Protein AF-0000000076753695 (afdb_homodimer)

Nearest PDB structures (foldseek):
  5jio-assembly1_A  TM=9.611E-01  e=3.220E-64  Mycolicibacterium thermoresistibile
  5l3k-assembly1_B  TM=9.591E-01  e=1.302E-61  Mycolicibacterium thermoresistibile
  5l3k-assembly2_H  TM=9.530E-01  e=1.288E-60  Mycolicibacterium thermoresistibile
  5l3k-assembly1_A  TM=9.514E-01  e=4.469E-59  Mycolicibacterium thermoresistibile
  5huv-assembly1_B  TM=9.289E-01  e=3.405E-44  Candida albicans SC5314

Secondary structure (DSSP, 8-state):
---PPPEEEEEEE-SEEEEE-TTS-EEEEE---HHHHHHHHHHHHTT-EEEEE-SSSBPPPPPEEETTEEEEEE-B-HHHIIIIIIIIIIIIIHHHHTTTSS-----HHHHHHHHHHHHHHHHHHHHHPPTT-EEEEESGGGTTHHHHHHHH-TTSEEEEE--S----HHHHTT-TTHHHHHHHHHTSSEEEESSHHHHHHHHHHHHHHH----BTTEEEETTEEEEEEE------HHHHHHHHHSHHHHHHHHHHHHHTT--SEEEEEEEES-TTS-HHHHHHHHHHHHHTTSS-TTTEEEEEEEE---TTSHHHHHHHHHHHHHHHHHHHHH-BTTB-SEEEE-S---HHHHHHHHHH-SEEEE--SS-SS-HHHHHHHHH-TT---EEEEETTSGGGGT-TTSEEE-TT-HHHHHHHHHHHHT--HHHHHHHHHHHHHHHHHT-HHHHHHHHHHHTT---/---PPPEEEEEEE-SEEEEE-TTS-EEEEE---HHHHHHHHHHHHTT-EEEEE-SSSBPPPPPEEETTEEEEEE-B-HHHIIIIIIIIIIIIIHHHHTTTSS-----HHHHHHHHHHHHHHHHHHHHHPPTT-EEEEESGGGTTHHHHHHHH-TTSEEEEE--S----HHHHTT-TTHHHHHHHHTTSSEEEESSHHHHHHHHHHHHHHH----BTTEEEETTEEEEEEE------HHHHHHHHHSHHHHHHHHHHHHHTT--SEEEEEEEES-TTS-HHHHHHHHHHHHHTTSS-TTTEEEEEEEE---TTSHHHHHHHHHHHHHHHHHHHHH-BTTB-SEEEE-S---HHHHHHHHHH-SEEEE--SS-SS-HHHHHHHHH-TT---EEEEETTSGGGGT-TTSEEE-TT-HHHHHHHHHHHHT--HHHHHHHHHHHHHHHHHT-HHHHHHHHHHHTT---

Organism: NCBI:txid927661

Foldseek 3Di:
DDPAFAEEEEEAEDQWAWDQDPVRDTDTHGDPDQVCQLCVVVCQVRLYEYEYARPDADDWDPWDDDPSHTYQHFHHHPVLCVLLVLACPVQACVCLQQVNLDPHDDDPVSVVSLVVSLLSSLVSRLVRHDFLHEYEYEADSNLQSLQSNCVVHVSYAYEYEHQKGGDAPVSLVVHPCSLSSLNSNQSHQEYEAQDAVRLVRSVVSCCVNVNWDDDVQWTDDPNGIHGYYYQRAAGPLVVLLVLLPDPVLQVLLVVVCVLQVNALAEEEAAEALDPQFLLVLVLVLLLVCCVVPVDAPPNYAYEYEYEYDSCVHPVSVVSVVVNVVSQVVSQVVGNDDSHGRYHYHHHDDDSSSLLSNLCNHQEYEGAGQATRADHVQVSSLSSPNVLGHAYEHECRHSVCVQLVLHLYDHSVCSVRSSVSVSCRSPPDGVSSSVSSVSSSVSSVVSDSNNSVQVSVVVSVRHD/DDPAFEEEEEEAEDQWAWDQDPVRDTDTHGDPDQVCQLCVVVCQVRLYEYEHANPDADDWDPWDDDPSHTYHHFHHHPVLCVLLVLACPPQACVCLQQVNLDPHDDDPVSVVSLVVSLLSSLVSRLVRHDFLHEYEYEADSNLQSLQSNCVVHVSYAYEYEHQKGGDAPVSLVVHPCSLSSLNSNQSHQEYEAQDAVRLVRSVVSCCVNVNWDDDVQWTDDPNGIHGYYYQRAAGPLVVLLVLLPDPVLQVLLVVVCVLQVNALAEEEEEEALDPQFLLVLVLVLLLVCCVVPVDAPPNYAYEYEYEYDSCVHPVSVVSVVVNVVSQVVSQVVGNDDSHGRYHYHHHDDDSSNLLSVLCNHQEYEGAGQATRAPHVQVSSLSSPNVLGHAYEHECRHSVCVQLVLHLYDHSVCSVRSSVSVSCRSVPDGVSSSVSSVSSSVSSVVSDSNNSVQVSVVVSVRHD

Structure (mmCIF, N/CA/C/O backbone):
data_AF-0000000076753695-model_v1
#
loop_
_entity.id
_entity.type
_entity.pdbx_description
1 polymer 'Trehalose-6-phosphate synthase'
#
loop_
_atom_site.group_PDB
_atom_site.id
_atom_site.type_symbol
_atom_site.label_atom_id
_atom_site.label_alt_id
_atom_site.label_comp_id
_atom_site.label_asym_id
_atom_site.label_entity_id
_atom_site.label_seq_id
_atom_site.pdbx_PDB_ins_code
_atom_site.Cartn_x
_atom_site.Cartn_y
_atom_site.Cartn_z
_atom_site.occupancy
_atom_site.B_iso_or_equiv
_atom_site.auth_seq_id
_atom_site.auth_comp_id
_atom_site.auth_asym_id
_atom_site.auth_atom_id
_atom_site.pdbx_PDB_model_num
ATOM 1 N N . MET A 1 1 ? -24.922 45.938 -0.071 1 32.28 1 MET A N 1
ATOM 2 C CA . MET A 1 1 ? -24.719 44.531 0.296 1 32.28 1 MET A CA 1
ATOM 3 C C . MET A 1 1 ? -23.5 43.969 -0.418 1 32.28 1 MET A C 1
ATOM 5 O O . MET A 1 1 ? -23.422 44 -1.648 1 32.28 1 MET A O 1
ATOM 9 N N . SER A 1 2 ? -22.344 44.031 0.074 1 42.38 2 SER A N 1
ATOM 10 C CA . SER A 1 2 ? -21.062 43.938 -0.611 1 42.38 2 SER A CA 1
ATOM 11 C C . SER A 1 2 ? -20.984 42.688 -1.487 1 42.38 2 SER A C 1
ATOM 13 O O . SER A 1 2 ? -21.531 41.625 -1.133 1 42.38 2 SER A O 1
ATOM 15 N N . ASP A 1 3 ? -20.812 42.781 -2.734 1 53.97 3 ASP A N 1
ATOM 16 C CA . ASP A 1 3 ? -20.734 42.062 -3.992 1 53.97 3 ASP A CA 1
ATOM 17 C C . ASP A 1 3 ? -19.781 40.844 -3.873 1 53.97 3 ASP A C 1
ATOM 19 O O . ASP A 1 3 ? -19.328 40.312 -4.883 1 53.97 3 ASP A O 1
ATOM 23 N N . ARG A 1 4 ? -19.328 40.594 -2.664 1 66.94 4 ARG A N 1
ATOM 24 C CA . ARG A 1 4 ? -18.344 39.531 -2.598 1 66.94 4 ARG A CA 1
ATOM 25 C C . ARG A 1 4 ? -19.016 38.188 -2.445 1 66.94 4 ARG A C 1
ATOM 27 O O . ARG A 1 4 ? -20.031 38.062 -1.742 1 66.94 4 ARG A O 1
ATOM 34 N N . THR A 1 5 ? -18.625 37.281 -3.166 1 74.19 5 THR A N 1
ATOM 35 C CA . THR A 1 5 ? -19.141 35.906 -3.152 1 74.19 5 THR A CA 1
ATOM 36 C C . THR A 1 5 ? -19.016 35.312 -1.758 1 74.19 5 THR A C 1
ATOM 38 O O . THR A 1 5 ? -17.953 35.375 -1.137 1 74.19 5 THR A O 1
ATOM 41 N N . SER A 1 6 ? -20.141 34.875 -1.208 1 88.69 6 SER A N 1
ATOM 42 C CA . SER A 1 6 ? -20.172 34.219 0.102 1 88.69 6 SER A CA 1
ATOM 43 C C . SER A 1 6 ? -19.438 32.875 0.087 1 88.69 6 SER A C 1
ATOM 45 O O . SER A 1 6 ? -19.484 32.156 -0.902 1 88.69 6 SER A O 1
ATOM 47 N N . ILE A 1 7 ? -18.703 32.688 1.194 1 93.38 7 ILE A N 1
ATOM 48 C CA . ILE A 1 7 ? -17.938 31.453 1.29 1 93.38 7 ILE A CA 1
ATOM 49 C C . ILE A 1 7 ? -18.391 30.656 2.512 1 93.38 7 ILE A C 1
ATOM 51 O O . ILE A 1 7 ? -18.609 31.219 3.584 1 93.38 7 ILE A O 1
ATOM 55 N N . VAL A 1 8 ? -18.656 29.422 2.305 1 96.56 8 VAL A N 1
ATOM 56 C CA . VAL A 1 8 ? -18.922 28.469 3.375 1 96.56 8 VAL A CA 1
ATOM 57 C C . VAL A 1 8 ? -17.812 27.406 3.42 1 96.56 8 VAL A C 1
ATOM 59 O O . VAL A 1 8 ? -17.547 26.75 2.416 1 96.56 8 VAL A O 1
ATOM 62 N N . VAL A 1 9 ? -17.188 27.281 4.574 1 96.62 9 VAL A N 1
ATOM 63 C CA . VAL A 1 9 ? -16.188 26.234 4.777 1 96.62 9 VAL A CA 1
ATOM 64 C C . VAL A 1 9 ? -16.812 25.078 5.562 1 96.62 9 VAL A C 1
ATOM 66 O O . VAL A 1 9 ? -17.484 25.297 6.574 1 96.62 9 VAL A O 1
ATOM 69 N N . VAL A 1 10 ? -16.672 23.891 5.055 1 98.12 10 VAL A N 1
ATOM 70 C CA . VAL A 1 10 ? -17.141 22.688 5.738 1 98.12 10 VAL A CA 1
ATOM 71 C C . VAL A 1 10 ? -15.953 21.812 6.133 1 98.12 10 VAL A C 1
ATOM 73 O O . VAL A 1 10 ? -15.227 21.312 5.27 1 98.12 10 VAL A O 1
ATOM 76 N N . ALA A 1 11 ? -15.727 21.688 7.383 1 96.56 11 ALA A N 1
ATOM 77 C CA . ALA A 1 11 ? -14.656 20.844 7.922 1 96.56 11 ALA A CA 1
ATOM 78 C C . ALA A 1 11 ? -15.172 19.953 9.055 1 96.56 11 ALA A C 1
ATOM 80 O O . ALA A 1 11 ? -16.219 20.234 9.633 1 96.56 11 ALA A O 1
ATOM 81 N N . ASN A 1 12 ? -14.43 18.906 9.312 1 94.5 12 ASN A N 1
ATOM 82 C CA . ASN A 1 12 ? -14.875 17.984 10.352 1 94.5 12 ASN A CA 1
ATOM 83 C C . ASN A 1 12 ? -15.031 18.688 11.695 1 94.5 12 ASN A C 1
ATOM 85 O O . ASN A 1 12 ? -15.938 18.375 12.469 1 94.5 12 ASN A O 1
ATOM 89 N N . ARG A 1 13 ? -14.109 19.656 11.953 1 92.75 13 ARG A N 1
ATOM 90 C CA . ARG A 1 13 ? -14.117 20.359 13.227 1 92.75 13 ARG A CA 1
ATOM 91 C C . ARG A 1 13 ? -14.391 21.844 13.023 1 92.75 13 ARG A C 1
ATOM 93 O O . ARG A 1 13 ? -14.055 22.406 11.977 1 92.75 13 ARG A O 1
ATOM 100 N N . LEU A 1 14 ? -14.93 22.391 14.07 1 92.38 14 LEU A N 1
ATOM 101 C CA . LEU A 1 14 ? -15.062 23.844 14.109 1 92.38 14 LEU A CA 1
ATOM 102 C C . LEU A 1 14 ? -13.711 24.516 14.305 1 92.38 14 LEU A C 1
ATOM 104 O O . LEU A 1 14 ? -12.773 23.891 14.805 1 92.38 14 LEU A O 1
ATOM 108 N N . PRO A 1 15 ? -13.547 25.703 13.867 1 89.62 15 PRO A N 1
ATOM 109 C CA . PRO A 1 15 ? -12.281 26.406 14.023 1 89.62 15 PRO A CA 1
ATOM 110 C C . PRO A 1 15 ? -12.07 26.938 15.445 1 89.62 15 PRO A C 1
ATOM 112 O O . PRO A 1 15 ? -11.141 27.703 15.695 1 89.62 15 PRO A O 1
ATOM 115 N N . VAL A 1 16 ? -13.039 26.578 16.328 1 87 16 VAL A N 1
ATOM 116 C CA . VAL A 1 16 ? -12.984 27.031 17.703 1 87 16 VAL A CA 1
ATOM 117 C C . VAL A 1 16 ? -13.203 25.844 18.641 1 87 16 VAL A C 1
ATOM 119 O O . VAL A 1 16 ? -13.797 24.828 18.266 1 87 16 VAL A O 1
ATOM 122 N N . ASP A 1 17 ? -12.648 25.984 19.781 1 84.5 17 ASP A N 1
ATOM 123 C CA . ASP A 1 17 ? -12.852 25 20.844 1 84.5 17 ASP A CA 1
ATOM 124 C C . ASP A 1 17 ? -13.68 25.594 21.984 1 84.5 17 ASP A C 1
ATOM 126 O O . ASP A 1 17 ? -13.539 26.766 22.328 1 84.5 17 ASP A O 1
ATOM 130 N N . ARG A 1 18 ? -14.453 24.719 22.531 1 83 18 ARG A N 1
ATOM 131 C CA . ARG A 1 18 ? -15.281 25.125 23.672 1 83 18 ARG A CA 1
ATOM 132 C C . ARG A 1 18 ? -14.484 25.109 24.969 1 83 18 ARG A C 1
ATOM 134 O O . ARG A 1 18 ? -13.789 24.141 25.266 1 83 18 ARG A O 1
ATOM 141 N N . GLU A 1 19 ? -14.445 26.172 25.562 1 81.88 19 GLU A N 1
ATOM 142 C CA . GLU A 1 19 ? -13.859 26.25 26.906 1 81.88 19 GLU A CA 1
ATOM 143 C C . GLU A 1 19 ? -14.914 26.641 27.938 1 81.88 19 GLU A C 1
ATOM 145 O O . GLU A 1 19 ? -15.57 27.672 27.812 1 81.88 19 GLU A O 1
ATOM 150 N N . VAL A 1 20 ? -15.133 25.781 28.844 1 79.31 20 VAL A N 1
ATOM 151 C CA . VAL A 1 20 ? -16.062 26.094 29.938 1 79.31 20 VAL A CA 1
ATOM 152 C C . VAL A 1 20 ? -15.297 26.703 31.094 1 79.31 20 VAL A C 1
ATOM 154 O O . VAL A 1 20 ? -14.383 26.078 31.656 1 79.31 20 VAL A O 1
ATOM 157 N N . ARG A 1 21 ? -15.633 27.938 31.375 1 79 21 ARG A N 1
ATOM 158 C CA . ARG A 1 21 ? -15 28.625 32.5 1 79 21 ARG A CA 1
ATOM 159 C C . ARG A 1 21 ? -15.555 28.125 33.844 1 79 21 ARG A C 1
ATOM 161 O O . ARG A 1 21 ? -16.547 27.391 33.875 1 79 21 ARG A O 1
ATOM 168 N N . ALA A 1 22 ? -14.789 28.453 34.969 1 81.81 22 ALA A N 1
ATOM 169 C CA . ALA A 1 22 ? -15.133 28.016 36.312 1 81.81 22 ALA A CA 1
ATOM 170 C C . ALA A 1 22 ? -16.547 28.438 36.688 1 81.81 22 ALA A C 1
ATOM 172 O O . ALA A 1 22 ? -17.234 27.75 37.438 1 81.81 22 ALA A O 1
ATOM 173 N N . ASP A 1 23 ? -16.969 29.5 36.156 1 84.25 23 ASP A N 1
ATOM 174 C CA . ASP A 1 23 ? -18.281 30.031 36.5 1 84.25 23 ASP A CA 1
ATOM 175 C C . ASP A 1 23 ? -19.375 29.391 35.656 1 84.25 23 ASP A C 1
ATOM 177 O O . ASP A 1 23 ? -20.547 29.797 35.719 1 84.25 23 ASP A O 1
ATOM 181 N N . GLY A 1 24 ? -18.953 28.375 34.75 1 79.38 24 GLY A N 1
ATOM 182 C CA . GLY A 1 24 ? -19.922 27.672 33.906 1 79.38 24 GLY A CA 1
ATOM 183 C C . GLY A 1 24 ? -20.156 28.328 32.562 1 79.38 24 GLY A C 1
ATOM 184 O O . GLY A 1 24 ? -20.859 27.766 31.719 1 79.38 24 GLY A O 1
ATOM 185 N N . SER A 1 25 ? -19.562 29.547 32.438 1 81.81 25 SER A N 1
ATOM 186 C CA . SER A 1 25 ? -19.75 30.219 31.172 1 81.81 25 SER A CA 1
ATOM 187 C C . SER A 1 25 ? -18.906 29.594 30.062 1 81.81 25 SER A C 1
ATOM 189 O O . SER A 1 25 ? -17.812 29.078 30.328 1 81.81 25 SER A O 1
ATOM 191 N N . VAL A 1 26 ? -19.531 29.594 28.828 1 78.81 26 VAL A N 1
ATOM 192 C CA . VAL A 1 26 ? -18.875 28.969 27.688 1 78.81 26 VAL A CA 1
ATOM 193 C C . VAL A 1 26 ? -18.125 30.016 26.875 1 78.81 26 VAL A C 1
ATOM 195 O O . VAL A 1 26 ? -18.688 31.078 26.547 1 78.81 26 VAL A O 1
ATOM 198 N N . HIS A 1 27 ? -16.828 29.797 26.75 1 82.69 27 HIS A N 1
ATOM 199 C CA . HIS A 1 27 ? -15.992 30.641 25.906 1 82.69 27 HIS A CA 1
ATOM 200 C C . HIS A 1 27 ? -15.391 29.828 24.766 1 82.69 27 HIS A C 1
ATOM 202 O O . HIS A 1 27 ? -15.055 28.656 24.922 1 82.69 27 HIS A O 1
ATOM 208 N N . TRP A 1 28 ? -15.43 30.484 23.578 1 83.06 28 TRP A N 1
ATOM 209 C CA . TRP A 1 28 ? -14.891 29.828 22.391 1 83.06 28 TRP A CA 1
ATOM 210 C C . TRP A 1 28 ? -13.539 30.422 22 1 83.06 28 TRP A C 1
ATOM 212 O O . TRP A 1 28 ? -13.43 31.641 21.797 1 83.06 28 TRP A O 1
ATOM 222 N N . ARG A 1 29 ? -12.57 29.5 22 1 81.38 29 ARG A N 1
ATOM 223 C CA . ARG A 1 29 ? -11.234 29.922 21.594 1 81.38 29 ARG A CA 1
ATOM 224 C C . ARG A 1 29 ? -10.836 29.312 20.266 1 81.38 29 ARG A C 1
ATOM 226 O O . ARG A 1 29 ? -11.234 28.188 19.938 1 81.38 29 ARG A O 1
ATOM 233 N N . PRO A 1 30 ? -10.016 30.062 19.594 1 78.19 30 PRO A N 1
ATOM 234 C CA . PRO A 1 30 ? -9.555 29.5 18.312 1 78.19 30 PRO A CA 1
ATOM 235 C C . PRO A 1 30 ? -8.812 28.188 18.484 1 78.19 30 PRO A C 1
ATOM 237 O O . PRO A 1 30 ? -8.047 28.016 19.438 1 78.19 30 PRO A O 1
ATOM 240 N N . SER A 1 31 ? -9.133 27.234 17.656 1 76.94 31 SER A N 1
ATOM 241 C CA . SER A 1 31 ? -8.453 25.938 17.656 1 76.94 31 SER A CA 1
ATOM 242 C C . SER A 1 31 ? -7.09 26.031 16.984 1 76.94 31 SER A C 1
ATOM 244 O O . SER A 1 31 ? -6.938 26.719 15.969 1 76.94 31 SER A O 1
ATOM 246 N N . PRO A 1 32 ? -6.074 25.344 17.641 1 62.25 32 PRO A N 1
ATOM 247 C CA . PRO A 1 32 ? -4.715 25.391 17.094 1 62.25 32 PRO A CA 1
ATOM 248 C C . PRO A 1 32 ? -4.551 24.562 15.828 1 62.25 32 PRO A C 1
ATOM 250 O O . PRO A 1 32 ? -4.707 23.344 15.867 1 62.25 32 PRO A O 1
ATOM 253 N N . GLY A 1 33 ? -5.207 24.828 14.656 1 66.88 33 GLY A N 1
ATOM 254 C CA . GLY A 1 33 ? -5.012 23.984 13.492 1 66.88 33 GLY A CA 1
ATOM 255 C C . GLY A 1 33 ? -4.59 24.75 12.258 1 66.88 33 GLY A C 1
ATOM 256 O O . GLY A 1 33 ? -4.93 25.922 12.102 1 66.88 33 GLY A O 1
ATOM 257 N N . GLY A 1 34 ? -3.779 24.062 11.508 1 65.62 34 GLY A N 1
ATOM 258 C CA . GLY A 1 34 ? -3.256 24.656 10.289 1 65.62 34 GLY A CA 1
ATOM 259 C C . GLY A 1 34 ? -4.344 25.141 9.352 1 65.62 34 GLY A C 1
ATOM 260 O O . GLY A 1 34 ? -4.234 26.234 8.773 1 65.62 34 GLY A O 1
ATOM 261 N N . LEU A 1 35 ? -5.434 24.422 9.367 1 78.12 35 LEU A N 1
ATOM 262 C CA . LEU A 1 35 ? -6.527 24.781 8.469 1 78.12 35 LEU A CA 1
ATOM 263 C C . LEU A 1 35 ? -7.18 26.078 8.906 1 78.12 35 LEU A C 1
ATOM 265 O O . LEU A 1 35 ? -7.477 26.938 8.07 1 78.12 35 LEU A O 1
ATOM 269 N N . VAL A 1 36 ? -7.367 26.188 10.172 1 79.5 36 VAL A N 1
ATOM 270 C CA . VAL A 1 36 ? -8.023 27.375 10.719 1 79.5 36 VAL A CA 1
ATOM 271 C C . VAL A 1 36 ? -7.18 28.609 10.438 1 79.5 36 VAL A C 1
ATOM 273 O O . VAL A 1 36 ? -7.691 29.625 9.961 1 79.5 36 VAL A O 1
ATOM 276 N N . THR A 1 37 ? -5.938 28.469 10.648 1 72.19 37 THR A N 1
ATOM 277 C CA . THR A 1 37 ? -5.023 29.578 10.406 1 72.19 37 THR A CA 1
ATOM 278 C C . THR A 1 37 ? -5.047 30 8.945 1 72.19 37 THR A C 1
ATOM 280 O O . THR A 1 37 ? -4.949 31.188 8.625 1 72.19 37 THR A O 1
ATOM 283 N N . ALA A 1 38 ? -5.215 29.047 8.133 1 73.25 38 ALA A N 1
ATOM 284 C CA . ALA A 1 38 ? -5.176 29.281 6.695 1 73.25 38 ALA A CA 1
ATOM 285 C C . ALA A 1 38 ? -6.449 29.984 6.219 1 73.25 38 ALA A C 1
ATOM 287 O O . ALA A 1 38 ? -6.398 30.844 5.328 1 73.25 38 ALA A O 1
ATOM 288 N N . LEU A 1 39 ? -7.523 29.688 6.805 1 84.56 39 LEU A N 1
ATOM 289 C CA . LEU A 1 39 ? -8.781 30.078 6.188 1 84.56 39 LEU A CA 1
ATOM 290 C C . LEU A 1 39 ? -9.445 31.203 6.969 1 84.56 39 LEU A C 1
ATOM 292 O O . LEU A 1 39 ? -10.328 31.891 6.453 1 84.56 39 LEU A O 1
ATOM 296 N N . GLU A 1 40 ? -8.984 31.422 8.164 1 82.81 40 GLU A N 1
ATOM 297 C CA . GLU A 1 40 ? -9.633 32.406 9.039 1 82.81 40 GLU A CA 1
ATOM 298 C C . GLU A 1 40 ? -9.617 33.812 8.406 1 82.81 40 GLU A C 1
ATOM 300 O O . GLU A 1 40 ? -10.641 34.469 8.383 1 82.81 40 GLU A O 1
ATOM 305 N N . PRO A 1 41 ? -8.461 34.25 7.867 1 78.06 41 PRO A N 1
ATOM 306 C CA . PRO A 1 41 ? -8.461 35.562 7.266 1 78.06 41 PRO A CA 1
ATOM 307 C C . PRO A 1 41 ? -9.422 35.688 6.086 1 78.06 41 PRO A C 1
ATOM 309 O O . PRO A 1 41 ? -10.078 36.719 5.922 1 78.06 41 PRO A O 1
ATOM 312 N N . VAL A 1 42 ? -9.469 34.688 5.34 1 81.62 42 VAL A N 1
ATOM 313 C CA . VAL A 1 42 ? -10.352 34.656 4.176 1 81.62 42 VAL A CA 1
ATOM 314 C C . VAL A 1 42 ? -11.805 34.688 4.629 1 81.62 42 VAL A C 1
ATOM 316 O O . VAL A 1 42 ? -12.633 35.406 4.051 1 81.62 42 VAL A O 1
ATOM 319 N N . MET A 1 43 ? -12.102 33.969 5.617 1 87.62 43 MET A N 1
ATOM 320 C CA . MET A 1 43 ? -13.461 33.844 6.121 1 87.62 43 MET A CA 1
ATOM 321 C C . MET A 1 43 ? -13.922 35.156 6.773 1 87.62 43 MET A C 1
ATOM 323 O O . MET A 1 43 ? -15.07 35.562 6.598 1 87.62 43 MET A O 1
ATOM 327 N N . ARG A 1 44 ? -13.055 35.75 7.461 1 83.94 44 ARG A N 1
ATOM 328 C CA . ARG A 1 44 ? -13.398 37 8.109 1 83.94 44 ARG A CA 1
ATOM 329 C C . ARG A 1 44 ? -13.703 38.094 7.082 1 83.94 44 ARG A C 1
ATOM 331 O O . ARG A 1 44 ? -14.664 38.844 7.23 1 83.94 44 ARG A O 1
ATOM 338 N N . LYS A 1 45 ? -12.875 38.125 6.102 1 82 45 LYS A N 1
ATOM 339 C CA . LYS A 1 45 ? -13.008 39.125 5.059 1 82 45 LYS A CA 1
ATOM 340 C C . LYS A 1 45 ? -14.344 39 4.332 1 82 45 LYS A C 1
ATOM 342 O O . LYS A 1 45 ? -14.93 40 3.9 1 82 45 LYS A O 1
ATOM 347 N N . ARG A 1 46 ? -14.852 37.844 4.32 1 83.25 46 ARG A N 1
ATOM 348 C CA . ARG A 1 46 ? -16.047 37.594 3.514 1 83.25 46 ARG A CA 1
ATOM 349 C C . ARG A 1 46 ? -17.234 37.25 4.395 1 83.25 46 ARG A C 1
ATOM 351 O O . ARG A 1 46 ? -18.281 36.812 3.898 1 83.25 46 ARG A O 1
ATOM 358 N N . GLN A 1 47 ? -17.047 37.438 5.656 1 82.75 47 GLN A N 1
ATOM 359 C CA . GLN A 1 47 ? -18.094 37.062 6.613 1 82.75 47 GLN A CA 1
ATOM 360 C C . GLN A 1 47 ? -18.625 35.688 6.332 1 82.75 47 GLN A C 1
ATOM 362 O O . GLN A 1 47 ? -19.844 35.469 6.242 1 82.75 47 GLN A O 1
ATOM 367 N N . GLY A 1 48 ? -17.75 34.812 6.188 1 91.81 48 GLY A N 1
ATOM 368 C CA . GLY A 1 48 ? -18.062 33.438 5.789 1 91.81 48 GLY A CA 1
ATOM 369 C C . GLY A 1 48 ? -18.656 32.625 6.918 1 91.81 48 GLY A C 1
ATOM 370 O O . GLY A 1 48 ? -18.75 33.094 8.055 1 91.81 48 GLY A O 1
ATOM 371 N N . VAL A 1 49 ? -19.156 31.469 6.551 1 95.56 49 VAL A N 1
ATOM 372 C CA . VAL A 1 49 ? -19.734 30.516 7.5 1 95.56 49 VAL A CA 1
ATOM 373 C C . VAL A 1 49 ? -18.844 29.281 7.602 1 95.56 49 VAL A C 1
ATOM 375 O O . VAL A 1 49 ? -18.312 28.812 6.594 1 95.56 49 VAL A O 1
ATOM 378 N N . TRP A 1 50 ? -18.609 28.828 8.844 1 96 50 TRP A N 1
ATOM 379 C CA . TRP A 1 50 ? -17.875 27.594 9.094 1 96 50 TRP A CA 1
ATOM 380 C C . TRP A 1 50 ? -18.797 26.5 9.648 1 96 50 TRP A C 1
ATOM 382 O O . TRP A 1 50 ? -19.359 26.672 10.734 1 96 50 TRP A O 1
ATOM 392 N N . VAL A 1 51 ? -18.953 25.438 8.914 1 97.12 51 VAL A N 1
ATOM 393 C CA . VAL A 1 51 ? -19.734 24.281 9.336 1 97.12 51 VAL A CA 1
ATOM 394 C C . VAL A 1 51 ? -18.812 23.188 9.875 1 97.12 51 VAL A C 1
ATOM 396 O O . VAL A 1 51 ? -17.844 22.797 9.211 1 97.12 51 VAL A O 1
ATOM 399 N N . GLY A 1 52 ? -19.078 22.703 11.086 1 96.69 52 GLY A N 1
ATOM 400 C CA . GLY A 1 52 ? -18.219 21.672 11.641 1 96.69 52 GLY A CA 1
ATOM 401 C C . GLY A 1 52 ? -18.719 21.125 12.953 1 96.69 52 GLY A C 1
ATOM 402 O O . GLY A 1 52 ? -19.734 21.578 13.484 1 96.69 52 GLY A O 1
ATOM 403 N N . TRP A 1 53 ? -18.094 20.109 13.406 1 95.88 53 TRP A N 1
ATOM 404 C CA . TRP A 1 53 ? -18.359 19.453 14.68 1 95.88 53 TRP A CA 1
ATOM 405 C C . TRP A 1 53 ? -17.578 20.109 15.812 1 95.88 53 TRP A C 1
ATOM 407 O O . TRP A 1 53 ? -16.422 20.484 15.633 1 95.88 53 TRP A O 1
ATOM 417 N N . SER A 1 54 ? -18.125 20.25 16.953 1 90.44 54 SER A N 1
ATOM 418 C CA . SER A 1 54 ? -17.531 20.969 18.062 1 90.44 54 SER A CA 1
ATOM 419 C C . SER A 1 54 ? -16.438 20.141 18.734 1 90.44 54 SER A C 1
ATOM 421 O O . SER A 1 54 ? -15.625 20.672 19.5 1 90.44 54 SER A O 1
ATOM 423 N N . GLY A 1 55 ? -16.453 18.781 18.484 1 88.5 55 GLY A N 1
ATOM 424 C CA . GLY A 1 55 ? -15.492 17.906 19.141 1 88.5 55 GLY A CA 1
ATOM 425 C C . GLY A 1 55 ? -16.094 17.109 20.281 1 88.5 55 GLY A C 1
ATOM 426 O O . GLY A 1 55 ? -15.5 16.141 20.734 1 88.5 55 GLY A O 1
ATOM 427 N N . ASP A 1 56 ? -17.312 17.547 20.656 1 88.69 56 ASP A N 1
ATOM 428 C CA . ASP A 1 56 ? -18 16.844 21.75 1 88.69 56 ASP A CA 1
ATOM 429 C C . ASP A 1 56 ? -19.234 16.094 21.234 1 88.69 56 ASP A C 1
ATOM 431 O O . ASP A 1 56 ? -19.984 16.641 20.422 1 88.69 56 ASP A O 1
ATOM 435 N N . ALA A 1 57 ? -19.344 14.93 21.797 1 92.75 57 ALA A N 1
ATOM 436 C CA . ALA A 1 57 ? -20.516 14.148 21.422 1 92.75 57 ALA A CA 1
ATOM 437 C C . ALA A 1 57 ? -21.781 14.742 22.016 1 92.75 57 ALA A C 1
ATOM 439 O O . ALA A 1 57 ? -21.766 15.266 23.125 1 92.75 57 ALA A O 1
ATOM 440 N N . GLY A 1 58 ? -22.875 14.555 21.312 1 91.62 58 GLY A N 1
ATOM 441 C CA . GLY A 1 58 ? -24.156 15.047 21.781 1 91.62 58 GLY A CA 1
ATOM 442 C C . GLY A 1 58 ? -24.719 16.172 20.938 1 91.62 58 GLY A C 1
ATOM 443 O O . GLY A 1 58 ? -24.391 16.281 19.75 1 91.62 58 GLY A O 1
ATOM 444 N N . ASP A 1 59 ? -25.5 16.953 21.531 1 90.75 59 ASP A N 1
ATOM 445 C CA . ASP A 1 59 ? -26.188 18.031 20.812 1 90.75 59 ASP A CA 1
ATOM 446 C C . ASP A 1 59 ? -25.203 19.141 20.453 1 90.75 59 ASP A C 1
ATOM 448 O O . ASP A 1 59 ? -24.297 19.453 21.234 1 90.75 59 ASP A O 1
ATOM 452 N N . ALA A 1 60 ? -25.438 19.703 19.312 1 91.19 60 ALA A N 1
ATOM 453 C CA . ALA A 1 60 ? -24.625 20.828 18.891 1 91.19 60 ALA A CA 1
ATOM 454 C C . ALA A 1 60 ? -25.109 22.125 19.516 1 91.19 60 ALA A C 1
ATOM 456 O O . ALA A 1 60 ? -26.312 22.328 19.703 1 91.19 60 ALA A O 1
ATOM 457 N N . PRO A 1 61 ? -24.172 22.984 19.828 1 89 61 PRO A N 1
ATOM 458 C CA . PRO A 1 61 ? -24.625 24.312 20.219 1 89 61 PRO A CA 1
ATOM 459 C C . PRO A 1 61 ? -25.344 25.047 19.094 1 89 61 PRO A C 1
ATOM 461 O O . PRO A 1 61 ? -25.219 24.688 17.922 1 89 61 PRO A O 1
ATOM 464 N N . GLU A 1 62 ? -26.094 26.016 19.469 1 91.31 62 GLU A N 1
ATOM 465 C CA . GLU A 1 62 ? -26.719 26.875 18.469 1 91.31 62 GLU A CA 1
ATOM 466 C C . GLU A 1 62 ? -25.672 27.641 17.672 1 91.31 62 GLU A C 1
ATOM 468 O O . GLU A 1 62 ? -24.594 27.969 18.188 1 91.31 62 GLU A O 1
ATOM 473 N N . PRO A 1 63 ? -26.031 27.875 16.438 1 93.44 63 PRO A N 1
ATOM 474 C CA . PRO A 1 63 ? -25.109 28.703 15.656 1 93.44 63 PRO A CA 1
ATOM 475 C C . PRO A 1 63 ? -24.766 30.016 16.344 1 93.44 63 PRO A C 1
ATOM 477 O O . PRO A 1 63 ? -25.609 30.594 17.031 1 93.44 63 PRO A O 1
ATOM 480 N N . PHE A 1 64 ? -23.547 30.484 16.172 1 91.5 64 PHE A N 1
ATOM 481 C CA . PHE A 1 64 ? -23.078 31.703 16.812 1 91.5 64 PHE A CA 1
ATOM 482 C C . PHE A 1 64 ? -21.984 32.344 15.977 1 91.5 64 PHE A C 1
ATOM 484 O O . PHE A 1 64 ? -21.594 31.844 14.922 1 91.5 64 PHE A O 1
ATOM 491 N N . GLU A 1 65 ? -21.672 33.469 16.375 1 91.5 65 GLU A N 1
ATOM 492 C CA . GLU A 1 65 ? -20.578 34.219 15.734 1 91.5 65 GLU A CA 1
ATOM 493 C C . GLU A 1 65 ? -19.328 34.188 16.594 1 91.5 65 GLU A C 1
ATOM 495 O O . GLU A 1 65 ? -19.391 34.375 17.812 1 91.5 65 GLU A O 1
ATOM 500 N N . ALA A 1 66 ? -18.234 33.875 15.992 1 87.62 66 ALA A N 1
ATOM 501 C CA . ALA A 1 66 ? -16.953 33.938 16.672 1 87.62 66 ALA A CA 1
ATOM 502 C C . ALA A 1 66 ? -15.898 34.625 15.812 1 87.62 66 ALA A C 1
ATOM 504 O O . ALA A 1 66 ? -15.562 34.156 14.727 1 87.62 66 ALA A O 1
ATOM 505 N N . ASP A 1 67 ? -15.398 35.812 16.281 1 82.31 67 ASP A N 1
ATOM 506 C CA . ASP A 1 67 ? -14.312 36.531 15.648 1 82.31 67 ASP A CA 1
ATOM 507 C C . ASP A 1 67 ? -14.641 36.844 14.195 1 82.31 67 ASP A C 1
ATOM 509 O O . ASP A 1 67 ? -13.82 36.625 13.305 1 82.31 67 ASP A O 1
ATOM 513 N N . GLY A 1 68 ? -15.852 37.188 13.922 1 85.25 68 GLY A N 1
ATOM 514 C CA . GLY A 1 68 ? -16.25 37.625 12.602 1 85.25 68 GLY A CA 1
ATOM 515 C C . GLY A 1 68 ? -16.641 36.5 11.664 1 85.25 68 GLY A C 1
ATOM 516 O O . GLY A 1 68 ? -16.906 36.719 10.484 1 85.25 68 GLY A O 1
ATOM 517 N N . ILE A 1 69 ? -16.641 35.312 12.109 1 90.38 69 ILE A N 1
ATOM 518 C CA . ILE A 1 69 ? -17.031 34.125 11.32 1 90.38 69 ILE A CA 1
ATOM 519 C C . ILE A 1 69 ? -18.312 33.531 11.875 1 90.38 69 ILE A C 1
ATOM 521 O O . ILE A 1 69 ? -18.469 33.375 13.086 1 90.38 69 ILE A O 1
ATOM 525 N N . GLN A 1 70 ? -19.25 33.281 11.016 1 93.75 70 GLN A N 1
ATOM 526 C CA . GLN A 1 70 ? 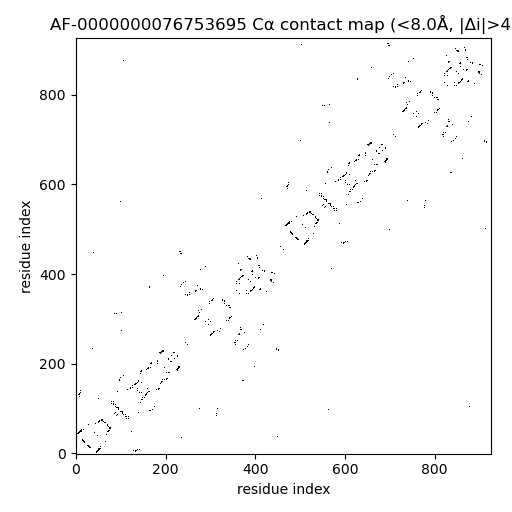-20.453 32.594 11.438 1 93.75 70 GLN A CA 1
ATOM 527 C C . GLN A 1 70 ? -20.188 31.094 11.633 1 93.75 70 GLN A C 1
ATOM 529 O O . GLN A 1 70 ? -19.625 30.438 10.742 1 93.75 70 GLN A O 1
ATOM 534 N N . ILE A 1 71 ? -20.547 30.625 12.812 1 94.38 71 ILE A N 1
ATOM 535 C CA . ILE A 1 71 ? -20.266 29.25 13.172 1 94.38 71 ILE A CA 1
ATOM 536 C C . ILE A 1 71 ? -21.562 28.438 13.125 1 94.38 71 ILE A C 1
ATOM 538 O O . ILE A 1 71 ? -22.547 28.797 13.758 1 94.38 71 ILE A O 1
ATOM 542 N N . HIS A 1 72 ? -21.562 27.375 12.359 1 96.25 72 HIS A N 1
ATOM 543 C CA . HIS A 1 72 ? -22.688 26.469 12.227 1 96.25 72 HIS A CA 1
ATOM 544 C C . HIS A 1 72 ? -22.328 25.047 12.672 1 96.25 72 HIS A C 1
ATOM 546 O O . HIS A 1 72 ? -21.938 24.219 11.852 1 96.25 72 HIS A O 1
ATOM 552 N N . PRO A 1 73 ? -22.609 24.703 13.977 1 96.19 73 PRO A N 1
ATOM 553 C CA . PRO A 1 73 ? -22.188 23.406 14.539 1 96.19 73 PRO A CA 1
ATOM 554 C C . PRO A 1 73 ? -23.047 22.25 14.062 1 96.19 73 PRO A C 1
ATOM 556 O O . PRO A 1 73 ? -24.266 22.391 13.906 1 96.19 73 PRO A O 1
ATOM 559 N N . VAL A 1 74 ? -22.438 21.141 13.836 1 97.31 74 VAL A N 1
ATOM 560 C CA . VAL A 1 74 ? -23.094 19.875 13.484 1 97.31 74 VAL A CA 1
ATOM 561 C C . VAL A 1 74 ? -22.922 18.875 14.617 1 97.31 74 VAL A C 1
ATOM 563 O O . VAL A 1 74 ? -21.812 18.656 15.102 1 97.31 74 VAL A O 1
ATOM 566 N N . PRO A 1 75 ? -23.984 18.281 15.086 1 97.19 75 PRO A N 1
ATOM 567 C CA . PRO A 1 75 ? -23.891 17.312 16.188 1 97.19 75 PRO A CA 1
ATOM 568 C C . PRO A 1 75 ? -23.422 15.938 15.734 1 97.19 75 PRO A C 1
ATOM 570 O O . PRO A 1 75 ? -23.766 15.5 14.633 1 97.19 75 PRO A O 1
ATOM 573 N N . LEU A 1 76 ? -22.688 15.266 16.516 1 97.44 76 LEU A N 1
ATOM 574 C CA . LEU A 1 76 ? -22.375 13.844 16.422 1 97.44 76 LEU A CA 1
ATOM 575 C C . LEU A 1 76 ? -22.766 13.109 17.703 1 97.44 76 LEU A C 1
ATOM 577 O O . LEU A 1 76 ? -22.469 13.578 18.797 1 97.44 76 LEU A O 1
ATOM 581 N N . SER A 1 77 ? -23.453 12.008 17.594 1 97.62 77 SER A N 1
ATOM 582 C CA . SER A 1 77 ? -23.719 11.164 18.75 1 97.62 77 SER A CA 1
ATOM 583 C C . SER A 1 77 ? -22.469 10.406 19.188 1 97.62 77 SER A C 1
ATOM 585 O O . SER A 1 77 ? -21.484 10.367 18.453 1 97.62 77 SER A O 1
ATOM 587 N N . HIS A 1 78 ? -22.547 9.859 20.406 1 96.5 78 HIS A N 1
ATOM 588 C CA . HIS A 1 78 ? -21.453 9.039 20.891 1 96.5 78 HIS A CA 1
ATOM 589 C C . HIS A 1 78 ? -21.172 7.887 19.922 1 96.5 78 HIS A C 1
ATOM 591 O O . HIS A 1 78 ? -20 7.566 19.656 1 96.5 78 HIS A O 1
ATOM 597 N N . ARG A 1 79 ? -22.125 7.352 19.469 1 97.31 79 ARG A N 1
ATOM 598 C CA . ARG A 1 79 ? -22 6.262 18.5 1 97.31 79 ARG A CA 1
ATOM 599 C C . ARG A 1 79 ? -21.297 6.734 17.234 1 97.31 79 ARG A C 1
ATOM 601 O O . ARG A 1 79 ? -20.438 6.039 16.703 1 97.31 79 ARG A O 1
ATOM 608 N N . GLU A 1 80 ? -21.688 7.832 16.781 1 97.62 80 GLU A N 1
ATOM 609 C CA . GLU A 1 80 ? -21.125 8.367 15.547 1 97.62 80 GLU A CA 1
ATOM 610 C C . GLU A 1 80 ? -19.672 8.766 15.727 1 97.62 80 GLU A C 1
ATOM 612 O O . GLU A 1 80 ? -18.875 8.664 14.789 1 97.62 80 GLU A O 1
ATOM 617 N N . VAL A 1 81 ? -19.312 9.258 16.891 1 97.06 81 VAL A N 1
ATOM 618 C CA . VAL A 1 81 ? -17.906 9.516 17.172 1 97.06 81 VAL A CA 1
ATOM 619 C C . VAL A 1 81 ? -17.109 8.219 17.031 1 97.06 81 VAL A C 1
ATOM 621 O O . VAL A 1 81 ? -16.031 8.203 16.438 1 97.06 81 VAL A O 1
ATOM 624 N N . ASP A 1 82 ? -17.641 7.172 17.5 1 96.69 82 ASP A N 1
ATOM 625 C CA . ASP A 1 82 ? -16.984 5.871 17.453 1 96.69 82 ASP A CA 1
ATOM 626 C C . ASP A 1 82 ? -16.938 5.328 16.031 1 96.69 82 ASP A C 1
ATOM 628 O O . ASP A 1 82 ? -15.883 4.926 15.539 1 96.69 82 ASP A O 1
ATOM 632 N N . SER A 1 83 ? -18.031 5.32 15.328 1 97.81 83 SER A N 1
ATOM 633 C CA . SER A 1 83 ? -18.156 4.625 14.047 1 97.81 83 SER A CA 1
ATOM 634 C C . SER A 1 83 ? -17.719 5.512 12.891 1 97.81 83 SER A C 1
ATOM 636 O O . SER A 1 83 ? -16.984 5.062 12.008 1 97.81 83 SER A O 1
ATOM 638 N N . TYR A 1 84 ? -18.156 6.738 12.922 1 98.06 84 TYR A N 1
ATOM 639 C CA . TYR A 1 84 ? -17.812 7.664 11.852 1 98.06 84 TYR A CA 1
ATOM 640 C C . TYR A 1 84 ? -16.391 8.18 12.016 1 98.06 84 TYR A C 1
ATOM 642 O O . TYR A 1 84 ? -15.562 8.047 11.109 1 98.06 84 TYR A O 1
ATOM 650 N N . TYR A 1 85 ? -16.078 8.742 13.086 1 97.38 85 TYR A N 1
ATOM 651 C CA . TYR A 1 85 ? -14.82 9.453 13.258 1 97.38 85 TYR A CA 1
ATOM 652 C C . TYR A 1 85 ? -13.688 8.477 13.562 1 97.38 85 TYR A C 1
ATOM 654 O O . TYR A 1 85 ? -12.711 8.398 12.82 1 97.38 85 TYR A O 1
ATOM 662 N N . GLU A 1 86 ? -13.781 7.738 14.703 1 96.75 86 GLU A N 1
ATOM 663 C CA . GLU A 1 86 ? -12.727 6.805 15.07 1 96.75 86 GLU A CA 1
ATOM 664 C C . GLU A 1 86 ? -12.703 5.594 14.141 1 96.75 86 GLU A C 1
ATOM 666 O O . GLU A 1 86 ? -11.641 5.074 13.812 1 96.75 86 GLU A O 1
ATOM 671 N N . GLY A 1 87 ? -13.852 5.172 13.719 1 97.62 87 GLY A N 1
ATOM 672 C CA . GLY A 1 87 ? -14 4.004 12.859 1 97.62 87 GLY A CA 1
ATOM 673 C C . GLY A 1 87 ? -13.672 4.285 11.406 1 97.62 87 GLY A C 1
ATOM 674 O O . GLY A 1 87 ? -12.508 4.195 11 1 97.62 87 GLY A O 1
ATOM 675 N N . PHE A 1 88 ? -14.68 4.676 10.602 1 98.56 88 PHE A N 1
ATOM 676 C CA . PHE A 1 88 ? -14.523 4.754 9.148 1 98.56 88 PHE A CA 1
ATOM 677 C C . PHE A 1 88 ? -13.445 5.762 8.773 1 98.56 88 PHE A C 1
ATOM 679 O O . PHE A 1 88 ? -12.664 5.523 7.852 1 98.56 88 PHE A O 1
ATOM 686 N N . SER A 1 89 ? -13.406 6.871 9.406 1 98.25 89 SER A N 1
ATOM 687 C CA . SER A 1 89 ? -12.438 7.906 9.062 1 98.25 89 SER A CA 1
ATOM 688 C C . SER A 1 89 ? -11.023 7.5 9.469 1 98.25 89 SER A C 1
ATOM 690 O O . SER A 1 89 ? -10.117 7.484 8.633 1 98.25 89 SER A O 1
ATOM 692 N N . ASN A 1 90 ? -10.891 7.027 10.711 1 97 90 ASN A N 1
ATOM 693 C CA . ASN A 1 90 ? -9.523 6.93 11.219 1 97 90 ASN A CA 1
ATOM 694 C C . ASN A 1 90 ? -9.039 5.48 11.258 1 97 90 ASN A C 1
ATOM 696 O O . ASN A 1 90 ? -7.836 5.227 11.297 1 97 90 ASN A O 1
ATOM 700 N N . ALA A 1 91 ? -9.945 4.512 11.211 1 97.19 91 ALA A N 1
ATOM 701 C CA . ALA A 1 91 ? -9.523 3.115 11.203 1 97.19 91 ALA A CA 1
ATOM 702 C C . ALA A 1 91 ? -9.648 2.512 9.805 1 97.19 91 ALA A C 1
ATOM 704 O O . ALA A 1 91 ? -9.039 1.482 9.508 1 97.19 91 ALA A O 1
ATOM 705 N N . THR A 1 92 ? -10.445 3.137 8.914 1 98.19 92 THR A N 1
ATOM 706 C CA . THR A 1 92 ? -10.609 2.66 7.547 1 98.19 92 THR A CA 1
ATOM 707 C C . THR A 1 92 ? -9.797 3.516 6.578 1 98.19 92 THR A C 1
ATOM 709 O O . THR A 1 92 ? -8.789 3.057 6.031 1 98.19 92 THR A O 1
ATOM 712 N N . LEU A 1 93 ? -10.141 4.816 6.523 1 98.69 93 LEU A N 1
ATOM 713 C CA . LEU A 1 93 ? -9.602 5.684 5.48 1 98.69 93 LEU A CA 1
ATOM 714 C C . LEU A 1 93 ? -8.164 6.09 5.797 1 98.69 93 LEU A C 1
ATOM 716 O O . LEU A 1 93 ? -7.309 6.105 4.91 1 98.69 93 LEU A O 1
ATOM 720 N N . TRP A 1 94 ? -7.902 6.406 7.055 1 97.81 94 TRP A N 1
ATOM 721 C CA . TRP A 1 94 ? -6.582 6.914 7.418 1 97.81 94 TRP A CA 1
ATOM 722 C C . TRP A 1 94 ? -5.496 5.906 7.062 1 97.81 94 TRP A C 1
ATOM 724 O O . TRP A 1 94 ? -4.562 6.227 6.324 1 97.81 94 TRP A O 1
ATOM 734 N N . PRO A 1 95 ? -5.594 4.656 7.531 1 97.25 95 PRO A N 1
ATOM 735 C CA . PRO A 1 95 ? -4.539 3.711 7.148 1 97.25 95 PRO A CA 1
ATOM 736 C C . PRO A 1 95 ? -4.508 3.439 5.648 1 97.25 95 PRO A C 1
ATOM 738 O O . PRO A 1 95 ? -3.43 3.326 5.059 1 97.25 95 PRO A O 1
ATOM 741 N N . LEU A 1 96 ? -5.688 3.354 4.992 1 98.31 96 LEU A N 1
ATOM 742 C CA . LEU A 1 96 ? -5.75 3.096 3.559 1 98.31 96 LEU A CA 1
ATOM 743 C C . LEU A 1 96 ? -5.066 4.215 2.775 1 98.31 96 LEU A C 1
ATOM 745 O O . LEU A 1 96 ? -4.352 3.951 1.808 1 98.31 96 LEU A O 1
ATOM 749 N N . TYR A 1 97 ? -5.281 5.477 3.203 1 98.62 97 TYR A N 1
ATOM 750 C CA . TYR A 1 97 ? -4.773 6.637 2.482 1 98.62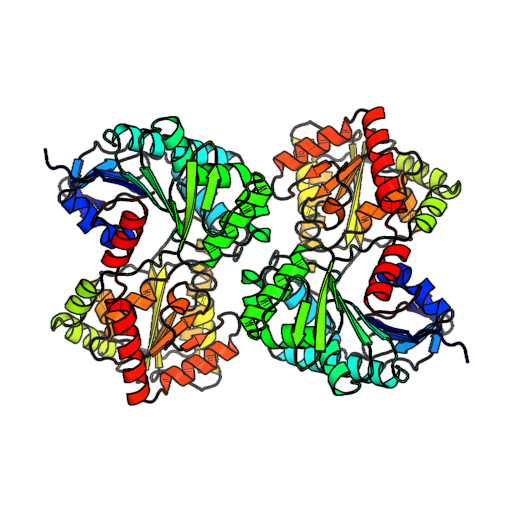 97 TYR A CA 1
ATOM 751 C C . TYR A 1 97 ? -3.297 6.867 2.787 1 98.62 97 TYR A C 1
ATOM 753 O O . TYR A 1 97 ? -2.621 7.621 2.082 1 98.62 97 TYR A O 1
ATOM 761 N N . HIS A 1 98 ? -2.803 6.246 3.848 1 97.94 98 HIS A N 1
ATOM 762 C CA . HIS A 1 98 ? -1.39 6.355 4.191 1 97.94 98 HIS A CA 1
ATOM 763 C C . HIS A 1 98 ? -0.645 5.062 3.881 1 97.94 98 HIS A C 1
ATOM 765 O O . HIS A 1 98 ? 0.124 4.566 4.707 1 97.94 98 HIS A O 1
ATOM 771 N N . ASP A 1 99 ? -0.995 4.48 2.756 1 96.12 99 ASP A N 1
ATOM 772 C CA . ASP A 1 99 ? -0.293 3.373 2.113 1 96.12 99 ASP A CA 1
ATOM 773 C C . ASP A 1 99 ? -0.35 2.113 2.973 1 96.12 99 ASP A C 1
ATOM 775 O O . ASP A 1 99 ? 0.612 1.344 3.021 1 96.12 99 ASP A O 1
ATOM 779 N N . VAL A 1 100 ? -1.301 2 3.787 1 95.69 100 VAL A N 1
ATOM 780 C CA . VAL A 1 100 ? -1.607 0.804 4.562 1 95.69 100 VAL A CA 1
ATOM 781 C C . VAL A 1 100 ? -0.454 0.496 5.516 1 95.69 100 VAL A C 1
ATOM 783 O O . VAL A 1 100 ? -0.062 -0.663 5.672 1 95.69 100 VAL A O 1
ATOM 786 N N . ILE A 1 101 ? 0.041 1.499 6.062 1 93.06 101 ILE A N 1
ATOM 787 C CA . ILE A 1 101 ? 1.06 1.339 7.098 1 93.06 101 ILE A CA 1
ATOM 788 C C . ILE A 1 101 ? 0.494 0.522 8.258 1 93.06 101 ILE A C 1
ATOM 790 O O . ILE A 1 101 ? 1.221 -0.235 8.906 1 93.06 101 ILE A O 1
ATOM 794 N N . ALA A 1 102 ? -0.775 0.736 8.477 1 93.69 102 ALA A N 1
ATOM 795 C CA . ALA A 1 102 ? -1.579 -0.115 9.344 1 93.69 102 ALA A CA 1
ATOM 796 C C . ALA A 1 102 ? -2.727 -0.761 8.578 1 93.69 102 ALA A C 1
ATOM 798 O O . ALA A 1 102 ? -3.178 -0.228 7.559 1 93.69 102 ALA A O 1
ATOM 799 N N . GLU A 1 103 ? -3.129 -1.896 9.062 1 93.69 103 GLU A N 1
ATOM 800 C CA . GLU A 1 103 ? -4.195 -2.613 8.375 1 93.69 103 GLU A CA 1
ATOM 801 C C . GLU A 1 103 ? -5.531 -1.889 8.516 1 93.69 103 GLU A C 1
ATOM 803 O O . GLU A 1 103 ? -6.008 -1.672 9.633 1 93.69 103 GLU A O 1
ATOM 808 N N . PRO A 1 104 ? -6.184 -1.515 7.422 1 96.75 104 PRO A N 1
ATOM 809 C CA . PRO A 1 104 ? -7.512 -0.902 7.504 1 96.75 104 PRO A CA 1
ATOM 810 C C . PRO A 1 104 ? -8.594 -1.896 7.914 1 96.75 104 PRO A C 1
ATOM 812 O O . PRO A 1 104 ? -8.508 -3.084 7.59 1 96.75 104 PRO A O 1
ATOM 815 N N . GLU A 1 105 ? -9.586 -1.386 8.562 1 95.75 105 GLU A N 1
ATOM 816 C CA . GLU A 1 105 ? -10.766 -2.168 8.891 1 95.75 105 GLU A CA 1
ATOM 817 C C . GLU A 1 105 ? -11.977 -1.716 8.07 1 95.75 105 GLU A C 1
ATOM 819 O O . GLU A 1 105 ? -12.156 -0.52 7.84 1 95.75 105 GLU A O 1
ATOM 824 N N . TYR A 1 106 ? -12.773 -2.668 7.676 1 96.69 106 TYR A N 1
ATOM 825 C CA . TYR A 1 106 ? -13.953 -2.371 6.867 1 96.69 106 TYR A CA 1
ATOM 826 C C . TYR A 1 106 ? -15.219 -2.934 7.516 1 96.69 106 TYR A C 1
ATOM 828 O O . TYR A 1 106 ? -15.398 -4.152 7.566 1 96.69 106 TYR A O 1
ATOM 836 N N . HIS A 1 107 ? -16.047 -2.039 7.977 1 96.31 107 HIS A N 1
ATOM 837 C CA . HIS A 1 107 ? -17.312 -2.418 8.586 1 96.31 107 HIS A CA 1
ATOM 838 C C . HIS A 1 107 ? -18.484 -1.68 7.934 1 96.31 107 HIS A C 1
ATOM 840 O O . HIS A 1 107 ? -18.453 -0.452 7.824 1 96.31 107 HIS A O 1
ATOM 846 N N . ARG A 1 108 ? -19.469 -2.389 7.574 1 96.12 108 ARG A N 1
ATOM 847 C CA . ARG A 1 108 ? -20.625 -1.805 6.918 1 96.12 108 ARG A CA 1
ATOM 848 C C . ARG A 1 108 ? -21.312 -0.786 7.824 1 96.12 108 ARG A C 1
ATOM 850 O O . ARG A 1 108 ? -21.797 0.251 7.352 1 96.12 108 ARG A O 1
ATOM 857 N N . SER A 1 109 ? -21.375 -1.12 9.078 1 97 109 SER A N 1
ATOM 858 C CA . SER A 1 109 ? -22.016 -0.206 10.008 1 97 109 SER A CA 1
ATOM 859 C C . SER A 1 109 ? -21.281 1.127 10.078 1 97 109 SER A C 1
ATOM 861 O O . SER A 1 109 ? -21.906 2.182 10.211 1 97 109 SER A O 1
ATOM 863 N N . TRP A 1 110 ? -19.953 1.088 10.039 1 98.38 110 TRP A N 1
ATOM 864 C CA . TRP A 1 110 ? -19.172 2.322 10.023 1 98.38 110 TRP A CA 1
ATOM 865 C C . TRP A 1 110 ? -19.469 3.139 8.766 1 98.38 110 TRP A C 1
ATOM 867 O O . TRP A 1 110 ? -19.609 4.363 8.836 1 98.38 110 TRP A O 1
ATOM 877 N N . TRP A 1 111 ? -19.625 2.455 7.605 1 98.56 111 TRP A N 1
ATOM 878 C CA . TRP A 1 111 ? -19.953 3.127 6.352 1 98.56 111 TRP A CA 1
ATOM 879 C C . TRP A 1 111 ? -21.312 3.805 6.43 1 98.56 111 TRP A C 1
ATOM 881 O O . TRP A 1 111 ? -21.469 4.961 6.023 1 98.56 111 TRP A O 1
ATOM 891 N N . ASP A 1 112 ? -22.25 3.104 6.957 1 98.56 112 ASP A N 1
ATOM 892 C CA . ASP A 1 112 ? -23.609 3.654 7.07 1 98.56 112 ASP A CA 1
ATOM 893 C C . ASP A 1 112 ? -23.594 4.953 7.875 1 98.56 112 ASP A C 1
ATOM 895 O O . ASP A 1 112 ? -24.266 5.922 7.504 1 98.56 112 ASP A O 1
ATOM 899 N N . ASP A 1 113 ? -22.875 4.918 8.945 1 98.75 113 ASP A N 1
ATOM 900 C CA . ASP A 1 113 ? -22.797 6.117 9.773 1 98.75 113 ASP A CA 1
ATOM 901 C C . ASP A 1 113 ? -22 7.215 9.07 1 98.75 113 ASP A C 1
ATOM 903 O O . ASP A 1 113 ? -22.281 8.398 9.242 1 98.75 113 ASP A O 1
ATOM 907 N N . TYR A 1 114 ? -20.969 6.848 8.312 1 98.88 114 TYR A N 1
ATOM 908 C CA . TYR A 1 114 ? -20.234 7.801 7.5 1 98.88 114 TYR A CA 1
ATOM 909 C C . TYR A 1 114 ? -21.156 8.516 6.52 1 98.88 114 TYR A C 1
ATOM 911 O O . TYR A 1 114 ? -21.094 9.742 6.375 1 98.88 114 TYR A O 1
ATOM 919 N N . VAL A 1 115 ? -22.016 7.785 5.883 1 98.94 115 VAL A N 1
ATOM 920 C CA . VAL A 1 115 ? -22.984 8.336 4.941 1 98.94 115 VAL A CA 1
ATOM 921 C C . VAL A 1 115 ? -23.938 9.281 5.668 1 98.94 115 VAL A C 1
ATOM 923 O O . VAL A 1 115 ? -24.188 10.398 5.211 1 98.94 115 VAL A O 1
ATOM 926 N N . THR A 1 116 ? -24.406 8.836 6.789 1 98.81 116 THR A N 1
ATOM 927 C CA . THR A 1 116 ? -25.375 9.609 7.559 1 98.81 116 THR A CA 1
ATOM 928 C C . THR A 1 116 ? -24.781 10.938 8.008 1 98.81 116 THR A C 1
ATOM 930 O O . THR A 1 116 ? -25.406 11.984 7.855 1 98.81 116 THR A O 1
ATOM 933 N N . VAL A 1 117 ? -23.609 10.875 8.531 1 98.81 117 VAL A N 1
ATOM 934 C CA . VAL A 1 117 ? -22.953 12.078 9.039 1 98.81 117 VAL A CA 1
ATOM 935 C C . VAL A 1 117 ? -22.609 13.016 7.887 1 98.81 117 VAL A C 1
ATOM 937 O O . VAL A 1 117 ? -22.781 14.234 7.992 1 98.81 117 VAL A O 1
ATOM 940 N N . ASN A 1 118 ? -22.109 12.492 6.754 1 98.94 118 ASN A N 1
ATOM 941 C CA . ASN A 1 118 ? -21.828 13.336 5.594 1 98.94 118 ASN A CA 1
ATOM 942 C C . ASN A 1 118 ? -23.094 14.016 5.086 1 98.94 118 ASN A C 1
ATOM 944 O O . ASN A 1 118 ? -23.062 15.18 4.676 1 98.94 118 ASN A O 1
ATOM 948 N N . ARG A 1 119 ? -24.188 13.305 5.121 1 98.81 119 ARG A N 1
ATOM 949 C CA . ARG A 1 119 ? -25.453 13.914 4.734 1 98.81 119 ARG A CA 1
ATOM 950 C C . ARG A 1 119 ? -25.812 15.07 5.664 1 98.81 119 ARG A C 1
ATOM 952 O O . ARG A 1 119 ? -26.281 16.109 5.211 1 98.81 119 ARG A O 1
ATOM 959 N N . ARG A 1 120 ? -25.609 14.883 6.938 1 98.62 120 ARG A N 1
ATOM 960 C CA . ARG A 1 120 ? -25.875 15.93 7.914 1 98.62 120 ARG A CA 1
ATOM 961 C C . ARG A 1 120 ? -25.016 17.156 7.648 1 98.62 120 ARG A C 1
ATOM 963 O O . ARG A 1 120 ? -25.5 18.297 7.727 1 98.62 120 ARG A O 1
ATOM 970 N N . PHE A 1 121 ? -23.75 16.969 7.348 1 98.81 121 PHE A N 1
ATOM 971 C CA . PHE A 1 121 ? -22.859 18.078 7 1 98.81 121 PHE A CA 1
ATOM 972 C C . PHE A 1 121 ? -23.328 18.766 5.727 1 98.81 121 PHE A C 1
ATOM 974 O O . PHE A 1 121 ? -23.297 20 5.637 1 98.81 121 PHE A O 1
ATOM 981 N N . ALA A 1 122 ? -23.719 17.984 4.746 1 98.88 122 ALA A N 1
ATOM 982 C CA . ALA A 1 122 ? -24.203 18.547 3.492 1 98.88 122 ALA A CA 1
ATOM 983 C C . ALA A 1 122 ? -25.469 19.391 3.727 1 98.88 122 ALA A C 1
ATOM 985 O O . ALA A 1 122 ? -25.609 20.469 3.16 1 98.88 122 ALA A O 1
ATOM 986 N N . ASP A 1 123 ? -26.375 18.875 4.523 1 98.56 123 ASP A N 1
ATOM 987 C CA . ASP A 1 123 ? -27.594 19.594 4.84 1 98.56 123 ASP A CA 1
ATOM 988 C C . ASP A 1 123 ? -27.281 20.906 5.547 1 98.56 123 ASP A C 1
ATOM 990 O O . ASP A 1 123 ? -27.875 21.953 5.219 1 98.56 123 ASP A O 1
ATOM 994 N N . ALA A 1 124 ? -26.391 20.828 6.492 1 98.19 124 ALA A N 1
ATOM 995 C CA . ALA A 1 124 ? -26 22.031 7.219 1 98.19 124 ALA A CA 1
ATOM 996 C C . ALA A 1 124 ? -25.375 23.062 6.277 1 98.19 124 ALA A C 1
ATOM 998 O O . ALA A 1 124 ? -25.672 24.25 6.375 1 98.19 124 ALA A O 1
ATOM 999 N N . ALA A 1 125 ? -24.547 22.625 5.414 1 98.38 125 ALA A N 1
ATOM 1000 C CA . ALA A 1 125 ? -23.906 23.516 4.441 1 98.38 125 ALA A CA 1
ATOM 1001 C C . ALA A 1 125 ? -24.953 24.141 3.508 1 98.38 125 ALA A C 1
ATOM 1003 O O . ALA A 1 125 ? -24.875 25.328 3.186 1 98.38 125 ALA A O 1
ATOM 1004 N N . ALA A 1 126 ? -25.844 23.328 3.066 1 98.44 126 ALA A N 1
ATOM 1005 C CA . ALA A 1 126 ? -26.906 23.797 2.17 1 98.44 126 ALA A CA 1
ATOM 1006 C C . ALA A 1 126 ? -27.734 24.891 2.832 1 98.44 126 ALA A C 1
ATOM 1008 O O . ALA A 1 126 ? -28.125 25.859 2.184 1 98.44 126 ALA A O 1
ATOM 1009 N N . GLU A 1 127 ? -28.031 24.656 4.051 1 96.94 127 GLU A N 1
ATOM 1010 C CA . GLU A 1 127 ? -28.828 25.625 4.801 1 96.94 127 GLU A CA 1
ATOM 1011 C C . GLU A 1 127 ? -28.062 26.922 5.031 1 96.94 127 GLU A C 1
ATOM 1013 O O . GLU A 1 127 ? -28.641 28.016 4.988 1 96.94 127 GLU A O 1
ATOM 1018 N N . ALA A 1 128 ? -26.812 26.781 5.25 1 95.75 128 ALA A N 1
ATOM 1019 C CA . ALA A 1 128 ? -25.984 27.922 5.621 1 95.75 128 ALA A CA 1
ATOM 1020 C C . ALA A 1 128 ? -25.594 28.734 4.391 1 95.75 128 ALA A C 1
ATOM 1022 O O . ALA A 1 128 ? -25.266 29.906 4.5 1 95.75 128 ALA A O 1
ATOM 1023 N N . ALA A 1 129 ? -25.625 28.188 3.225 1 96.38 129 ALA A N 1
ATOM 1024 C CA . ALA A 1 129 ? -25.062 28.812 2.029 1 96.38 129 ALA A CA 1
ATOM 1025 C C . ALA A 1 129 ? -26.094 29.703 1.343 1 96.38 129 ALA A C 1
ATOM 1027 O O . ALA A 1 129 ? -27.188 29.234 1.002 1 96.38 129 ALA A O 1
ATOM 1028 N N . PRO A 1 130 ? -25.797 30.922 1.096 1 94.88 130 PRO A N 1
ATOM 1029 C CA . PRO A 1 130 ? -26.641 31.75 0.222 1 94.88 130 PRO A CA 1
ATOM 1030 C C . PRO A 1 130 ? -26.656 31.25 -1.224 1 94.88 130 PRO A C 1
ATOM 1032 O O . PRO A 1 130 ? -25.859 30.375 -1.581 1 94.88 130 PRO A O 1
ATOM 1035 N N . ASP A 1 131 ? -27.5 31.875 -1.981 1 95.5 131 ASP A N 1
ATOM 1036 C CA . ASP A 1 131 ? -27.594 31.5 -3.389 1 95.5 131 ASP A CA 1
ATOM 1037 C C . ASP A 1 131 ? -26.281 31.766 -4.121 1 95.5 131 ASP A C 1
ATOM 1039 O O . ASP A 1 131 ? -25.656 32.812 -3.91 1 95.5 131 ASP A O 1
ATOM 1043 N N . ASN A 1 132 ? -25.844 30.781 -4.871 1 94.88 132 ASN A N 1
ATOM 1044 C CA . ASN A 1 132 ? -24.672 30.891 -5.734 1 94.88 132 ASN A CA 1
ATOM 1045 C C . ASN A 1 132 ? -23.406 31.062 -4.926 1 94.88 132 ASN A C 1
ATOM 1047 O O . ASN A 1 132 ? -22.438 31.656 -5.406 1 94.88 132 ASN A O 1
ATOM 1051 N N . ALA A 1 133 ? -23.406 30.609 -3.66 1 95.56 133 ALA A N 1
ATOM 1052 C CA . ALA A 1 133 ? -22.25 30.719 -2.789 1 95.56 133 ALA A CA 1
ATOM 1053 C C . ALA A 1 133 ? -21.156 29.719 -3.207 1 95.56 133 ALA A C 1
ATOM 1055 O O . ALA A 1 133 ? -21.406 28.844 -4.047 1 95.56 133 ALA A O 1
ATOM 1056 N N . VAL A 1 134 ? -20 29.953 -2.682 1 96.12 134 VAL A N 1
ATOM 1057 C CA . VAL A 1 134 ? -18.891 29 -2.781 1 96.12 134 VAL A CA 1
ATOM 1058 C C . VAL A 1 134 ? -18.812 28.156 -1.507 1 96.12 134 VAL A C 1
ATOM 1060 O O . VAL A 1 134 ? -18.828 28.703 -0.399 1 96.12 134 VAL A O 1
ATOM 1063 N N . VAL A 1 135 ? -18.797 26.875 -1.678 1 97.81 135 VAL A N 1
ATOM 1064 C CA . VAL A 1 135 ? -18.625 25.969 -0.547 1 97.81 135 VAL A CA 1
ATOM 1065 C C . VAL A 1 135 ? -17.312 25.219 -0.685 1 97.81 135 VAL A C 1
ATOM 1067 O O . VAL A 1 135 ? -17.047 24.594 -1.715 1 97.81 135 VAL A O 1
ATOM 1070 N N . TRP A 1 136 ? -16.453 25.312 0.325 1 97.62 136 TRP A N 1
ATOM 1071 C CA . TRP A 1 136 ? -15.148 24.656 0.344 1 97.62 136 TRP A CA 1
ATOM 1072 C C . TRP A 1 136 ? -15.102 23.562 1.391 1 97.62 136 TRP A C 1
ATOM 1074 O O . TRP A 1 136 ? -14.891 23.828 2.578 1 97.62 136 TRP A O 1
ATOM 1084 N N . VAL A 1 137 ? -15.234 22.297 0.923 1 98.69 137 VAL A N 1
ATOM 1085 C CA . VAL A 1 137 ? -15.258 21.125 1.793 1 98.69 137 VAL A CA 1
ATOM 1086 C C . VAL A 1 137 ? -13.836 20.641 2.061 1 98.69 137 VAL A C 1
ATOM 1088 O O . VAL A 1 137 ? -13.031 20.531 1.134 1 98.69 137 VAL A O 1
ATOM 1091 N N . GLN A 1 138 ? -13.602 20.297 3.33 1 97.06 138 GLN A N 1
ATOM 1092 C CA . GLN A 1 138 ? -12.227 19.984 3.721 1 97.06 138 GLN A CA 1
ATOM 1093 C C . GLN A 1 138 ? -12.094 18.562 4.227 1 97.06 138 GLN A C 1
ATOM 1095 O O . GLN A 1 138 ? -12.734 18.188 5.215 1 97.06 138 GLN A O 1
ATOM 1100 N N . ASP A 1 139 ? -11.273 17.766 3.486 1 96.56 139 ASP A N 1
ATOM 1101 C CA . ASP A 1 139 ? -10.547 16.609 4.004 1 96.56 139 ASP A CA 1
ATOM 1102 C C . ASP A 1 139 ? -11.398 15.336 3.904 1 96.56 139 ASP A C 1
ATOM 1104 O O . ASP A 1 139 ? -12.523 15.383 3.406 1 96.56 139 ASP A O 1
ATOM 1108 N N . TYR A 1 140 ? -10.906 14.227 4.344 1 98.44 140 TYR A N 1
ATOM 1109 C CA . TYR A 1 140 ? -11.336 12.875 3.996 1 98.44 140 TYR A CA 1
ATOM 1110 C C . TYR A 1 140 ? -12.531 12.445 4.84 1 98.44 140 TYR A C 1
ATOM 1112 O O . TYR A 1 140 ? -13.219 11.477 4.508 1 98.44 140 TYR A O 1
ATOM 1120 N N . GLN A 1 141 ? -12.828 13.156 5.926 1 98.56 141 GLN A N 1
ATOM 1121 C CA . GLN A 1 141 ? -14.008 12.836 6.719 1 98.56 141 GLN A CA 1
ATOM 1122 C C . GLN A 1 141 ? -15.289 13.164 5.957 1 98.56 141 GLN A C 1
ATOM 1124 O O . GLN A 1 141 ? -16.359 12.688 6.312 1 98.56 141 GLN A O 1
ATOM 1129 N N . LEU A 1 142 ? -15.188 13.961 4.879 1 98.88 142 LEU A N 1
ATOM 1130 C CA . LEU A 1 142 ? -16.391 14.531 4.273 1 98.88 142 LEU A CA 1
ATOM 1131 C C . LEU A 1 142 ? -16.391 14.312 2.764 1 98.88 142 LEU A C 1
ATOM 1133 O O . LEU A 1 142 ? -16.797 15.188 2.006 1 98.88 142 LEU A O 1
ATOM 1137 N N . GLN A 1 143 ? -15.977 13.25 2.295 1 98.94 143 GLN A N 1
ATOM 1138 C CA . GLN A 1 143 ? -15.742 13 0.875 1 98.94 143 GLN A CA 1
ATOM 1139 C C . GLN A 1 143 ? -17.062 12.844 0.123 1 98.94 143 GLN A C 1
ATOM 1141 O O . GLN A 1 143 ? -17.094 12.93 -1.106 1 98.94 143 GLN A O 1
ATOM 1146 N N . LEU A 1 144 ? -18.188 12.562 0.804 1 98.94 144 LEU A N 1
ATOM 1147 C CA . LEU A 1 144 ? -19.469 12.391 0.13 1 98.94 144 LEU A CA 1
ATOM 1148 C C . LEU A 1 144 ? -20.234 13.719 0.066 1 98.94 144 LEU A C 1
ATOM 1150 O O . LEU A 1 144 ? -21.203 13.844 -0.68 1 98.94 144 LEU A O 1
ATOM 1154 N N . VAL A 1 145 ? -19.812 14.703 0.806 1 98.94 145 VAL A N 1
ATOM 1155 C CA . VAL A 1 145 ? -20.531 15.953 0.987 1 98.94 145 VAL A CA 1
ATOM 1156 C C . VAL A 1 145 ? -20.656 16.672 -0.354 1 98.94 145 VAL A C 1
ATOM 1158 O O . VAL A 1 145 ? -21.734 17.188 -0.683 1 98.94 145 VAL A O 1
ATOM 1161 N N . PRO A 1 146 ? -19.625 16.688 -1.229 1 98.94 146 PRO A N 1
ATOM 1162 C CA . PRO A 1 146 ? -19.766 17.438 -2.484 1 98.94 146 PRO A CA 1
ATOM 1163 C C . PRO A 1 146 ? -20.938 16.938 -3.334 1 98.94 146 PRO A C 1
ATOM 1165 O O . PRO A 1 146 ? -21.734 17.734 -3.816 1 98.94 146 PRO A O 1
ATOM 1168 N N . GLN A 1 147 ? -21.047 15.672 -3.496 1 98.88 147 GLN A N 1
ATOM 1169 C CA . GLN A 1 147 ? -22.141 15.133 -4.289 1 98.88 147 GLN A CA 1
ATOM 1170 C C . GLN A 1 147 ? -23.5 15.398 -3.625 1 98.88 147 GLN A C 1
ATOM 1172 O O . GLN A 1 147 ? -24.469 15.758 -4.293 1 98.88 147 GLN A O 1
ATOM 1177 N N . MET A 1 148 ? -23.578 15.133 -2.328 1 98.88 148 MET A N 1
ATOM 1178 C CA . MET A 1 148 ? -24.812 15.32 -1.589 1 98.88 148 MET A CA 1
ATOM 1179 C C . MET A 1 148 ? -25.266 16.781 -1.655 1 98.88 148 MET A C 1
ATOM 1181 O O . MET A 1 148 ? -26.469 17.062 -1.788 1 98.88 148 MET A O 1
ATOM 1185 N N . LEU A 1 149 ? -24.328 17.656 -1.527 1 98.69 149 LEU A N 1
ATOM 1186 C CA . LEU A 1 149 ? -24.609 19.094 -1.606 1 98.69 149 LEU A CA 1
ATOM 1187 C C . LEU A 1 149 ? -25.031 19.484 -3.016 1 98.69 149 LEU A C 1
ATOM 1189 O O . LEU A 1 149 ? -25.953 20.297 -3.189 1 98.69 149 LEU A O 1
ATOM 1193 N N . ARG A 1 150 ? -24.375 18.953 -4.047 1 98.5 150 ARG A N 1
ATOM 1194 C CA . ARG A 1 150 ? -24.688 19.219 -5.445 1 98.5 150 ARG A CA 1
ATOM 1195 C C . ARG A 1 150 ? -26.141 18.844 -5.758 1 98.5 150 ARG A C 1
ATOM 1197 O O . ARG A 1 150 ? -26.828 19.578 -6.469 1 98.5 150 ARG A O 1
ATOM 1204 N N . GLU A 1 151 ? -26.578 17.781 -5.25 1 97.75 151 GLU A N 1
ATOM 1205 C CA . GLU A 1 151 ? -27.938 17.297 -5.48 1 97.75 151 GLU A CA 1
ATOM 1206 C C . GLU A 1 151 ? -28.969 18.266 -4.902 1 97.75 151 GLU A C 1
ATOM 1208 O O . GLU A 1 151 ? -30.031 18.469 -5.492 1 97.75 151 GLU A O 1
ATOM 1213 N N . ARG A 1 152 ? -28.641 18.891 -3.898 1 97.38 152 ARG A N 1
ATOM 1214 C CA . ARG A 1 152 ? -29.578 19.766 -3.195 1 97.38 152 ARG A CA 1
ATOM 1215 C C . ARG A 1 152 ? -29.453 21.203 -3.689 1 97.38 152 ARG A C 1
ATOM 1217 O O . ARG A 1 152 ? -30.453 21.938 -3.711 1 97.38 152 ARG A O 1
ATOM 1224 N N . ARG A 1 153 ? -28.281 21.625 -4.012 1 98.12 153 ARG A N 1
ATOM 1225 C CA . ARG A 1 153 ? -27.969 23 -4.367 1 98.12 153 ARG A CA 1
ATOM 1226 C C . ARG A 1 153 ? -27.109 23.062 -5.629 1 98.12 153 ARG A C 1
ATOM 1228 O O . ARG A 1 153 ? -25.906 23.328 -5.562 1 98.12 153 ARG A O 1
ATOM 1235 N N . PRO A 1 154 ? -27.672 22.875 -6.781 1 97.19 154 PRO A N 1
ATOM 1236 C CA . PRO A 1 154 ? -26.906 22.875 -8.031 1 97.19 154 PRO A CA 1
ATOM 1237 C C . PRO A 1 154 ? -26.328 24.25 -8.367 1 97.19 154 PRO A C 1
ATOM 1239 O O . PRO A 1 154 ? -25.484 24.359 -9.266 1 97.19 154 PRO A O 1
ATOM 1242 N N . ASP A 1 155 ? -26.734 25.234 -7.664 1 97 155 ASP A N 1
ATOM 1243 C CA . ASP A 1 155 ? -26.297 26.594 -7.941 1 97 155 ASP A CA 1
ATOM 1244 C C . ASP A 1 155 ? -24.906 26.859 -7.344 1 97 155 ASP A C 1
ATOM 1246 O O . ASP A 1 155 ? -24.234 27.812 -7.734 1 97 155 ASP A O 1
ATOM 1250 N N . LEU A 1 156 ? -24.484 26.062 -6.41 1 97.56 156 LEU A N 1
ATOM 1251 C CA . LEU A 1 156 ? -23.281 26.328 -5.641 1 97.56 156 LEU A CA 1
ATOM 1252 C C . LEU A 1 156 ? -22.031 25.984 -6.457 1 97.56 156 LEU A C 1
ATOM 1254 O O . LEU A 1 156 ? -22.078 25.125 -7.336 1 97.56 156 LEU A O 1
ATOM 1258 N N . ARG A 1 157 ? -20.953 26.703 -6.258 1 97.44 157 ARG A N 1
ATOM 1259 C CA . ARG A 1 157 ? -19.609 26.281 -6.652 1 97.44 157 ARG A CA 1
ATOM 1260 C C . ARG A 1 157 ? -18.922 25.516 -5.523 1 97.44 157 ARG A C 1
ATOM 1262 O O . ARG A 1 157 ? -18.656 26.078 -4.461 1 97.44 157 ARG A O 1
ATOM 1269 N N . ILE A 1 158 ? -18.609 24.281 -5.734 1 98.62 158 ILE A N 1
ATOM 1270 C CA . ILE A 1 158 ? -18.172 23.406 -4.652 1 98.62 158 ILE A CA 1
ATOM 1271 C C . ILE A 1 158 ? -16.719 23 -4.867 1 98.62 158 ILE A C 1
ATOM 1273 O O . ILE A 1 158 ? -16.359 22.469 -5.926 1 98.62 158 ILE A O 1
ATOM 1277 N N . GLY A 1 159 ? -15.852 23.328 -3.936 1 98.69 159 GLY A N 1
ATOM 1278 C CA . GLY A 1 159 ? -14.477 22.844 -3.887 1 98.69 159 GLY A CA 1
ATOM 1279 C C . GLY A 1 159 ? -14.242 21.812 -2.801 1 98.69 159 GLY A C 1
ATOM 1280 O O . GLY A 1 159 ? -14.898 21.844 -1.755 1 98.69 159 GLY A O 1
ATOM 1281 N N . PHE A 1 160 ? -13.367 20.922 -3.039 1 98.81 160 PHE A N 1
ATOM 1282 C CA . PHE A 1 160 ? -12.914 19.938 -2.061 1 98.81 160 PHE A CA 1
ATOM 1283 C C . PHE A 1 160 ? -11.391 19.922 -1.972 1 98.81 160 PHE A C 1
ATOM 1285 O O . PHE A 1 160 ? -10.703 20.047 -2.988 1 98.81 160 PHE A O 1
ATOM 1292 N N . PHE A 1 161 ? -10.883 19.812 -0.775 1 98.31 161 PHE A N 1
ATOM 1293 C CA . PHE A 1 161 ? -9.438 19.688 -0.614 1 98.31 161 PHE A CA 1
ATOM 1294 C C . PHE A 1 161 ? -9.086 18.547 0.333 1 98.31 161 PHE A C 1
ATOM 1296 O O . PHE A 1 161 ? -9.617 18.469 1.445 1 98.31 161 PHE A O 1
ATOM 1303 N N . LEU A 1 162 ? -8.227 17.656 -0.104 1 98.44 162 LEU A N 1
ATOM 1304 C CA . LEU A 1 162 ? -7.75 16.547 0.705 1 98.44 162 LEU A CA 1
ATOM 1305 C C . LEU A 1 162 ? -6.402 16.875 1.344 1 98.44 162 LEU A C 1
ATOM 1307 O O . LEU A 1 162 ? -5.41 17.078 0.641 1 98.44 162 LEU A O 1
ATOM 1311 N N . HIS A 1 163 ? -6.336 16.812 2.617 1 96.44 163 HIS A N 1
ATOM 1312 C CA . HIS A 1 163 ? -5.148 17.266 3.338 1 96.44 163 HIS A CA 1
ATOM 1313 C C . HIS A 1 163 ? -4.172 16.109 3.562 1 96.44 163 HIS A C 1
ATOM 1315 O O . HIS A 1 163 ? -3.018 16.344 3.928 1 96.44 163 HIS A O 1
ATOM 1321 N N . ILE A 1 164 ? -4.602 14.906 3.445 1 97.44 164 ILE A N 1
ATOM 1322 C CA . ILE A 1 164 ? -3.76 13.727 3.604 1 97.44 164 ILE A CA 1
ATOM 1323 C C . ILE A 1 164 ? -3.439 13.133 2.234 1 97.44 164 ILE A C 1
ATOM 1325 O O . ILE A 1 164 ? -3.943 13.602 1.212 1 97.44 164 ILE A O 1
ATOM 1329 N N . PRO A 1 165 ? -2.602 12.164 2.133 1 98.12 165 PRO A N 1
ATOM 1330 C CA . PRO A 1 165 ? -2.312 11.57 0.825 1 98.12 165 PRO A CA 1
ATOM 1331 C C . PRO A 1 165 ? -3.529 10.883 0.209 1 98.12 165 PRO A C 1
ATOM 1333 O O . PRO A 1 165 ? -4.457 10.5 0.927 1 98.12 165 PRO A O 1
ATOM 1336 N N . PHE A 1 166 ? -3.535 10.852 -1.049 1 98.56 166 PHE A N 1
ATOM 1337 C CA . PHE A 1 166 ? -4.504 10.031 -1.765 1 98.56 166 PHE A CA 1
ATOM 1338 C C . PHE A 1 166 ? -3.844 8.781 -2.332 1 98.56 166 PHE A C 1
ATOM 1340 O O . PHE A 1 166 ? -2.848 8.867 -3.051 1 98.56 166 PHE A O 1
ATOM 1347 N N . PRO A 1 167 ? -4.305 7.648 -2.029 1 97.69 167 PRO A N 1
ATOM 1348 C CA . PRO A 1 167 ? -3.586 6.406 -2.322 1 97.69 167 PRO A CA 1
ATOM 1349 C C . PRO A 1 167 ? -3.594 6.055 -3.809 1 97.69 167 PRO A C 1
ATOM 1351 O O . PRO A 1 167 ? -4.43 6.562 -4.562 1 97.69 167 PRO A O 1
ATOM 1354 N N . PRO A 1 168 ? -2.637 5.223 -4.266 1 97.81 168 PRO A N 1
ATOM 1355 C CA . PRO A 1 168 ? -2.691 4.703 -5.633 1 97.81 168 PRO A CA 1
ATOM 1356 C C . PRO A 1 168 ? -3.895 3.793 -5.871 1 97.81 168 PRO A C 1
ATOM 1358 O O . PRO A 1 168 ? -4.512 3.316 -4.914 1 97.81 168 PRO A O 1
ATOM 1361 N N . GLN A 1 169 ? -4.184 3.619 -7.129 1 96.94 169 GLN A N 1
ATOM 1362 C CA . GLN A 1 169 ? -5.383 2.885 -7.523 1 96.94 169 GLN A CA 1
ATOM 1363 C C . GLN A 1 169 ? -5.391 1.483 -6.922 1 96.94 169 GLN A C 1
ATOM 1365 O O . GLN A 1 169 ? -6.438 0.992 -6.492 1 96.94 169 GLN A O 1
ATOM 1370 N N . GLU A 1 170 ? -4.199 0.792 -6.824 1 97.12 170 GLU A N 1
ATOM 1371 C CA . GLU A 1 170 ? -4.117 -0.586 -6.348 1 97.12 170 GLU A CA 1
ATOM 1372 C C . GLU A 1 170 ? -4.57 -0.696 -4.895 1 97.12 170 GLU A C 1
ATOM 1374 O O . GLU A 1 170 ? -5.238 -1.661 -4.52 1 97.12 170 GLU A O 1
ATOM 1379 N N . LEU A 1 171 ? -4.254 0.319 -4.098 1 98.19 171 LEU A N 1
ATOM 1380 C CA . LEU A 1 171 ? -4.645 0.315 -2.693 1 98.19 171 LEU A CA 1
ATOM 1381 C C . LEU A 1 171 ? -6.09 0.782 -2.531 1 98.19 171 LEU A C 1
ATOM 1383 O O . LEU A 1 171 ? -6.855 0.186 -1.773 1 98.19 171 LEU A O 1
ATOM 1387 N N . PHE A 1 172 ? -6.473 1.822 -3.299 1 98.69 172 PHE A N 1
ATOM 1388 C CA . PHE A 1 172 ? -7.805 2.398 -3.156 1 98.69 172 PHE A CA 1
ATOM 1389 C C . PHE A 1 172 ? -8.875 1.371 -3.492 1 98.69 172 PHE A C 1
ATOM 1391 O O . PHE A 1 172 ? -9.945 1.359 -2.881 1 98.69 172 PHE A O 1
ATOM 1398 N N . MET A 1 173 ? -8.578 0.505 -4.367 1 98.19 173 MET A N 1
ATOM 1399 C CA . MET A 1 173 ? -9.531 -0.484 -4.855 1 98.19 173 MET A CA 1
ATOM 1400 C C . MET A 1 173 ? -9.93 -1.453 -3.744 1 98.19 173 MET A C 1
ATOM 1402 O O . MET A 1 173 ? -10.93 -2.162 -3.859 1 98.19 173 MET A O 1
ATOM 1406 N N . GLN A 1 174 ? -9.195 -1.509 -2.662 1 97.88 174 GLN A N 1
ATOM 1407 C CA . GLN A 1 174 ? -9.531 -2.377 -1.539 1 97.88 174 GLN A CA 1
ATOM 1408 C C . GLN A 1 174 ? -10.828 -1.928 -0.862 1 97.88 174 GLN A C 1
ATOM 1410 O O . GLN A 1 174 ? -11.5 -2.725 -0.205 1 97.88 174 GLN A O 1
ATOM 1415 N N . LEU A 1 175 ? -11.078 -0.634 -0.979 1 98.62 175 LEU A N 1
ATOM 1416 C CA . LEU A 1 175 ? -12.234 -0.052 -0.304 1 98.62 175 LEU A CA 1
ATOM 1417 C C . LEU A 1 175 ? -13.531 -0.585 -0.896 1 98.62 175 LEU A C 1
ATOM 1419 O O . LEU A 1 175 ? -13.812 -0.372 -2.076 1 98.62 175 LEU A O 1
ATOM 1423 N N . PRO A 1 176 ? -14.352 -1.236 -0.058 1 98 176 PRO A N 1
ATOM 1424 C CA . PRO A 1 176 ? -15.609 -1.772 -0.592 1 98 176 PRO A CA 1
ATOM 1425 C C . PRO A 1 176 ? -16.5 -0.691 -1.199 1 98 176 PRO A C 1
ATOM 1427 O O . PRO A 1 176 ? -17.219 -0.949 -2.174 1 98 176 PRO A O 1
ATOM 1430 N N . TRP A 1 177 ? -16.406 0.521 -0.714 1 98.56 177 TRP A N 1
ATOM 1431 C CA . TRP A 1 177 ? -17.281 1.614 -1.128 1 98.56 177 TRP A CA 1
ATOM 1432 C C . TRP A 1 177 ? -16.547 2.594 -2.029 1 98.56 177 TRP A C 1
ATOM 1434 O O . TRP A 1 177 ? -16.797 3.797 -2 1 98.56 177 TRP A O 1
ATOM 1444 N N . ARG A 1 178 ? -15.602 2.045 -2.744 1 98.62 178 ARG A N 1
ATOM 1445 C CA . ARG A 1 178 ? -14.672 2.801 -3.578 1 98.62 178 ARG A CA 1
ATOM 1446 C C . ARG A 1 178 ? -15.422 3.65 -4.598 1 98.62 178 ARG A C 1
ATOM 1448 O O . ARG A 1 178 ? -15.094 4.82 -4.801 1 98.62 178 ARG A O 1
ATOM 1455 N N . THR A 1 179 ? -16.453 3.143 -5.266 1 98.56 179 THR A N 1
ATOM 1456 C CA . THR A 1 179 ? -17.188 3.873 -6.297 1 98.56 179 THR A CA 1
ATOM 1457 C C . THR A 1 179 ? -17.984 5.023 -5.684 1 98.56 179 THR A C 1
ATOM 1459 O O . THR A 1 179 ? -18.016 6.125 -6.238 1 98.56 179 THR A O 1
ATOM 1462 N N . GLN A 1 180 ? -18.578 4.77 -4.539 1 98.75 180 GLN A N 1
ATOM 1463 C CA . GLN A 1 180 ? -19.375 5.793 -3.857 1 98.75 180 GLN A CA 1
ATOM 1464 C C . GLN A 1 180 ? -18.5 6.973 -3.445 1 98.75 180 GLN A C 1
ATOM 1466 O O . GLN A 1 180 ? -18.906 8.125 -3.564 1 98.75 180 GLN A O 1
ATOM 1471 N N . VAL A 1 181 ? -17.297 6.691 -2.986 1 98.88 181 VAL A N 1
ATOM 1472 C CA . VAL A 1 181 ? -16.391 7.75 -2.545 1 98.88 181 VAL A CA 1
ATOM 1473 C C . VAL A 1 181 ? -15.969 8.602 -3.74 1 98.88 181 VAL A C 1
ATOM 1475 O O . VAL A 1 181 ? -15.984 9.828 -3.672 1 98.88 181 VAL A O 1
ATOM 1478 N N . ILE A 1 182 ? -15.625 7.945 -4.895 1 98.88 182 ILE A N 1
ATOM 1479 C CA . ILE A 1 182 ? -15.195 8.68 -6.082 1 98.88 182 ILE A CA 1
ATOM 1480 C C . ILE A 1 182 ? -16.359 9.523 -6.609 1 98.88 182 ILE A C 1
ATOM 1482 O O . ILE A 1 182 ? -16.172 10.68 -6.98 1 98.88 182 ILE A O 1
ATOM 1486 N N . ARG A 1 183 ? -17.562 8.984 -6.609 1 98.75 183 ARG A N 1
ATOM 1487 C CA . ARG A 1 183 ? -18.734 9.75 -7.016 1 98.75 183 ARG A CA 1
ATOM 1488 C C . ARG A 1 183 ? -18.984 10.922 -6.07 1 98.75 183 ARG A C 1
ATOM 1490 O O . ARG A 1 183 ? -19.391 11.992 -6.5 1 98.75 183 ARG A O 1
ATOM 1497 N N . GLY A 1 184 ? -18.766 10.633 -4.781 1 98.88 184 GLY A N 1
ATOM 1498 C CA . GLY A 1 184 ? -18.875 11.711 -3.812 1 98.88 184 GLY A CA 1
ATOM 1499 C C . GLY A 1 184 ? -18 12.898 -4.145 1 98.88 184 GLY A C 1
ATOM 1500 O O . GLY A 1 184 ? -18.469 14.039 -4.145 1 98.88 184 GLY A O 1
ATOM 1501 N N . LEU A 1 185 ? -16.781 12.672 -4.473 1 98.94 185 LEU A N 1
ATOM 1502 C CA . LEU A 1 185 ? -15.82 13.719 -4.789 1 98.94 185 LEU A CA 1
ATOM 1503 C C . LEU A 1 185 ? -16.188 14.422 -6.09 1 98.94 185 LEU A C 1
ATOM 1505 O O . LEU A 1 185 ? -15.984 15.625 -6.23 1 98.94 185 LEU A O 1
ATOM 1509 N N . LEU A 1 186 ? -16.75 13.688 -7.008 1 98.75 186 LEU A N 1
ATOM 1510 C CA . LEU A 1 186 ? -17.094 14.219 -8.32 1 98.75 186 LEU A CA 1
ATOM 1511 C C . LEU A 1 186 ? -18.219 15.234 -8.219 1 98.75 186 LEU A C 1
ATOM 1513 O O . LEU A 1 186 ? -18.516 15.953 -9.18 1 98.75 186 LEU A O 1
ATOM 1517 N N . GLY A 1 187 ? -18.844 15.305 -7.055 1 98.81 187 GLY A N 1
ATOM 1518 C CA . GLY A 1 187 ? -19.812 16.359 -6.832 1 98.81 187 GLY A CA 1
ATOM 1519 C C . GLY A 1 187 ? -19.203 17.734 -6.785 1 98.81 187 GLY A C 1
ATOM 1520 O O . GLY A 1 187 ? -19.922 18.734 -6.895 1 98.81 187 GLY A O 1
ATOM 1521 N N . ALA A 1 188 ? -17.906 17.828 -6.633 1 98.81 188 ALA A N 1
ATOM 1522 C CA . ALA A 1 188 ? -17.203 19.109 -6.566 1 98.81 188 ALA A CA 1
ATOM 1523 C C . ALA A 1 188 ? -16.891 19.625 -7.965 1 98.81 188 ALA A C 1
ATOM 1525 O O . ALA A 1 188 ? -16.922 18.875 -8.938 1 98.81 188 ALA A O 1
ATOM 1526 N N . ASP A 1 189 ? -16.641 20.922 -8.047 1 98.5 189 ASP A N 1
ATOM 1527 C CA . ASP A 1 189 ? -16.156 21.547 -9.273 1 98.5 189 ASP A CA 1
ATOM 1528 C C . ASP A 1 189 ? -14.641 21.516 -9.336 1 98.5 189 ASP A C 1
ATOM 1530 O O . ASP A 1 189 ? -14.055 21.484 -10.43 1 98.5 189 ASP A O 1
ATOM 1534 N N . LEU A 1 190 ? -14.062 21.609 -8.211 1 98.81 190 LEU A N 1
ATOM 1535 C CA . LEU A 1 190 ? -12.609 21.578 -8.062 1 98.81 190 LEU A CA 1
ATOM 1536 C C . LEU A 1 190 ? -12.203 20.672 -6.898 1 98.81 190 LEU A C 1
ATOM 1538 O O . LEU A 1 190 ? -12.703 20.828 -5.785 1 98.81 190 LEU A O 1
ATOM 1542 N N . ILE A 1 191 ? -11.352 19.719 -7.203 1 98.94 191 ILE A N 1
ATOM 1543 C CA . ILE A 1 191 ? -10.812 18.828 -6.188 1 98.94 191 ILE A CA 1
ATOM 1544 C C . ILE A 1 191 ? -9.312 19.062 -6.035 1 98.94 191 ILE A C 1
ATOM 1546 O O . ILE A 1 191 ? -8.547 18.906 -6.992 1 98.94 191 ILE A O 1
ATOM 1550 N N . GLY A 1 192 ? -8.922 19.469 -4.871 1 98.75 192 GLY A N 1
ATOM 1551 C CA . GLY A 1 192 ? -7.531 19.797 -4.602 1 98.75 192 GLY A CA 1
ATOM 1552 C C . GLY A 1 192 ? -6.805 18.734 -3.807 1 98.75 192 GLY A C 1
ATOM 1553 O O . GLY A 1 192 ? -7.383 18.125 -2.906 1 98.75 192 GLY A O 1
ATOM 1554 N N . PHE A 1 193 ? -5.594 18.547 -4.148 1 98.62 193 PHE A N 1
ATOM 1555 C CA . PHE A 1 193 ? -4.68 17.641 -3.471 1 98.62 193 PHE A CA 1
ATOM 1556 C C . PHE A 1 193 ? -3.377 18.344 -3.115 1 98.62 193 PHE A C 1
ATOM 1558 O O . PHE A 1 193 ? -3.105 19.438 -3.611 1 98.62 193 PHE A O 1
ATOM 1565 N N . GLN A 1 194 ? -2.58 17.719 -2.225 1 97.25 194 GLN A N 1
ATOM 1566 C CA . GLN A 1 194 ? -1.295 18.297 -1.836 1 97.25 194 GLN A CA 1
ATOM 1567 C C . GLN A 1 194 ? -0.295 18.234 -2.986 1 97.25 194 GLN A C 1
ATOM 1569 O O . GLN A 1 194 ? 0.443 19.203 -3.227 1 97.25 194 GLN A O 1
ATOM 1574 N N . LEU A 1 195 ? -0.256 17.109 -3.686 1 97.38 195 LEU A N 1
ATOM 1575 C CA . LEU A 1 195 ? 0.732 16.844 -4.723 1 97.38 195 LEU A CA 1
ATOM 1576 C C . LEU A 1 195 ? 0.057 16.375 -6.012 1 97.38 195 LEU A C 1
ATOM 1578 O O . LEU A 1 195 ? -1.067 15.867 -5.98 1 97.38 195 LEU A O 1
ATOM 1582 N N . PRO A 1 196 ? 0.723 16.531 -7.16 1 97.31 196 PRO A N 1
ATOM 1583 C CA . PRO A 1 196 ? 0.131 16.141 -8.438 1 97.31 196 PRO A CA 1
ATOM 1584 C C . PRO A 1 196 ? -0.232 14.656 -8.492 1 97.31 196 PRO A C 1
ATOM 1586 O O . PRO A 1 196 ? -1.189 14.273 -9.164 1 97.31 196 PRO A O 1
ATOM 1589 N N . GLY A 1 197 ? 0.532 13.859 -7.797 1 96.69 197 GLY A N 1
ATOM 1590 C CA . GLY A 1 197 ? 0.265 12.43 -7.789 1 96.69 197 GLY A CA 1
ATOM 1591 C C . GLY A 1 197 ? -1.126 12.078 -7.297 1 96.69 197 GLY A C 1
ATOM 1592 O O . GLY A 1 197 ? -1.76 11.156 -7.805 1 96.69 197 GLY A O 1
ATOM 1593 N N . GLY A 1 198 ? -1.624 12.828 -6.266 1 98 198 GLY A N 1
ATOM 1594 C CA . GLY A 1 198 ? -2.969 12.594 -5.766 1 98 198 GLY A CA 1
ATOM 1595 C C . GLY A 1 198 ? -4.047 12.875 -6.797 1 98 198 GLY A C 1
ATOM 1596 O O . GLY A 1 198 ? -4.988 12.094 -6.945 1 98 198 GLY A O 1
ATOM 1597 N N . ALA A 1 199 ? -3.875 13.961 -7.52 1 98.5 199 ALA A N 1
ATOM 1598 C CA . ALA A 1 199 ? -4.824 14.32 -8.57 1 98.5 199 ALA A CA 1
ATOM 1599 C C . ALA A 1 199 ? -4.832 13.273 -9.68 1 98.5 199 ALA A C 1
ATOM 1601 O O . ALA A 1 199 ? -5.898 12.883 -10.164 1 98.5 199 ALA A O 1
ATOM 1602 N N . ALA A 1 200 ? -3.654 12.844 -10.047 1 97.69 200 ALA A N 1
ATOM 1603 C CA . ALA A 1 200 ? -3.527 11.836 -11.094 1 97.69 200 ALA A CA 1
ATOM 1604 C C . ALA A 1 200 ? -4.207 10.531 -10.688 1 97.69 200 ALA A C 1
ATOM 1606 O O . ALA A 1 200 ? -4.887 9.898 -11.492 1 97.69 200 ALA A O 1
ATOM 1607 N N . ASN A 1 201 ? -3.939 10.078 -9.461 1 98.38 201 ASN A N 1
ATOM 1608 C CA . ASN A 1 201 ? -4.57 8.867 -8.961 1 98.38 201 ASN A CA 1
ATOM 1609 C C . ASN A 1 201 ? -6.094 8.969 -8.992 1 98.38 201 ASN A C 1
ATOM 1611 O O . ASN A 1 201 ? -6.777 8.016 -9.359 1 98.38 201 ASN A O 1
ATOM 1615 N N . PHE A 1 202 ? -6.59 10.125 -8.578 1 98.81 202 PHE A N 1
ATOM 1616 C CA . PHE A 1 202 ? -8.031 10.328 -8.594 1 98.81 202 PHE A CA 1
ATOM 1617 C C . PHE A 1 202 ? -8.586 10.18 -10 1 98.81 202 PHE A C 1
ATOM 1619 O O . PHE A 1 202 ? -9.594 9.492 -10.211 1 98.81 202 PHE A O 1
ATOM 1626 N N . LEU A 1 203 ? -7.977 10.828 -10.953 1 98.62 203 LEU A N 1
ATOM 1627 C CA . LEU A 1 203 ? -8.453 10.797 -12.328 1 98.62 203 LEU A CA 1
ATOM 1628 C C . LEU A 1 203 ? -8.391 9.375 -12.891 1 98.62 203 LEU A C 1
ATOM 1630 O O . LEU A 1 203 ? -9.289 8.961 -13.633 1 98.62 203 LEU A O 1
ATOM 1634 N N . ARG A 1 204 ? -7.367 8.625 -12.539 1 97.44 204 ARG A N 1
ATOM 1635 C CA . ARG A 1 204 ? -7.277 7.227 -12.953 1 97.44 204 ARG A CA 1
ATOM 1636 C C . ARG A 1 204 ? -8.43 6.41 -12.375 1 97.44 204 ARG A C 1
ATOM 1638 O O . ARG A 1 204 ? -8.977 5.543 -13.055 1 97.44 204 ARG A O 1
ATOM 1645 N N . LEU A 1 205 ? -8.773 6.668 -11.141 1 98.5 205 LEU A N 1
ATOM 1646 C CA . LEU A 1 205 ? -9.859 5.949 -10.484 1 98.5 205 LEU A CA 1
ATOM 1647 C C . LEU A 1 205 ? -11.211 6.324 -11.094 1 98.5 205 LEU A C 1
ATOM 1649 O O . LEU A 1 205 ? -12.094 5.477 -11.227 1 98.5 205 LEU A O 1
ATOM 1653 N N . ALA A 1 206 ? -11.344 7.645 -11.438 1 98.62 206 ALA A N 1
ATOM 1654 C CA . ALA A 1 206 ? -12.57 8.078 -12.102 1 98.62 206 ALA A CA 1
ATOM 1655 C C . ALA A 1 206 ? -12.781 7.34 -13.414 1 98.62 206 ALA A C 1
ATOM 1657 O O . ALA A 1 206 ? -13.898 6.961 -13.758 1 98.62 206 ALA A O 1
ATOM 1658 N N . ARG A 1 207 ? -11.719 7.172 -14.109 1 97.88 207 ARG A N 1
ATOM 1659 C CA . ARG A 1 207 ? -11.781 6.402 -15.344 1 97.88 207 ARG A CA 1
ATOM 1660 C C . ARG A 1 207 ? -12.125 4.945 -15.07 1 97.88 207 ARG A C 1
ATOM 1662 O O . ARG A 1 207 ? -13.047 4.395 -15.672 1 97.88 207 ARG A O 1
ATOM 1669 N N . ARG A 1 208 ? -11.492 4.336 -14.133 1 96.81 208 ARG A N 1
ATOM 1670 C CA . ARG A 1 208 ? -11.594 2.902 -13.883 1 96.81 208 ARG A CA 1
ATOM 1671 C C . ARG A 1 208 ? -12.953 2.547 -13.297 1 96.81 208 ARG A C 1
ATOM 1673 O O . ARG A 1 208 ? -13.562 1.544 -13.68 1 96.81 208 ARG A O 1
ATOM 1680 N N . LEU A 1 209 ? -13.43 3.34 -12.398 1 97.88 209 LEU A N 1
ATOM 1681 C CA . LEU A 1 209 ? -14.594 2.967 -11.602 1 97.88 209 LEU A CA 1
ATOM 1682 C C . LEU A 1 209 ? -15.883 3.479 -12.234 1 97.88 209 LEU A C 1
ATOM 1684 O O . LEU A 1 209 ? -16.938 2.873 -12.078 1 97.88 209 LEU A O 1
ATOM 1688 N N . ILE A 1 210 ? -15.703 4.625 -12.961 1 96.62 210 ILE A N 1
ATOM 1689 C CA . ILE A 1 210 ? -16.953 5.23 -13.438 1 96.62 210 ILE A CA 1
ATOM 1690 C C . ILE A 1 210 ? -16.844 5.508 -14.938 1 96.62 210 ILE A C 1
ATOM 1692 O O . ILE A 1 210 ? -17.703 6.176 -15.508 1 96.62 210 ILE A O 1
ATOM 1696 N N . ASP A 1 211 ? -15.781 5.074 -15.594 1 97.06 211 ASP A N 1
ATOM 1697 C CA . ASP A 1 211 ? -15.578 5.086 -17.047 1 97.06 211 ASP A CA 1
ATOM 1698 C C . ASP A 1 211 ? -15.539 6.516 -17.578 1 97.06 211 ASP A C 1
ATOM 1700 O O . ASP A 1 211 ? -16.125 6.809 -18.625 1 97.06 211 ASP A O 1
ATOM 1704 N N . LEU A 1 212 ? -14.984 7.355 -16.812 1 97.94 212 LEU A N 1
ATOM 1705 C CA . LEU A 1 212 ? -14.781 8.719 -17.297 1 97.94 212 LEU A CA 1
ATOM 1706 C C . LEU A 1 212 ? -13.5 8.82 -18.125 1 97.94 212 LEU A C 1
ATOM 1708 O O . LEU A 1 212 ? -12.664 7.914 -18.078 1 97.94 212 LEU A O 1
ATOM 1712 N N . LYS A 1 213 ? -13.398 9.844 -18.922 1 97.56 213 LYS A N 1
ATOM 1713 C CA . LYS A 1 213 ? -12.242 10.047 -19.797 1 97.56 213 LYS A CA 1
ATOM 1714 C C . LYS A 1 213 ? -11.539 11.367 -19.469 1 97.56 213 LYS A C 1
ATOM 1716 O O . LYS A 1 213 ? -11.734 12.367 -20.156 1 97.56 213 LYS A O 1
ATOM 1721 N N . PRO A 1 214 ? -10.734 11.289 -18.516 1 97.12 214 PRO A N 1
ATOM 1722 C CA . PRO A 1 214 ? -10.023 12.516 -18.141 1 97.12 214 PRO A CA 1
ATOM 1723 C C . PRO A 1 214 ? -9.164 13.062 -19.281 1 97.12 214 PRO A C 1
ATOM 1725 O O . PRO A 1 214 ? -8.578 12.289 -20.047 1 97.12 214 PRO A O 1
ATOM 1728 N N . ARG A 1 215 ? -9.125 14.352 -19.469 1 95.25 215 ARG A N 1
ATOM 1729 C CA . ARG A 1 215 ? -8.242 15.125 -20.328 1 95.25 215 ARG A CA 1
ATOM 1730 C C . ARG A 1 215 ? -7.43 16.125 -19.531 1 95.25 215 ARG A C 1
ATOM 1732 O O . ARG A 1 215 ? -7.949 17.172 -19.109 1 95.25 215 ARG A O 1
ATOM 1739 N N . GLY A 1 216 ? -6.125 15.758 -19.344 1 94.88 216 GLY A N 1
ATOM 1740 C CA . GLY A 1 216 ? -5.348 16.578 -18.422 1 94.88 216 GLY A CA 1
ATOM 1741 C C . GLY A 1 216 ? -5.84 16.5 -16.984 1 94.88 216 GLY A C 1
ATOM 1742 O O . GLY A 1 216 ? -5.941 15.406 -16.422 1 94.88 216 GLY A O 1
ATOM 1743 N N . SER A 1 217 ? -6.172 17.703 -16.469 1 97.44 217 SER A N 1
ATOM 1744 C CA . SER A 1 217 ? -6.613 17.75 -15.07 1 97.44 217 SER A CA 1
ATOM 1745 C C . SER A 1 217 ? -8.133 17.828 -14.977 1 97.44 217 SER A C 1
ATOM 1747 O O . SER A 1 217 ? -8.68 18.094 -13.906 1 97.44 217 SER A O 1
ATOM 1749 N N . GLU A 1 218 ? -8.82 17.594 -16.094 1 97.94 218 GLU A N 1
ATOM 1750 C CA . GLU A 1 218 ? -10.266 17.797 -16.125 1 97.94 218 GLU A CA 1
ATOM 1751 C C . GLU A 1 218 ? -10.992 16.531 -16.562 1 97.94 218 GLU A C 1
ATOM 1753 O O . GLU A 1 218 ? -10.414 15.688 -17.25 1 97.94 218 GLU A O 1
ATOM 1758 N N . VAL A 1 219 ? -12.234 16.453 -16.094 1 98 219 VAL A N 1
ATOM 1759 C CA . VAL A 1 219 ? -13.109 15.367 -16.531 1 98 219 VAL A CA 1
ATOM 1760 C C . VAL A 1 219 ? -14.555 15.852 -16.578 1 98 219 VAL A C 1
ATOM 1762 O O . VAL A 1 219 ? -14.984 16.641 -15.727 1 98 219 VAL A O 1
ATOM 1765 N N . ASP A 1 220 ? -15.266 15.438 -17.578 1 98 220 ASP A N 1
ATOM 1766 C CA . ASP A 1 220 ? -16.672 15.773 -17.703 1 98 220 ASP A CA 1
ATOM 1767 C C . ASP A 1 220 ? -17.547 14.781 -16.938 1 98 220 ASP A C 1
ATOM 1769 O O . ASP A 1 220 ? -17.375 13.562 -17.062 1 98 220 ASP A O 1
ATOM 1773 N N . PHE A 1 221 ? -18.422 15.305 -16.125 1 97.12 221 PHE A N 1
ATOM 1774 C CA . PHE A 1 221 ? -19.297 14.445 -15.32 1 97.12 221 PHE A CA 1
ATOM 1775 C C . PHE A 1 221 ? -20.672 15.086 -15.133 1 97.12 221 PHE A C 1
ATOM 1777 O O . PHE A 1 221 ? -20.766 16.188 -14.602 1 97.12 221 PHE A O 1
ATOM 1784 N N . GLU A 1 222 ? -21.688 14.445 -15.633 1 95.88 222 GLU A N 1
ATOM 1785 C CA . GLU A 1 222 ? -23.078 14.844 -15.484 1 95.88 222 GLU A CA 1
ATOM 1786 C C . GLU A 1 222 ? -23.297 16.281 -15.922 1 95.88 222 GLU A C 1
ATOM 1788 O O . GLU A 1 222 ? -23.891 17.078 -15.195 1 95.88 222 GLU A O 1
ATOM 1793 N N . GLY A 1 223 ? -22.688 16.703 -17 1 95.44 223 GLY A N 1
ATOM 1794 C CA . GLY A 1 223 ? -22.906 17.984 -17.625 1 95.44 223 GLY A CA 1
ATOM 1795 C C . GLY A 1 223 ? -22 19.078 -17.078 1 95.44 223 GLY A C 1
ATOM 1796 O O . GLY A 1 223 ? -22.141 20.25 -17.453 1 95.44 223 GLY A O 1
ATOM 1797 N N . ARG A 1 224 ? -21.141 18.734 -16.188 1 96.62 224 ARG A N 1
ATOM 1798 C CA . ARG A 1 224 ? -20.203 19.703 -15.609 1 96.62 224 ARG A CA 1
ATOM 1799 C C . ARG A 1 224 ? -18.766 19.266 -15.828 1 96.62 224 ARG A C 1
ATOM 1801 O O . ARG A 1 224 ? -18.5 18.094 -16.141 1 96.62 224 ARG A O 1
ATOM 1808 N N . THR A 1 225 ? -17.844 20.234 -15.734 1 97.44 225 THR A N 1
ATOM 1809 C CA . THR A 1 225 ? -16.422 19.938 -15.75 1 97.44 225 THR A CA 1
ATOM 1810 C C . THR A 1 225 ? -15.852 19.938 -14.336 1 97.44 225 THR A C 1
ATOM 1812 O O . THR A 1 225 ? -16 20.906 -13.594 1 97.44 225 THR A O 1
ATOM 1815 N N . VAL A 1 226 ? -15.328 18.859 -13.984 1 98.62 226 VAL A N 1
ATOM 1816 C CA . VAL A 1 226 ? -14.656 18.719 -12.695 1 98.62 226 VAL A CA 1
ATOM 1817 C C . VAL A 1 226 ? -13.148 18.766 -12.891 1 98.62 226 VAL A C 1
ATOM 1819 O O . VAL A 1 226 ? -12.602 18.078 -13.758 1 98.62 226 VAL A O 1
ATOM 1822 N N . ARG A 1 227 ? -12.477 19.594 -12.156 1 98.56 227 ARG A N 1
ATOM 1823 C CA . ARG A 1 227 ? -11.023 19.719 -12.234 1 98.56 227 ARG A CA 1
ATOM 1824 C C . ARG A 1 227 ? -10.352 19.141 -11 1 98.56 227 ARG A C 1
ATOM 1826 O O . ARG A 1 227 ? -10.836 19.328 -9.875 1 98.56 227 ARG A O 1
ATOM 1833 N N . ALA A 1 228 ? -9.297 18.375 -11.117 1 98.75 228 ALA A N 1
ATOM 1834 C CA . ALA A 1 228 ? -8.461 17.844 -10.047 1 98.75 228 ALA A CA 1
ATOM 1835 C C . ALA A 1 228 ? -7.02 18.344 -10.18 1 98.75 228 ALA A C 1
ATOM 1837 O O . ALA A 1 228 ? -6.363 18.094 -11.188 1 98.75 228 ALA A O 1
ATOM 1838 N N . ARG A 1 229 ? -6.539 19.047 -9.133 1 98.44 229 ARG A N 1
ATOM 1839 C CA . ARG A 1 229 ? -5.223 19.672 -9.203 1 98.44 229 ARG A CA 1
ATOM 1840 C C . ARG A 1 229 ? -4.531 19.641 -7.848 1 98.44 229 ARG A C 1
ATOM 1842 O O . ARG A 1 229 ? -5.129 19.234 -6.848 1 98.44 229 ARG A O 1
ATOM 1849 N N . SER A 1 230 ? -3.266 19.953 -7.906 1 98.25 230 SER A N 1
ATOM 1850 C CA . SER A 1 230 ? -2.508 20.016 -6.664 1 98.25 230 SER A CA 1
ATOM 1851 C C . SER A 1 230 ? -2.383 21.469 -6.18 1 98.25 230 SER A C 1
ATOM 1853 O O . SER A 1 230 ? -2.186 22.375 -6.98 1 98.25 230 SER A O 1
ATOM 1855 N N . PHE A 1 231 ? -2.602 21.672 -4.945 1 97.44 231 PHE A N 1
ATOM 1856 C CA . PHE A 1 231 ? -2.41 22.922 -4.215 1 97.44 231 PHE A CA 1
ATOM 1857 C C . PHE A 1 231 ? -1.651 22.672 -2.916 1 97.44 231 PHE A C 1
ATOM 1859 O O . PHE A 1 231 ? -2.26 22.422 -1.874 1 97.44 231 PHE A O 1
ATOM 1866 N N . PRO A 1 232 ? -0.333 22.734 -2.93 1 96.69 232 PRO A N 1
ATOM 1867 C CA . PRO A 1 232 ? 0.418 22.469 -1.701 1 96.69 232 PRO A CA 1
ATOM 1868 C C . PRO A 1 232 ? 0.113 23.469 -0.59 1 96.69 232 PRO A C 1
ATOM 1870 O O . PRO A 1 232 ? 0.411 24.656 -0.729 1 96.69 232 PRO A O 1
ATOM 1873 N N . ILE A 1 233 ? -0.456 22.969 0.449 1 95.06 233 ILE A N 1
ATOM 1874 C CA . ILE A 1 233 ? -0.802 23.844 1.565 1 95.06 233 ILE A CA 1
ATOM 1875 C C . ILE A 1 233 ? 0.468 24.281 2.291 1 95.06 233 ILE A C 1
ATOM 1877 O O . ILE A 1 233 ? 1.544 23.734 2.064 1 95.06 233 ILE A O 1
ATOM 1881 N N . SER A 1 234 ? 0.31 25.391 3.086 1 94.81 234 SER A N 1
ATOM 1882 C CA . SER A 1 234 ? 1.463 25.922 3.801 1 94.81 234 SER A CA 1
ATOM 1883 C C . SER A 1 234 ? 1.05 26.531 5.137 1 94.81 234 SER A C 1
ATOM 1885 O O . SER A 1 234 ? 0.04 26.141 5.723 1 94.81 234 SER A O 1
ATOM 1887 N N . ILE A 1 235 ? 1.908 27.344 5.668 1 94 235 ILE A N 1
ATOM 1888 C CA . ILE A 1 235 ? 1.7 27.938 6.984 1 94 235 ILE A CA 1
ATOM 1889 C C . ILE A 1 235 ? 1.686 29.453 6.871 1 94 235 ILE A C 1
ATOM 1891 O O . ILE A 1 235 ? 2.039 30 5.824 1 94 235 ILE A O 1
ATOM 1895 N N . ASP A 1 236 ? 1.177 30.047 7.949 1 92.12 236 ASP A N 1
ATOM 1896 C CA . ASP A 1 236 ? 1.297 31.5 8.07 1 92.12 236 ASP A CA 1
ATOM 1897 C C . ASP A 1 236 ? 2.73 31.906 8.406 1 92.12 236 ASP A C 1
ATOM 1899 O O . ASP A 1 236 ? 3.045 32.188 9.562 1 92.12 236 ASP A O 1
ATOM 1903 N N . PHE A 1 237 ? 3.496 32.062 7.371 1 95.88 237 PHE A N 1
ATOM 1904 C CA . PHE A 1 237 ? 4.926 32.312 7.527 1 95.88 237 PHE A CA 1
ATOM 1905 C C . PHE A 1 237 ? 5.18 33.562 8.328 1 95.88 237 PHE A C 1
ATOM 1907 O O . PHE A 1 237 ? 5.992 33.594 9.25 1 95.88 237 PHE A O 1
ATOM 1914 N N . ALA A 1 238 ? 4.48 34.625 8.055 1 95 238 ALA A N 1
ATOM 1915 C CA . ALA A 1 238 ? 4.719 35.938 8.672 1 95 238 ALA A CA 1
ATOM 1916 C C . ALA A 1 238 ? 4.457 35.875 10.18 1 95 238 ALA A C 1
ATOM 1918 O O . ALA A 1 238 ? 5.215 36.438 10.969 1 95 238 ALA A O 1
ATOM 1919 N N . SER A 1 239 ? 3.449 35.156 10.523 1 92.94 239 SER A N 1
ATOM 1920 C CA . SER A 1 239 ? 3.102 35.062 11.938 1 92.94 239 SER A CA 1
ATOM 1921 C C . SER A 1 239 ? 4.164 34.281 12.711 1 92.94 239 SER A C 1
ATOM 1923 O O . SER A 1 239 ? 4.586 34.688 13.789 1 92.94 239 SER A O 1
ATOM 1925 N N . ILE A 1 240 ? 4.629 33.188 12.188 1 95.38 240 ILE A N 1
ATOM 1926 C CA . ILE A 1 240 ? 5.617 32.344 12.859 1 95.38 240 ILE A CA 1
ATOM 1927 C C . ILE A 1 240 ? 6.961 33.062 12.906 1 95.38 240 ILE A C 1
ATOM 1929 O O . ILE A 1 240 ? 7.648 33.062 13.93 1 95.38 240 ILE A O 1
ATOM 1933 N N . ASP A 1 241 ? 7.285 33.75 11.82 1 97.81 241 ASP A N 1
ATOM 1934 C CA . ASP A 1 241 ? 8.508 34.531 11.75 1 97.81 241 ASP A CA 1
ATOM 1935 C C . ASP A 1 241 ? 8.523 35.625 12.812 1 97.81 241 ASP A C 1
ATOM 1937 O O . ASP A 1 241 ? 9.539 35.844 13.484 1 97.81 241 ASP A O 1
ATOM 1941 N N . ALA A 1 242 ? 7.402 36.281 12.977 1 97.88 242 ALA A N 1
ATOM 1942 C CA . ALA A 1 242 ? 7.285 37.344 13.953 1 97.88 242 ALA A CA 1
ATOM 1943 C C . ALA A 1 242 ? 7.449 36.812 15.375 1 97.88 242 ALA A C 1
ATOM 1945 O O . ALA A 1 242 ? 8.164 37.406 16.188 1 97.88 242 ALA A O 1
ATOM 1946 N N . ILE A 1 243 ? 6.812 35.719 15.648 1 97.62 243 ILE A N 1
ATOM 1947 C CA . ILE A 1 243 ? 6.918 35.094 16.969 1 97.62 243 ILE A CA 1
ATOM 1948 C C . ILE A 1 243 ? 8.367 34.719 17.25 1 97.62 243 ILE A C 1
ATOM 1950 O O . ILE A 1 243 ? 8.898 35 18.328 1 97.62 243 ILE A O 1
ATOM 1954 N N . ALA A 1 244 ? 9.016 34.156 16.281 1 98.56 244 ALA A N 1
ATOM 1955 C CA . ALA A 1 244 ? 10.375 33.656 16.438 1 98.56 244 ALA A CA 1
ATOM 1956 C C . ALA A 1 244 ? 11.367 34.781 16.703 1 98.56 244 ALA A C 1
ATOM 1958 O O . ALA A 1 244 ? 12.406 34.562 17.312 1 98.56 244 ALA A O 1
ATOM 1959 N N . ARG A 1 245 ? 11.016 36.031 16.297 1 98.38 245 ARG A N 1
ATOM 1960 C CA . ARG A 1 245 ? 11.914 37.156 16.422 1 98.38 245 ARG A CA 1
ATOM 1961 C C . ARG A 1 245 ? 11.734 37.844 17.781 1 98.38 245 ARG A C 1
ATOM 1963 O O . ARG A 1 245 ? 12.578 38.656 18.188 1 98.38 245 ARG A O 1
ATOM 1970 N N . GLU A 1 246 ? 10.695 37.438 18.484 1 98.5 246 GLU A N 1
ATOM 1971 C CA . GLU A 1 246 ? 10.461 38.062 19.781 1 98.5 246 GLU A CA 1
ATOM 1972 C C . GLU A 1 246 ? 11.578 37.719 20.766 1 98.5 246 GLU A C 1
ATOM 1974 O O . GLU A 1 246 ? 12.086 36.594 20.781 1 98.5 246 GLU A O 1
ATOM 1979 N N . GLU A 1 247 ? 11.922 38.688 21.594 1 98.19 247 GLU A N 1
ATOM 1980 C CA . GLU A 1 247 ? 13 38.5 22.562 1 98.19 247 GLU A CA 1
ATOM 1981 C C . GLU A 1 247 ? 12.656 37.406 23.578 1 98.19 247 GLU A C 1
ATOM 1983 O O . GLU A 1 247 ? 13.531 36.656 24.016 1 98.19 247 GLU A O 1
ATOM 1988 N N . ARG A 1 248 ? 11.422 37.375 23.938 1 98.12 248 ARG A N 1
ATOM 1989 C CA . ARG A 1 248 ? 11 36.406 24.922 1 98.12 248 ARG A CA 1
ATOM 1990 C C . ARG A 1 248 ? 11.172 34.969 24.391 1 98.12 248 ARG A C 1
ATOM 1992 O O . ARG A 1 248 ? 11.469 34.062 25.141 1 98.12 248 ARG A O 1
ATOM 1999 N N . ILE A 1 249 ? 10.953 34.812 23.109 1 98.38 249 ILE A N 1
ATOM 2000 C CA . ILE A 1 249 ? 11.086 33.5 22.484 1 98.38 249 ILE A CA 1
ATOM 2001 C C . ILE A 1 249 ? 12.562 33.125 22.391 1 98.38 249 ILE A C 1
ATOM 2003 O O . ILE A 1 249 ? 12.93 31.953 22.609 1 98.38 249 ILE A O 1
ATOM 2007 N N . ALA A 1 250 ? 13.43 34.062 22.047 1 97.94 250 ALA A N 1
ATOM 2008 C CA . ALA 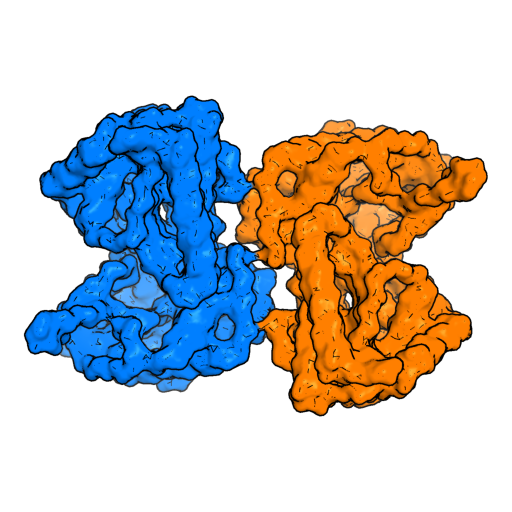A 1 250 ? 14.875 33.844 22.047 1 97.94 250 ALA A CA 1
ATOM 2009 C C . ALA A 1 250 ? 15.367 33.438 23.422 1 97.94 250 ALA A C 1
ATOM 2011 O O . ALA A 1 250 ? 16.203 32.531 23.547 1 97.94 250 ALA A O 1
ATOM 2012 N N . LYS A 1 251 ? 14.859 34.125 24.391 1 98.44 251 LYS A N 1
ATOM 2013 C CA . LYS A 1 251 ? 15.234 33.812 25.766 1 98.44 251 LYS A CA 1
ATOM 2014 C C . LYS A 1 251 ? 14.773 32.406 26.156 1 98.44 251 LYS A C 1
ATOM 2016 O O . LYS A 1 251 ? 15.516 31.641 26.766 1 98.44 251 LYS A O 1
ATOM 2021 N N . ARG A 1 252 ? 13.555 32.094 25.797 1 98.5 252 ARG A N 1
ATOM 2022 C CA . ARG A 1 252 ? 13.008 30.766 26.109 1 98.5 252 ARG A CA 1
ATOM 2023 C C . ARG A 1 252 ? 13.812 29.672 25.406 1 98.5 252 ARG A C 1
ATOM 2025 O O . ARG A 1 252 ? 14.047 28.609 25.969 1 98.5 252 ARG A O 1
ATOM 2032 N N . SER A 1 253 ? 14.219 29.906 24.219 1 98.25 253 SER A N 1
ATOM 2033 C CA . SER A 1 253 ? 15.07 28.984 23.469 1 98.25 253 SER A CA 1
ATOM 2034 C C . SER A 1 253 ? 16.391 28.719 24.188 1 98.25 253 SER A C 1
ATOM 2036 O O . SER A 1 253 ? 16.828 27.578 24.297 1 98.25 253 SER A O 1
ATOM 2038 N N . ALA A 1 254 ? 16.938 29.766 24.703 1 98.06 254 ALA A N 1
ATOM 2039 C CA . ALA A 1 254 ? 18.172 29.641 25.469 1 98.06 254 ALA A CA 1
ATOM 2040 C C . ALA A 1 254 ? 17.938 28.859 26.766 1 98.06 254 ALA A C 1
ATOM 2042 O O . ALA A 1 254 ? 18.781 28.062 27.172 1 98.06 254 ALA A O 1
ATOM 2043 N N . GLU A 1 255 ? 16.812 29.094 27.344 1 98.38 255 GLU A N 1
ATOM 2044 C CA . GLU A 1 255 ? 16.453 28.391 28.578 1 98.38 255 GLU A CA 1
ATOM 2045 C C . GLU A 1 255 ? 16.312 26.891 28.312 1 98.38 255 GLU A C 1
ATOM 2047 O O . GLU A 1 255 ? 16.703 26.062 29.141 1 98.38 255 GLU A O 1
ATOM 2052 N N . ILE A 1 256 ? 15.727 26.516 27.203 1 98.06 256 ILE A N 1
ATOM 2053 C CA . ILE A 1 256 ? 15.57 25.125 26.828 1 98.06 256 ILE A CA 1
ATOM 2054 C C . ILE A 1 256 ? 16.938 24.453 26.734 1 98.06 256 ILE A C 1
ATOM 2056 O O . ILE A 1 256 ? 17.125 23.344 27.266 1 98.06 256 ILE A O 1
ATOM 2060 N N . ARG A 1 257 ? 17.875 25.078 26.109 1 97.25 257 ARG A N 1
ATOM 2061 C CA . ARG A 1 257 ? 19.219 24.531 26 1 97.25 257 ARG A CA 1
ATOM 2062 C C . ARG A 1 257 ? 19.859 24.391 27.375 1 97.25 257 ARG A C 1
ATOM 2064 O O . ARG A 1 257 ? 20.547 23.406 27.656 1 97.25 257 ARG A O 1
ATOM 2071 N N . ASP A 1 258 ? 19.609 25.391 28.234 1 97.06 258 ASP A N 1
ATOM 2072 C CA . ASP A 1 258 ? 20.125 25.344 29.594 1 97.06 258 ASP A CA 1
ATOM 2073 C C . ASP A 1 258 ? 19.531 24.172 30.375 1 97.06 258 ASP A C 1
ATOM 2075 O O . ASP A 1 258 ? 20.25 23.469 31.078 1 97.06 258 ASP A O 1
ATOM 2079 N N . GLU A 1 259 ? 18.266 24.016 30.203 1 95.94 259 GLU A N 1
ATOM 2080 C CA . GLU A 1 259 ? 17.562 22.938 30.891 1 95.94 259 GLU A CA 1
ATOM 2081 C C . GLU A 1 259 ? 18.078 21.578 30.469 1 95.94 259 GLU A C 1
ATOM 2083 O O . GLU A 1 259 ? 18 20.609 31.234 1 95.94 259 GLU A O 1
ATOM 2088 N N . LEU A 1 260 ? 18.672 21.484 29.266 1 96 260 LEU A N 1
ATOM 2089 C CA . LEU A 1 260 ? 19.172 20.234 28.719 1 96 260 LEU A CA 1
ATOM 2090 C C . LEU A 1 260 ? 20.625 20.016 29.125 1 96 260 LEU A C 1
ATOM 2092 O O . LEU A 1 260 ? 21.203 18.969 28.844 1 96 260 LEU A O 1
ATOM 2096 N N . GLY A 1 261 ? 21.219 20.984 29.703 1 94.75 261 GLY A N 1
ATOM 2097 C CA . GLY A 1 261 ? 22.625 20.891 30.109 1 94.75 261 GLY A CA 1
ATOM 2098 C C . GLY A 1 261 ? 23.578 21.312 29.016 1 94.75 261 GLY A C 1
ATOM 2099 O O . GLY A 1 261 ? 24.703 20.812 28.953 1 94.75 261 GLY A O 1
ATOM 2100 N N . HIS A 1 262 ? 23.094 22.109 28.156 1 95.69 262 HIS A N 1
ATOM 2101 C CA . HIS A 1 262 ? 23.891 22.703 27.078 1 95.69 262 HIS A CA 1
ATOM 2102 C C . HIS A 1 262 ? 24.547 21.625 26.219 1 95.69 262 HIS A C 1
ATOM 2104 O O . HIS A 1 262 ? 25.75 21.656 26 1 95.69 262 HIS A O 1
ATOM 2110 N N . PRO A 1 263 ? 23.812 20.703 25.734 1 97.12 263 PRO A N 1
ATOM 2111 C CA . PRO A 1 263 ? 24.391 19.766 24.766 1 97.12 263 PRO A CA 1
ATOM 2112 C C . PRO A 1 263 ? 24.938 20.453 23.531 1 97.12 263 PRO A C 1
ATOM 2114 O O . PRO A 1 263 ? 24.5 21.562 23.188 1 97.12 263 PRO A O 1
ATOM 2117 N N . LYS A 1 264 ? 25.844 19.844 22.859 1 97.44 264 LYS A N 1
ATOM 2118 C CA . LYS A 1 264 ? 26.391 20.375 21.609 1 97.44 264 LYS A CA 1
ATOM 2119 C C . LYS A 1 264 ? 25.344 20.391 20.516 1 97.44 264 LYS A C 1
ATOM 2121 O O . LYS A 1 264 ? 25.328 21.312 19.672 1 97.44 264 LYS A O 1
ATOM 2126 N N . THR A 1 265 ? 24.578 19.359 20.516 1 98.44 265 THR A N 1
ATOM 2127 C CA . THR A 1 265 ? 23.547 19.25 19.469 1 98.44 265 THR A CA 1
ATOM 2128 C C . THR A 1 265 ? 22.203 18.859 20.078 1 98.44 265 THR A C 1
ATOM 2130 O O . THR A 1 265 ? 22.109 17.875 20.812 1 98.44 265 THR A O 1
ATOM 2133 N N . ILE A 1 266 ? 21.203 19.594 19.734 1 98.62 266 ILE A N 1
ATOM 2134 C CA . ILE A 1 266 ? 19.828 19.266 20.109 1 98.62 266 ILE A CA 1
ATOM 2135 C C . ILE A 1 266 ? 19.078 18.75 18.891 1 98.62 266 ILE A C 1
ATOM 2137 O O . ILE A 1 266 ? 18.906 19.469 17.891 1 98.62 266 ILE A O 1
ATOM 2141 N N . LEU A 1 267 ? 18.672 17.438 18.922 1 98.88 267 LEU A N 1
ATOM 2142 C CA . LEU A 1 267 ? 17.734 16.859 17.953 1 98.88 267 LEU A CA 1
ATOM 2143 C C . LEU A 1 267 ? 16.297 17.047 18.422 1 98.88 267 LEU A C 1
ATOM 2145 O O . LEU A 1 267 ? 16 16.906 19.609 1 98.88 267 LEU A O 1
ATOM 2149 N N . LEU A 1 268 ? 15.414 17.438 17.484 1 98.88 268 LEU A N 1
ATOM 2150 C CA . LEU A 1 268 ? 14.031 17.688 17.875 1 98.88 268 LEU A CA 1
ATOM 2151 C C . LEU A 1 268 ? 13.062 16.969 16.938 1 98.88 268 LEU A C 1
ATOM 2153 O O . LEU A 1 268 ? 13.234 17 15.719 1 98.88 268 LEU A O 1
ATOM 2157 N N . GLY A 1 269 ? 12.148 16.25 17.469 1 98.62 269 GLY A N 1
ATOM 2158 C CA . GLY A 1 269 ? 10.961 15.742 16.797 1 98.62 269 GLY A CA 1
ATOM 2159 C C . GLY A 1 269 ? 9.672 16.281 17.359 1 98.62 269 GLY A C 1
ATOM 2160 O O . GLY A 1 269 ? 9.516 16.391 18.578 1 98.62 269 GLY A O 1
ATOM 2161 N N . VAL A 1 270 ? 8.758 16.703 16.5 1 97.94 270 VAL A N 1
ATOM 2162 C CA . VAL A 1 270 ? 7.441 17.203 16.891 1 97.94 270 VAL A CA 1
ATOM 2163 C C . VAL A 1 270 ? 6.367 16.547 16.031 1 97.94 270 VAL A C 1
ATOM 2165 O O . VAL A 1 270 ? 6.348 16.734 14.812 1 97.94 270 VAL A O 1
ATOM 2168 N N . ASP A 1 271 ? 5.531 15.805 16.688 1 95.38 271 ASP A N 1
ATOM 2169 C CA . ASP A 1 271 ? 4.496 15.102 15.938 1 95.38 271 ASP A CA 1
ATOM 2170 C C . ASP A 1 271 ? 3.248 14.898 16.797 1 95.38 271 ASP A C 1
ATOM 2172 O O . ASP A 1 271 ? 3.32 14.922 18.016 1 95.38 271 ASP A O 1
ATOM 2176 N N . ARG A 1 272 ? 2.086 14.664 16.109 1 93.75 272 ARG A N 1
ATOM 2177 C CA . ARG A 1 272 ? 1.039 13.898 16.781 1 93.75 272 ARG A CA 1
ATOM 2178 C C . ARG A 1 272 ? 1.475 12.453 17 1 93.75 272 ARG A C 1
ATOM 2180 O O . ARG A 1 272 ? 2.258 11.906 16.219 1 93.75 272 ARG A O 1
ATOM 2187 N N . LEU A 1 273 ? 1.048 11.906 18.109 1 94.62 273 LEU A N 1
ATOM 2188 C CA . LEU A 1 273 ? 1.322 10.484 18.312 1 94.62 273 LEU A CA 1
ATOM 2189 C C . LEU A 1 273 ? 0.499 9.633 17.344 1 94.62 273 LEU A C 1
ATOM 2191 O O . LEU A 1 273 ? -0.621 9.234 17.672 1 94.62 273 LEU A O 1
ATOM 2195 N N . ASP A 1 274 ? 1.069 9.383 16.234 1 95.31 274 ASP A N 1
ATOM 2196 C CA . ASP A 1 274 ? 0.465 8.672 15.102 1 95.31 274 ASP A CA 1
ATOM 2197 C C . ASP A 1 274 ? 1.463 7.715 14.461 1 95.31 274 ASP A C 1
ATOM 2199 O O . ASP A 1 274 ? 2.643 8.039 14.32 1 95.31 274 ASP A O 1
ATOM 2203 N N . TYR A 1 275 ? 0.975 6.551 14.07 1 94.81 275 TYR A N 1
ATOM 2204 C CA . TYR A 1 275 ? 1.862 5.5 13.586 1 94.81 275 TYR A CA 1
ATOM 2205 C C . TYR A 1 275 ? 2.461 5.867 12.234 1 94.81 275 TYR A C 1
ATOM 2207 O O . TYR A 1 275 ? 3.436 5.254 11.789 1 94.81 275 TYR A O 1
ATOM 2215 N N . THR A 1 276 ? 1.942 6.824 11.555 1 96.69 276 THR A N 1
ATOM 2216 C CA . THR A 1 276 ? 2.461 7.223 10.25 1 96.69 276 THR A CA 1
ATOM 2217 C C . THR A 1 276 ? 3.664 8.148 10.406 1 96.69 276 THR A C 1
ATOM 2219 O O . THR A 1 276 ? 4.41 8.375 9.445 1 96.69 276 THR A O 1
ATOM 2222 N N . LYS A 1 277 ? 3.906 8.664 11.562 1 97.62 277 LYS A N 1
ATOM 2223 C CA . LYS A 1 277 ? 4.824 9.781 11.734 1 97.62 277 LYS A CA 1
ATOM 2224 C C . LYS A 1 277 ? 6.258 9.297 11.922 1 97.62 277 LYS A C 1
ATOM 2226 O O . LYS A 1 277 ? 7.199 10.094 11.891 1 97.62 277 LYS A O 1
ATOM 2231 N N . GLY A 1 278 ? 6.512 8.039 12.141 1 97.38 278 GLY A N 1
ATOM 2232 C CA . GLY A 1 278 ? 7.848 7.469 12.156 1 97.38 278 GLY A CA 1
ATOM 2233 C C . GLY A 1 278 ? 8.633 7.812 13.406 1 97.38 278 GLY A C 1
ATOM 2234 O O . GLY A 1 278 ? 9.852 7.988 13.352 1 97.38 278 GLY A O 1
ATOM 2235 N N . ILE A 1 279 ? 7.938 7.953 14.555 1 97.75 279 ILE A N 1
ATOM 2236 C CA . ILE A 1 279 ? 8.609 8.25 15.812 1 97.75 279 ILE A CA 1
ATOM 2237 C C . ILE A 1 279 ? 9.508 7.082 16.203 1 97.75 279 ILE A C 1
ATOM 2239 O O . ILE A 1 279 ? 10.633 7.285 16.656 1 97.75 279 ILE A O 1
ATOM 2243 N N . ALA A 1 280 ? 9.016 5.883 16.031 1 96.12 280 ALA A N 1
ATOM 2244 C CA . ALA A 1 280 ? 9.789 4.691 16.359 1 96.12 280 ALA A CA 1
ATOM 2245 C C . ALA A 1 280 ? 11.086 4.645 15.555 1 96.12 280 ALA A C 1
ATOM 2247 O O . ALA A 1 280 ? 12.133 4.242 16.062 1 96.12 280 ALA A O 1
ATOM 2248 N N . ILE A 1 281 ? 11.008 5.062 14.344 1 95.12 281 ILE A N 1
ATOM 2249 C CA . ILE A 1 281 ? 12.164 5.082 13.445 1 95.12 281 ILE A CA 1
ATOM 2250 C C . ILE A 1 281 ? 13.195 6.086 13.961 1 95.12 281 ILE A C 1
ATOM 2252 O O . ILE A 1 281 ? 14.398 5.801 13.969 1 95.12 281 ILE A O 1
ATOM 2256 N N . ARG A 1 282 ? 12.727 7.164 14.383 1 97.38 282 ARG A N 1
ATOM 2257 C CA . ARG A 1 282 ? 13.57 8.219 14.922 1 97.38 282 ARG A CA 1
ATOM 2258 C C . ARG A 1 282 ? 14.312 7.746 16.172 1 97.38 282 ARG A C 1
ATOM 2260 O O . ARG A 1 282 ? 15.516 7.961 16.312 1 97.38 282 ARG A O 1
ATOM 2267 N N . LEU A 1 283 ? 13.586 7.125 17.031 1 98.19 283 LEU A N 1
ATOM 2268 C CA . LEU A 1 283 ? 14.156 6.625 18.281 1 98.19 283 LEU A CA 1
ATOM 2269 C C . LEU A 1 283 ? 15.164 5.508 18 1 98.19 283 LEU A C 1
ATOM 2271 O O . LEU A 1 283 ? 16.234 5.469 18.609 1 98.19 283 LEU A O 1
ATOM 2275 N N . LYS A 1 284 ? 14.797 4.664 17.094 1 97.5 284 LYS A N 1
ATOM 2276 C CA . LYS A 1 284 ? 15.711 3.584 16.719 1 97.5 284 LYS A CA 1
ATOM 2277 C C . LYS A 1 284 ? 17 4.133 16.125 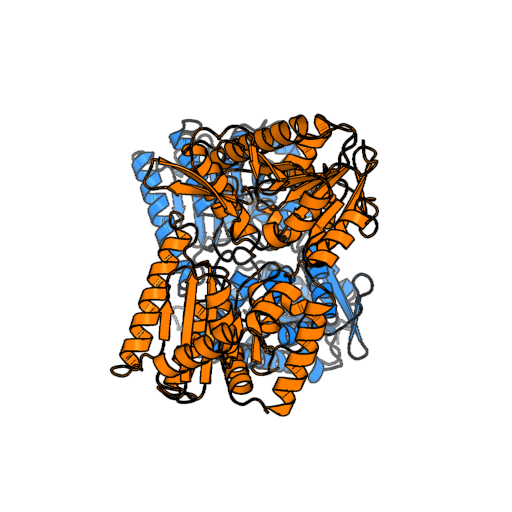1 97.5 284 LYS A C 1
ATOM 2279 O O . LYS A 1 284 ? 18.094 3.668 16.453 1 97.5 284 LYS A O 1
ATOM 2284 N N . THR A 1 285 ? 16.859 5.055 15.242 1 97.94 285 THR A N 1
ATOM 2285 C CA . THR A 1 285 ? 18 5.691 14.602 1 97.94 285 THR A CA 1
ATOM 2286 C C . THR A 1 285 ? 18.938 6.297 15.648 1 97.94 285 THR A C 1
ATOM 2288 O O . THR A 1 285 ? 20.141 6.066 15.617 1 97.94 285 THR A O 1
ATOM 2291 N N . PHE A 1 286 ? 18.375 7.043 16.609 1 98.56 286 PHE A N 1
ATOM 2292 C CA . PHE A 1 286 ? 19.172 7.688 17.656 1 98.56 286 PHE A CA 1
ATOM 2293 C C . PHE A 1 286 ? 19.844 6.648 18.531 1 98.56 286 PHE A C 1
ATOM 2295 O O . PHE A 1 286 ? 21.016 6.777 18.875 1 98.56 286 PHE A O 1
ATOM 2302 N N . SER A 1 287 ? 19.078 5.609 18.859 1 98.38 287 SER A N 1
ATOM 2303 C CA . SER A 1 287 ? 19.609 4.52 19.672 1 98.38 287 SER A CA 1
ATOM 2304 C C . SER A 1 287 ? 20.828 3.871 19 1 98.38 287 SER A C 1
ATOM 2306 O O . SER A 1 287 ? 21.828 3.611 19.672 1 98.38 287 SER A O 1
ATOM 2308 N N . GLU A 1 288 ? 20.703 3.662 17.75 1 97.81 288 GLU A N 1
ATOM 2309 C CA . GLU A 1 288 ? 21.797 3.01 17.031 1 97.81 288 GLU A CA 1
ATOM 2310 C C . GLU A 1 288 ? 23.016 3.926 16.922 1 97.81 288 GLU A C 1
ATOM 2312 O O . GLU A 1 288 ? 24.156 3.461 16.969 1 97.81 288 GLU A O 1
ATOM 2317 N N . LEU A 1 289 ? 22.797 5.191 16.75 1 98.31 289 LEU A N 1
ATOM 2318 C CA . LEU A 1 289 ? 23.891 6.148 16.734 1 98.31 289 LEU A CA 1
ATOM 2319 C C . LEU A 1 289 ? 24.625 6.18 18.062 1 98.31 289 LEU A C 1
ATOM 2321 O O . LEU A 1 289 ? 25.844 6.309 18.109 1 98.31 289 LEU A O 1
ATOM 2325 N N . LEU A 1 290 ? 23.891 6.078 19.203 1 98.25 290 LEU A N 1
ATOM 2326 C CA . LEU A 1 290 ? 24.484 6.004 20.531 1 98.25 290 LEU A CA 1
ATOM 2327 C C . LEU A 1 290 ? 25.266 4.707 20.703 1 98.25 290 LEU A C 1
ATOM 2329 O O . LEU A 1 290 ? 26.391 4.719 21.219 1 98.25 290 LEU A O 1
ATOM 2333 N N . GLN A 1 291 ? 24.641 3.66 20.234 1 97.69 291 GLN A N 1
ATOM 2334 C CA . GLN A 1 291 ? 25.203 2.326 20.391 1 97.69 291 GLN A CA 1
ATOM 2335 C C . GLN A 1 291 ? 26.547 2.211 19.672 1 97.69 291 GLN A C 1
ATOM 2337 O O . GLN A 1 291 ? 27.5 1.631 20.219 1 97.69 291 GLN A O 1
ATOM 2342 N N . ASP A 1 292 ? 26.641 2.812 18.531 1 96.12 292 ASP A N 1
ATOM 2343 C CA . ASP A 1 292 ? 27.875 2.645 17.766 1 96.12 292 ASP A CA 1
ATOM 2344 C C . ASP A 1 292 ? 28.875 3.762 18.078 1 96.12 292 ASP A C 1
ATOM 2346 O O . ASP A 1 292 ? 29.969 3.807 17.516 1 96.12 292 ASP A O 1
ATOM 2350 N N . GLY A 1 293 ? 28.516 4.688 18.891 1 97.19 293 GLY A N 1
ATOM 2351 C CA . GLY A 1 293 ? 29.422 5.703 19.406 1 97.19 293 GLY A CA 1
ATOM 2352 C C . GLY A 1 293 ? 29.562 6.902 18.484 1 97.19 293 GLY A C 1
ATOM 2353 O O . GLY A 1 293 ? 30.422 7.758 18.688 1 97.19 293 GLY A O 1
ATOM 2354 N N . SER A 1 294 ? 28.75 6.961 17.5 1 98.06 294 SER A N 1
ATOM 2355 C CA . SER A 1 294 ? 28.797 8.086 16.562 1 98.06 294 SER A CA 1
ATOM 2356 C C . SER A 1 294 ? 28.391 9.383 17.25 1 98.06 294 SER A C 1
ATOM 2358 O O . SER A 1 294 ? 28.828 10.469 16.844 1 98.06 294 SER A O 1
ATOM 2360 N N . VAL A 1 295 ? 27.469 9.234 18.297 1 97.94 295 VAL A N 1
ATOM 2361 C CA . VAL A 1 295 ? 27.109 10.336 19.172 1 97.94 295 VAL A CA 1
ATOM 2362 C C . VAL A 1 295 ? 27.141 9.875 20.625 1 97.94 295 VAL A C 1
ATOM 2364 O O . VAL A 1 295 ? 27.203 8.672 20.891 1 97.94 295 VAL A O 1
ATOM 2367 N N . SER A 1 296 ? 27.125 10.867 21.484 1 96.56 296 SER A N 1
ATOM 2368 C CA . SER A 1 296 ? 27.172 10.508 22.891 1 96.56 296 SER A CA 1
ATOM 2369 C C . SER A 1 296 ? 26.375 11.492 23.734 1 96.56 296 SER A C 1
ATOM 2371 O O . SER A 1 296 ? 26.203 12.648 23.359 1 96.56 296 SER A O 1
ATOM 2373 N N . VAL A 1 297 ? 25.859 11.016 24.812 1 94.81 297 VAL A N 1
ATOM 2374 C CA . VAL A 1 297 ? 25.266 11.852 25.844 1 94.81 297 VAL A CA 1
ATOM 2375 C C . VAL A 1 297 ? 26.344 12.352 26.797 1 94.81 297 VAL A C 1
ATOM 2377 O O . VAL A 1 297 ? 27.25 11.594 27.156 1 94.81 297 VAL A O 1
ATOM 2380 N N . PRO A 1 298 ? 26.375 13.523 27.141 1 94.38 298 PRO A N 1
ATOM 2381 C CA . PRO A 1 298 ? 25.297 14.508 26.953 1 94.38 298 PRO A CA 1
ATOM 2382 C C . PRO A 1 298 ? 25.531 15.398 25.734 1 94.38 298 PRO A C 1
ATOM 2384 O O . PRO A 1 298 ? 24.828 16.406 25.562 1 94.38 298 PRO A O 1
ATOM 2387 N N . ASP A 1 299 ? 26.469 15.102 24.875 1 96.81 299 ASP A N 1
ATOM 2388 C CA . ASP A 1 299 ? 26.812 15.953 23.734 1 96.81 299 ASP A CA 1
ATOM 2389 C C . ASP A 1 299 ? 25.625 16.109 22.781 1 96.81 299 ASP A C 1
ATOM 2391 O O . ASP A 1 299 ? 25.484 17.156 22.141 1 96.81 299 ASP A O 1
ATOM 2395 N N . VAL A 1 300 ? 24.938 15.023 22.656 1 98.06 300 VAL A N 1
ATOM 2396 C CA . VAL A 1 300 ? 23.75 15.062 21.812 1 98.06 300 VAL A CA 1
ATOM 2397 C C . VAL A 1 300 ? 22.531 14.648 22.625 1 98.06 300 VAL A C 1
ATOM 2399 O O . VAL A 1 300 ? 22.562 13.656 23.359 1 98.06 300 VAL A O 1
ATOM 2402 N N . ALA A 1 301 ? 21.469 15.383 22.562 1 98 301 ALA A N 1
ATOM 2403 C CA . ALA A 1 301 ? 20.203 15.07 23.219 1 98 301 ALA A CA 1
ATOM 2404 C C . ALA A 1 301 ? 19.047 15.133 22.219 1 98 301 ALA A C 1
ATOM 2406 O O . ALA A 1 301 ? 19.031 16 21.328 1 98 301 ALA A O 1
ATOM 2407 N N . LEU A 1 302 ? 18.078 14.211 22.344 1 98.69 302 LEU A N 1
ATOM 2408 C CA . LEU A 1 302 ? 16.875 14.195 21.5 1 98.69 302 LEU A CA 1
ATOM 2409 C C . LEU A 1 302 ? 15.648 14.609 22.297 1 98.69 302 LEU A C 1
ATOM 2411 O O . LEU A 1 302 ? 15.367 14.039 23.359 1 98.69 302 LEU A O 1
ATOM 2415 N N . ILE A 1 303 ? 14.977 15.648 21.859 1 98.69 303 ILE A N 1
ATOM 2416 C CA . ILE A 1 303 ? 13.656 16 22.375 1 98.69 303 ILE A CA 1
ATOM 2417 C C . ILE A 1 303 ? 12.578 15.492 21.422 1 98.69 303 ILE A C 1
ATOM 2419 O O . ILE A 1 303 ? 12.578 15.82 20.234 1 98.69 303 ILE A O 1
ATOM 24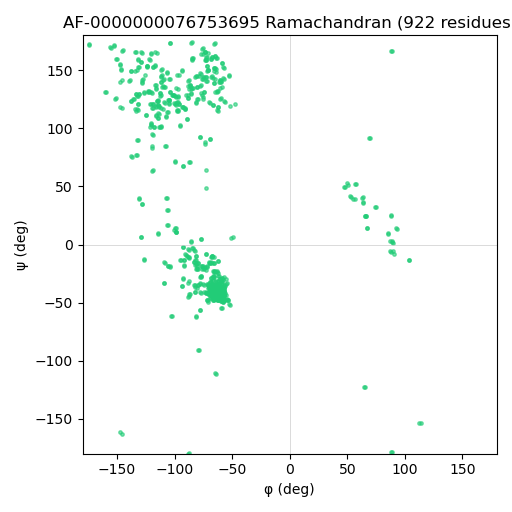23 N N . GLN A 1 304 ? 11.695 14.664 21.938 1 98.62 304 GLN A N 1
ATOM 2424 C CA . GLN A 1 304 ? 10.547 14.203 21.172 1 98.62 304 GLN A CA 1
ATOM 2425 C C . GLN A 1 304 ? 9.242 14.711 21.781 1 98.62 304 GLN A C 1
ATOM 2427 O O . GLN A 1 304 ? 8.844 14.273 22.859 1 98.62 304 GLN A O 1
ATOM 2432 N N . ILE A 1 305 ? 8.648 15.633 21.062 1 98.06 305 ILE A N 1
ATOM 2433 C CA . ILE A 1 305 ? 7.32 16.094 21.453 1 98.06 305 ILE A CA 1
ATOM 2434 C C . ILE A 1 305 ? 6.254 15.297 20.719 1 98.06 305 ILE A C 1
ATOM 2436 O O . ILE A 1 305 ? 6.215 15.281 19.484 1 98.06 305 ILE A O 1
ATOM 2440 N N . ALA A 1 306 ? 5.43 14.586 21.422 1 96.19 306 ALA A N 1
ATOM 2441 C CA . ALA A 1 306 ? 4.359 13.773 20.859 1 96.19 306 ALA A CA 1
ATOM 2442 C C . ALA A 1 306 ? 2.996 14.211 21.391 1 96.19 306 ALA A C 1
ATOM 2444 O O . ALA A 1 306 ? 2.6 13.828 22.484 1 96.19 306 ALA A O 1
ATOM 2445 N N . THR A 1 307 ? 2.295 14.922 20.578 1 92.75 307 THR A N 1
ATOM 2446 C CA . THR A 1 307 ? 0.967 15.367 20.984 1 92.75 307 THR A CA 1
ATOM 2447 C C . THR A 1 307 ? -0.031 14.211 20.938 1 92.75 307 THR A C 1
ATOM 2449 O O . THR A 1 307 ? -0.118 13.508 19.922 1 92.75 307 THR A O 1
ATOM 2452 N N . PRO A 1 308 ? -0.798 14.062 22.031 1 88.56 308 PRO A N 1
ATOM 2453 C CA . PRO A 1 308 ? -1.783 12.977 22.016 1 88.56 308 PRO A CA 1
ATOM 2454 C C . PRO A 1 308 ? -2.766 13.078 20.859 1 88.56 308 PRO A C 1
ATOM 2456 O O . PRO A 1 308 ? -3.186 14.188 20.484 1 88.56 308 PRO A O 1
ATOM 2459 N N . SER A 1 309 ? -3.135 11.93 20.312 1 84.25 309 SER A N 1
ATOM 2460 C CA . SER A 1 309 ? -4.043 11.875 19.172 1 84.25 309 SER A CA 1
ATOM 2461 C C . SER A 1 309 ? -4.832 10.57 19.156 1 84.25 309 SER A C 1
ATOM 2463 O O . SER A 1 309 ? -4.258 9.492 19.297 1 84.25 309 SER A O 1
ATOM 2465 N N . ARG A 1 310 ? -6.129 10.602 19.109 1 85.69 310 ARG A N 1
ATOM 2466 C CA . ARG A 1 310 ? -7.023 9.469 18.891 1 85.69 310 ARG A CA 1
ATOM 2467 C C . ARG A 1 310 ? -6.688 8.32 19.844 1 85.69 310 ARG A C 1
ATOM 2469 O O . ARG A 1 310 ? -6.539 7.176 19.422 1 85.69 310 ARG A O 1
ATOM 2476 N N . GLU A 1 311 ? -6.609 8.578 21 1 81.56 311 GLU A N 1
ATOM 2477 C CA . GLU A 1 311 ? -6.074 7.684 22.031 1 81.56 311 GLU A CA 1
ATOM 2478 C C . GLU A 1 311 ? -6.965 6.461 22.203 1 81.56 311 GLU A C 1
ATOM 2480 O O . GLU A 1 311 ? -6.547 5.465 22.812 1 81.56 311 GLU A O 1
ATOM 2485 N N . ARG A 1 312 ? -8.148 6.449 21.625 1 79 312 ARG A N 1
ATOM 2486 C CA . ARG A 1 312 ? -9.062 5.332 21.828 1 79 312 ARG A CA 1
ATOM 2487 C C . ARG A 1 312 ? -8.922 4.301 20.719 1 79 312 ARG A C 1
ATOM 2489 O O . ARG A 1 312 ? -9.414 3.178 20.828 1 79 312 ARG A O 1
ATOM 2496 N N . VAL A 1 313 ? -8.297 4.625 19.703 1 82.62 313 VAL A N 1
ATOM 2497 C CA . VAL A 1 313 ? -8.109 3.732 18.562 1 82.62 313 VAL A CA 1
ATOM 2498 C C . VAL A 1 313 ? -6.965 2.762 18.844 1 82.62 313 VAL A C 1
ATOM 2500 O O . VAL A 1 313 ? -5.887 3.174 19.281 1 82.62 313 VAL A O 1
ATOM 2503 N N . GLU A 1 314 ? -7.098 1.527 18.562 1 84.81 314 GLU A N 1
ATOM 2504 C CA . GLU A 1 314 ? -6.211 0.447 19 1 84.81 314 GLU A CA 1
ATOM 2505 C C . GLU A 1 314 ? -4.793 0.66 18.484 1 84.81 314 GLU A C 1
ATOM 2507 O O . GLU A 1 314 ? -3.824 0.528 19.234 1 84.81 314 GLU A O 1
ATOM 2512 N N . HIS A 1 315 ? -4.621 0.992 17.266 1 86.56 315 HIS A N 1
ATOM 2513 C CA . HIS A 1 315 ? -3.297 1.16 16.672 1 86.56 315 HIS A CA 1
ATOM 2514 C C . HIS A 1 315 ? -2.512 2.25 17.391 1 86.56 315 HIS A C 1
ATOM 2516 O O . HIS A 1 315 ? -1.285 2.172 17.5 1 86.56 315 HIS A O 1
ATOM 2522 N N . TYR A 1 316 ? -3.184 3.203 17.922 1 87.56 316 TYR A N 1
ATOM 2523 C CA . TYR A 1 316 ? -2.539 4.316 18.609 1 87.56 316 TYR A CA 1
ATOM 2524 C C . TYR A 1 316 ? -2.129 3.92 20.031 1 87.56 316 TYR A C 1
ATOM 2526 O O . TYR A 1 316 ? -1.072 4.332 20.516 1 87.56 316 TYR A O 1
ATOM 2534 N N . LYS A 1 317 ? -2.891 3.125 20.641 1 89.5 317 LYS A N 1
ATOM 2535 C CA . LYS A 1 317 ? -2.547 2.613 21.953 1 89.5 317 LYS A CA 1
ATOM 2536 C C . LYS A 1 317 ? -1.267 1.784 21.906 1 89.5 317 LYS A C 1
ATOM 2538 O O . LYS A 1 317 ? -0.368 1.973 22.734 1 89.5 317 LYS A O 1
ATOM 2543 N N . VAL A 1 318 ? -1.261 0.928 20.953 1 91.12 318 VAL A N 1
ATOM 2544 C CA . VAL A 1 318 ? -0.099 0.063 20.766 1 91.12 318 VAL A CA 1
ATOM 2545 C C . VAL A 1 318 ? 1.146 0.912 20.516 1 91.12 318 VAL A C 1
ATOM 2547 O O . VAL A 1 318 ? 2.207 0.652 21.094 1 91.12 318 VAL A O 1
ATOM 2550 N N . LEU A 1 319 ? 0.958 1.866 19.75 1 92.25 319 LEU A N 1
ATOM 2551 C CA . LEU A 1 319 ? 2.074 2.748 19.422 1 92.25 319 LEU A CA 1
ATOM 2552 C C . LEU A 1 319 ? 2.586 3.459 20.672 1 92.25 319 LEU A C 1
ATOM 2554 O O . LEU A 1 319 ? 3.797 3.566 20.875 1 92.25 319 LEU A O 1
ATOM 2558 N N . ARG A 1 320 ? 1.726 3.996 21.438 1 93.62 320 ARG A N 1
ATOM 2559 C CA . ARG A 1 320 ? 2.113 4.707 22.656 1 93.62 320 ARG A CA 1
ATOM 2560 C C . ARG A 1 320 ? 2.979 3.828 23.547 1 93.62 320 ARG A C 1
ATOM 2562 O O . ARG A 1 320 ? 4.039 4.258 24.016 1 93.62 320 ARG A O 1
ATOM 2569 N N . ASP A 1 321 ? 2.539 2.607 23.75 1 95.12 321 ASP A N 1
ATOM 2570 C CA . ASP A 1 321 ? 3.281 1.663 24.578 1 95.12 321 ASP A CA 1
ATOM 2571 C C . ASP A 1 321 ? 4.66 1.381 23.984 1 95.12 321 ASP A C 1
ATOM 2573 O O . ASP A 1 321 ? 5.656 1.341 24.719 1 95.12 321 ASP A O 1
ATOM 2577 N N . GLU A 1 322 ? 4.66 1.217 22.719 1 95.44 322 GLU A N 1
ATOM 2578 C CA . GLU A 1 322 ? 5.914 0.923 22.031 1 95.44 322 GLU A CA 1
ATOM 2579 C C . GLU A 1 322 ? 6.906 2.076 22.172 1 95.44 322 GLU A C 1
ATOM 2581 O O . GLU A 1 322 ? 8.094 1.854 22.422 1 95.44 322 GLU A O 1
ATOM 2586 N N . ILE A 1 323 ? 6.461 3.266 22.031 1 96.38 323 ILE A N 1
ATOM 2587 C CA . ILE A 1 323 ? 7.312 4.449 22.078 1 96.38 323 ILE A CA 1
ATOM 2588 C C . ILE A 1 323 ? 7.848 4.652 23.484 1 96.38 323 ILE A C 1
ATOM 2590 O O . ILE A 1 323 ? 9.039 4.887 23.688 1 96.38 323 ILE A O 1
ATOM 2594 N N . GLU A 1 324 ? 6.98 4.539 24.438 1 96.31 324 GLU A N 1
ATOM 2595 C CA . GLU A 1 324 ? 7.387 4.727 25.828 1 96.31 324 GLU A CA 1
ATOM 2596 C C . GLU A 1 324 ? 8.406 3.668 26.25 1 96.31 324 GLU A C 1
ATOM 2598 O O . GLU A 1 324 ? 9.352 3.969 26.984 1 96.31 324 GLU A O 1
ATOM 2603 N N . LEU A 1 325 ? 8.18 2.48 25.797 1 97.12 325 LEU A N 1
ATOM 2604 C CA . LEU A 1 325 ? 9.133 1.41 26.078 1 97.12 325 LEU A CA 1
ATOM 2605 C C . LEU A 1 325 ? 10.492 1.715 25.453 1 97.12 325 LEU A C 1
ATOM 2607 O O . LEU A 1 325 ? 11.531 1.521 26.078 1 97.12 325 LEU A O 1
ATOM 2611 N N . GLN A 1 326 ? 10.484 2.174 24.25 1 97.62 326 GLN A N 1
ATOM 2612 C CA . GLN A 1 326 ? 11.719 2.496 23.547 1 97.62 326 GLN A CA 1
ATOM 2613 C C . GLN A 1 326 ? 12.461 3.635 24.234 1 97.62 326 GLN A C 1
ATOM 2615 O O . GLN A 1 326 ? 13.688 3.58 24.391 1 97.62 326 GLN A O 1
ATOM 2620 N N . VAL A 1 327 ? 11.734 4.648 24.594 1 98 327 VAL A N 1
ATOM 2621 C CA . VAL A 1 327 ? 12.32 5.785 25.297 1 98 327 VAL A CA 1
ATOM 2622 C C . VAL A 1 327 ? 12.977 5.312 26.594 1 98 327 VAL A C 1
ATOM 2624 O O . VAL A 1 327 ? 14.109 5.699 26.906 1 98 327 VAL A O 1
ATOM 2627 N N . GLY A 1 328 ? 12.234 4.516 27.344 1 97.56 328 GLY A N 1
ATOM 2628 C CA . GLY A 1 328 ? 12.766 3.967 28.594 1 97.56 328 GLY A CA 1
ATOM 2629 C C . GLY A 1 328 ? 14.047 3.182 28.391 1 97.56 328 GLY A C 1
ATOM 2630 O O . GLY A 1 328 ? 15 3.326 29.156 1 97.56 328 GLY A O 1
ATOM 2631 N N . ARG A 1 329 ? 14.078 2.371 27.391 1 97.69 329 ARG A N 1
ATOM 2632 C CA . ARG A 1 329 ? 15.242 1.542 27.094 1 97.69 329 ARG A CA 1
ATOM 2633 C C . ARG A 1 329 ? 16.438 2.4 26.734 1 97.69 329 ARG A C 1
ATOM 2635 O O . ARG A 1 329 ? 17.562 2.16 27.203 1 97.69 329 ARG A O 1
ATOM 2642 N N . ILE A 1 330 ? 16.25 3.367 25.875 1 98.31 330 ILE A N 1
ATOM 2643 C CA . ILE A 1 330 ? 17.344 4.227 25.438 1 98.31 330 ILE A CA 1
ATOM 2644 C C . ILE A 1 330 ? 17.922 4.988 26.625 1 98.31 330 ILE A C 1
ATOM 2646 O O . ILE A 1 330 ? 19.141 5.047 26.797 1 98.31 330 ILE A O 1
ATOM 2650 N N . ASN A 1 331 ? 17.047 5.578 27.453 1 97.88 331 ASN A N 1
ATOM 2651 C CA . ASN A 1 331 ? 17.5 6.34 28.609 1 97.88 331 ASN A CA 1
ATOM 2652 C C . ASN A 1 331 ? 18.172 5.434 29.641 1 97.88 331 ASN A C 1
ATOM 2654 O O . ASN A 1 331 ? 19.094 5.852 30.328 1 97.88 331 ASN A O 1
ATOM 2658 N N . GLY A 1 332 ? 17.672 4.219 29.75 1 96.94 332 GLY A N 1
ATOM 2659 C CA . GLY A 1 332 ? 18.312 3.264 30.641 1 96.94 332 GLY A CA 1
ATOM 2660 C C . GLY A 1 332 ? 19.703 2.879 30.203 1 96.94 332 GLY A C 1
ATOM 2661 O O . GLY A 1 332 ? 20.609 2.76 31.031 1 96.94 332 GLY A O 1
ATOM 2662 N N . ASP A 1 333 ? 19.875 2.711 28.969 1 96.75 333 ASP A N 1
ATOM 2663 C CA . ASP A 1 333 ? 21.125 2.201 28.422 1 96.75 333 ASP A CA 1
ATOM 2664 C C . ASP A 1 333 ? 22.156 3.318 28.281 1 96.75 333 ASP A C 1
ATOM 2666 O O . ASP A 1 333 ? 23.359 3.084 28.422 1 96.75 333 ASP A O 1
ATOM 2670 N N . TYR A 1 334 ? 21.672 4.531 27.953 1 95.88 334 TYR A N 1
ATOM 2671 C CA . TYR A 1 334 ? 22.656 5.508 27.516 1 95.88 334 TYR A CA 1
ATOM 2672 C C . TYR A 1 334 ? 22.547 6.801 28.312 1 95.88 334 TYR A C 1
ATOM 2674 O O . TYR A 1 334 ? 23.438 7.652 28.25 1 95.88 334 TYR A O 1
ATOM 2682 N N . GLY A 1 335 ? 21.469 6.965 29.062 1 92.38 335 GLY A N 1
ATOM 2683 C CA . GLY A 1 335 ? 21.281 8.188 29.828 1 92.38 335 GLY A CA 1
ATOM 2684 C C . GLY A 1 335 ? 22.188 8.281 31.031 1 92.38 335 GLY A C 1
ATOM 2685 O O . GLY A 1 335 ? 22.781 7.285 31.453 1 92.38 335 GLY A O 1
ATOM 2686 N N . ASN A 1 336 ? 22.344 9.531 31.469 1 88 336 ASN A N 1
ATOM 2687 C CA . ASN A 1 336 ? 23 9.812 32.75 1 88 336 ASN A CA 1
ATOM 2688 C C . ASN A 1 336 ? 22.047 10.477 33.719 1 88 336 ASN A C 1
ATOM 2690 O O . ASN A 1 336 ? 20.969 10.945 33.344 1 88 336 ASN A O 1
ATOM 2694 N N . VAL A 1 337 ? 22.531 10.453 34.938 1 86.44 337 VAL A N 1
ATOM 2695 C CA . VAL A 1 337 ? 21.734 11.148 35.938 1 86.44 337 VAL A CA 1
ATOM 2696 C C . VAL A 1 337 ? 21.656 12.633 35.594 1 86.44 337 VAL A C 1
ATOM 2698 O O . VAL A 1 337 ? 22.672 13.297 35.406 1 86.44 337 VAL A O 1
ATOM 2701 N N . GLY A 1 338 ? 20.516 13.039 35.375 1 86.94 338 GLY A N 1
ATOM 2702 C CA . GLY A 1 338 ? 20.312 14.445 35.062 1 86.94 338 GLY A CA 1
ATOM 2703 C C . GLY A 1 338 ? 20.438 14.766 33.594 1 86.94 338 GLY A C 1
ATOM 2704 O O . GLY A 1 338 ? 20.219 15.906 33.188 1 86.94 338 GLY A O 1
ATOM 2705 N N . ALA A 1 339 ? 20.859 13.672 32.875 1 91.88 339 ALA A N 1
ATOM 2706 C CA . ALA A 1 339 ? 21.047 13.906 31.453 1 91.88 339 ALA A CA 1
ATOM 2707 C C . ALA A 1 339 ? 20.5 12.758 30.625 1 91.88 339 ALA A C 1
ATOM 2709 O O . ALA A 1 339 ? 21.25 11.953 30.078 1 91.88 339 ALA A O 1
ATOM 2710 N N . PRO A 1 340 ? 19.266 12.719 30.516 1 95.38 340 PRO A N 1
ATOM 2711 C CA . PRO A 1 340 ? 18.688 11.68 29.672 1 95.38 340 PRO A CA 1
ATOM 2712 C C . PRO A 1 340 ? 19.047 11.844 28.188 1 95.38 340 PRO A C 1
ATOM 2714 O O . PRO A 1 340 ? 19.297 12.969 27.734 1 95.38 340 PRO A O 1
ATOM 2717 N N . ALA A 1 341 ? 19.078 10.742 27.5 1 97.69 341 ALA A N 1
ATOM 2718 C CA . ALA A 1 341 ? 19.359 10.773 26.062 1 97.69 341 ALA A CA 1
ATOM 2719 C C . ALA A 1 341 ? 18.141 11.297 25.297 1 97.69 341 ALA A C 1
ATOM 2721 O O . ALA A 1 341 ? 18.297 12.07 24.344 1 97.69 341 ALA A O 1
ATOM 2722 N N . VAL A 1 342 ? 16.984 10.836 25.75 1 98.5 342 VAL A N 1
ATOM 2723 C CA . VAL A 1 342 ? 15.734 11.211 25.094 1 98.5 342 VAL A CA 1
ATOM 2724 C C . VAL A 1 342 ? 14.812 11.922 26.094 1 98.5 342 VAL A C 1
ATOM 2726 O O . VAL A 1 342 ? 14.492 11.367 27.141 1 98.5 342 VAL A O 1
ATOM 2729 N N . HIS A 1 343 ? 14.469 13.109 25.781 1 97.94 343 HIS A N 1
ATOM 2730 C CA . HIS A 1 343 ? 13.414 13.828 26.484 1 97.94 343 HIS A CA 1
ATOM 2731 C C . HIS A 1 343 ? 12.07 13.68 25.766 1 97.94 343 HIS A C 1
ATOM 2733 O O . HIS A 1 343 ? 11.82 14.367 24.781 1 97.94 343 HIS A O 1
ATOM 2739 N N . TYR A 1 344 ? 11.258 12.82 26.312 1 97.62 344 TYR A N 1
ATOM 2740 C CA . TYR A 1 344 ? 9.961 12.523 25.703 1 97.62 344 TYR A CA 1
ATOM 2741 C C . TYR A 1 344 ? 8.852 13.344 26.359 1 97.62 344 TYR A C 1
ATOM 2743 O O . TYR A 1 344 ? 8.602 13.203 27.562 1 97.62 344 TYR A O 1
ATOM 2751 N N . LEU A 1 345 ? 8.25 14.219 25.594 1 97.06 345 LEU A N 1
ATOM 2752 C CA . LEU A 1 345 ? 7.195 15.102 26.094 1 97.06 345 LEU A CA 1
ATOM 2753 C C . LEU A 1 345 ? 5.855 14.758 25.453 1 97.06 345 LEU A C 1
ATOM 2755 O O . LEU A 1 345 ? 5.574 15.172 24.328 1 97.06 345 LEU A O 1
ATOM 2759 N N . HIS A 1 346 ? 5.016 14.055 26.156 1 93.88 346 HIS A N 1
ATOM 2760 C CA . HIS A 1 346 ? 3.695 13.641 25.688 1 93.88 346 HIS A CA 1
ATOM 2761 C C . HIS A 1 346 ? 2.627 14.648 26.094 1 93.88 346 HIS A C 1
ATOM 2763 O O . HIS A 1 346 ? 1.762 14.352 26.922 1 93.88 346 HIS A O 1
ATOM 2769 N N . GLN A 1 347 ? 2.664 15.805 25.562 1 92 347 GLN A N 1
ATOM 2770 C CA . GLN A 1 347 ? 1.75 16.906 25.859 1 92 347 GLN A CA 1
ATOM 2771 C C . GLN A 1 347 ? 1.67 17.891 24.688 1 92 347 GLN A C 1
ATOM 2773 O O . GLN A 1 347 ? 2.424 17.766 23.734 1 92 347 GLN A O 1
ATOM 2778 N N . SER A 1 348 ? 0.77 18.75 24.75 1 89.62 348 SER A N 1
ATOM 2779 C CA . SER A 1 348 ? 0.615 19.812 23.766 1 89.62 348 SER A CA 1
ATOM 2780 C C . SER A 1 348 ? 1.264 21.109 24.219 1 89.62 348 SER A C 1
ATOM 2782 O O . SER A 1 348 ? 1.304 21.391 25.422 1 89.62 348 SER A O 1
ATOM 2784 N N . PHE A 1 349 ? 1.797 21.844 23.25 1 92.31 349 PHE A N 1
ATOM 2785 C CA . PHE A 1 349 ? 2.439 23.109 23.562 1 92.31 349 PHE A CA 1
ATOM 2786 C C . PHE A 1 349 ? 1.806 24.25 22.766 1 92.31 349 PHE A C 1
ATOM 2788 O O . PHE A 1 349 ? 1.215 24.016 21.719 1 92.31 349 PHE A O 1
ATOM 2795 N N . SER A 1 350 ? 1.899 25.422 23.312 1 90.94 350 SER A N 1
ATOM 2796 C CA . SER A 1 350 ? 1.46 26.609 22.594 1 90.94 350 SER A CA 1
ATOM 2797 C C . SER A 1 350 ? 2.354 26.891 21.391 1 90.94 350 SER A C 1
ATOM 2799 O O . SER A 1 350 ? 3.471 26.375 21.312 1 90.94 350 SER A O 1
ATOM 2801 N N . ARG A 1 351 ? 1.845 27.656 20.531 1 91.19 351 ARG A N 1
ATOM 2802 C CA . ARG A 1 351 ? 2.602 28.062 19.344 1 91.19 351 ARG A CA 1
ATOM 2803 C C . ARG A 1 351 ? 3.912 28.734 19.734 1 91.19 351 ARG A C 1
ATOM 2805 O O . ARG A 1 351 ? 4.945 28.5 19.109 1 91.19 351 ARG A O 1
ATOM 2812 N N . GLU A 1 352 ? 3.895 29.547 20.766 1 95.44 352 GLU A N 1
ATOM 2813 C CA . GLU A 1 352 ? 5.082 30.266 21.234 1 95.44 352 GLU A CA 1
ATOM 2814 C C . GLU A 1 352 ? 6.125 29.297 21.781 1 95.44 352 GLU A C 1
ATOM 2816 O O . GLU A 1 352 ? 7.305 29.391 21.438 1 95.44 352 GLU A O 1
ATOM 2821 N N . GLU A 1 353 ? 5.656 28.406 22.609 1 96.62 353 GLU A N 1
ATOM 2822 C CA . GLU A 1 353 ? 6.57 27.422 23.188 1 96.62 353 GLU A CA 1
ATOM 2823 C C . GLU A 1 353 ? 7.18 26.531 22.109 1 96.62 353 GLU A C 1
ATOM 2825 O O . GLU A 1 353 ? 8.375 26.234 22.141 1 96.62 353 GLU A O 1
ATOM 2830 N N . LEU A 1 354 ? 6.348 26.141 21.188 1 96.81 354 LEU A N 1
ATOM 2831 C CA . LEU A 1 354 ? 6.832 25.312 20.094 1 96.81 354 LEU A CA 1
ATOM 2832 C C . LEU A 1 354 ? 7.875 26.047 19.266 1 96.81 354 LEU A C 1
ATOM 2834 O O . LEU A 1 354 ? 8.875 25.469 18.844 1 96.81 354 LEU A O 1
ATOM 2838 N N . THR A 1 355 ? 7.629 27.266 19.016 1 97.94 355 THR A N 1
ATOM 2839 C CA . THR A 1 355 ? 8.57 28.094 18.266 1 97.94 355 THR A CA 1
ATOM 2840 C C . THR A 1 355 ? 9.906 28.188 18.984 1 97.94 355 THR A C 1
ATOM 2842 O O . THR A 1 355 ? 10.969 28.172 18.359 1 97.94 355 THR A O 1
ATOM 2845 N N . ALA A 1 356 ? 9.859 28.266 20.328 1 98.69 356 ALA A N 1
ATOM 2846 C CA . ALA A 1 356 ? 11.094 28.281 21.109 1 98.69 356 ALA A CA 1
ATOM 2847 C C . ALA A 1 356 ? 11.859 26.969 20.953 1 98.69 356 ALA A C 1
ATOM 2849 O O . ALA A 1 356 ? 13.086 26.969 20.859 1 98.69 356 ALA A O 1
ATOM 2850 N N . PHE A 1 357 ? 11.102 25.859 20.953 1 98.69 357 PHE A N 1
ATOM 2851 C CA . PHE A 1 357 ? 11.727 24.562 20.734 1 98.69 357 PHE A CA 1
ATOM 2852 C C . PHE A 1 357 ? 12.383 24.516 19.359 1 98.69 357 PHE A C 1
ATOM 2854 O O . PHE A 1 357 ? 13.508 24.031 19.219 1 98.69 357 PHE A O 1
ATOM 2861 N N . TYR A 1 358 ? 11.703 25.031 18.359 1 98.75 358 TYR A N 1
ATOM 2862 C CA . TYR A 1 358 ? 12.242 25.047 17 1 98.75 358 TYR A CA 1
ATOM 2863 C C . TYR A 1 358 ? 13.531 25.859 16.938 1 98.75 358 TYR A C 1
ATOM 2865 O O . TYR A 1 358 ? 14.5 25.438 16.297 1 98.75 358 TYR A O 1
ATOM 2873 N N . ARG A 1 359 ? 13.57 26.969 17.625 1 98.38 359 ARG A N 1
ATOM 2874 C CA . ARG A 1 359 ? 14.734 27.844 17.625 1 98.38 359 ARG A CA 1
ATOM 2875 C C . ARG A 1 359 ? 15.906 27.188 18.344 1 98.38 359 ARG A C 1
ATOM 2877 O O . ARG A 1 359 ? 17.062 27.406 18 1 98.38 359 ARG A O 1
ATOM 2884 N N . ALA A 1 360 ? 15.562 26.422 19.312 1 98.38 360 ALA A N 1
ATOM 2885 C CA . ALA A 1 360 ? 16.594 25.781 20.125 1 98.38 360 ALA A CA 1
ATOM 2886 C C . ALA A 1 360 ? 17.203 24.594 19.391 1 98.38 360 ALA A C 1
ATOM 2888 O O . ALA A 1 360 ? 18.375 24.25 19.625 1 98.38 360 ALA A O 1
ATOM 2889 N N . ALA A 1 361 ? 16.531 23.953 18.531 1 98.69 361 ALA A N 1
ATOM 2890 C CA . ALA A 1 361 ? 16.906 22.688 17.906 1 98.69 361 ALA A CA 1
ATOM 2891 C C . ALA A 1 361 ? 17.969 22.891 16.828 1 98.69 361 ALA A C 1
ATOM 2893 O O . ALA A 1 361 ? 17.797 23.719 15.93 1 98.69 361 ALA A O 1
ATOM 2894 N N . ASP A 1 362 ? 19.031 22.141 16.906 1 98.69 362 ASP A N 1
ATOM 2895 C CA . ASP A 1 362 ? 20.078 22.188 15.891 1 98.69 362 ASP A CA 1
ATOM 2896 C C . ASP A 1 362 ? 19.688 21.359 14.664 1 98.69 362 ASP A C 1
ATOM 2898 O O . ASP A 1 362 ? 20.078 21.688 13.539 1 98.69 362 ASP A O 1
ATOM 2902 N N . VAL A 1 363 ? 19.047 20.25 14.898 1 98.81 363 VAL A N 1
ATOM 2903 C CA . VAL A 1 363 ? 18.578 19.375 13.836 1 98.81 363 VAL A CA 1
ATOM 2904 C C . VAL A 1 363 ? 17.125 19 14.07 1 98.81 363 VAL A C 1
ATOM 2906 O O . VAL A 1 363 ? 16.781 18.453 15.125 1 98.81 363 VAL A O 1
ATOM 2909 N N . MET A 1 364 ? 16.266 19.312 13.164 1 98.88 364 MET A N 1
ATOM 2910 C CA . MET A 1 364 ? 14.875 18.875 13.18 1 98.88 364 MET A CA 1
ATOM 2911 C C . MET A 1 364 ? 14.711 17.531 12.484 1 98.88 364 MET A C 1
ATOM 2913 O O . MET A 1 364 ? 15.18 17.344 11.359 1 98.88 364 MET A O 1
ATOM 2917 N N . LEU A 1 365 ? 14.07 16.578 13.133 1 98.81 365 LEU A N 1
ATOM 2918 C CA . LEU A 1 365 ? 13.852 15.25 12.57 1 98.81 365 LEU A CA 1
ATOM 2919 C C . LEU A 1 365 ? 12.391 15.062 12.18 1 98.81 365 LEU A C 1
ATOM 2921 O O . LEU A 1 365 ? 11.516 14.984 13.047 1 98.81 365 LEU A O 1
ATOM 2925 N N . VAL A 1 366 ? 12.109 15 10.859 1 98.75 366 VAL A N 1
ATOM 2926 C CA . VAL A 1 366 ? 10.797 14.711 10.305 1 98.75 366 VAL A CA 1
ATOM 2927 C C . VAL A 1 366 ? 10.852 13.43 9.484 1 98.75 366 VAL A C 1
ATOM 2929 O O . VAL A 1 366 ? 11.219 13.445 8.305 1 98.75 366 VAL A O 1
ATOM 2932 N N . THR A 1 367 ? 10.375 12.305 10.055 1 98.56 367 THR A N 1
ATOM 2933 C CA . THR A 1 367 ? 10.672 11.016 9.438 1 98.56 367 THR A CA 1
ATOM 2934 C C . THR A 1 367 ? 9.391 10.211 9.227 1 98.56 367 THR A C 1
ATOM 2936 O O . THR A 1 367 ? 9.367 9 9.438 1 98.56 367 THR A O 1
ATOM 2939 N N . PRO A 1 368 ? 8.297 10.844 8.922 1 98.44 368 PRO A N 1
ATOM 2940 C CA . PRO A 1 368 ? 7.086 10.047 8.711 1 98.44 368 PRO A CA 1
ATOM 2941 C C . PRO A 1 368 ? 7.258 8.992 7.617 1 98.44 368 PRO A C 1
ATOM 2943 O O . PRO A 1 368 ? 8.039 9.18 6.684 1 98.44 368 PRO A O 1
ATOM 2946 N N . LEU A 1 369 ? 6.492 7.938 7.773 1 97.75 369 LEU A N 1
ATOM 2947 C CA . LEU A 1 369 ? 6.441 6.883 6.766 1 97.75 369 LEU A CA 1
ATOM 2948 C C . LEU A 1 369 ? 5.582 7.305 5.578 1 97.75 369 LEU A C 1
ATOM 2950 O O . LEU A 1 369 ? 5.801 6.852 4.453 1 97.75 369 LEU A O 1
ATOM 2954 N N . ARG A 1 370 ? 4.602 8.039 5.773 1 97.88 370 ARG A N 1
ATOM 2955 C CA . ARG A 1 370 ? 3.715 8.648 4.793 1 97.88 370 ARG A CA 1
ATOM 2956 C C . ARG A 1 370 ? 2.965 9.836 5.398 1 97.88 370 ARG A C 1
ATOM 2958 O O . ARG A 1 370 ? 2.406 9.727 6.492 1 97.88 370 ARG A O 1
ATOM 2965 N N . ASP A 1 371 ? 2.988 10.945 4.664 1 97.25 371 ASP A N 1
ATOM 2966 C CA . ASP A 1 371 ? 2.367 12.148 5.215 1 97.25 371 ASP A CA 1
ATOM 2967 C C . ASP A 1 371 ? 1.76 13.008 4.105 1 97.25 371 ASP A C 1
ATOM 2969 O O . ASP A 1 371 ? 2.074 12.828 2.928 1 97.25 371 ASP A O 1
ATOM 2973 N N . GLY A 1 372 ? 0.749 13.805 4.547 1 96.06 372 GLY A N 1
ATOM 2974 C CA . GLY A 1 372 ? 0.308 14.836 3.625 1 96.06 372 GLY A CA 1
ATOM 2975 C C . GLY A 1 372 ? 1.378 15.875 3.334 1 96.06 372 GLY A C 1
ATOM 2976 O O . GLY A 1 372 ? 2.385 15.57 2.693 1 96.06 372 GLY A O 1
ATOM 2977 N N . MET A 1 373 ? 1.161 17 3.801 1 95.44 373 MET A N 1
ATOM 2978 C CA . MET A 1 373 ? 2.162 18.031 3.561 1 95.44 373 MET A CA 1
ATOM 2979 C C . MET A 1 373 ? 3.244 18 4.637 1 95.44 373 MET A C 1
ATOM 2981 O O . MET A 1 373 ? 4.434 18.031 4.32 1 95.44 373 MET A O 1
ATOM 2985 N N . ASN A 1 374 ? 2.902 17.844 5.922 1 96.12 374 ASN A N 1
ATOM 2986 C CA . ASN A 1 374 ? 3.721 18.016 7.117 1 96.12 374 ASN A CA 1
ATOM 2987 C C . ASN A 1 374 ? 4.062 19.484 7.355 1 96.12 374 ASN A C 1
ATOM 2989 O O . ASN A 1 374 ? 5.16 19.922 7.016 1 96.12 374 ASN A O 1
ATOM 2993 N N . LEU A 1 375 ? 3.295 20.109 8.07 1 94.94 375 LEU A N 1
ATOM 2994 C CA . LEU A 1 375 ? 3.447 21.531 8.289 1 94.94 375 LEU A CA 1
ATOM 2995 C C . LEU A 1 375 ? 4.523 21.812 9.336 1 94.94 375 LEU A C 1
ATOM 2997 O O . LEU A 1 375 ? 5.086 22.906 9.375 1 94.94 375 LEU A O 1
ATOM 3001 N N . VAL A 1 376 ? 4.805 20.812 10.117 1 96.38 376 VAL A N 1
ATOM 3002 C CA . VAL A 1 376 ? 5.805 20.938 11.172 1 96.38 376 VAL A CA 1
ATOM 3003 C C . VAL A 1 376 ? 7.164 21.266 10.555 1 96.38 376 VAL A C 1
ATOM 3005 O O . VAL A 1 376 ? 7.918 22.078 11.094 1 96.38 376 VAL A O 1
ATOM 3008 N N . ALA A 1 377 ? 7.465 20.656 9.445 1 98.38 377 ALA A N 1
ATOM 3009 C CA . ALA A 1 377 ? 8.711 20.953 8.75 1 98.38 377 ALA A CA 1
ATOM 3010 C C . ALA A 1 377 ? 8.773 22.438 8.344 1 98.38 377 ALA A C 1
ATOM 3012 O O . ALA A 1 377 ? 9.812 23.078 8.508 1 98.38 377 ALA A O 1
ATOM 3013 N N . LYS A 1 378 ? 7.703 22.938 7.844 1 97.62 378 LYS A N 1
ATOM 3014 C CA . LYS A 1 378 ? 7.645 24.328 7.406 1 97.62 378 LYS A CA 1
ATOM 3015 C C . LYS A 1 378 ? 7.668 25.281 8.594 1 97.62 378 LYS A C 1
ATOM 3017 O O . LYS A 1 378 ? 8.234 26.375 8.508 1 97.62 378 LYS A O 1
ATOM 3022 N N . GLU A 1 379 ? 7.07 24.891 9.727 1 97 379 GLU A N 1
ATOM 3023 C CA . GLU A 1 379 ? 7.113 25.703 10.938 1 97 379 GLU A CA 1
ATOM 3024 C C . GLU A 1 379 ? 8.539 25.812 11.477 1 97 379 GLU A C 1
ATOM 3026 O O . GLU A 1 379 ? 8.961 26.891 11.898 1 97 379 GLU A O 1
ATOM 3031 N N . TYR A 1 380 ? 9.266 24.734 11.469 1 98.5 380 TYR A N 1
ATOM 3032 C CA . TYR A 1 380 ? 10.664 24.766 11.883 1 98.5 380 TYR A CA 1
ATOM 3033 C C . TYR A 1 380 ? 11.461 25.75 11.031 1 98.5 380 TYR A C 1
ATOM 3035 O O . TYR A 1 380 ? 12.156 26.625 11.57 1 98.5 380 TYR A O 1
ATOM 3043 N N . VAL A 1 381 ? 11.297 25.609 9.719 1 98.81 381 VAL A N 1
ATOM 3044 C CA . VAL A 1 381 ? 12.016 26.453 8.773 1 98.81 381 VAL A CA 1
ATOM 3045 C C . VAL A 1 381 ? 11.664 27.922 9.016 1 98.81 381 VAL A C 1
ATOM 3047 O O . VAL A 1 381 ? 12.555 28.766 9.078 1 98.81 381 VAL A O 1
ATOM 3050 N N . ALA A 1 382 ? 10.414 28.188 9.25 1 98.25 382 ALA A N 1
ATOM 3051 C CA . ALA A 1 382 ? 9.953 29.562 9.453 1 98.25 382 ALA A CA 1
ATOM 3052 C C . ALA A 1 382 ? 10.484 30.125 10.766 1 98.25 382 ALA A C 1
ATOM 3054 O O . ALA A 1 382 ? 10.695 31.344 10.883 1 98.25 382 ALA A O 1
ATOM 3055 N N . SER A 1 383 ? 10.711 29.266 11.727 1 98.62 383 SER A N 1
ATOM 3056 C CA . SER A 1 383 ? 11.117 29.688 13.07 1 98.62 383 SER A CA 1
ATOM 3057 C C . SER A 1 383 ? 12.609 29.984 13.125 1 98.62 383 SER A C 1
ATOM 3059 O O . SER A 1 383 ? 13.086 30.594 14.086 1 98.62 383 SER A O 1
ATOM 3061 N N . ARG A 1 384 ? 13.328 29.531 12.156 1 98.56 384 ARG A N 1
ATOM 3062 C CA . ARG A 1 384 ? 14.781 29.688 12.18 1 98.56 384 ARG A CA 1
ATOM 3063 C C . ARG A 1 384 ? 15.211 31.031 11.594 1 98.56 384 ARG A C 1
ATOM 3065 O O . ARG A 1 384 ? 15.906 31.078 10.586 1 98.56 384 ARG A O 1
ATOM 3072 N N . VAL A 1 385 ? 14.953 32.062 12.297 1 98.19 385 VAL A N 1
ATOM 3073 C CA . VAL A 1 385 ? 15.172 33.438 11.867 1 98.19 385 VAL A CA 1
ATOM 3074 C C . VAL A 1 385 ? 16.672 33.719 11.844 1 98.19 385 VAL A C 1
ATOM 3076 O O . VAL A 1 385 ? 17.109 34.656 11.172 1 98.19 385 VAL A O 1
ATOM 3079 N N . ASP A 1 386 ? 17.453 32.938 12.523 1 96.38 386 ASP A N 1
ATOM 3080 C CA . ASP A 1 386 ? 18.906 33.094 12.539 1 96.38 386 ASP A CA 1
ATOM 3081 C C . ASP A 1 386 ? 19.547 32.312 11.398 1 96.38 386 ASP A C 1
ATOM 3083 O O . ASP A 1 386 ? 20.766 32.281 11.266 1 96.38 386 ASP A O 1
ATOM 3087 N N . HIS A 1 387 ? 18.75 31.578 10.641 1 96.81 387 HIS A N 1
ATOM 3088 C CA . HIS A 1 387 ? 19.156 30.75 9.492 1 96.81 387 HIS A CA 1
ATOM 3089 C C . HIS A 1 387 ? 20.016 29.578 9.938 1 96.81 387 HIS A C 1
ATOM 3091 O O . HIS A 1 387 ? 20.719 28.984 9.117 1 96.81 387 HIS A O 1
ATOM 3097 N N . GLY A 1 388 ? 19.984 29.359 11.203 1 96.19 388 GLY A N 1
ATOM 3098 C CA . GLY A 1 388 ? 20.703 28.188 11.68 1 96.19 388 GLY A CA 1
ATOM 3099 C C . GLY A 1 388 ? 19.875 26.922 11.617 1 96.19 388 GLY A C 1
ATOM 3100 O O . GLY A 1 388 ? 18.75 26.922 11.125 1 96.19 388 GLY A O 1
ATOM 3101 N N . GLY A 1 389 ? 20.562 25.797 11.93 1 97.62 389 GLY A N 1
ATOM 3102 C CA . GLY A 1 389 ? 19.891 24.5 12.031 1 97.62 389 GLY A CA 1
ATOM 3103 C C . GLY A 1 389 ? 19.828 23.766 10.719 1 97.62 389 GLY A C 1
ATOM 3104 O O . GLY A 1 389 ? 20.172 24.312 9.664 1 97.62 389 GLY A O 1
ATOM 3105 N N . THR A 1 390 ? 19.484 22.484 10.781 1 98.69 390 THR A N 1
ATOM 3106 C CA . THR A 1 390 ? 19.328 21.594 9.633 1 98.69 390 THR A CA 1
ATOM 3107 C C . THR A 1 390 ? 18.047 20.781 9.75 1 98.69 390 THR A C 1
ATOM 3109 O O . THR A 1 390 ? 17.531 20.562 10.852 1 98.69 390 THR A O 1
ATOM 3112 N N . LEU A 1 391 ? 17.484 20.453 8.609 1 98.88 391 LEU A N 1
ATOM 3113 C CA . LEU A 1 391 ? 16.219 19.734 8.555 1 98.88 391 LEU A CA 1
ATOM 3114 C C . LEU A 1 391 ? 16.406 18.359 7.91 1 98.88 391 LEU A C 1
ATOM 3116 O O . LEU A 1 391 ? 16.781 18.266 6.738 1 98.88 391 LEU A O 1
ATOM 3120 N N . ILE A 1 392 ? 16.266 17.344 8.711 1 98.88 392 ILE A N 1
ATOM 3121 C CA . ILE A 1 392 ? 16.062 15.984 8.188 1 98.88 392 ILE A CA 1
ATOM 3122 C C . ILE A 1 392 ? 14.609 15.797 7.785 1 98.88 392 ILE A C 1
ATOM 3124 O O . ILE A 1 392 ? 13.703 15.992 8.602 1 98.88 392 ILE A O 1
ATOM 3128 N N . LEU A 1 393 ? 14.375 15.406 6.559 1 98.88 393 LEU A N 1
ATOM 3129 C CA . LEU A 1 393 ? 13.008 15.375 6.051 1 98.88 393 LEU A CA 1
ATOM 3130 C C . LEU A 1 393 ? 12.75 14.109 5.242 1 98.88 393 LEU A C 1
ATOM 3132 O O . LEU A 1 393 ? 13.484 13.82 4.289 1 98.88 393 LEU A O 1
ATOM 3136 N N . SER A 1 394 ? 11.75 13.383 5.668 1 98.75 394 SER A N 1
ATOM 3137 C CA . SER A 1 394 ? 11.344 12.211 4.898 1 98.75 394 SER A CA 1
ATOM 3138 C C . SER A 1 394 ? 10.93 12.602 3.48 1 98.75 394 SER A C 1
ATOM 3140 O O . SER A 1 394 ? 10.18 13.562 3.285 1 98.75 394 SER A O 1
ATOM 3142 N N . GLU A 1 395 ? 11.289 11.82 2.557 1 98.25 395 GLU A N 1
ATOM 3143 C CA . GLU A 1 395 ? 10.914 12.055 1.166 1 98.25 395 GLU A CA 1
ATOM 3144 C C . GLU A 1 395 ? 9.438 11.758 0.934 1 98.25 395 GLU A C 1
ATOM 3146 O O . GLU A 1 395 ? 8.898 12.07 -0.127 1 98.25 395 GLU A O 1
ATOM 3151 N N . PHE A 1 396 ? 8.75 11.188 1.902 1 98.06 396 PHE A N 1
ATOM 3152 C CA . PHE A 1 396 ? 7.359 10.781 1.741 1 98.06 396 PHE A CA 1
ATOM 3153 C C . PHE A 1 396 ? 6.418 11.812 2.342 1 98.06 396 PHE A C 1
ATOM 3155 O O . PHE A 1 396 ? 5.25 11.523 2.6 1 98.06 396 PHE A O 1
ATOM 3162 N N . THR A 1 397 ? 6.934 13.023 2.645 1 98.19 397 THR A N 1
ATOM 3163 C CA . THR A 1 397 ? 6.105 14.18 2.988 1 98.19 397 THR A CA 1
ATOM 3164 C C . THR A 1 397 ? 5.824 15.031 1.753 1 98.19 397 THR A C 1
ATOM 3166 O O . THR A 1 397 ? 6.625 15.055 0.814 1 98.19 397 THR A O 1
ATOM 3169 N N . GLY A 1 398 ? 4.641 15.703 1.744 1 97.94 398 GLY A N 1
ATOM 3170 C CA . GLY A 1 398 ? 4.434 16.703 0.711 1 97.94 398 GLY A CA 1
ATOM 3171 C C . GLY A 1 398 ? 5.48 17.797 0.726 1 97.94 398 GLY A C 1
ATOM 3172 O O . GLY A 1 398 ? 5.891 18.297 -0.33 1 97.94 398 GLY A O 1
ATOM 3173 N N . ALA A 1 399 ? 6.016 18.125 1.858 1 98.31 399 ALA A N 1
ATOM 3174 C CA . ALA A 1 399 ? 6.98 19.203 2.043 1 98.31 399 ALA A CA 1
ATOM 3175 C C . ALA A 1 399 ? 8.289 18.906 1.321 1 98.31 399 ALA A C 1
ATOM 3177 O O . ALA A 1 399 ? 9.016 19.828 0.926 1 98.31 399 ALA A O 1
ATOM 3178 N N . ALA A 1 400 ? 8.594 17.672 1.147 1 98.44 400 ALA A N 1
ATOM 3179 C CA . ALA A 1 400 ? 9.844 17.281 0.492 1 98.44 400 ALA A CA 1
ATOM 3180 C C . ALA A 1 400 ? 9.883 17.766 -0.952 1 98.44 400 ALA A C 1
ATOM 3182 O O . ALA A 1 400 ? 10.953 17.984 -1.516 1 98.44 400 ALA A O 1
ATOM 3183 N N . ALA A 1 401 ? 8.703 18 -1.535 1 97.12 401 ALA A N 1
ATOM 3184 C CA . ALA A 1 401 ? 8.625 18.5 -2.908 1 97.12 401 ALA A CA 1
ATOM 3185 C C . ALA A 1 401 ? 9.031 19.969 -2.986 1 97.12 401 ALA A C 1
ATOM 3187 O O . ALA A 1 401 ? 9.445 20.438 -4.043 1 97.12 401 ALA A O 1
ATOM 3188 N N . GLU A 1 402 ? 8.938 20.656 -1.878 1 97.5 402 GLU A N 1
ATOM 3189 C CA . GLU A 1 402 ? 9.188 22.094 -1.871 1 97.5 402 GLU A CA 1
ATOM 3190 C C . GLU A 1 402 ? 10.492 22.422 -1.159 1 97.5 402 GLU A C 1
ATOM 3192 O O . GLU A 1 402 ? 11.164 23.391 -1.51 1 97.5 402 GLU A O 1
ATOM 3197 N N . LEU A 1 403 ? 10.805 21.609 -0.141 1 98.56 403 LEU A N 1
ATOM 3198 C CA . LEU A 1 403 ? 11.992 21.875 0.668 1 98.56 403 LEU A CA 1
ATOM 3199 C C . LEU A 1 403 ? 13.156 20.984 0.23 1 98.56 403 LEU A C 1
ATOM 3201 O O . LEU A 1 403 ? 13.672 20.203 1.021 1 98.56 403 LEU A O 1
ATOM 3205 N N . LYS A 1 404 ? 13.695 21.281 -0.901 1 96.38 404 LYS A N 1
ATOM 3206 C CA . LYS A 1 404 ? 14.648 20.422 -1.583 1 96.38 404 LYS A CA 1
ATOM 3207 C C . LYS A 1 404 ? 16.031 20.5 -0.932 1 96.38 404 LYS A C 1
ATOM 3209 O O . LYS A 1 404 ? 16.875 19.625 -1.117 1 96.38 404 LYS A O 1
ATOM 3214 N N . GLN A 1 405 ? 16.297 21.578 -0.182 1 98.06 405 GLN A N 1
ATOM 3215 C CA . GLN A 1 405 ? 17.594 21.766 0.438 1 98.06 405 GLN A CA 1
ATOM 3216 C C . GLN A 1 405 ? 17.688 21.031 1.767 1 98.06 405 GLN A C 1
ATOM 3218 O O . GLN A 1 405 ? 18.766 20.953 2.375 1 98.06 405 GLN A O 1
ATOM 3223 N N . ALA A 1 406 ? 16.594 20.375 2.244 1 98.81 406 ALA A N 1
ATOM 3224 C CA . ALA A 1 406 ? 16.641 19.531 3.439 1 98.81 406 ALA A CA 1
ATOM 3225 C C . ALA A 1 406 ? 17.469 18.281 3.197 1 98.81 406 ALA A C 1
ATOM 3227 O O . ALA A 1 406 ? 17.828 17.969 2.057 1 98.81 406 ALA A O 1
ATOM 3228 N N . TYR A 1 407 ? 17.906 17.703 4.266 1 98.62 407 TYR A N 1
ATOM 3229 C CA . TYR A 1 407 ? 18.5 16.375 4.172 1 98.62 407 TYR A CA 1
ATOM 3230 C C . TYR A 1 407 ? 17.422 15.297 4.043 1 98.62 407 TYR A C 1
ATOM 3232 O O . TYR A 1 407 ? 16.906 14.805 5.051 1 98.62 407 TYR A O 1
ATOM 3240 N N . LEU A 1 408 ? 17.125 14.992 2.799 1 98.5 408 LEU A N 1
ATOM 3241 C CA . LEU A 1 408 ? 16.031 14.055 2.527 1 98.5 408 LEU A CA 1
ATOM 3242 C C . LEU A 1 408 ? 16.438 12.633 2.9 1 98.5 408 LEU A C 1
ATOM 3244 O O . LEU A 1 408 ? 17.578 12.227 2.674 1 98.5 408 LEU A O 1
ATOM 3248 N N . VAL A 1 409 ? 15.484 11.906 3.475 1 98.44 409 VAL A N 1
ATOM 3249 C CA . VAL A 1 409 ? 15.773 10.547 3.902 1 98.44 409 VAL A CA 1
ATOM 3250 C C . VAL A 1 409 ? 14.602 9.633 3.545 1 98.44 409 VAL A C 1
ATOM 3252 O O . VAL A 1 409 ? 13.461 10.086 3.445 1 98.44 409 VAL A O 1
ATOM 3255 N N . ASN A 1 410 ? 14.852 8.367 3.27 1 98.38 410 ASN A N 1
ATOM 3256 C CA . ASN A 1 410 ? 13.883 7.277 3.289 1 98.38 410 ASN A CA 1
ATOM 3257 C C . ASN A 1 410 ? 13.797 6.629 4.668 1 98.38 410 ASN A C 1
ATOM 3259 O O . ASN A 1 410 ? 14.727 5.941 5.094 1 98.38 410 ASN A O 1
ATOM 3263 N N . PRO A 1 411 ? 12.742 6.844 5.359 1 98.12 411 PRO A N 1
ATOM 3264 C CA . PRO A 1 411 ? 12.664 6.352 6.738 1 98.12 411 PRO A CA 1
ATOM 3265 C C . PRO A 1 411 ? 12.75 4.832 6.824 1 98.12 411 PRO A C 1
ATOM 3267 O O . PRO A 1 411 ? 12.984 4.285 7.906 1 98.12 411 PRO A O 1
ATOM 3270 N N . HIS A 1 412 ? 12.602 4.125 5.762 1 96.88 412 HIS A N 1
ATOM 3271 C CA . HIS A 1 412 ? 12.703 2.67 5.738 1 96.88 412 HIS A CA 1
ATOM 3272 C C . HIS A 1 412 ? 14.156 2.219 5.676 1 96.88 412 HIS A C 1
ATOM 3274 O O . HIS A 1 412 ? 14.453 1.036 5.855 1 96.88 412 HIS A O 1
ATOM 3280 N N . ASP A 1 413 ? 15.016 3.129 5.453 1 96.81 413 ASP A N 1
ATOM 3281 C CA . ASP A 1 413 ? 16.453 2.883 5.398 1 96.81 413 ASP A CA 1
ATOM 3282 C C . ASP A 1 413 ? 17.156 3.453 6.625 1 96.81 413 ASP A C 1
ATOM 3284 O O . ASP A 1 413 ? 17.781 4.516 6.555 1 96.81 413 ASP A O 1
ATOM 3288 N N . ILE A 1 414 ? 17.188 2.703 7.68 1 96.06 414 ILE A N 1
ATOM 3289 C CA . ILE A 1 414 ? 17.703 3.184 8.961 1 96.06 414 ILE A CA 1
ATOM 3290 C C . ILE A 1 414 ? 19.156 3.623 8.812 1 96.06 414 ILE A C 1
ATOM 3292 O O . ILE A 1 414 ? 19.547 4.66 9.344 1 96.06 414 ILE A O 1
ATOM 3296 N N . ASP A 1 415 ? 19.922 2.871 8.078 1 95.38 415 ASP A N 1
ATOM 3297 C CA . ASP A 1 415 ? 21.328 3.23 7.867 1 95.38 415 ASP A CA 1
ATOM 3298 C C . ASP A 1 415 ? 21.438 4.559 7.121 1 95.38 415 ASP A C 1
ATOM 3300 O O . ASP A 1 415 ? 22.281 5.391 7.461 1 95.38 415 ASP A O 1
ATOM 3304 N N . GLY A 1 416 ? 20.609 4.676 6.121 1 96.69 416 GLY A N 1
ATOM 3305 C CA . GLY A 1 416 ? 20.594 5.938 5.395 1 96.69 416 GLY A CA 1
ATOM 3306 C C . GLY A 1 416 ? 20.188 7.121 6.258 1 96.69 416 GLY A C 1
ATOM 3307 O O . GLY A 1 416 ? 20.75 8.211 6.129 1 96.69 416 GLY A O 1
ATOM 3308 N N . VAL A 1 417 ? 19.25 6.887 7.168 1 98.25 417 VAL A N 1
ATOM 3309 C CA . VAL A 1 417 ? 18.828 7.949 8.07 1 98.25 417 VAL A CA 1
ATOM 3310 C C . VAL A 1 417 ? 19.969 8.32 9.016 1 98.25 417 VAL A C 1
ATOM 3312 O O . VAL A 1 417 ? 20.234 9.508 9.227 1 98.25 417 VAL A O 1
ATOM 3315 N N . LYS A 1 418 ? 20.641 7.324 9.555 1 98.19 418 LYS A N 1
ATOM 3316 C CA . LYS A 1 418 ? 21.766 7.574 10.453 1 98.19 418 LYS A CA 1
ATOM 3317 C C . LYS A 1 418 ? 22.844 8.414 9.766 1 98.19 418 LYS A C 1
ATOM 3319 O O . LYS A 1 418 ? 23.344 9.375 10.352 1 98.19 418 LYS A O 1
ATOM 3324 N N . GLU A 1 419 ? 23.109 8.031 8.562 1 97.94 419 GLU A N 1
ATOM 3325 C CA . GLU A 1 419 ? 24.141 8.742 7.809 1 97.94 419 GLU A CA 1
ATOM 3326 C C . GLU A 1 419 ? 23.75 10.203 7.594 1 97.94 419 GLU A C 1
ATOM 3328 O O . GLU A 1 419 ? 24.578 11.102 7.766 1 97.94 419 GLU A O 1
ATOM 3333 N N . ARG A 1 420 ? 22.562 10.422 7.238 1 98.25 420 ARG A N 1
ATOM 3334 C CA . ARG A 1 420 ? 22.094 11.781 6.965 1 98.25 420 ARG A CA 1
ATOM 3335 C C . ARG A 1 420 ? 22.016 12.602 8.25 1 98.25 420 ARG A C 1
ATOM 3337 O O . ARG A 1 420 ? 22.281 13.805 8.234 1 98.25 420 ARG A O 1
ATOM 3344 N N . VAL A 1 421 ? 21.609 11.945 9.344 1 98.62 421 VAL A N 1
ATOM 3345 C CA . VAL A 1 421 ? 21.562 12.633 10.625 1 98.62 421 VAL A CA 1
ATOM 3346 C C . VAL A 1 421 ? 22.953 13.086 11.031 1 98.62 421 VAL A C 1
ATOM 3348 O O . VAL A 1 421 ? 23.156 14.219 11.477 1 98.62 421 VAL A O 1
ATOM 3351 N N . LEU A 1 422 ? 23.938 12.25 10.852 1 98.62 422 LEU A N 1
ATOM 3352 C CA . LEU A 1 422 ? 25.312 12.602 11.18 1 98.62 422 LEU A CA 1
ATOM 3353 C C . LEU A 1 422 ? 25.812 13.742 10.281 1 98.62 422 LEU A C 1
ATOM 3355 O O . LEU A 1 422 ? 26.5 14.641 10.75 1 98.62 422 LEU A O 1
ATOM 3359 N N . GLN A 1 423 ? 25.453 13.641 9.031 1 98.62 423 GLN A N 1
ATOM 3360 C CA . GLN A 1 423 ? 25.797 14.727 8.117 1 98.62 423 GLN A CA 1
ATOM 3361 C C . GLN A 1 423 ? 25.203 16.047 8.578 1 98.62 423 GLN A C 1
ATOM 3363 O O . GLN A 1 423 ? 25.859 17.094 8.516 1 98.62 423 GLN A O 1
ATOM 3368 N N . ALA A 1 424 ? 23.984 15.984 9.016 1 98.56 424 ALA A N 1
ATOM 3369 C CA . ALA A 1 424 ? 23.281 17.188 9.469 1 98.56 424 ALA A CA 1
ATOM 3370 C C . ALA A 1 424 ? 23.906 17.75 10.742 1 98.56 424 ALA A C 1
ATOM 3372 O O . ALA A 1 424 ? 24.031 18.953 10.891 1 98.56 424 ALA A O 1
ATOM 3373 N N . ILE A 1 425 ? 24.25 16.844 11.648 1 98.25 425 ILE A N 1
ATOM 3374 C CA . ILE A 1 425 ? 24.875 17.234 12.914 1 98.25 425 ILE A CA 1
ATOM 3375 C C . ILE A 1 425 ? 26.203 17.938 12.641 1 98.25 425 ILE A C 1
ATOM 3377 O O . ILE A 1 425 ? 26.547 18.922 13.305 1 98.25 425 ILE A O 1
ATOM 3381 N N . ASN A 1 426 ? 26.875 17.484 11.594 1 97.94 426 ASN A N 1
ATOM 3382 C CA . ASN A 1 426 ? 28.219 17.969 11.32 1 97.94 426 ASN A CA 1
ATOM 3383 C C . ASN A 1 426 ? 28.25 18.938 10.141 1 97.94 426 ASN A C 1
ATOM 3385 O O . ASN A 1 426 ? 29.297 19.188 9.562 1 97.94 426 ASN A O 1
ATOM 3389 N N . ALA A 1 427 ? 27.125 19.422 9.805 1 97.81 427 ALA A N 1
ATOM 3390 C CA . ALA A 1 427 ? 27.031 20.281 8.633 1 97.81 427 ALA A CA 1
ATOM 3391 C C . ALA A 1 427 ? 27.891 21.516 8.781 1 97.81 427 ALA A C 1
ATOM 3393 O O . ALA A 1 427 ? 28 22.094 9.875 1 97.81 427 ALA A O 1
ATOM 3394 N N . ASP A 1 428 ? 28.531 21.938 7.672 1 97.56 428 ASP A N 1
ATOM 3395 C CA . ASP A 1 428 ? 29.203 23.234 7.645 1 97.56 428 ASP A CA 1
ATOM 3396 C C . ASP A 1 428 ? 28.219 24.375 7.91 1 97.56 428 ASP A C 1
ATOM 3398 O O . ASP A 1 428 ? 27.203 24.5 7.223 1 97.56 428 ASP A O 1
ATOM 3402 N N . PRO A 1 429 ? 28.562 25.188 8.906 1 96.75 429 PRO A N 1
ATOM 3403 C CA . PRO A 1 429 ? 27.609 26.219 9.281 1 96.75 429 PRO A CA 1
ATOM 3404 C C . PRO A 1 429 ? 27.234 27.141 8.117 1 96.75 429 PRO A C 1
ATOM 3406 O O . PRO A 1 429 ? 26.078 27.547 8 1 96.75 429 PRO A O 1
ATOM 3409 N N . ALA A 1 430 ? 28.141 27.406 7.266 1 97.75 430 ALA A N 1
ATOM 3410 C CA . ALA A 1 430 ? 27.844 28.281 6.129 1 97.75 430 ALA A CA 1
ATOM 3411 C C . ALA A 1 430 ? 26.906 27.594 5.145 1 97.75 430 ALA A C 1
ATOM 3413 O O . ALA A 1 430 ? 25.984 28.234 4.625 1 97.75 430 ALA A O 1
ATOM 3414 N N . ASP A 1 431 ? 27.172 26.375 4.957 1 97.62 431 ASP A N 1
ATOM 3415 C CA . ASP A 1 431 ? 26.312 25.609 4.055 1 97.62 431 ASP A CA 1
ATOM 3416 C C . ASP A 1 431 ? 24.922 25.453 4.637 1 97.62 431 ASP A C 1
ATOM 3418 O O . ASP A 1 431 ? 23.922 25.578 3.924 1 97.62 431 ASP A O 1
ATOM 3422 N N . ALA A 1 432 ? 24.875 25.172 5.918 1 98 432 ALA A N 1
ATOM 3423 C CA . ALA A 1 432 ? 23.594 25.016 6.602 1 98 432 ALA A CA 1
ATOM 3424 C C . ALA A 1 432 ? 22.781 26.312 6.535 1 98 432 ALA A C 1
ATOM 3426 O O . ALA A 1 432 ? 21.562 26.266 6.301 1 98 432 ALA A O 1
ATOM 3427 N N . ARG A 1 433 ? 23.438 27.406 6.715 1 98.25 433 ARG A N 1
ATOM 3428 C CA . ARG A 1 433 ? 22.766 28.703 6.672 1 98.25 433 ARG A CA 1
ATOM 3429 C C . ARG A 1 433 ? 22.234 29 5.277 1 98.25 433 ARG A C 1
ATOM 3431 O O . ARG A 1 433 ? 21.125 29.516 5.129 1 98.25 433 ARG A O 1
ATOM 3438 N N . ARG A 1 434 ? 23.016 28.656 4.293 1 98.25 434 ARG A N 1
ATOM 3439 C CA . ARG A 1 434 ? 22.594 28.859 2.91 1 98.25 434 ARG A CA 1
ATOM 3440 C C . ARG A 1 434 ? 21.344 28.031 2.59 1 98.25 434 ARG A C 1
ATOM 3442 O O . ARG A 1 434 ? 20.406 28.531 1.969 1 98.25 434 ARG A O 1
ATOM 3449 N N . ARG A 1 435 ? 21.375 26.812 3.012 1 98.5 435 ARG A N 1
ATOM 3450 C CA . ARG A 1 435 ? 20.234 25.922 2.785 1 98.5 435 ARG A CA 1
ATOM 3451 C C . ARG A 1 435 ? 18.984 26.422 3.488 1 98.5 435 ARG A C 1
ATOM 3453 O O . ARG A 1 435 ? 17.906 26.469 2.895 1 98.5 435 ARG A O 1
ATOM 3460 N N . MET A 1 436 ? 19.141 26.859 4.719 1 98.75 436 MET A N 1
ATOM 3461 C CA . MET A 1 436 ? 18.016 27.344 5.504 1 98.75 436 MET A CA 1
ATOM 3462 C C . MET A 1 436 ? 17.422 28.609 4.898 1 98.75 436 MET A C 1
ATOM 3464 O O . MET A 1 436 ? 16.203 28.766 4.824 1 98.75 436 MET A O 1
ATOM 3468 N N . ARG A 1 437 ? 18.266 29.469 4.445 1 98.5 437 ARG A N 1
ATOM 3469 C CA . ARG A 1 437 ? 17.812 30.703 3.818 1 98.5 437 ARG A CA 1
ATOM 3470 C C . ARG A 1 437 ? 16.938 30.406 2.6 1 98.5 437 ARG A C 1
ATOM 3472 O O . ARG A 1 437 ? 15.914 31.047 2.4 1 98.5 437 ARG A O 1
ATOM 3479 N N . ARG A 1 438 ? 17.391 29.484 1.817 1 98.62 438 ARG A N 1
ATOM 3480 C CA . ARG A 1 438 ? 16.641 29.109 0.618 1 98.62 438 ARG A CA 1
ATOM 3481 C C . ARG A 1 438 ? 15.289 28.5 0.977 1 98.62 438 ARG A C 1
ATOM 3483 O O . ARG A 1 438 ? 14.281 28.797 0.334 1 98.62 438 ARG A O 1
ATOM 3490 N N . MET A 1 439 ? 15.297 27.641 1.975 1 98.81 439 MET A N 1
ATOM 3491 C CA . MET A 1 439 ? 14.047 27.016 2.395 1 98.81 439 MET A CA 1
ATOM 3492 C C . MET A 1 439 ? 13.102 28.047 3 1 98.81 439 MET A C 1
ATOM 3494 O O . MET A 1 439 ? 11.891 28 2.758 1 98.81 439 MET A O 1
ATOM 3498 N N . ARG A 1 440 ? 13.633 28.984 3.785 1 98.69 440 ARG A N 1
ATOM 3499 C CA . ARG A 1 440 ? 12.805 30.047 4.363 1 98.69 440 ARG A CA 1
ATOM 3500 C C . ARG A 1 440 ? 12.172 30.891 3.271 1 98.69 440 ARG A C 1
ATOM 3502 O O . ARG A 1 440 ? 10.992 31.25 3.365 1 98.69 440 ARG A O 1
ATOM 3509 N N . ARG A 1 441 ? 12.93 31.203 2.248 1 98.5 441 ARG A N 1
ATOM 3510 C CA . ARG A 1 441 ? 12.391 31.969 1.127 1 98.5 441 ARG A CA 1
ATOM 3511 C C . ARG A 1 441 ? 11.258 31.219 0.446 1 98.5 441 ARG A C 1
ATOM 3513 O O . ARG A 1 441 ? 10.234 31.812 0.091 1 98.5 441 ARG A O 1
ATOM 3520 N N . GLN A 1 442 ? 11.484 29.938 0.24 1 98.5 442 GLN A N 1
ATOM 3521 C CA . GLN A 1 442 ? 10.469 29.094 -0.379 1 98.5 442 GLN A CA 1
ATOM 3522 C C . GLN A 1 442 ? 9.164 29.125 0.418 1 98.5 442 GLN A C 1
ATOM 3524 O O . GLN A 1 442 ? 8.086 29.266 -0.154 1 98.5 442 GLN A O 1
ATOM 3529 N N . VAL A 1 443 ? 9.211 28.984 1.748 1 98.25 443 VAL A N 1
ATOM 3530 C CA . VAL A 1 443 ? 8.023 28.969 2.594 1 98.25 443 VAL A CA 1
ATOM 3531 C C . VAL A 1 443 ? 7.387 30.359 2.637 1 98.25 443 VAL A C 1
ATOM 3533 O O . VAL A 1 443 ? 6.16 30.484 2.652 1 98.25 443 VAL A O 1
ATOM 3536 N N . ALA A 1 444 ? 8.203 31.344 2.652 1 98.19 444 ALA A N 1
ATOM 3537 C CA . ALA A 1 444 ? 7.711 32.719 2.682 1 98.19 444 ALA A CA 1
ATOM 3538 C C . ALA A 1 444 ? 6.945 33.062 1.405 1 98.19 444 ALA A C 1
ATOM 3540 O O . ALA A 1 444 ? 5.914 33.75 1.453 1 98.19 444 ALA A O 1
ATOM 3541 N N . GLU A 1 445 ? 7.457 32.562 0.291 1 98 445 GLU A N 1
ATOM 3542 C CA . GLU A 1 445 ? 6.859 32.875 -1.007 1 98 445 GLU A CA 1
ATOM 3543 C C . GLU A 1 445 ? 5.598 32.062 -1.24 1 98 445 GLU A C 1
ATOM 3545 O O . GLU A 1 445 ? 4.727 32.438 -2.016 1 98 445 GLU A O 1
ATOM 3550 N N . HIS A 1 446 ? 5.559 30.922 -0.632 1 96.81 446 HIS A N 1
ATOM 3551 C CA . HIS A 1 446 ? 4.422 30.031 -0.798 1 96.81 446 HIS A CA 1
ATOM 3552 C C . HIS A 1 446 ? 3.715 29.781 0.531 1 96.81 446 HIS A C 1
ATOM 3554 O O . HIS A 1 446 ? 3.639 28.641 0.998 1 96.81 446 HIS A O 1
ATOM 3560 N N . ASP A 1 447 ? 3.17 30.844 1.054 1 93.62 447 ASP A N 1
ATOM 3561 C CA . ASP A 1 447 ? 2.564 30.797 2.381 1 93.62 447 ASP A CA 1
ATOM 3562 C C . ASP A 1 447 ? 1.095 30.391 2.295 1 93.62 447 ASP A C 1
ATOM 3564 O O . ASP A 1 447 ? 0.584 30.109 1.209 1 93.62 447 ASP A O 1
ATOM 3568 N N . VAL A 1 448 ? 0.434 30.312 3.387 1 92.62 448 VAL A N 1
ATOM 3569 C CA . VAL A 1 448 ? -0.913 29.75 3.482 1 92.62 448 VAL A CA 1
ATOM 3570 C C . VAL A 1 448 ? -1.903 30.688 2.785 1 92.62 448 VAL A C 1
ATOM 3572 O O . VAL A 1 448 ? -2.898 30.234 2.215 1 92.62 448 VAL A O 1
ATOM 3575 N N . SER A 1 449 ? -1.677 31.969 2.799 1 89.75 449 SER A N 1
ATOM 3576 C CA . SER A 1 449 ? -2.539 32.906 2.111 1 89.75 449 SER A CA 1
ATOM 3577 C C . SER A 1 449 ? -2.527 32.688 0.604 1 89.75 449 SER A C 1
ATOM 3579 O O . SER A 1 449 ? -3.568 32.781 -0.051 1 89.75 449 SER A O 1
ATOM 3581 N N . ARG A 1 450 ? -1.337 32.438 0.118 1 92.56 450 ARG A N 1
ATOM 3582 C CA . ARG A 1 450 ? -1.228 32.125 -1.304 1 92.56 450 ARG A CA 1
ATOM 3583 C C . ARG A 1 450 ? -1.965 30.828 -1.643 1 92.56 450 ARG A C 1
ATOM 3585 O O . ARG A 1 450 ? -2.6 30.734 -2.695 1 92.56 450 ARG A O 1
ATOM 3592 N N . TRP A 1 451 ? -1.812 29.828 -0.836 1 94.38 451 TRP A N 1
ATOM 3593 C CA . TRP A 1 451 ? -2.531 28.578 -1.026 1 94.38 451 TRP A CA 1
ATOM 3594 C C . TRP A 1 451 ? -4.031 28.828 -1.165 1 94.38 451 TRP A C 1
ATOM 3596 O O . TRP A 1 451 ? -4.664 28.328 -2.1 1 94.38 451 TRP A O 1
ATOM 3606 N N . ALA A 1 452 ? -4.602 29.578 -0.189 1 92.56 452 ALA A N 1
ATOM 3607 C CA . ALA A 1 452 ? -6.031 29.875 -0.2 1 92.56 452 ALA A CA 1
ATOM 3608 C C . ALA A 1 452 ? -6.414 30.672 -1.443 1 92.56 452 ALA A C 1
ATOM 3610 O O . ALA A 1 452 ? -7.422 30.375 -2.094 1 92.56 452 ALA A O 1
ATOM 3611 N N . ALA A 1 453 ? -5.621 31.625 -1.785 1 92 453 ALA A N 1
ATOM 3612 C CA . ALA A 1 453 ? -5.895 32.469 -2.941 1 92 453 ALA A CA 1
ATOM 3613 C C . ALA A 1 453 ? -5.875 31.672 -4.234 1 92 453 ALA A C 1
ATOM 3615 O O . ALA A 1 453 ? -6.734 31.844 -5.102 1 92 453 ALA A O 1
ATOM 3616 N N . ASP A 1 454 ? -4.848 30.828 -4.355 1 95.25 454 ASP A N 1
ATOM 3617 C CA . ASP A 1 454 ? -4.715 30.016 -5.559 1 95.25 454 ASP A CA 1
ATOM 3618 C C . ASP A 1 454 ? -5.922 29.094 -5.742 1 95.25 454 ASP A C 1
ATOM 3620 O O . ASP A 1 454 ? -6.426 28.938 -6.855 1 95.25 454 ASP A O 1
ATOM 3624 N N . PHE A 1 455 ? -6.344 28.5 -4.66 1 95.69 455 PHE A N 1
ATOM 3625 C CA . PHE A 1 455 ? -7.488 27.594 -4.738 1 95.69 455 PHE A CA 1
ATOM 3626 C C . PHE A 1 455 ? -8.758 28.359 -5.094 1 95.69 455 PHE A C 1
ATOM 3628 O O . PHE A 1 455 ? -9.516 27.953 -5.969 1 95.69 455 PHE A O 1
ATOM 3635 N N . LEU A 1 456 ? -9.016 29.453 -4.418 1 93.25 456 LEU A N 1
ATOM 3636 C CA . LEU A 1 456 ? -10.219 30.25 -4.652 1 93.25 456 LEU A CA 1
ATOM 3637 C C . LEU A 1 456 ? -10.227 30.828 -6.062 1 93.25 456 LEU A C 1
ATOM 3639 O O . LEU A 1 456 ? -11.273 30.891 -6.707 1 93.25 456 LEU A O 1
ATOM 3643 N N . GLN A 1 457 ? -9.062 31.25 -6.531 1 95 457 GLN A N 1
ATOM 3644 C CA . GLN A 1 457 ? -8.961 31.719 -7.906 1 95 457 GLN A CA 1
ATOM 3645 C C . GLN A 1 457 ? -9.352 30.625 -8.898 1 95 457 GLN A C 1
ATOM 3647 O O . GLN A 1 457 ? -10.062 30.891 -9.867 1 95 457 GLN A O 1
ATOM 3652 N N . ALA A 1 458 ? -8.859 29.438 -8.562 1 96.5 458 ALA A N 1
ATOM 3653 C CA . ALA A 1 458 ? -9.195 28.312 -9.43 1 96.5 458 ALA A CA 1
ATOM 3654 C C . ALA A 1 458 ? -10.695 28.016 -9.375 1 96.5 458 ALA A C 1
ATOM 3656 O O . ALA A 1 458 ? -11.25 27.453 -10.32 1 96.5 458 ALA A O 1
ATOM 3657 N N . MET A 1 459 ? -11.344 28.422 -8.273 1 94.88 459 MET A N 1
ATOM 3658 C CA . MET A 1 459 ? -12.781 28.25 -8.125 1 94.88 459 MET A CA 1
ATOM 3659 C C . MET A 1 459 ? -13.539 29.375 -8.812 1 94.88 459 MET A C 1
ATOM 3661 O O . MET A 1 459 ? -14.773 29.359 -8.875 1 94.88 459 MET A O 1
ATOM 3665 N N . GLY A 1 460 ? -12.797 30.359 -9.328 1 89.44 460 GLY A N 1
ATOM 3666 C CA . GLY A 1 460 ? -13.414 31.453 -10.047 1 89.44 460 GLY A CA 1
ATOM 3667 C C . GLY A 1 460 ? -13.734 32.656 -9.156 1 89.44 460 GLY A C 1
ATOM 3668 O O . GLY A 1 460 ? -14.57 33.469 -9.5 1 89.44 460 GLY A O 1
ATOM 3669 N N . ILE A 1 461 ? -13.164 32.625 -8 1 83.56 461 ILE A N 1
ATOM 3670 C CA . ILE A 1 461 ? -13.398 33.719 -7.07 1 83.56 461 ILE A CA 1
ATOM 3671 C C . ILE A 1 461 ? -12.242 34.719 -7.137 1 83.56 461 ILE A C 1
ATOM 3673 O O . ILE A 1 461 ? -11.07 34.312 -7.094 1 83.56 461 ILE A O 1
ATOM 3677 N N . GLU A 1 462 ? -12.539 35.906 -7.582 1 67.81 462 GLU A N 1
ATOM 3678 C CA . GLU A 1 462 ? -11.508 36.969 -7.621 1 67.81 462 GLU A CA 1
ATOM 3679 C C . GLU A 1 462 ? -11.031 37.312 -6.219 1 67.81 462 GLU A C 1
ATOM 3681 O O . GLU A 1 462 ? -11.82 37.375 -5.277 1 67.81 462 GLU A O 1
ATOM 3686 N N . ALA A 1 463 ? -9.664 37.344 -6.09 1 56.84 463 ALA A N 1
ATOM 3687 C CA . ALA A 1 463 ? -9.039 37.719 -4.828 1 56.84 463 ALA A CA 1
ATOM 3688 C C . ALA A 1 463 ? -9.484 39.125 -4.383 1 56.84 463 ALA A C 1
ATOM 3690 O O . ALA A 1 463 ? -9.797 39.969 -5.215 1 56.84 463 ALA A O 1
ATOM 3691 N N . MET B 1 1 ? 24.188 -28.094 -37.406 1 32.25 1 MET B N 1
ATOM 3692 C CA . MET B 1 1 ? 23.906 -27.531 -36.094 1 32.25 1 MET B CA 1
ATOM 3693 C C . MET B 1 1 ? 22.641 -26.672 -36.125 1 32.25 1 MET B C 1
ATOM 3695 O O . MET B 1 1 ? 22.531 -25.734 -36.938 1 32.25 1 MET B O 1
ATOM 3699 N N . SER B 1 2 ? 21.531 -27.172 -35.906 1 41.91 2 SER B N 1
ATOM 3700 C CA . SER B 1 2 ? 20.219 -26.625 -36.219 1 41.91 2 SER B CA 1
ATOM 3701 C C . SER B 1 2 ? 20.094 -25.172 -35.781 1 41.91 2 SER B C 1
ATOM 3703 O O . SER B 1 2 ? 20.672 -24.781 -34.75 1 41.91 2 SER B O 1
ATOM 3705 N N . ASP B 1 3 ? 19.828 -24.234 -36.594 1 53.97 3 ASP B N 1
ATOM 3706 C CA . ASP B 1 3 ? 19.688 -22.797 -36.781 1 53.97 3 ASP B CA 1
ATOM 3707 C C . ASP B 1 3 ? 18.781 -22.188 -35.719 1 53.97 3 ASP B C 1
ATOM 3709 O O . ASP B 1 3 ? 18.25 -21.094 -35.875 1 53.97 3 ASP B O 1
ATOM 3713 N N . ARG B 1 4 ? 18.375 -23 -34.75 1 67.25 4 ARG B N 1
ATOM 3714 C CA . ARG B 1 4 ? 17.422 -22.422 -33.812 1 67.25 4 ARG B CA 1
ATOM 3715 C C . ARG B 1 4 ? 18.141 -21.672 -32.688 1 67.25 4 ARG B C 1
ATOM 3717 O O . ARG B 1 4 ? 19.203 -22.109 -32.219 1 67.25 4 ARG B O 1
ATOM 3724 N N . THR B 1 5 ? 17.719 -20.562 -32.406 1 73.94 5 THR B N 1
ATOM 3725 C CA . THR B 1 5 ? 18.266 -19.719 -31.359 1 73.94 5 THR B CA 1
ATOM 3726 C C . THR B 1 5 ? 18.234 -20.438 -30.016 1 73.94 5 THR B C 1
ATOM 3728 O O . THR B 1 5 ? 17.219 -21 -29.609 1 73.94 5 THR B O 1
ATOM 3731 N N . SER B 1 6 ? 19.406 -20.562 -29.391 1 88.69 6 SER B N 1
ATOM 3732 C CA . SER B 1 6 ? 19.531 -21.188 -28.078 1 88.69 6 SER B CA 1
ATOM 3733 C C . SER B 1 6 ? 18.828 -20.359 -27 1 88.69 6 SER B C 1
ATOM 3735 O O . SER B 1 6 ? 18.844 -19.141 -27.047 1 88.69 6 SER B O 1
ATOM 3737 N N . ILE B 1 7 ? 18.156 -21.125 -26.109 1 93.31 7 ILE B N 1
ATOM 3738 C CA . ILE B 1 7 ? 17.438 -20.453 -25.047 1 93.31 7 ILE B CA 1
ATOM 3739 C C . ILE B 1 7 ? 17.969 -20.906 -23.688 1 93.31 7 ILE B C 1
ATOM 3741 O O . ILE B 1 7 ? 18.234 -22.094 -23.484 1 93.31 7 ILE B O 1
ATOM 3745 N N . VAL B 1 8 ? 18.25 -19.969 -22.859 1 96.5 8 VAL B N 1
ATOM 3746 C CA . VAL B 1 8 ? 18.609 -20.219 -21.453 1 96.5 8 VAL B CA 1
ATOM 3747 C C . VAL B 1 8 ? 17.547 -19.625 -20.547 1 96.5 8 VAL B C 1
ATOM 3749 O O . VAL B 1 8 ? 17.219 -18.438 -20.625 1 96.5 8 VAL B O 1
ATOM 3752 N N . VAL B 1 9 ? 16.969 -20.469 -19.703 1 96.56 9 VAL B N 1
ATOM 3753 C CA . VAL B 1 9 ? 16.031 -20 -18.703 1 96.56 9 VAL B CA 1
ATOM 3754 C C . VAL B 1 9 ? 16.734 -19.891 -17.344 1 96.56 9 VAL B C 1
ATOM 3756 O O . VAL B 1 9 ? 17.438 -20.797 -16.922 1 96.56 9 VAL B O 1
ATOM 3759 N N . VAL B 1 10 ? 16.594 -18.75 -16.719 1 98.12 10 VAL B N 1
ATOM 3760 C CA . VAL B 1 10 ? 17.125 -18.531 -15.383 1 98.12 10 VAL B CA 1
ATOM 3761 C C . VAL B 1 10 ? 15.992 -18.328 -14.383 1 98.12 10 VAL B C 1
ATOM 3763 O O . VAL B 1 10 ? 15.234 -17.359 -14.484 1 98.12 10 VAL B O 1
ATOM 3766 N N . ALA B 1 11 ? 15.828 -19.234 -13.5 1 96.5 11 ALA B N 1
ATOM 3767 C CA . ALA B 1 11 ? 14.82 -19.156 -12.453 1 96.5 11 ALA B CA 1
ATOM 3768 C C . ALA B 1 11 ? 15.422 -19.484 -11.086 1 96.5 11 ALA B C 1
ATOM 3770 O O . ALA B 1 11 ? 16.5 -20.078 -11 1 96.5 11 ALA B O 1
ATOM 3771 N N . ASN B 1 12 ? 14.734 -19.031 -10.055 1 94.44 12 ASN B N 1
ATOM 3772 C CA . ASN B 1 12 ? 15.258 -19.266 -8.711 1 94.44 12 ASN B CA 1
ATOM 3773 C C . ASN B 1 12 ? 15.469 -20.75 -8.445 1 94.44 12 ASN B C 1
ATOM 3775 O O . ASN B 1 12 ? 16.422 -21.141 -7.766 1 94.44 12 ASN B O 1
ATOM 3779 N N . ARG B 1 13 ? 14.539 -21.562 -8.992 1 92.69 13 ARG B N 1
ATOM 3780 C CA . ARG B 1 13 ? 14.602 -23.016 -8.758 1 92.69 13 ARG B CA 1
ATOM 3781 C C . ARG B 1 13 ? 14.82 -23.766 -10.062 1 92.69 13 ARG B C 1
ATOM 3783 O O . ARG B 1 13 ? 14.406 -23.312 -11.133 1 92.69 13 ARG B O 1
ATOM 3790 N N . LEU B 1 14 ? 15.391 -24.922 -9.875 1 92.12 14 LEU B N 1
ATOM 3791 C CA . LEU B 1 14 ? 15.492 -25.859 -10.992 1 92.12 14 LEU B CA 1
ATOM 3792 C C . LEU B 1 14 ? 14.125 -26.453 -11.32 1 92.12 14 LEU B C 1
ATOM 3794 O O . LEU B 1 14 ? 13.234 -26.484 -10.469 1 92.12 14 LEU B O 1
ATOM 3798 N N . PRO B 1 15 ? 13.922 -26.859 -12.508 1 89.31 15 PRO B N 1
ATOM 3799 C CA . PRO B 1 15 ? 12.641 -27.453 -12.891 1 89.31 15 PRO B CA 1
ATOM 3800 C C . PRO B 1 15 ? 12.492 -28.906 -12.406 1 89.31 15 PRO B C 1
ATOM 3802 O O . PRO B 1 15 ? 11.555 -29.594 -12.812 1 89.31 15 PRO B O 1
ATOM 3805 N N . VAL B 1 16 ? 13.516 -29.344 -11.625 1 86.81 16 VAL B N 1
ATOM 3806 C CA . VAL B 1 16 ? 13.523 -30.719 -11.117 1 86.81 16 VAL B CA 1
ATOM 3807 C C . VAL B 1 16 ? 13.82 -30.703 -9.617 1 86.81 16 VAL B C 1
ATOM 3809 O O . VAL B 1 16 ? 14.43 -29.766 -9.102 1 86.81 16 VAL B O 1
ATOM 3812 N N . ASP B 1 17 ? 13.328 -31.703 -9.008 1 84.25 17 ASP B N 1
ATOM 3813 C CA . ASP B 1 17 ? 13.617 -31.922 -7.594 1 84.25 17 ASP B CA 1
ATOM 3814 C C . ASP B 1 17 ? 14.492 -33.156 -7.395 1 84.25 17 ASP B C 1
ATOM 3816 O O . ASP B 1 17 ? 14.336 -34.156 -8.094 1 84.25 17 ASP B O 1
ATOM 3820 N N . ARG B 1 18 ? 15.328 -33 -6.414 1 82.69 18 ARG B N 1
ATOM 3821 C CA . ARG B 1 18 ? 16.203 -34.125 -6.082 1 82.69 18 ARG B CA 1
ATOM 3822 C C . ARG B 1 18 ? 15.492 -35.156 -5.219 1 82.69 18 ARG B C 1
ATOM 3824 O O . ARG B 1 18 ? 14.844 -34.781 -4.23 1 82.69 18 ARG B O 1
ATOM 3831 N N . GLU B 1 19 ? 15.453 -36.281 -5.672 1 81.56 19 GLU B N 1
ATOM 3832 C CA . GLU B 1 19 ? 14.945 -37.375 -4.875 1 81.56 19 GLU B CA 1
ATOM 3833 C C . GLU B 1 19 ? 16.047 -38.406 -4.602 1 81.56 19 GLU B C 1
ATOM 3835 O O . GLU B 1 19 ? 16.672 -38.938 -5.531 1 81.56 19 GLU B O 1
ATOM 3840 N N . VAL B 1 20 ? 16.328 -38.594 -3.371 1 79 20 VAL B N 1
ATOM 3841 C CA . VAL B 1 20 ? 17.297 -39.625 -3.008 1 79 20 VAL B CA 1
ATOM 3842 C C . VAL B 1 20 ? 16.594 -40.938 -2.719 1 79 20 VAL B C 1
ATOM 3844 O O . VAL B 1 20 ? 15.727 -41 -1.837 1 79 20 VAL B O 1
ATOM 3847 N N . ARG B 1 21 ? 16.922 -41.906 -3.5 1 78.88 21 ARG B N 1
ATOM 3848 C CA . ARG B 1 21 ? 16.328 -43.219 -3.311 1 78.88 21 ARG B CA 1
ATOM 3849 C C . ARG B 1 21 ? 16.969 -43.969 -2.133 1 78.88 21 ARG B C 1
ATOM 3851 O O . ARG B 1 21 ? 17.969 -43.5 -1.584 1 78.88 21 ARG B O 1
ATOM 3858 N N . ALA B 1 22 ? 16.281 -45.062 -1.647 1 81.69 22 ALA B N 1
ATOM 3859 C CA . ALA B 1 22 ? 16.719 -45.812 -0.487 1 81.69 22 ALA B CA 1
ATOM 3860 C C . ALA B 1 22 ? 18.141 -46.344 -0.677 1 81.69 22 ALA B C 1
ATOM 3862 O O . ALA B 1 22 ? 18.891 -46.5 0.292 1 81.69 22 ALA B O 1
ATOM 3863 N N . ASP B 1 23 ? 18.5 -46.562 -1.874 1 84.06 23 ASP B N 1
ATOM 3864 C CA . ASP B 1 23 ? 19.812 -47.125 -2.16 1 84.06 23 ASP B CA 1
ATOM 3865 C C . ASP B 1 23 ? 20.875 -46.031 -2.244 1 84.06 23 ASP B C 1
ATOM 3867 O O . ASP B 1 23 ? 22.031 -46.312 -2.582 1 84.06 23 ASP B O 1
ATOM 3871 N N . GLY B 1 24 ? 20.422 -44.719 -1.982 1 79.12 24 GLY B N 1
ATOM 3872 C CA . GLY B 1 24 ? 21.359 -43.594 -1.993 1 79.12 24 GLY B CA 1
ATOM 3873 C C . GLY B 1 24 ? 21.5 -42.969 -3.357 1 79.12 24 GLY B C 1
ATOM 3874 O O . GLY B 1 24 ? 22.141 -41.906 -3.494 1 79.12 24 GLY B O 1
ATOM 3875 N N . SER B 1 25 ? 20.844 -43.625 -4.348 1 81.69 25 SER B N 1
ATOM 3876 C CA . SER B 1 25 ? 20.938 -43.031 -5.688 1 81.69 25 SER B CA 1
ATOM 3877 C C . SER B 1 25 ? 20.062 -41.812 -5.824 1 81.69 25 SER B C 1
ATOM 3879 O O . SER B 1 25 ? 19 -41.719 -5.188 1 81.69 25 SER B O 1
ATOM 3881 N N . VAL B 1 26 ? 20.609 -40.812 -6.625 1 78.56 26 VAL B N 1
ATOM 3882 C CA . VAL B 1 26 ? 19.906 -39.562 -6.801 1 78.56 26 VAL B CA 1
ATOM 3883 C C . VAL B 1 26 ? 19.078 -39.594 -8.086 1 78.56 26 VAL B C 1
ATOM 3885 O O . VAL B 1 26 ? 19.594 -40 -9.141 1 78.56 26 VAL B O 1
ATOM 3888 N N . HIS B 1 27 ? 17.797 -39.406 -7.906 1 82.44 27 HIS B N 1
ATOM 3889 C CA . HIS B 1 27 ? 16.891 -39.281 -9.039 1 82.44 27 HIS B CA 1
ATOM 3890 C C . HIS B 1 27 ? 16.25 -37.906 -9.086 1 82.44 27 HIS B C 1
ATOM 3892 O O . HIS B 1 27 ? 15.945 -37.312 -8.039 1 82.44 27 HIS B O 1
ATOM 3898 N N . TRP B 1 28 ? 16.203 -37.375 -10.328 1 82.75 28 TRP B N 1
ATOM 3899 C CA . TRP B 1 28 ? 15.609 -36.031 -10.516 1 82.75 28 TRP B CA 1
ATOM 3900 C C . TRP B 1 28 ? 14.227 -36.156 -11.148 1 82.75 28 TRP B C 1
ATOM 3902 O O . TRP B 1 28 ? 14.07 -36.75 -12.219 1 82.75 28 TRP B O 1
ATOM 3912 N N . ARG B 1 29 ? 13.281 -35.594 -10.375 1 80.75 29 ARG B N 1
ATOM 3913 C CA . ARG B 1 29 ? 11.914 -35.594 -10.875 1 80.75 29 ARG B CA 1
ATOM 3914 C C . ARG B 1 29 ? 11.453 -34.156 -11.203 1 80.75 29 ARG B C 1
ATOM 3916 O O . ARG B 1 29 ? 11.867 -33.219 -10.539 1 80.75 29 ARG B O 1
ATOM 3923 N N . PRO B 1 30 ? 10.586 -34.125 -12.164 1 77.75 30 PRO B N 1
ATOM 3924 C CA . PRO B 1 30 ? 10.07 -32.812 -12.492 1 77.75 30 PRO B CA 1
ATOM 3925 C C . PRO B 1 30 ? 9.383 -32.125 -11.312 1 77.75 30 PRO B C 1
ATOM 3927 O O . PRO B 1 30 ? 8.672 -32.781 -10.547 1 77.75 30 PRO B O 1
ATOM 3930 N N . SER B 1 31 ? 9.656 -30.891 -11.117 1 76.75 31 SER B N 1
ATOM 3931 C CA . SER B 1 31 ? 9.016 -30.094 -10.078 1 76.75 31 SER B CA 1
ATOM 3932 C C . SER B 1 31 ? 7.613 -29.672 -10.492 1 76.75 31 SER B C 1
ATOM 3934 O O . SER B 1 31 ? 7.391 -29.297 -11.648 1 76.75 31 SER B O 1
ATOM 3936 N N . PRO B 1 32 ? 6.629 -29.766 -9.555 1 61.97 32 PRO B N 1
ATOM 3937 C CA . PRO B 1 32 ? 5.234 -29.453 -9.875 1 61.97 32 PRO B CA 1
ATOM 3938 C C . PRO B 1 32 ? 5 -27.953 -10.039 1 61.97 32 PRO B C 1
ATOM 3940 O O . PRO B 1 32 ? 3.861 -27.516 -10.242 1 61.97 32 PRO B O 1
ATOM 3943 N N . GLY B 1 33 ? 5.738 -27.141 -10.781 1 66.88 33 GLY B N 1
ATOM 3944 C CA . GLY B 1 33 ? 5.504 -25.703 -10.828 1 66.88 33 GLY B CA 1
ATOM 3945 C C . GLY B 1 33 ? 4.984 -25.234 -12.172 1 66.88 33 GLY B C 1
ATOM 3946 O O . GLY B 1 33 ? 5.281 -25.828 -13.203 1 66.88 33 GLY B O 1
ATOM 3947 N N . GLY B 1 34 ? 4.105 -24.25 -12.109 1 65.62 34 GLY B N 1
ATOM 3948 C CA . GLY B 1 34 ? 3.494 -23.688 -13.305 1 65.62 34 GLY B CA 1
ATOM 3949 C C . GLY B 1 34 ? 4.508 -23.219 -14.328 1 65.62 34 GLY B C 1
ATOM 3950 O O . GLY B 1 34 ? 4.332 -23.438 -15.531 1 65.62 34 GLY B O 1
ATOM 3951 N N . LEU B 1 35 ? 5.617 -22.75 -13.82 1 77.88 35 LEU B N 1
ATOM 3952 C CA . LEU B 1 35 ? 6.645 -22.25 -14.719 1 77.88 35 LEU B CA 1
ATOM 3953 C C . LEU B 1 35 ? 7.281 -23.391 -15.516 1 77.88 35 LEU B C 1
ATOM 3955 O O . LEU B 1 35 ? 7.5 -23.266 -16.719 1 77.88 35 LEU B O 1
ATOM 3959 N N . VAL B 1 36 ? 7.527 -24.438 -14.828 1 79.19 36 VAL B N 1
ATOM 3960 C CA . VAL B 1 36 ? 8.18 -25.578 -15.453 1 79.19 36 VAL B CA 1
ATOM 3961 C C . VAL B 1 36 ? 7.281 -26.156 -16.547 1 79.19 36 VAL B C 1
ATOM 3963 O O . VAL B 1 36 ? 7.73 -26.391 -17.672 1 79.19 36 VAL B O 1
ATOM 3966 N N . THR B 1 37 ? 6.062 -26.25 -16.219 1 72.25 37 THR B N 1
ATOM 3967 C CA . THR B 1 37 ? 5.105 -26.781 -17.188 1 72.25 37 THR B CA 1
ATOM 3968 C C . THR B 1 37 ? 5.031 -25.891 -18.422 1 72.25 37 THR B C 1
ATOM 3970 O O . THR B 1 37 ? 4.875 -26.375 -19.547 1 72.25 37 THR B O 1
ATOM 3973 N N . ALA B 1 38 ? 5.188 -24.672 -18.188 1 73.25 38 ALA B N 1
ATOM 3974 C CA . ALA B 1 38 ? 5.059 -23.688 -19.266 1 73.25 38 ALA B CA 1
ATOM 3975 C C . ALA B 1 38 ? 6.277 -23.703 -20.188 1 73.25 38 ALA B C 1
ATOM 3977 O O . ALA B 1 38 ? 6.156 -23.531 -21.391 1 73.25 38 ALA B O 1
ATOM 3978 N N . LEU B 1 39 ? 7.391 -23.953 -19.656 1 84.44 39 LEU B N 1
ATOM 3979 C CA . LEU B 1 39 ? 8.602 -23.688 -20.406 1 84.44 39 LEU B CA 1
ATOM 3980 C C . LEU B 1 39 ? 9.273 -24.984 -20.859 1 84.44 39 LEU B C 1
ATOM 3982 O O . LEU B 1 39 ? 10.109 -24.969 -21.766 1 84.44 39 LEU B O 1
ATOM 3986 N N . GLU B 1 40 ? 8.875 -26.062 -20.266 1 82.62 40 GLU B N 1
ATOM 3987 C CA . GLU B 1 40 ? 9.539 -27.344 -20.531 1 82.62 40 GLU B CA 1
ATOM 3988 C C . GLU B 1 40 ? 9.453 -27.719 -22.016 1 82.62 40 GLU B C 1
ATOM 3990 O O . GLU B 1 40 ? 10.453 -28.078 -22.625 1 82.62 40 GLU B O 1
ATOM 3995 N N . PRO B 1 41 ? 8.266 -27.578 -22.625 1 77.94 41 PRO B N 1
ATOM 3996 C CA . PRO B 1 41 ? 8.188 -27.938 -24.047 1 77.94 41 PRO B CA 1
ATOM 3997 C C . PRO B 1 41 ? 9.078 -27.062 -24.922 1 77.94 41 PRO B C 1
ATOM 3999 O O . PRO B 1 41 ? 9.711 -27.562 -25.859 1 77.94 41 PRO B O 1
ATOM 4002 N N . VAL B 1 42 ? 9.117 -25.859 -24.594 1 81.5 42 VAL B N 1
ATOM 4003 C CA . VAL B 1 42 ? 9.93 -24.906 -25.344 1 81.5 42 VAL B CA 1
ATOM 4004 C C . VAL B 1 42 ? 11.414 -25.234 -25.156 1 81.5 42 VAL B C 1
ATOM 4006 O O . VAL B 1 42 ? 12.188 -25.203 -26.125 1 81.5 42 VAL B O 1
ATOM 4009 N N . MET B 1 43 ? 11.781 -25.562 -24.016 1 87.38 43 MET B N 1
ATOM 4010 C CA . MET B 1 43 ? 13.18 -25.844 -23.672 1 87.38 43 MET B CA 1
ATOM 4011 C C . MET B 1 43 ? 13.633 -27.156 -24.312 1 87.38 43 MET B C 1
ATOM 4013 O O . MET B 1 43 ? 14.758 -27.234 -24.812 1 87.38 43 MET B O 1
ATOM 4017 N N . ARG B 1 44 ? 12.789 -28.094 -24.312 1 83.56 44 ARG B N 1
ATOM 4018 C CA . ARG B 1 44 ? 13.125 -29.375 -24.922 1 83.56 44 ARG B CA 1
ATOM 4019 C C . ARG B 1 44 ? 13.336 -29.234 -26.422 1 83.56 44 ARG B C 1
ATOM 4021 O O . ARG B 1 44 ? 14.289 -29.797 -26.969 1 83.56 44 ARG B O 1
ATOM 4028 N N . LYS B 1 45 ? 12.461 -28.5 -27 1 81.69 45 LYS B N 1
ATOM 4029 C CA . LYS B 1 45 ? 12.516 -28.312 -28.453 1 81.69 45 LYS B CA 1
ATOM 4030 C C . LYS B 1 45 ? 13.805 -27.625 -28.875 1 81.69 45 LYS B C 1
ATOM 4032 O O . LYS B 1 45 ? 14.336 -27.891 -29.953 1 81.69 45 LYS B O 1
ATOM 4037 N N . ARG B 1 46 ? 14.344 -26.875 -28 1 83 46 ARG B N 1
ATOM 4038 C CA . ARG B 1 46 ? 15.492 -26.047 -28.375 1 83 46 ARG B CA 1
ATOM 4039 C C . ARG B 1 46 ? 16.75 -26.5 -27.625 1 83 46 ARG B C 1
ATOM 4041 O O . ARG B 1 46 ? 17.766 -25.812 -27.641 1 83 46 ARG B O 1
ATOM 4048 N N . GLN B 1 47 ? 16.625 -27.609 -26.969 1 82.62 47 GLN B N 1
ATOM 4049 C CA . GLN B 1 47 ? 17.719 -28.109 -26.156 1 82.62 47 GLN B CA 1
ATOM 4050 C C . GLN B 1 47 ? 18.281 -27 -25.266 1 82.62 47 GLN B C 1
ATOM 4052 O O . GLN B 1 47 ? 19.5 -26.781 -25.234 1 82.62 47 GLN B O 1
ATOM 4057 N N . GLY B 1 48 ? 17.422 -26.375 -24.625 1 91.75 48 GLY B N 1
ATOM 4058 C CA . GLY B 1 48 ? 17.75 -25.219 -23.828 1 91.75 48 GLY B CA 1
ATOM 4059 C C . GLY B 1 48 ? 18.422 -25.578 -22.5 1 91.75 48 GLY B C 1
ATOM 4060 O O . GLY B 1 48 ? 18.562 -26.75 -22.172 1 91.75 48 GLY B O 1
ATOM 4061 N N . VAL B 1 49 ? 18.953 -24.562 -21.859 1 95.44 49 VAL B N 1
ATOM 4062 C CA . VAL B 1 49 ? 19.609 -24.703 -20.562 1 95.44 49 VAL B CA 1
ATOM 4063 C C . VAL B 1 49 ? 18.75 -24.031 -19.484 1 95.44 49 VAL B C 1
ATOM 4065 O O . VAL B 1 49 ? 18.188 -22.969 -19.703 1 95.44 49 VAL B O 1
ATOM 4068 N N . TRP B 1 50 ? 18.609 -24.734 -18.344 1 95.88 50 TRP B N 1
ATOM 4069 C CA . TRP B 1 50 ? 17.922 -24.172 -17.188 1 95.88 50 TRP B CA 1
ATOM 4070 C C . TRP B 1 50 ? 18.891 -23.922 -16.047 1 95.88 50 TRP B C 1
ATOM 4072 O O . TRP B 1 50 ? 19.516 -24.844 -15.531 1 95.88 50 TRP B O 1
ATOM 4082 N N . VAL B 1 51 ? 19.031 -22.672 -15.672 1 97.12 51 VAL B N 1
ATOM 4083 C CA . VAL B 1 51 ? 19.875 -22.266 -14.555 1 97.12 51 VAL B CA 1
ATOM 4084 C C . VAL B 1 51 ? 19 -22.031 -13.312 1 97.12 51 VAL B C 1
ATOM 4086 O O . VAL B 1 51 ? 18.016 -21.297 -13.367 1 97.12 51 VAL B O 1
ATOM 4089 N N . GLY B 1 52 ? 19.375 -22.672 -12.203 1 96.62 52 GLY B N 1
ATOM 4090 C CA . GLY B 1 52 ? 18.562 -22.484 -11.008 1 96.62 52 GLY B CA 1
ATOM 4091 C C . GLY B 1 52 ? 19.156 -23.156 -9.781 1 96.62 52 GLY B C 1
ATOM 4092 O O . GLY B 1 52 ? 20.188 -23.844 -9.875 1 96.62 52 GLY B O 1
ATOM 4093 N N . TRP B 1 53 ? 18.578 -22.906 -8.68 1 95.75 53 TRP B N 1
ATOM 4094 C CA . TRP B 1 53 ? 18.938 -23.484 -7.387 1 95.75 53 TRP B CA 1
ATOM 4095 C C . TRP B 1 53 ? 18.203 -24.797 -7.152 1 95.75 53 TRP B C 1
ATOM 4097 O O . TRP B 1 53 ? 17.031 -24.922 -7.5 1 95.75 53 TRP B O 1
ATOM 4107 N N . SER B 1 54 ? 18.812 -25.766 -6.594 1 90.38 54 SER B N 1
ATOM 4108 C CA . SER B 1 54 ? 18.266 -27.109 -6.43 1 90.38 54 SER B CA 1
ATOM 4109 C C . SER B 1 54 ? 17.234 -27.141 -5.301 1 90.38 54 SER B C 1
ATOM 4111 O O . SER B 1 54 ? 16.453 -28.094 -5.195 1 90.38 54 SER B O 1
ATOM 4113 N N . GLY B 1 55 ? 17.266 -26.094 -4.398 1 88.56 55 GLY B N 1
ATOM 4114 C CA . GLY B 1 55 ? 16.359 -26.094 -3.252 1 88.56 55 GLY B CA 1
ATOM 4115 C C . GLY B 1 55 ? 17.047 -26.469 -1.954 1 88.56 55 GLY B C 1
ATOM 4116 O O . GLY B 1 55 ? 16.516 -26.234 -0.87 1 88.56 55 GLY B O 1
ATOM 4117 N N . ASP B 1 56 ? 18.281 -27 -2.123 1 88.62 56 ASP B N 1
ATOM 4118 C CA . ASP B 1 56 ? 19.047 -27.391 -0.94 1 88.62 56 ASP B CA 1
ATOM 4119 C C . ASP B 1 56 ? 20.266 -26.5 -0.747 1 88.62 56 ASP B C 1
ATOM 4121 O O . ASP B 1 56 ? 20.953 -26.172 -1.71 1 88.62 56 ASP B O 1
ATOM 4125 N N . ALA B 1 57 ? 20.438 -26.219 0.519 1 92.75 57 ALA B N 1
ATOM 4126 C CA . ALA B 1 57 ? 21.609 -25.406 0.823 1 92.75 57 ALA B CA 1
ATOM 4127 C C . ALA B 1 57 ? 22.891 -26.203 0.655 1 92.75 57 ALA B C 1
ATOM 4129 O O . ALA B 1 57 ? 22.922 -27.406 0.925 1 92.75 57 ALA B O 1
ATOM 4130 N N . GLY B 1 58 ? 23.938 -25.516 0.285 1 91.69 58 GLY B N 1
ATOM 4131 C CA . GLY B 1 58 ? 25.234 -26.156 0.124 1 91.69 58 GLY B CA 1
ATOM 4132 C C . GLY B 1 58 ? 25.719 -26.172 -1.314 1 91.69 58 GLY B C 1
ATOM 4133 O O . GLY B 1 58 ? 25.328 -25.312 -2.117 1 91.69 58 GLY B O 1
ATOM 4134 N N . ASP B 1 59 ? 26.516 -27.109 -1.593 1 90.81 59 ASP B N 1
ATOM 4135 C CA . ASP B 1 59 ? 27.125 -27.188 -2.918 1 90.81 59 ASP B CA 1
ATOM 4136 C C . ASP B 1 59 ? 26.109 -27.625 -3.965 1 90.81 59 ASP B C 1
ATOM 4138 O O . ASP B 1 59 ? 25.234 -28.453 -3.684 1 90.81 59 ASP B O 1
ATOM 4142 N N . ALA B 1 60 ? 26.281 -27.062 -5.105 1 91.25 60 ALA B N 1
ATOM 4143 C CA . ALA B 1 60 ? 25.406 -27.453 -6.219 1 91.25 60 ALA B CA 1
ATOM 4144 C C . ALA B 1 60 ? 25.891 -28.75 -6.867 1 91.25 60 ALA B C 1
ATOM 4146 O O . ALA B 1 60 ? 27.094 -28.984 -6.977 1 91.25 60 ALA B O 1
ATOM 4147 N N . PRO B 1 61 ? 24.938 -29.531 -7.293 1 88.88 61 PRO B N 1
ATOM 4148 C CA . PRO B 1 61 ? 25.375 -30.656 -8.117 1 88.88 61 PRO B CA 1
ATOM 4149 C C . PRO B 1 61 ? 26.016 -30.219 -9.43 1 88.88 61 PRO B C 1
ATOM 4151 O O . PRO B 1 61 ? 25.828 -29.078 -9.859 1 88.88 61 PRO B O 1
ATOM 4154 N N . GLU B 1 62 ? 26.75 -31.109 -10 1 91.25 62 GLU B N 1
ATOM 4155 C CA . GLU B 1 62 ? 27.297 -30.828 -11.328 1 91.25 62 GLU B CA 1
ATOM 4156 C C . GLU B 1 62 ? 26.172 -30.719 -12.367 1 91.25 62 GLU B C 1
ATOM 4158 O O . GLU B 1 62 ? 25.125 -31.344 -12.234 1 91.25 62 GLU B O 1
ATOM 4163 N N . PRO B 1 63 ? 26.469 -29.891 -13.328 1 93.38 63 PRO B N 1
ATOM 4164 C CA . PRO B 1 63 ? 25.484 -29.812 -14.406 1 93.38 63 PRO B CA 1
ATOM 4165 C C . PRO B 1 63 ? 25.125 -31.172 -14.984 1 93.38 63 PRO B C 1
ATOM 4167 O O . PRO B 1 63 ? 26 -32.062 -15.062 1 93.38 63 PRO B O 1
ATOM 4170 N N . PHE B 1 64 ? 23.891 -31.359 -15.383 1 91.44 64 PHE B N 1
ATOM 4171 C CA . PHE B 1 64 ? 23.438 -32.625 -15.922 1 91.44 64 PHE B CA 1
ATOM 4172 C C . PHE B 1 64 ? 22.266 -32.438 -16.891 1 91.44 64 PHE B C 1
ATOM 4174 O O . PHE B 1 64 ? 21.844 -31.297 -17.109 1 91.44 64 PHE B O 1
ATOM 4181 N N . GLU B 1 65 ? 21.938 -33.438 -17.5 1 91.44 65 GLU B N 1
ATOM 4182 C CA . GLU B 1 65 ? 20.797 -33.438 -18.406 1 91.44 65 GLU B CA 1
ATOM 4183 C C . GLU B 1 65 ? 19.594 -34.125 -17.781 1 91.44 65 GLU B C 1
ATOM 4185 O O . GLU B 1 65 ? 19.734 -35.188 -17.172 1 91.44 65 GLU B O 1
ATOM 4190 N N . ALA B 1 66 ? 18.484 -33.469 -17.859 1 87.44 66 ALA B N 1
ATOM 4191 C CA . ALA B 1 66 ? 17.234 -34.094 -17.391 1 87.44 66 ALA B CA 1
ATOM 4192 C C . ALA B 1 66 ? 16.109 -33.875 -18.422 1 87.44 66 ALA B C 1
ATOM 4194 O O . ALA B 1 66 ? 15.727 -32.719 -18.703 1 87.44 66 ALA B O 1
ATOM 4195 N N . ASP B 1 67 ? 15.609 -34.969 -19 1 82 67 ASP B N 1
ATOM 4196 C CA . ASP B 1 67 ? 14.477 -34.969 -19.922 1 82 67 ASP B CA 1
ATOM 4197 C C . ASP B 1 67 ? 14.711 -34.031 -21.078 1 82 67 ASP B C 1
ATOM 4199 O O . ASP B 1 67 ? 13.852 -33.219 -21.422 1 82 67 ASP B O 1
ATOM 4203 N N . GLY B 1 68 ? 15.891 -33.969 -21.578 1 84.94 68 GLY B N 1
ATOM 4204 C CA . GLY B 1 68 ? 16.203 -33.219 -22.781 1 84.94 68 GLY B CA 1
ATOM 4205 C C . GLY B 1 68 ? 16.578 -31.766 -22.5 1 84.94 68 GLY B C 1
ATOM 4206 O O . GLY B 1 68 ? 16.766 -30.969 -23.422 1 84.94 68 GLY B O 1
ATOM 4207 N N . ILE B 1 69 ? 16.641 -31.375 -21.281 1 90.19 69 ILE B N 1
ATOM 4208 C CA . ILE B 1 69 ? 17.016 -30.016 -20.875 1 90.19 69 ILE B CA 1
ATOM 4209 C C . ILE B 1 69 ? 18.344 -30.031 -20.141 1 90.19 69 ILE B C 1
ATOM 4211 O O . ILE B 1 69 ? 18.578 -30.891 -19.281 1 90.19 69 ILE B O 1
ATOM 4215 N N . GLN B 1 70 ? 19.234 -29.188 -20.531 1 93.56 70 GLN B N 1
ATOM 4216 C CA . GLN B 1 70 ? 20.484 -29.047 -19.797 1 93.56 70 GLN B CA 1
ATOM 4217 C C . GLN B 1 70 ? 20.266 -28.281 -18.5 1 93.56 70 GLN B C 1
ATOM 4219 O O . GLN B 1 70 ? 19.672 -27.203 -18.5 1 93.56 70 GLN B O 1
ATOM 4224 N N . ILE B 1 71 ? 20.688 -28.906 -17.422 1 94.25 71 ILE B N 1
ATOM 4225 C CA . ILE B 1 71 ? 20.484 -28.328 -16.094 1 94.25 71 ILE B CA 1
ATOM 4226 C C . ILE B 1 71 ? 21.797 -27.766 -15.562 1 94.25 71 ILE B C 1
ATOM 4228 O O . ILE B 1 71 ? 22.812 -28.469 -15.516 1 94.25 71 ILE B O 1
ATOM 4232 N N . HIS B 1 72 ? 21.781 -26.5 -15.203 1 96.19 72 HIS B N 1
ATOM 4233 C CA . HIS B 1 72 ? 22.938 -25.812 -14.633 1 96.19 72 HIS B CA 1
ATOM 4234 C C . HIS B 1 72 ? 22.625 -25.281 -13.234 1 96.19 72 HIS B C 1
ATOM 4236 O O . HIS B 1 72 ? 22.234 -24.125 -13.07 1 96.19 72 HIS B O 1
ATOM 4242 N N . PRO B 1 73 ? 22.984 -26.078 -12.164 1 96.12 73 PRO B N 1
ATOM 4243 C CA . PRO B 1 73 ? 22.625 -25.734 -10.789 1 96.12 73 PRO B CA 1
ATOM 4244 C C . PRO B 1 73 ? 23.5 -24.609 -10.219 1 96.12 73 PRO B C 1
ATOM 4246 O O . PRO B 1 73 ? 24.703 -24.547 -10.492 1 96.12 73 PRO B O 1
ATOM 4249 N N . VAL B 1 74 ? 22.922 -23.75 -9.461 1 97.31 74 VAL B N 1
ATOM 4250 C CA . VAL B 1 74 ? 23.594 -22.672 -8.727 1 97.31 74 VAL B CA 1
ATOM 4251 C C . VAL B 1 74 ? 23.516 -22.953 -7.227 1 97.31 74 VAL B C 1
ATOM 4253 O O . VAL B 1 74 ? 22.438 -23.219 -6.691 1 97.31 74 VAL B O 1
ATOM 4256 N N . PRO B 1 75 ? 24.609 -22.922 -6.523 1 97.19 75 PRO B N 1
ATOM 4257 C CA . PRO B 1 75 ? 24.594 -23.188 -5.086 1 97.19 75 PRO B CA 1
ATOM 4258 C C . PRO B 1 75 ? 24.156 -21.984 -4.258 1 97.19 75 PRO B C 1
ATOM 4260 O O . PRO B 1 75 ? 24.438 -20.844 -4.621 1 97.19 75 PRO B O 1
ATOM 4263 N N . LEU B 1 76 ? 23.484 -22.203 -3.213 1 97.5 76 LEU B N 1
ATOM 4264 C CA . LEU B 1 76 ? 23.203 -21.25 -2.143 1 97.5 76 LEU B CA 1
ATOM 4265 C C . LEU B 1 76 ? 23.688 -21.797 -0.799 1 97.5 76 LEU B C 1
ATOM 4267 O O . LEU B 1 76 ? 23.438 -22.953 -0.467 1 97.5 76 LEU B O 1
ATOM 4271 N N . SER B 1 77 ? 24.391 -21 -0.039 1 97.62 77 SER B N 1
ATOM 4272 C CA . SER B 1 77 ? 24.75 -21.375 1.326 1 97.62 77 SER B CA 1
ATOM 4273 C C . SER B 1 77 ? 23.547 -21.281 2.256 1 97.62 77 SER B C 1
ATOM 4275 O O . SER B 1 77 ? 22.516 -20.703 1.888 1 97.62 77 SER B O 1
ATOM 4277 N N . HIS B 1 78 ? 23.719 -21.891 3.438 1 96.5 78 HIS B N 1
ATOM 4278 C CA . HIS B 1 78 ? 22.672 -21.797 4.441 1 96.5 78 HIS B CA 1
ATOM 4279 C C . HIS B 1 78 ? 22.359 -20.328 4.77 1 96.5 78 HIS B C 1
ATOM 4281 O O . HIS B 1 78 ? 21.203 -19.953 4.922 1 96.5 78 HIS B O 1
ATOM 4287 N N . ARG B 1 79 ? 23.312 -19.609 4.852 1 97.31 79 ARG B N 1
ATOM 4288 C CA . ARG B 1 79 ? 23.156 -18.188 5.117 1 97.31 79 ARG B CA 1
ATOM 4289 C C . ARG B 1 79 ? 22.375 -17.5 4 1 97.31 79 ARG B C 1
ATOM 4291 O O . ARG B 1 79 ? 21.5 -16.672 4.262 1 97.31 79 ARG B O 1
ATOM 4298 N N . GLU B 1 80 ? 22.703 -17.828 2.84 1 97.69 80 GLU B N 1
ATOM 4299 C CA . GLU B 1 80 ? 22.062 -17.203 1.687 1 97.69 80 GLU B CA 1
ATOM 4300 C C . GLU B 1 80 ? 20.609 -17.625 1.562 1 97.69 80 GLU B C 1
ATOM 4302 O O . GLU B 1 80 ? 19.766 -16.844 1.115 1 97.69 80 GLU B O 1
ATOM 4307 N N . VAL B 1 81 ? 20.312 -18.859 1.921 1 97.12 81 VAL B N 1
ATOM 4308 C CA . VAL B 1 81 ? 18.906 -19.266 1.969 1 97.12 81 VAL B CA 1
ATOM 4309 C C . VAL B 1 81 ? 18.141 -18.375 2.945 1 97.12 81 VAL B C 1
ATOM 4311 O O . VAL B 1 81 ? 17.031 -17.922 2.645 1 97.12 81 VAL B O 1
ATOM 4314 N N . ASP B 1 82 ? 18.734 -18.078 4.027 1 96.75 82 ASP B N 1
ATOM 4315 C CA . ASP B 1 82 ? 18.094 -17.25 5.055 1 96.75 82 ASP B CA 1
ATOM 4316 C C . ASP B 1 82 ? 18 -15.797 4.598 1 96.75 82 ASP B C 1
ATOM 4318 O O . ASP B 1 82 ? 16.922 -15.195 4.672 1 96.75 82 ASP B O 1
ATOM 4322 N N . SER B 1 83 ? 19.031 -15.211 4.098 1 97.81 83 SER B N 1
ATOM 4323 C CA . SER B 1 83 ? 19.109 -13.781 3.84 1 97.81 83 SER B CA 1
ATOM 4324 C C . SER B 1 83 ? 18.578 -13.438 2.455 1 97.81 83 SER B C 1
ATOM 4326 O O . SER B 1 83 ? 17.797 -12.492 2.299 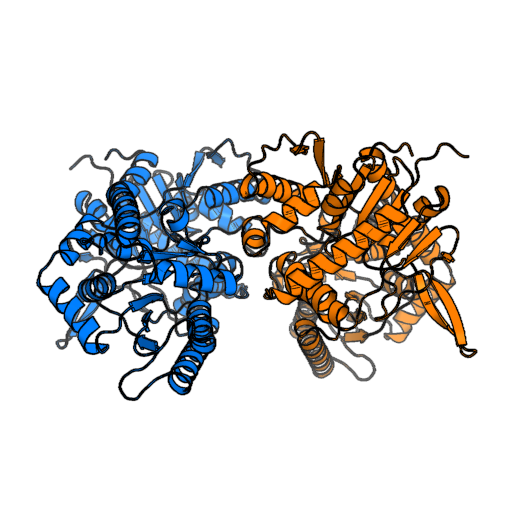1 97.81 83 SER B O 1
ATOM 4328 N N . TYR B 1 84 ? 18.984 -14.203 1.482 1 98.06 84 TYR B N 1
ATOM 4329 C CA . TYR B 1 84 ? 18.562 -13.953 0.112 1 98.06 84 TYR B CA 1
ATOM 4330 C C . TYR B 1 84 ? 17.141 -14.445 -0.108 1 98.06 84 TYR B C 1
ATOM 4332 O O . TYR B 1 84 ? 16.266 -13.68 -0.528 1 98.06 84 TYR B O 1
ATOM 4340 N N . TYR B 1 85 ? 16.875 -15.648 0.139 1 97.38 85 TYR B N 1
ATOM 4341 C CA . TYR B 1 85 ? 15.602 -16.266 -0.237 1 97.38 85 TYR B CA 1
ATOM 4342 C C . TYR B 1 85 ? 14.523 -15.93 0.782 1 97.38 85 TYR B C 1
ATOM 4344 O O . TYR B 1 85 ? 13.5 -15.328 0.438 1 97.38 85 TYR B O 1
ATOM 4352 N N . GLU B 1 86 ? 14.695 -16.344 2.055 1 96.69 86 GLU B N 1
ATOM 4353 C CA . GLU B 1 86 ? 13.688 -16.094 3.076 1 96.69 86 GLU B CA 1
ATOM 4354 C C . GLU B 1 86 ? 13.648 -14.609 3.451 1 96.69 86 GLU B C 1
ATOM 4356 O O . GLU B 1 86 ? 12.578 -14.062 3.723 1 96.69 86 GLU B O 1
ATOM 4361 N N . GLY B 1 87 ? 14.789 -13.984 3.443 1 97.62 87 GLY B N 1
ATOM 4362 C CA . GLY B 1 87 ? 14.914 -12.586 3.82 1 97.62 87 GLY B CA 1
ATOM 4363 C C . GLY B 1 87 ? 14.5 -11.633 2.717 1 97.62 87 GLY B C 1
ATOM 4364 O O . GLY B 1 87 ? 13.32 -11.297 2.594 1 97.62 87 GLY B O 1
ATOM 4365 N N . PHE B 1 88 ? 15.445 -11.211 1.86 1 98.56 88 PHE B N 1
ATOM 4366 C CA . PHE B 1 88 ? 15.211 -10.125 0.912 1 98.56 88 PHE B CA 1
ATOM 4367 C C . PHE B 1 88 ? 14.086 -10.484 -0.052 1 98.56 88 PHE B C 1
ATOM 4369 O O . PHE B 1 88 ? 13.258 -9.641 -0.389 1 98.56 88 PHE B O 1
ATOM 4376 N N . SER B 1 89 ? 14.047 -11.672 -0.521 1 98.31 89 SER B N 1
ATOM 4377 C CA . SER B 1 89 ? 13.023 -12.07 -1.489 1 98.31 89 SER B CA 1
ATOM 4378 C C . SER B 1 89 ? 11.648 -12.18 -0.837 1 98.31 89 SER B C 1
ATOM 4380 O O . SER B 1 89 ? 10.695 -11.539 -1.288 1 98.31 89 SER B O 1
ATOM 4382 N N . ASN B 1 90 ? 11.602 -12.859 0.309 1 97 90 ASN B N 1
ATOM 4383 C CA . ASN B 1 90 ? 10.273 -13.234 0.781 1 97 90 ASN B CA 1
ATOM 4384 C C . ASN B 1 90 ? 9.836 -12.383 1.964 1 97 90 ASN B C 1
ATOM 4386 O O . ASN B 1 90 ? 8.641 -12.289 2.262 1 97 90 ASN B O 1
ATOM 4390 N N . ALA B 1 91 ? 10.758 -11.719 2.643 1 97.19 91 ALA B N 1
ATOM 4391 C CA . ALA B 1 91 ? 10.375 -10.859 3.756 1 97.19 91 ALA B CA 1
ATOM 4392 C C . ALA B 1 91 ? 10.438 -9.383 3.357 1 97.19 91 ALA B C 1
ATOM 4394 O O . ALA B 1 91 ? 9.844 -8.531 4.016 1 97.19 91 ALA B O 1
ATOM 4395 N N . THR B 1 92 ? 11.172 -9.055 2.268 1 98.19 92 THR B N 1
ATOM 4396 C CA . THR B 1 92 ? 11.266 -7.68 1.785 1 98.19 92 THR B CA 1
ATOM 4397 C C . THR B 1 92 ? 10.375 -7.477 0.562 1 98.19 92 THR B C 1
ATOM 4399 O O . THR B 1 92 ? 9.359 -6.789 0.637 1 98.19 92 THR B O 1
ATOM 4402 N N . LEU B 1 93 ? 10.672 -8.227 -0.505 1 98.69 93 LEU B N 1
ATOM 4403 C CA . LEU B 1 93 ? 10.055 -7.961 -1.801 1 98.69 93 LEU B CA 1
ATOM 4404 C C . LEU B 1 93 ? 8.633 -8.5 -1.845 1 98.69 93 LEU B C 1
ATOM 4406 O O . LEU B 1 93 ? 7.727 -7.836 -2.354 1 98.69 93 LEU B O 1
ATOM 4410 N N . TRP B 1 94 ? 8.43 -9.688 -1.294 1 97.81 94 TRP B N 1
ATOM 4411 C CA . TRP B 1 94 ? 7.121 -10.328 -1.392 1 97.81 94 TRP B CA 1
ATOM 4412 C C . TRP B 1 94 ? 6.043 -9.453 -0.761 1 97.81 94 TRP B C 1
ATOM 4414 O O . TRP B 1 94 ? 5.062 -9.102 -1.417 1 97.81 94 TRP B O 1
ATOM 4424 N N . PRO B 1 95 ? 6.207 -9.039 0.5 1 97.25 95 PRO B N 1
ATOM 4425 C CA . PRO B 1 95 ? 5.16 -8.18 1.061 1 97.25 95 PRO B CA 1
ATOM 4426 C C . PRO B 1 95 ? 5.055 -6.84 0.342 1 97.25 95 PRO B C 1
ATOM 4428 O O . PRO B 1 95 ? 3.947 -6.336 0.127 1 97.25 95 PRO B O 1
ATOM 4431 N N . LEU B 1 96 ? 6.191 -6.242 -0.06 1 98.31 96 LEU B N 1
ATOM 4432 C CA . LEU B 1 96 ? 6.18 -4.957 -0.75 1 98.31 96 LEU B CA 1
ATOM 4433 C C . LEU B 1 96 ? 5.426 -5.055 -2.072 1 98.31 96 LEU B C 1
ATOM 4435 O O . LEU B 1 96 ? 4.664 -4.152 -2.428 1 98.31 96 LEU B O 1
ATOM 4439 N N . TYR B 1 97 ? 5.629 -6.168 -2.807 1 98.62 97 TYR B N 1
ATOM 4440 C CA . TYR B 1 97 ? 5.047 -6.34 -4.133 1 98.62 97 TYR B CA 1
ATOM 4441 C C . TYR B 1 97 ? 3.586 -6.758 -4.039 1 98.62 97 TYR B C 1
ATOM 4443 O O . TYR B 1 97 ? 2.85 -6.695 -5.023 1 98.62 97 TYR B O 1
ATOM 4451 N N . HIS B 1 98 ? 3.17 -7.207 -2.865 1 97.94 98 HIS B N 1
ATOM 4452 C CA . HIS B 1 98 ? 1.776 -7.586 -2.656 1 97.94 98 HIS B CA 1
ATOM 4453 C C . HIS B 1 98 ? 1.052 -6.566 -1.787 1 97.94 98 HIS B C 1
ATOM 4455 O O . HIS B 1 98 ? 0.348 -6.934 -0.843 1 97.94 98 HIS B O 1
ATOM 4461 N N . ASP B 1 99 ? 1.347 -5.316 -2.039 1 96.06 99 ASP B N 1
ATOM 4462 C CA . ASP B 1 99 ? 0.636 -4.152 -1.525 1 96.06 99 ASP B CA 1
ATOM 4463 C C . ASP B 1 99 ? 0.784 -4.039 -0.01 1 96.06 99 ASP B C 1
ATOM 4465 O O . ASP B 1 99 ? -0.151 -3.631 0.682 1 96.06 99 ASP B O 1
ATOM 4469 N N . VAL B 1 100 ? 1.786 -4.578 0.522 1 95.69 100 VAL B N 1
ATOM 4470 C CA . VAL B 1 100 ? 2.176 -4.438 1.921 1 95.69 100 VAL B CA 1
ATOM 4471 C C . VAL B 1 100 ? 1.09 -5.023 2.822 1 95.69 100 VAL B C 1
ATOM 4473 O O . VAL B 1 100 ? 0.75 -4.438 3.854 1 95.69 100 VAL B O 1
ATOM 4476 N N . ILE B 1 101 ? 0.586 -6.078 2.4 1 93 101 ILE B N 1
ATOM 4477 C CA . ILE B 1 101 ? -0.366 -6.816 3.225 1 93 101 ILE B CA 1
ATOM 4478 C C . ILE B 1 101 ? 0.291 -7.207 4.547 1 93 101 ILE B C 1
ATOM 4480 O O . ILE B 1 101 ? -0.374 -7.266 5.586 1 93 101 ILE B O 1
ATOM 4484 N N . ALA B 1 102 ? 1.558 -7.477 4.445 1 93.69 102 ALA B N 1
ATOM 4485 C CA . ALA B 1 102 ? 2.439 -7.609 5.602 1 93.69 102 ALA B CA 1
ATOM 4486 C C . ALA B 1 102 ? 3.559 -6.574 5.559 1 93.69 102 ALA B C 1
ATOM 4488 O O . ALA B 1 102 ? 3.936 -6.102 4.484 1 93.69 102 ALA B O 1
ATOM 4489 N N . GLU B 1 103 ? 4.023 -6.242 6.727 1 93.69 103 GLU B N 1
ATOM 4490 C CA . GLU B 1 103 ? 5.066 -5.223 6.793 1 93.69 103 GLU B CA 1
ATOM 4491 C C . GLU B 1 103 ? 6.387 -5.75 6.234 1 93.69 103 GLU B C 1
ATOM 4493 O O . GLU B 1 103 ? 6.922 -6.742 6.73 1 93.69 103 GLU B O 1
ATOM 4498 N N . PRO B 1 104 ? 6.957 -5.109 5.227 1 96.75 104 PRO B N 1
ATOM 4499 C CA . PRO B 1 104 ? 8.266 -5.516 4.719 1 96.75 104 PRO B CA 1
ATOM 4500 C C . PRO B 1 104 ? 9.406 -5.191 5.691 1 96.75 104 PRO B C 1
ATOM 4502 O O . PRO B 1 104 ? 9.328 -4.203 6.422 1 96.75 104 PRO B O 1
ATOM 4505 N N . GLU B 1 105 ? 10.414 -5.984 5.633 1 95.69 105 GLU B N 1
ATOM 4506 C CA . GLU B 1 105 ? 11.641 -5.727 6.383 1 95.69 105 GLU B CA 1
ATOM 4507 C C . GLU B 1 105 ? 12.789 -5.336 5.453 1 95.69 105 GLU B C 1
ATOM 4509 O O . GLU B 1 105 ? 12.922 -5.891 4.363 1 95.69 105 GLU B O 1
ATOM 4514 N N . TYR B 1 106 ? 13.586 -4.41 5.91 1 96.75 106 TYR B N 1
ATOM 4515 C CA . TYR B 1 106 ? 14.703 -3.93 5.109 1 96.75 106 TYR B CA 1
ATOM 4516 C C . TYR B 1 106 ? 16.016 -4.051 5.879 1 96.75 106 TYR B C 1
ATOM 4518 O O . TYR B 1 106 ? 16.234 -3.326 6.852 1 96.75 106 TYR B O 1
ATOM 4526 N N . HIS B 1 107 ? 16.844 -4.938 5.422 1 96.38 107 HIS B N 1
ATOM 4527 C CA . HIS B 1 107 ? 18.156 -5.145 6.023 1 96.38 107 HIS B CA 1
ATOM 4528 C C . HIS B 1 107 ? 19.266 -5.062 4.98 1 96.38 107 HIS B C 1
ATOM 4530 O O . HIS B 1 107 ? 19.203 -5.738 3.951 1 96.38 107 HIS B O 1
ATOM 4536 N N . ARG B 1 108 ? 20.25 -4.316 5.266 1 96.19 108 ARG B N 1
ATOM 4537 C CA . ARG B 1 108 ? 21.359 -4.137 4.34 1 96.19 108 ARG B CA 1
ATOM 4538 C C . ARG B 1 108 ? 22.062 -5.465 4.066 1 96.19 108 ARG B C 1
ATOM 4540 O O . ARG B 1 108 ? 22.484 -5.73 2.938 1 96.19 108 ARG B O 1
ATOM 4547 N N . SER B 1 109 ? 22.203 -6.234 5.09 1 97.06 109 SER B N 1
ATOM 4548 C CA . SER B 1 109 ? 22.875 -7.52 4.922 1 97.06 109 SER B CA 1
ATOM 4549 C C . SER B 1 109 ? 22.109 -8.422 3.961 1 97.06 109 SER B C 1
ATOM 4551 O O . SER B 1 109 ? 22.719 -9.164 3.18 1 97.06 109 SER B O 1
ATOM 4553 N N . TRP B 1 110 ? 20.766 -8.406 4.035 1 98.44 110 TRP B N 1
ATOM 4554 C CA . TRP B 1 110 ? 19.953 -9.172 3.1 1 98.44 110 TRP B CA 1
ATOM 4555 C C . TRP B 1 110 ? 20.172 -8.695 1.669 1 98.44 110 TRP B C 1
ATOM 4557 O O . TRP B 1 110 ? 20.281 -9.508 0.745 1 98.44 110 TRP B O 1
ATOM 4567 N N . TRP B 1 111 ? 20.281 -7.363 1.476 1 98.62 111 TRP B N 1
ATOM 4568 C CA . TRP B 1 111 ? 20.5 -6.789 0.154 1 98.62 111 TRP B CA 1
ATOM 4569 C C . TRP B 1 111 ? 21.859 -7.23 -0.405 1 98.62 111 TRP B C 1
ATOM 4571 O O . TRP B 1 111 ? 21.953 -7.629 -1.569 1 98.62 111 TRP B O 1
ATOM 4581 N N . ASP B 1 112 ? 22.859 -7.172 0.424 1 98.56 112 ASP B N 1
ATOM 4582 C CA . ASP B 1 112 ? 24.188 -7.566 -0.013 1 98.56 112 ASP B CA 1
ATOM 4583 C C . ASP B 1 112 ? 24.203 -9 -0.53 1 98.56 112 ASP B C 1
ATOM 4585 O O . ASP B 1 112 ? 24.812 -9.297 -1.558 1 98.56 112 ASP B O 1
ATOM 4589 N N . ASP B 1 113 ? 23.531 -9.836 0.199 1 98.75 113 ASP B N 1
ATOM 4590 C CA . ASP B 1 113 ? 23.469 -11.234 -0.222 1 98.75 113 ASP B CA 1
ATOM 4591 C C . ASP B 1 113 ? 22.594 -11.391 -1.47 1 98.75 113 ASP B C 1
ATOM 4593 O O . ASP B 1 113 ? 22.859 -12.25 -2.312 1 98.75 113 ASP B O 1
ATOM 4597 N N . TYR B 1 114 ? 21.547 -10.602 -1.598 1 98.88 114 TYR B N 1
ATOM 4598 C CA . TYR B 1 114 ? 20.734 -10.578 -2.809 1 98.88 114 TYR B CA 1
ATOM 4599 C C . TYR B 1 114 ? 21.578 -10.227 -4.027 1 98.88 114 TYR B C 1
ATOM 4601 O O . TYR B 1 114 ? 21.469 -10.875 -5.07 1 98.88 114 TYR B O 1
ATOM 4609 N N . VAL B 1 115 ? 22.422 -9.25 -3.895 1 98.94 115 VAL B N 1
ATOM 4610 C CA . VAL B 1 115 ? 23.312 -8.828 -4.961 1 98.94 115 VAL B CA 1
ATOM 4611 C C . VAL B 1 115 ? 24.281 -9.953 -5.309 1 98.94 115 VAL B C 1
ATOM 4613 O O . VAL B 1 115 ? 24.469 -10.281 -6.48 1 98.94 115 VAL B O 1
ATOM 4616 N N . THR B 1 116 ? 24.828 -10.547 -4.285 1 98.88 116 THR B N 1
ATOM 4617 C CA . THR B 1 116 ? 25.812 -11.602 -4.469 1 98.88 116 THR B CA 1
ATOM 4618 C C . THR B 1 116 ? 25.203 -12.789 -5.203 1 98.88 116 THR B C 1
ATOM 4620 O O . THR B 1 116 ? 25.797 -13.312 -6.152 1 98.88 116 THR B O 1
ATOM 4623 N N . VAL B 1 117 ? 24.062 -13.203 -4.773 1 98.81 117 VAL B N 1
ATOM 4624 C CA . VAL B 1 117 ? 23.406 -14.367 -5.359 1 98.81 117 VAL B CA 1
ATOM 4625 C C . VAL B 1 117 ? 22.984 -14.055 -6.789 1 98.81 117 VAL B C 1
ATOM 4627 O O . VAL B 1 117 ? 23.125 -14.883 -7.688 1 98.81 117 VAL B O 1
ATOM 4630 N N . ASN B 1 118 ? 22.422 -12.859 -7.055 1 98.94 118 ASN B N 1
ATOM 4631 C CA . ASN B 1 118 ? 22.062 -12.477 -8.414 1 98.94 118 ASN B CA 1
ATOM 4632 C C . ASN B 1 118 ? 23.281 -12.477 -9.336 1 98.94 118 ASN B C 1
ATOM 4634 O O . ASN B 1 118 ? 23.188 -12.875 -10.5 1 98.94 118 ASN B O 1
ATOM 4638 N N . ARG B 1 119 ? 24.391 -12.023 -8.812 1 98.81 119 ARG B N 1
ATOM 4639 C CA . ARG B 1 119 ? 25.609 -12.062 -9.602 1 98.81 119 ARG B CA 1
ATOM 4640 C C . ARG B 1 119 ? 25.984 -13.5 -9.953 1 98.81 119 ARG B C 1
ATOM 4642 O O . ARG B 1 119 ? 26.406 -13.781 -11.078 1 98.81 119 ARG B O 1
ATOM 4649 N N . ARG B 1 120 ? 25.859 -14.391 -9.008 1 98.62 120 ARG B N 1
ATOM 4650 C CA . ARG B 1 120 ? 26.172 -15.797 -9.242 1 98.62 120 ARG B CA 1
ATOM 4651 C C . ARG B 1 120 ? 25.25 -16.375 -10.32 1 98.62 120 ARG B C 1
ATOM 4653 O O . ARG B 1 120 ? 25.719 -17.125 -11.188 1 98.62 120 ARG B O 1
ATOM 4660 N N . PHE B 1 121 ? 23.969 -16.062 -10.289 1 98.81 121 PHE B N 1
ATOM 4661 C CA . PHE B 1 121 ? 23.031 -16.5 -11.32 1 98.81 121 PHE B CA 1
ATOM 4662 C C . PHE B 1 121 ? 23.406 -15.914 -12.672 1 98.81 121 PHE B C 1
ATOM 4664 O O . PHE B 1 121 ? 23.344 -16.609 -13.695 1 98.81 121 PHE B O 1
ATOM 4671 N N . ALA B 1 122 ? 23.766 -14.648 -12.688 1 98.88 122 ALA B N 1
ATOM 4672 C CA . ALA B 1 122 ? 24.172 -14.008 -13.938 1 98.88 122 ALA B CA 1
ATOM 4673 C C . ALA B 1 122 ? 25.422 -14.672 -14.516 1 98.88 122 ALA B C 1
ATOM 4675 O O . ALA B 1 122 ? 25.5 -14.906 -15.727 1 98.88 122 ALA B O 1
ATOM 4676 N N . ASP B 1 123 ? 26.391 -14.953 -13.664 1 98.56 123 ASP B N 1
ATOM 4677 C CA . ASP B 1 123 ? 27.609 -15.617 -14.102 1 98.56 123 ASP B CA 1
ATOM 4678 C C . ASP B 1 123 ? 27.297 -17 -14.68 1 98.56 123 ASP B C 1
ATOM 4680 O O . ASP B 1 123 ? 27.828 -17.359 -15.727 1 98.56 123 ASP B O 1
ATOM 4684 N N . ALA B 1 124 ? 26.469 -17.719 -13.984 1 98.19 124 ALA B N 1
ATOM 4685 C CA . ALA B 1 124 ? 26.078 -19.047 -14.461 1 98.19 124 ALA B CA 1
ATOM 4686 C C . ALA B 1 124 ? 25.375 -18.969 -15.812 1 98.19 124 ALA B C 1
ATOM 4688 O O . ALA B 1 124 ? 25.641 -19.766 -16.703 1 98.19 124 ALA B O 1
ATOM 4689 N N . ALA B 1 125 ? 24.5 -18.031 -15.969 1 98.38 125 ALA B N 1
ATOM 4690 C CA . ALA B 1 125 ? 23.797 -17.844 -17.234 1 98.38 125 ALA B CA 1
ATOM 4691 C C . ALA B 1 125 ? 24.766 -17.469 -18.344 1 98.38 125 ALA B C 1
ATOM 4693 O O . ALA B 1 125 ? 24.641 -17.953 -19.469 1 98.38 125 ALA B O 1
ATOM 4694 N N . ALA B 1 126 ? 25.656 -16.594 -18.031 1 98.44 126 ALA B N 1
ATOM 4695 C CA . ALA B 1 126 ? 26.656 -16.156 -19.016 1 98.44 126 ALA B CA 1
ATOM 4696 C C . ALA B 1 126 ? 27.5 -17.328 -19.5 1 98.44 126 ALA B C 1
ATOM 4698 O O . ALA B 1 126 ? 27.812 -17.406 -20.688 1 98.44 126 ALA B O 1
ATOM 4699 N N . GLU B 1 127 ? 27.844 -18.141 -18.578 1 96.94 127 GLU B N 1
ATOM 4700 C CA . GLU B 1 127 ? 28.656 -19.297 -18.922 1 96.94 127 GLU B CA 1
ATOM 4701 C C . GLU B 1 127 ? 27.875 -20.312 -19.75 1 96.94 127 GLU B C 1
ATOM 4703 O O . GLU B 1 127 ? 28.422 -20.938 -20.656 1 96.94 127 GLU B O 1
ATOM 4708 N N . ALA B 1 128 ? 26.641 -20.422 -19.438 1 95.69 128 ALA B N 1
ATOM 4709 C CA . ALA B 1 128 ? 25.797 -21.438 -20.062 1 95.69 128 ALA B CA 1
ATOM 4710 C C . ALA B 1 128 ? 25.312 -20.984 -21.438 1 95.69 128 ALA B C 1
ATOM 4712 O O . ALA B 1 128 ? 24.969 -21.812 -22.281 1 95.69 128 ALA B O 1
ATOM 4713 N N . ALA B 1 129 ? 25.297 -19.734 -21.734 1 96.31 129 ALA B N 1
ATOM 4714 C CA . ALA B 1 129 ? 24.656 -19.203 -22.922 1 96.31 129 ALA B CA 1
ATOM 4715 C C . ALA B 1 129 ? 25.625 -19.188 -24.109 1 96.31 129 ALA B C 1
ATOM 4717 O O . ALA B 1 129 ? 26.703 -18.609 -24.016 1 96.31 129 ALA B O 1
ATOM 4718 N N . PRO B 1 130 ? 25.281 -19.766 -25.203 1 94.88 130 PRO B N 1
ATOM 4719 C CA . PRO B 1 130 ? 26.062 -19.562 -26.438 1 94.88 130 PRO B CA 1
ATOM 4720 C C . PRO B 1 130 ? 25.984 -18.125 -26.938 1 94.88 130 PRO B C 1
ATOM 4722 O O . PRO B 1 130 ? 25.203 -17.312 -26.422 1 94.88 130 PRO B O 1
ATOM 4725 N N . ASP B 1 131 ? 26.781 -17.891 -27.938 1 95.56 131 ASP B N 1
ATOM 4726 C CA . ASP B 1 131 ? 26.812 -16.547 -28.531 1 95.56 131 ASP B CA 1
ATOM 4727 C C . ASP B 1 131 ? 25.453 -16.188 -29.125 1 95.56 131 ASP B C 1
ATOM 4729 O O . ASP B 1 131 ? 24.812 -17.016 -29.766 1 95.56 131 ASP B O 1
ATOM 4733 N N . ASN B 1 132 ? 25 -14.992 -28.797 1 94.88 132 ASN B N 1
ATOM 4734 C CA . ASN B 1 132 ? 23.781 -14.406 -29.328 1 94.88 132 ASN B CA 1
ATOM 4735 C C . ASN B 1 132 ? 22.547 -15.188 -28.891 1 94.88 132 ASN B C 1
ATOM 4737 O O . ASN B 1 132 ? 21.531 -15.211 -29.594 1 94.88 132 ASN B O 1
ATOM 4741 N N . ALA B 1 133 ? 22.641 -15.914 -27.766 1 95.56 133 ALA B N 1
ATOM 4742 C CA . ALA B 1 133 ? 21.531 -16.688 -27.234 1 95.56 133 ALA B CA 1
ATOM 4743 C C . ALA B 1 133 ? 20.453 -15.773 -26.656 1 95.56 133 ALA B C 1
ATOM 4745 O O . ALA B 1 133 ? 20.672 -14.57 -26.516 1 95.56 133 ALA B O 1
ATOM 4746 N N . VAL B 1 134 ? 19.312 -16.359 -26.453 1 96.12 134 VAL B N 1
ATOM 4747 C CA . VAL B 1 134 ? 18.234 -15.719 -25.703 1 96.12 134 VAL B CA 1
ATOM 4748 C C . VAL B 1 134 ? 18.25 -16.203 -24.25 1 96.12 134 VAL B C 1
ATOM 4750 O O . VAL B 1 134 ? 18.312 -17.406 -23.984 1 96.12 134 VAL B O 1
ATOM 4753 N N . VAL B 1 135 ? 18.25 -15.273 -23.344 1 97.75 135 VAL B N 1
ATOM 4754 C CA . VAL B 1 135 ? 18.172 -15.602 -21.922 1 97.75 135 VAL B CA 1
ATOM 4755 C C . VAL B 1 135 ? 16.875 -15.055 -21.344 1 97.75 135 VAL B C 1
ATOM 4757 O O . VAL B 1 135 ? 16.578 -13.867 -21.469 1 97.75 135 VAL B O 1
ATOM 4760 N N . TRP B 1 136 ? 16.078 -15.93 -20.75 1 97.62 136 TRP B N 1
ATOM 4761 C CA . TRP B 1 136 ? 14.789 -15.586 -20.156 1 97.62 136 TRP B CA 1
ATOM 4762 C C . TRP B 1 136 ? 14.828 -15.719 -18.641 1 97.62 136 TRP B C 1
ATOM 4764 O O . TRP B 1 136 ? 14.68 -16.812 -18.109 1 97.62 136 TRP B O 1
ATOM 4774 N N . VAL B 1 137 ? 14.969 -14.562 -17.953 1 98.62 137 VAL B N 1
ATOM 4775 C CA . VAL B 1 137 ? 15.078 -14.516 -16.5 1 98.62 137 VAL B CA 1
ATOM 4776 C C . VAL B 1 137 ? 13.688 -14.461 -15.867 1 98.62 137 VAL B C 1
ATOM 4778 O O . VAL B 1 137 ? 12.836 -13.688 -16.312 1 98.62 137 VAL B O 1
ATOM 4781 N N . GLN B 1 138 ? 13.531 -15.242 -14.797 1 97 138 GLN B N 1
ATOM 4782 C CA . GLN B 1 138 ? 12.195 -15.398 -14.242 1 97 138 GLN B CA 1
ATOM 4783 C C . GLN B 1 138 ? 12.133 -14.906 -12.797 1 97 138 GLN B C 1
ATOM 4785 O O . GLN B 1 138 ? 12.836 -15.43 -11.93 1 97 138 GLN B O 1
ATOM 4790 N N . ASP B 1 139 ? 11.289 -13.852 -12.586 1 96.5 139 ASP B N 1
ATOM 4791 C CA . ASP B 1 139 ? 10.625 -13.555 -11.312 1 96.5 139 ASP B CA 1
ATOM 4792 C C . ASP B 1 139 ? 11.508 -12.672 -10.43 1 96.5 139 ASP B C 1
ATOM 4794 O O . ASP B 1 139 ? 12.602 -12.273 -10.836 1 96.5 139 ASP B O 1
ATOM 4798 N N . TYR B 1 140 ? 11.07 -12.344 -9.266 1 98.44 140 TYR B N 1
ATOM 4799 C CA . TYR B 1 140 ? 11.508 -11.219 -8.445 1 98.44 140 TYR B CA 1
ATOM 4800 C C . TYR B 1 140 ? 12.758 -11.578 -7.656 1 98.44 140 TYR B C 1
ATOM 4802 O O . TYR B 1 140 ? 13.453 -10.695 -7.145 1 98.44 140 TYR B O 1
ATOM 4810 N N . GLN B 1 141 ? 13.102 -12.859 -7.551 1 98.56 141 GLN B N 1
ATOM 4811 C CA . GLN B 1 141 ? 14.336 -13.25 -6.875 1 98.56 141 GLN B CA 1
ATOM 4812 C C . GLN B 1 141 ? 15.562 -12.828 -7.68 1 98.56 141 GLN B C 1
ATOM 4814 O O . GLN B 1 141 ? 16.672 -12.781 -7.148 1 98.56 141 GLN B O 1
ATOM 4819 N N . LEU B 1 142 ? 15.383 -12.484 -8.969 1 98.88 142 LEU B N 1
ATOM 4820 C CA . LEU B 1 142 ? 16.531 -12.328 -9.859 1 98.88 142 LEU B CA 1
ATOM 4821 C C . LEU B 1 142 ? 16.438 -11.008 -10.625 1 98.88 142 LEU B C 1
ATOM 4823 O O . LEU B 1 142 ? 16.797 -10.953 -11.805 1 98.88 142 LEU B O 1
ATOM 4827 N N . GLN B 1 143 ? 16.047 -10 -10.047 1 98.94 143 GLN B N 1
ATOM 4828 C CA . GLN B 1 143 ? 15.734 -8.742 -10.727 1 98.94 143 GLN B CA 1
ATOM 4829 C C . GLN B 1 143 ? 17.016 -8.016 -11.141 1 98.94 143 GLN B C 1
ATOM 4831 O O . GLN B 1 143 ? 16.969 -7.105 -11.969 1 98.94 143 GLN B O 1
ATOM 4836 N N . LEU B 1 144 ? 18.188 -8.344 -10.562 1 98.94 144 LEU B N 1
ATOM 4837 C CA . LEU B 1 144 ? 19.422 -7.676 -10.914 1 98.94 144 LEU B CA 1
ATOM 4838 C C . LEU B 1 144 ? 20.141 -8.422 -12.039 1 98.94 144 LEU B C 1
ATOM 4840 O O . LEU B 1 144 ? 21.078 -7.891 -12.648 1 98.94 144 LEU B O 1
ATOM 4844 N N . VAL B 1 145 ? 19.734 -9.625 -12.328 1 98.94 145 VAL B N 1
ATOM 4845 C CA . VAL B 1 145 ? 20.438 -10.531 -13.242 1 98.94 145 VAL B CA 1
ATOM 4846 C C . VAL B 1 145 ? 20.469 -9.922 -14.641 1 98.94 145 VAL B C 1
ATOM 4848 O O . VAL B 1 145 ? 21.5 -9.961 -15.312 1 98.94 145 VAL B O 1
ATOM 4851 N N . PRO B 1 146 ? 19.375 -9.273 -15.133 1 98.94 146 PRO B N 1
ATOM 4852 C CA . PRO B 1 146 ? 19.438 -8.75 -16.5 1 98.94 146 PRO B CA 1
ATOM 4853 C C . PRO B 1 146 ? 20.562 -7.746 -16.703 1 98.94 146 PRO B C 1
ATOM 4855 O O . PRO B 1 146 ? 21.312 -7.844 -17.672 1 98.94 146 PRO B O 1
ATOM 4858 N N . GLN B 1 147 ? 20.703 -6.828 -15.82 1 98.88 147 GLN B N 1
ATOM 4859 C CA . GLN B 1 147 ? 21.766 -5.84 -15.945 1 98.88 147 GLN B CA 1
ATOM 4860 C C . GLN B 1 147 ? 23.141 -6.488 -15.82 1 98.88 147 GLN B C 1
ATOM 4862 O O . GLN B 1 147 ? 24.062 -6.16 -16.578 1 98.88 147 GLN B O 1
ATOM 4867 N N . MET B 1 148 ? 23.297 -7.332 -14.812 1 98.88 148 MET B N 1
ATOM 4868 C CA . MET B 1 148 ? 24.578 -8 -14.578 1 98.88 148 MET B CA 1
ATOM 4869 C C . MET B 1 148 ? 24.984 -8.836 -15.789 1 98.88 148 MET B C 1
ATOM 4871 O O . MET B 1 148 ? 26.156 -8.875 -16.156 1 98.88 148 MET B O 1
ATOM 4875 N N . LEU B 1 149 ? 24.031 -9.508 -16.344 1 98.69 149 LEU B N 1
ATOM 4876 C CA . LEU B 1 149 ? 24.266 -10.328 -17.531 1 98.69 149 LEU B CA 1
ATOM 4877 C C . LEU B 1 149 ? 24.609 -9.453 -18.734 1 98.69 149 LEU B C 1
ATOM 4879 O O . LEU B 1 149 ? 25.484 -9.797 -19.531 1 98.69 149 LEU B O 1
ATOM 4883 N N . ARG B 1 150 ? 23.906 -8.336 -18.922 1 98.56 150 ARG B N 1
ATOM 4884 C CA . ARG B 1 150 ? 24.141 -7.395 -20.016 1 98.56 150 ARG B CA 1
ATOM 4885 C C . ARG B 1 150 ? 25.562 -6.883 -20 1 98.56 150 ARG B C 1
ATOM 4887 O O . ARG B 1 150 ? 26.203 -6.758 -21.047 1 98.56 150 ARG B O 1
ATOM 4894 N N . GLU B 1 151 ? 26.078 -6.609 -18.859 1 97.75 151 GLU B N 1
ATOM 4895 C CA . GLU B 1 151 ? 27.438 -6.094 -18.703 1 97.75 151 GLU B CA 1
ATOM 4896 C C . GLU B 1 151 ? 28.469 -7.117 -19.172 1 97.75 151 GLU B C 1
ATOM 4898 O O . GLU B 1 151 ? 29.484 -6.758 -19.75 1 97.75 151 GLU B O 1
ATOM 4903 N N . ARG B 1 152 ? 28.172 -8.297 -19.016 1 97.38 152 ARG B N 1
ATOM 4904 C CA . ARG B 1 152 ? 29.125 -9.367 -19.312 1 97.38 152 ARG B CA 1
ATOM 4905 C C . ARG B 1 152 ? 28.938 -9.875 -20.734 1 97.38 152 ARG B C 1
ATOM 4907 O O . ARG B 1 152 ? 29.906 -10.289 -21.375 1 97.38 152 ARG B O 1
ATOM 4914 N N . ARG B 1 153 ? 27.734 -9.922 -21.203 1 98.12 153 ARG B N 1
ATOM 4915 C CA . ARG B 1 153 ? 27.359 -10.508 -22.484 1 98.12 153 ARG B CA 1
ATOM 4916 C C . ARG B 1 153 ? 26.438 -9.578 -23.266 1 98.12 153 ARG B C 1
ATOM 4918 O O . ARG B 1 153 ? 25.234 -9.828 -23.359 1 98.12 153 ARG B O 1
ATOM 4925 N N . PRO B 1 154 ? 26.938 -8.555 -23.875 1 97.25 154 PRO B N 1
ATOM 4926 C CA . PRO B 1 154 ? 26.109 -7.594 -24.609 1 97.25 154 PRO B CA 1
ATOM 4927 C C . PRO B 1 154 ? 25.469 -8.195 -25.859 1 97.25 154 PRO B C 1
ATOM 4929 O O . PRO B 1 154 ? 24.578 -7.59 -26.453 1 97.25 154 PRO B O 1
ATOM 4932 N N . ASP B 1 155 ? 25.875 -9.352 -26.203 1 97 155 ASP B N 1
ATOM 4933 C CA . ASP B 1 155 ? 25.375 -9.992 -27.422 1 97 155 ASP B CA 1
ATOM 4934 C C . ASP B 1 155 ? 24.031 -10.664 -27.188 1 97 155 ASP B C 1
ATOM 4936 O O . ASP B 1 155 ? 23.297 -10.961 -28.125 1 97 155 ASP B O 1
ATOM 4940 N N . LEU B 1 156 ? 23.688 -10.906 -25.969 1 97.56 156 LEU B N 1
ATOM 4941 C CA . LEU B 1 156 ? 22.516 -11.703 -25.625 1 97.56 156 LEU B CA 1
ATOM 4942 C C . LEU B 1 156 ? 21.234 -10.891 -25.797 1 97.56 156 LEU B C 1
ATOM 4944 O O . LEU B 1 156 ? 21.25 -9.664 -25.656 1 97.56 156 LEU B O 1
ATOM 4948 N N . ARG B 1 157 ? 20.156 -11.516 -26.172 1 97.44 157 ARG B N 1
ATOM 4949 C CA . ARG B 1 157 ? 18.812 -10.984 -26 1 97.44 157 ARG B CA 1
ATOM 4950 C C . ARG B 1 157 ? 18.203 -11.414 -24.672 1 97.44 157 ARG B C 1
ATOM 4952 O O . ARG B 1 157 ? 17.984 -12.602 -24.438 1 97.44 157 ARG B O 1
ATOM 4959 N N . ILE B 1 158 ? 17.906 -10.484 -23.812 1 98.62 158 ILE B N 1
ATOM 4960 C CA . ILE B 1 158 ? 17.562 -10.805 -22.422 1 98.62 158 ILE B CA 1
ATOM 4961 C C . ILE B 1 158 ? 16.109 -10.43 -22.172 1 98.62 158 ILE B C 1
ATOM 4963 O O . ILE B 1 158 ? 15.703 -9.281 -22.391 1 98.62 158 ILE B O 1
ATOM 4967 N N . GLY B 1 159 ? 15.289 -11.391 -21.797 1 98.69 159 GLY B N 1
ATOM 4968 C CA . GLY B 1 159 ? 13.93 -11.172 -21.312 1 98.69 159 GLY B CA 1
ATOM 4969 C C . GLY B 1 159 ? 13.789 -11.383 -19.828 1 98.69 159 GLY B C 1
ATOM 4970 O O . GLY B 1 159 ? 14.492 -12.203 -19.234 1 98.69 159 GLY B O 1
ATOM 4971 N N . PHE B 1 160 ? 12.914 -10.656 -19.219 1 98.81 160 PHE B N 1
ATOM 4972 C CA . PHE B 1 160 ? 12.539 -10.828 -17.828 1 98.81 160 PHE B CA 1
ATOM 4973 C C . PHE B 1 160 ? 11.031 -10.938 -17.672 1 98.81 160 PHE B C 1
ATOM 4975 O O . PHE B 1 160 ? 10.281 -10.227 -18.344 1 98.81 160 PHE B O 1
ATOM 4982 N N . PHE B 1 161 ? 10.609 -11.805 -16.812 1 98.25 161 PHE B N 1
ATOM 4983 C CA . PHE B 1 161 ? 9.18 -11.906 -16.547 1 98.25 161 PHE B CA 1
ATOM 4984 C C . PHE B 1 161 ? 8.914 -11.945 -15.047 1 98.25 161 PHE B C 1
ATOM 4986 O O . PHE B 1 161 ? 9.5 -12.758 -14.328 1 98.25 161 PHE B O 1
ATOM 4993 N N . LEU B 1 162 ? 8.047 -11.078 -14.57 1 98.44 162 LEU B N 1
ATOM 4994 C CA . LEU B 1 162 ? 7.652 -11.031 -13.164 1 98.44 162 LEU B CA 1
ATOM 4995 C C . LEU B 1 162 ? 6.332 -11.766 -12.953 1 98.44 162 LEU B C 1
ATOM 4997 O O . LEU B 1 162 ? 5.301 -11.375 -13.5 1 98.44 162 LEU B O 1
ATOM 5001 N N . HIS B 1 163 ? 6.336 -12.727 -12.109 1 96.44 163 HIS B N 1
ATOM 5002 C CA . HIS B 1 163 ? 5.18 -13.602 -11.945 1 96.44 163 HIS B CA 1
ATOM 5003 C C . HIS B 1 163 ? 4.25 -13.086 -10.852 1 96.44 163 HIS B C 1
ATOM 5005 O O . HIS B 1 163 ? 3.109 -13.547 -10.734 1 96.44 163 HIS B O 1
ATOM 5011 N N . ILE B 1 164 ? 4.703 -12.234 -10 1 97.44 164 ILE B N 1
ATOM 5012 C CA . ILE B 1 164 ? 3.902 -11.648 -8.93 1 97.44 164 ILE B CA 1
ATOM 5013 C C . ILE B 1 164 ? 3.523 -10.219 -9.297 1 97.44 164 ILE B C 1
ATOM 5015 O O . ILE B 1 164 ? 3.955 -9.695 -10.328 1 97.44 164 ILE B O 1
ATOM 5019 N N . PRO B 1 165 ? 2.715 -9.562 -8.555 1 98.12 165 PRO B N 1
ATOM 5020 C CA . PRO B 1 165 ? 2.365 -8.172 -8.875 1 98.12 165 PRO B CA 1
ATOM 5021 C C . PRO B 1 165 ? 3.562 -7.23 -8.789 1 98.12 165 PRO B C 1
ATOM 5023 O O . PRO B 1 165 ? 4.539 -7.527 -8.094 1 98.12 165 PRO B O 1
ATOM 5026 N N . PHE B 1 166 ? 3.504 -6.227 -9.547 1 98.62 166 PHE B N 1
ATOM 5027 C CA . PHE B 1 166 ? 4.453 -5.133 -9.406 1 98.62 166 PHE B CA 1
ATOM 5028 C C . PHE B 1 166 ? 3.795 -3.928 -8.742 1 98.62 166 PHE B C 1
ATOM 5030 O O . PHE B 1 166 ? 2.756 -3.451 -9.203 1 98.62 166 PHE B O 1
ATOM 5037 N N . PRO B 1 167 ? 4.301 -3.447 -7.703 1 97.75 167 PRO B N 1
ATOM 5038 C CA . PRO B 1 167 ? 3.6 -2.465 -6.871 1 97.75 167 PRO B CA 1
ATOM 5039 C C . PRO B 1 167 ? 3.531 -1.083 -7.52 1 97.75 167 PRO B C 1
ATOM 5041 O O . PRO B 1 167 ? 4.312 -0.784 -8.43 1 97.75 167 PRO B O 1
ATOM 5044 N N . PRO B 1 168 ? 2.578 -0.234 -7.098 1 97.88 168 PRO B N 1
ATOM 5045 C CA . PRO B 1 168 ? 2.57 1.162 -7.539 1 97.88 168 PRO B CA 1
ATOM 5046 C C . PRO B 1 168 ? 3.781 1.947 -7.039 1 97.88 168 PRO B C 1
ATOM 5048 O O . PRO B 1 168 ? 4.465 1.509 -6.113 1 97.88 168 PRO B O 1
ATOM 5051 N N . GLN B 1 169 ? 3.992 3.057 -7.691 1 96.94 169 GLN B N 1
ATOM 5052 C CA . GLN B 1 169 ? 5.184 3.857 -7.426 1 96.94 169 GLN B CA 1
ATOM 5053 C C . GLN B 1 169 ? 5.266 4.25 -5.953 1 96.94 169 GLN B C 1
ATOM 5055 O O . GLN B 1 169 ? 6.348 4.25 -5.363 1 96.94 169 GLN B O 1
ATOM 5060 N N . GLU B 1 170 ? 4.105 4.57 -5.285 1 97.19 170 GLU B N 1
ATOM 5061 C CA . GLU B 1 170 ? 4.086 5.047 -3.902 1 97.19 170 GLU B CA 1
ATOM 5062 C C . GLU B 1 170 ? 4.625 3.984 -2.947 1 97.19 170 GLU B C 1
ATOM 5064 O O . GLU B 1 170 ? 5.344 4.305 -1.996 1 97.19 170 GLU B O 1
ATOM 5069 N N . LEU B 1 171 ? 4.328 2.723 -3.238 1 98.19 171 LEU B N 1
ATOM 5070 C CA . LEU B 1 171 ? 4.801 1.634 -2.389 1 98.19 171 LEU B CA 1
ATOM 5071 C C . LEU B 1 171 ? 6.238 1.255 -2.738 1 98.19 171 LEU B C 1
ATOM 5073 O O . LEU B 1 171 ? 7.066 1.053 -1.848 1 98.19 171 LEU B O 1
ATOM 5077 N N . PHE B 1 172 ? 6.551 1.225 -4.047 1 98.69 172 PHE B N 1
ATOM 5078 C CA . PHE B 1 172 ? 7.871 0.792 -4.488 1 98.69 172 PHE B CA 1
ATOM 5079 C C . PHE B 1 172 ? 8.953 1.723 -3.951 1 98.69 172 PHE B C 1
ATOM 5081 O O . PHE B 1 172 ? 10.055 1.278 -3.623 1 98.69 172 PHE B O 1
ATOM 5088 N N . MET B 1 173 ? 8.625 2.943 -3.791 1 98.25 173 MET B N 1
ATOM 5089 C CA . MET B 1 173 ? 9.578 3.965 -3.373 1 98.25 173 MET B CA 1
ATOM 5090 C C . MET B 1 173 ? 10.062 3.709 -1.949 1 98.25 173 MET B C 1
ATOM 5092 O O . MET B 1 173 ? 11.078 4.266 -1.522 1 98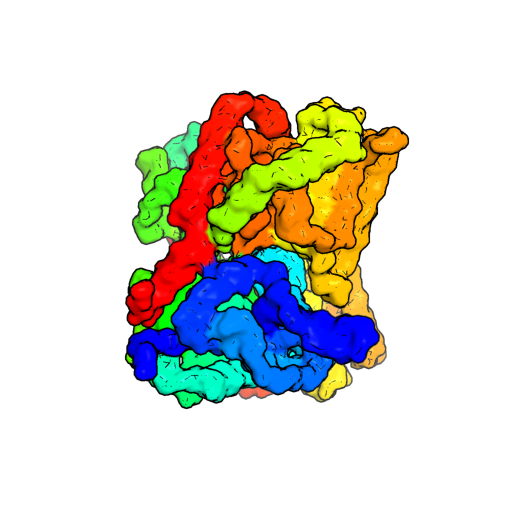.25 173 MET B O 1
ATOM 5096 N N . GLN B 1 174 ? 9.398 2.879 -1.196 1 97.88 174 GLN B N 1
ATOM 5097 C CA . GLN B 1 174 ? 9.812 2.549 0.162 1 97.88 174 GLN B CA 1
ATOM 5098 C C . GLN B 1 174 ? 11.125 1.769 0.158 1 97.88 174 GLN B C 1
ATOM 5100 O O . GLN B 1 174 ? 11.852 1.765 1.152 1 97.88 174 GLN B O 1
ATOM 5105 N N . LEU B 1 175 ? 11.344 1.065 -0.938 1 98.69 175 LEU B N 1
ATOM 5106 C CA . LEU B 1 175 ? 12.516 0.205 -1.041 1 98.69 175 LEU B CA 1
ATOM 5107 C C . LEU B 1 175 ? 13.797 1.033 -1.063 1 98.69 175 LEU B C 1
ATOM 5109 O O . LEU B 1 175 ? 14.016 1.829 -1.98 1 98.69 175 LEU B O 1
ATOM 5113 N N . PRO B 1 176 ? 14.68 0.803 -0.079 1 98 176 PRO B N 1
ATOM 5114 C CA . PRO B 1 176 ? 15.922 1.587 -0.06 1 98 176 PRO B CA 1
ATOM 5115 C C . PRO B 1 176 ? 16.75 1.414 -1.332 1 98 176 PRO B C 1
ATOM 5117 O O . PRO B 1 176 ? 17.422 2.355 -1.771 1 98 176 PRO B O 1
ATOM 5120 N N . TRP B 1 177 ? 16.641 0.279 -1.974 1 98.56 177 TRP B N 1
ATOM 5121 C CA . TRP B 1 177 ? 17.469 -0.052 -3.135 1 98.56 177 TRP B CA 1
ATOM 5122 C C . TRP B 1 177 ? 16.656 0.026 -4.418 1 98.56 177 TRP B C 1
ATOM 5124 O O . TRP B 1 177 ? 16.891 -0.731 -5.363 1 98.56 177 TRP B O 1
ATOM 5134 N N . ARG B 1 178 ? 15.688 0.896 -4.375 1 98.69 178 ARG B N 1
ATOM 5135 C CA . ARG B 1 178 ? 14.695 1.054 -5.434 1 98.69 178 ARG B CA 1
ATOM 5136 C C . ARG B 1 178 ? 15.359 1.345 -6.773 1 98.69 178 ARG B C 1
ATOM 5138 O O . ARG B 1 178 ? 14.984 0.765 -7.797 1 98.69 178 ARG B O 1
ATOM 5145 N N . THR B 1 179 ? 16.375 2.211 -6.848 1 98.62 179 THR B N 1
ATOM 5146 C CA . THR B 1 179 ? 17.016 2.586 -8.094 1 98.62 179 THR B CA 1
ATOM 5147 C C . THR B 1 179 ? 17.812 1.414 -8.664 1 98.62 179 THR B C 1
ATOM 5149 O O . THR B 1 179 ? 17.781 1.166 -9.875 1 98.62 179 THR B O 1
ATOM 5152 N N . GLN B 1 180 ? 18.5 0.688 -7.789 1 98.75 180 GLN B N 1
ATOM 5153 C CA . GLN B 1 180 ? 19.281 -0.46 -8.211 1 98.75 180 GLN B CA 1
ATOM 5154 C C . GLN B 1 180 ? 18.406 -1.538 -8.836 1 98.75 180 GLN B C 1
ATOM 5156 O O . GLN B 1 180 ? 18.781 -2.152 -9.836 1 98.75 180 GLN B O 1
ATOM 5161 N N . VAL B 1 181 ? 17.234 -1.756 -8.273 1 98.88 181 VAL B N 1
ATOM 5162 C CA . VAL B 1 181 ? 16.328 -2.783 -8.773 1 98.88 181 VAL B CA 1
ATOM 5163 C C . VAL B 1 181 ? 15.82 -2.385 -10.156 1 98.88 181 VAL B C 1
ATOM 5165 O O . VAL B 1 181 ? 15.805 -3.203 -11.078 1 98.88 181 VAL B O 1
ATOM 5168 N N . ILE B 1 182 ? 15.43 -1.084 -10.336 1 98.88 182 ILE B N 1
ATOM 5169 C CA . ILE B 1 182 ? 14.914 -0.618 -11.625 1 98.88 182 ILE B CA 1
ATOM 5170 C C . ILE B 1 182 ? 16.016 -0.697 -12.672 1 98.88 182 ILE B C 1
ATOM 5172 O O . ILE B 1 182 ? 15.781 -1.136 -13.805 1 98.88 182 ILE B O 1
ATOM 5176 N N . ARG B 1 183 ? 17.234 -0.331 -12.32 1 98.75 183 ARG B N 1
ATOM 5177 C CA . ARG B 1 183 ? 18.359 -0.457 -13.234 1 98.75 183 ARG B CA 1
ATOM 5178 C C . ARG B 1 183 ? 18.625 -1.918 -13.586 1 98.75 183 ARG B C 1
ATOM 5180 O O . ARG B 1 183 ? 19 -2.236 -14.719 1 98.75 183 ARG B O 1
ATOM 5187 N N . GLY B 1 184 ? 18.5 -2.752 -12.547 1 98.88 184 GLY B N 1
ATOM 5188 C CA . GLY B 1 184 ? 18.625 -4.18 -12.797 1 98.88 184 GLY B CA 1
ATOM 5189 C C . GLY B 1 184 ? 17.703 -4.684 -13.891 1 98.88 184 GLY B C 1
ATOM 5190 O O . GLY B 1 184 ? 18.141 -5.379 -14.805 1 98.88 184 GLY B O 1
ATOM 5191 N N . LEU B 1 185 ? 16.484 -4.32 -13.836 1 98.94 185 LEU B N 1
ATOM 5192 C CA . LEU B 1 185 ? 15.477 -4.754 -14.797 1 98.94 185 LEU B CA 1
ATOM 5193 C C . LEU B 1 185 ? 15.75 -4.156 -16.172 1 98.94 185 LEU B C 1
ATOM 5195 O O . LEU B 1 185 ? 15.508 -4.809 -17.188 1 98.94 185 LEU B O 1
ATOM 5199 N N . LEU B 1 186 ? 16.266 -2.967 -16.203 1 98.81 186 LEU B N 1
ATOM 5200 C CA . LEU B 1 186 ? 16.531 -2.258 -17.453 1 98.81 186 LEU B CA 1
ATOM 5201 C C . LEU B 1 186 ? 17.641 -2.943 -18.25 1 98.81 186 LEU B C 1
ATOM 5203 O O . LEU B 1 186 ? 17.859 -2.627 -19.422 1 98.81 186 LEU B O 1
ATOM 5207 N N . GLY B 1 187 ? 18.312 -3.879 -17.609 1 98.81 187 GLY B N 1
ATOM 5208 C CA . GLY B 1 187 ? 19.281 -4.68 -18.359 1 98.81 187 GLY B CA 1
ATOM 5209 C C . GLY B 1 187 ? 18.625 -5.594 -19.375 1 98.81 187 GLY B C 1
ATOM 5210 O O . GLY B 1 187 ? 19.297 -6.113 -20.266 1 98.81 187 GLY B O 1
ATOM 5211 N N . ALA B 1 188 ? 17.344 -5.805 -19.281 1 98.81 188 ALA B N 1
ATOM 5212 C CA . ALA B 1 188 ? 16.609 -6.668 -20.203 1 98.81 188 ALA B CA 1
ATOM 5213 C C . ALA B 1 188 ? 16.188 -5.91 -21.453 1 98.81 188 ALA B C 1
ATOM 5215 O O . ALA B 1 188 ? 16.188 -4.676 -21.469 1 98.81 188 ALA B O 1
ATOM 5216 N N . ASP B 1 189 ? 15.922 -6.648 -22.516 1 98.56 189 ASP B N 1
ATOM 5217 C CA . ASP B 1 189 ? 15.352 -6.082 -23.734 1 98.56 189 ASP B CA 1
ATOM 5218 C C . ASP B 1 189 ? 13.828 -6.059 -23.672 1 98.56 189 ASP B C 1
ATOM 5220 O O . ASP B 1 189 ? 13.188 -5.203 -24.281 1 98.56 189 ASP B O 1
ATOM 5224 N N . LEU B 1 190 ? 13.305 -7.016 -23 1 98.81 190 LEU B N 1
ATOM 5225 C CA . LEU B 1 190 ? 11.867 -7.152 -22.797 1 98.81 190 LEU B CA 1
ATOM 5226 C C . LEU B 1 190 ? 11.547 -7.52 -21.359 1 98.81 190 LEU B C 1
ATOM 5228 O O . LEU B 1 190 ? 12.109 -8.477 -20.812 1 98.81 190 LEU B O 1
ATOM 5232 N N . ILE B 1 191 ? 10.711 -6.719 -20.75 1 98.94 191 ILE B N 1
ATOM 5233 C CA . ILE B 1 191 ? 10.25 -6.973 -19.391 1 98.94 191 ILE B CA 1
ATOM 5234 C C . ILE B 1 191 ? 8.758 -7.285 -19.406 1 98.94 191 ILE B C 1
ATOM 5236 O O . ILE B 1 191 ? 7.945 -6.453 -19.828 1 98.94 191 ILE B O 1
ATOM 5240 N N . GLY B 1 192 ? 8.422 -8.445 -18.969 1 98.75 192 GLY B N 1
ATOM 5241 C CA . GLY B 1 192 ? 7.043 -8.906 -18.984 1 98.75 192 GLY B CA 1
ATOM 5242 C C . GLY B 1 192 ? 6.391 -8.883 -17.625 1 98.75 192 GLY B C 1
ATOM 5243 O O . GLY B 1 192 ? 7.039 -9.195 -16.625 1 98.75 192 GLY B O 1
ATOM 5244 N N . PHE B 1 193 ? 5.168 -8.539 -17.625 1 98.62 193 PHE B N 1
ATOM 5245 C CA . PHE B 1 193 ? 4.32 -8.531 -16.438 1 98.62 193 PHE B CA 1
ATOM 5246 C C . PHE B 1 193 ? 3.02 -9.281 -16.703 1 98.62 193 PHE B C 1
ATOM 5248 O O . PHE B 1 193 ? 2.686 -9.578 -17.844 1 98.62 193 PHE B O 1
ATOM 5255 N N . GLN B 1 194 ? 2.297 -9.602 -15.617 1 97.25 194 GLN B N 1
ATOM 5256 C CA . GLN B 1 194 ? 1.021 -10.297 -15.75 1 97.25 194 GLN B CA 1
ATOM 5257 C C . GLN B 1 194 ? -0.04 -9.383 -16.359 1 97.25 194 GLN B C 1
ATOM 5259 O O . GLN B 1 194 ? -0.816 -9.812 -17.219 1 97.25 194 GLN B O 1
ATOM 5264 N N . LEU B 1 195 ? -0.089 -8.133 -15.898 1 97.38 195 LEU B N 1
ATOM 5265 C CA . LEU B 1 195 ? -1.127 -7.18 -16.281 1 97.38 195 LEU B CA 1
ATOM 5266 C C . LEU B 1 195 ? -0.513 -5.867 -16.75 1 97.38 195 LEU B C 1
ATOM 5268 O O . LEU B 1 195 ? 0.625 -5.547 -16.406 1 97.38 195 LEU B O 1
ATOM 5272 N N . PRO B 1 196 ? -1.246 -5.09 -17.547 1 97.31 196 PRO B N 1
ATOM 5273 C CA . PRO B 1 196 ? -0.718 -3.824 -18.062 1 97.31 196 PRO B CA 1
ATOM 5274 C C . PRO B 1 196 ? -0.32 -2.854 -16.953 1 97.31 196 PRO B C 1
ATOM 5276 O O . PRO B 1 196 ? 0.608 -2.059 -17.125 1 97.31 196 PRO B O 1
ATOM 5279 N N . GLY B 1 197 ? -1.021 -2.924 -15.867 1 96.69 197 GLY B N 1
ATOM 5280 C CA . GLY B 1 197 ? -0.716 -2.033 -14.758 1 96.69 197 GLY B CA 1
ATOM 5281 C C . GLY B 1 197 ? 0.71 -2.168 -14.258 1 96.69 197 GLY B C 1
ATOM 5282 O O . GLY B 1 197 ? 1.339 -1.177 -13.883 1 96.69 197 GLY B O 1
ATOM 5283 N N . GLY B 1 198 ? 1.239 -3.414 -14.227 1 98 198 GLY B N 1
ATOM 5284 C CA . GLY B 1 198 ? 2.617 -3.633 -13.812 1 98 198 GLY B CA 1
ATOM 5285 C C . GLY B 1 198 ? 3.627 -2.969 -14.734 1 98 198 GLY B C 1
ATOM 5286 O O . GLY B 1 198 ? 4.582 -2.344 -14.266 1 98 198 GLY B O 1
ATOM 5287 N N . ALA B 1 199 ? 3.387 -3.078 -16.016 1 98.5 199 ALA B N 1
ATOM 5288 C CA . ALA B 1 199 ? 4.27 -2.453 -17 1 98.5 199 ALA B CA 1
ATOM 5289 C C . ALA B 1 199 ? 4.242 -0.933 -16.875 1 98.5 199 ALA B C 1
ATOM 5291 O O . ALA B 1 199 ? 5.285 -0.28 -16.938 1 98.5 199 ALA B O 1
ATOM 5292 N N . ALA B 1 200 ? 3.053 -0.418 -16.703 1 97.69 200 ALA B N 1
ATOM 5293 C CA . ALA B 1 200 ? 2.893 1.026 -16.547 1 97.69 200 ALA B CA 1
ATOM 5294 C C . ALA B 1 200 ? 3.631 1.535 -15.312 1 97.69 200 ALA B C 1
ATOM 5296 O O . ALA B 1 200 ? 4.277 2.584 -15.359 1 97.69 200 ALA B O 1
ATOM 5297 N N . ASN B 1 201 ? 3.455 0.851 -14.188 1 98.38 201 ASN B N 1
ATOM 5298 C CA . ASN B 1 201 ? 4.145 1.232 -12.961 1 98.38 201 ASN B CA 1
ATOM 5299 C C . ASN B 1 201 ? 5.66 1.234 -13.148 1 98.38 201 ASN B C 1
ATOM 5301 O O . ASN B 1 201 ? 6.348 2.137 -12.664 1 98.38 201 ASN B O 1
ATOM 5305 N N . PHE B 1 202 ? 6.145 0.212 -13.82 1 98.81 202 PHE B N 1
ATOM 5306 C CA . PHE B 1 202 ? 7.578 0.133 -14.07 1 98.81 202 PHE B CA 1
ATOM 5307 C C . PHE B 1 202 ? 8.055 1.348 -14.859 1 98.81 202 PHE B C 1
ATOM 5309 O O . PHE B 1 202 ? 9.062 1.964 -14.508 1 98.81 202 PHE B O 1
ATOM 5316 N N . LEU B 1 203 ? 7.371 1.667 -15.922 1 98.62 203 LEU B N 1
ATOM 5317 C CA . LEU B 1 203 ? 7.77 2.781 -16.766 1 98.62 203 LEU B CA 1
ATOM 5318 C C . LEU B 1 203 ? 7.715 4.098 -16 1 98.62 203 LEU B C 1
ATOM 5320 O O . LEU B 1 203 ? 8.578 4.961 -16.188 1 98.62 203 LEU B O 1
ATOM 5324 N N . ARG B 1 204 ? 6.738 4.262 -15.141 1 97.44 204 ARG B N 1
ATOM 5325 C CA . ARG B 1 204 ? 6.664 5.449 -14.297 1 97.44 204 ARG B CA 1
ATOM 5326 C C . ARG B 1 204 ? 7.867 5.539 -13.367 1 97.44 204 ARG B C 1
ATOM 5328 O O . ARG B 1 204 ? 8.398 6.629 -13.133 1 97.44 204 ARG B O 1
ATOM 5335 N N . LEU B 1 205 ? 8.273 4.418 -12.828 1 98.5 205 LEU B N 1
ATOM 5336 C CA . LEU B 1 205 ? 9.414 4.383 -11.922 1 98.5 205 LEU B CA 1
ATOM 5337 C C . LEU B 1 205 ? 10.711 4.66 -12.664 1 98.5 205 LEU B C 1
ATOM 5339 O O . LEU B 1 205 ? 11.617 5.312 -12.133 1 98.5 205 LEU B O 1
ATOM 5343 N N . ALA B 1 206 ? 10.797 4.109 -13.914 1 98.62 206 ALA B N 1
ATOM 5344 C CA . ALA B 1 206 ? 11.977 4.387 -14.734 1 98.62 206 ALA B CA 1
ATOM 5345 C C . ALA B 1 206 ? 12.125 5.887 -14.977 1 98.62 206 ALA B C 1
ATOM 5347 O O . ALA B 1 206 ? 13.242 6.418 -14.961 1 98.62 206 ALA B O 1
ATOM 5348 N N . ARG B 1 207 ? 11.039 6.504 -15.219 1 97.88 207 ARG B N 1
ATOM 5349 C CA . ARG B 1 207 ? 11.055 7.953 -15.391 1 97.88 207 ARG B CA 1
ATOM 5350 C C . ARG B 1 207 ? 11.453 8.656 -14.094 1 97.88 207 ARG B C 1
ATOM 5352 O O . ARG B 1 207 ? 12.352 9.5 -14.086 1 97.88 207 ARG B O 1
ATOM 5359 N N . ARG B 1 208 ? 10.891 8.273 -13 1 96.88 208 ARG B N 1
ATOM 5360 C CA . ARG B 1 208 ? 11.047 8.969 -11.727 1 96.88 208 ARG B CA 1
ATOM 5361 C C . ARG B 1 208 ? 12.445 8.773 -11.164 1 96.88 208 ARG B C 1
ATOM 5363 O O . ARG B 1 208 ? 13.055 9.711 -10.648 1 96.88 208 ARG B O 1
ATOM 5370 N N . LEU B 1 209 ? 12.953 7.586 -11.25 1 97.88 209 LEU B N 1
ATOM 5371 C CA . LEU B 1 209 ? 14.164 7.223 -10.531 1 97.88 209 LEU B CA 1
ATOM 5372 C C . LEU B 1 209 ? 15.398 7.438 -11.398 1 97.88 209 LEU B C 1
ATOM 5374 O O . LEU B 1 209 ? 16.484 7.715 -10.891 1 97.88 209 LEU B O 1
ATOM 5378 N N . ILE B 1 210 ? 15.156 7.289 -12.734 1 96.69 210 ILE B N 1
ATOM 5379 C CA . ILE B 1 210 ? 16.344 7.324 -13.57 1 96.69 210 ILE B CA 1
ATOM 5380 C C . ILE B 1 210 ? 16.156 8.32 -14.711 1 96.69 210 ILE B C 1
ATOM 5382 O O . ILE B 1 210 ? 16.969 8.383 -15.641 1 96.69 210 ILE B O 1
ATOM 5386 N N . ASP B 1 211 ? 15.062 9.086 -14.727 1 97.06 211 ASP B N 1
ATOM 5387 C CA . ASP B 1 211 ? 14.773 10.203 -15.617 1 97.06 211 ASP B CA 1
ATOM 5388 C C . ASP B 1 211 ? 14.672 9.734 -17.062 1 97.06 211 ASP B C 1
ATOM 5390 O O . ASP B 1 211 ? 15.203 10.375 -17.969 1 97.06 211 ASP B O 1
ATOM 5394 N N . LEU B 1 212 ? 14.133 8.602 -17.234 1 97.94 212 LEU B N 1
ATOM 5395 C CA . LEU B 1 212 ? 13.867 8.125 -18.578 1 97.94 212 LEU B CA 1
ATOM 5396 C C . LEU B 1 212 ? 12.539 8.664 -19.094 1 97.94 212 LEU B C 1
ATOM 5398 O O . LEU B 1 212 ? 11.727 9.172 -18.312 1 97.94 212 LEU B O 1
ATOM 5402 N N . LYS B 1 213 ? 12.359 8.656 -20.406 1 97.56 213 LYS B N 1
ATOM 5403 C CA . LYS B 1 213 ? 11.148 9.172 -21.031 1 97.56 213 LYS B CA 1
ATOM 5404 C C . LYS B 1 213 ? 10.43 8.078 -21.828 1 97.56 213 LYS B C 1
ATOM 5406 O O . LYS B 1 213 ? 10.562 8 -23.047 1 97.56 213 LYS B O 1
ATOM 5411 N N . PRO B 1 214 ? 9.68 7.375 -21.125 1 97.06 214 PRO B N 1
ATOM 5412 C CA . PRO B 1 214 ? 8.961 6.301 -21.812 1 97.06 214 PRO B CA 1
ATOM 5413 C C . PRO B 1 214 ? 8.023 6.824 -22.891 1 97.06 214 PRO B C 1
ATOM 5415 O O . PRO B 1 214 ? 7.418 7.887 -22.734 1 97.06 214 PRO B O 1
ATOM 5418 N N . ARG B 1 215 ? 7.941 6.16 -24.016 1 95.12 215 ARG B N 1
ATOM 5419 C CA . ARG B 1 215 ? 6.992 6.336 -25.109 1 95.12 215 ARG B CA 1
ATOM 5420 C C . ARG B 1 215 ? 6.195 5.059 -25.359 1 95.12 215 ARG B C 1
ATOM 5422 O O . ARG B 1 215 ? 6.711 4.098 -25.938 1 95.12 215 ARG B O 1
ATOM 5429 N N . GLY B 1 216 ? 4.918 5.113 -24.891 1 94.88 216 GLY B N 1
ATOM 5430 C CA . GLY B 1 216 ? 4.168 3.867 -24.906 1 94.88 216 GLY B CA 1
ATOM 5431 C C . GLY B 1 216 ? 4.742 2.809 -23.984 1 94.88 216 GLY B C 1
ATOM 5432 O O . GLY B 1 216 ? 4.918 3.049 -22.797 1 94.88 216 GLY B O 1
ATOM 5433 N N . SER B 1 217 ? 5.066 1.657 -24.609 1 97.44 217 SER B N 1
ATOM 5434 C CA . SER B 1 217 ? 5.582 0.545 -23.828 1 97.44 217 SER B CA 1
ATOM 5435 C C . SER B 1 217 ? 7.102 0.464 -23.906 1 97.44 217 SER B C 1
ATOM 5437 O O . SER B 1 217 ? 7.699 -0.527 -23.484 1 97.44 217 SER B O 1
ATOM 5439 N N . GLU B 1 218 ? 7.73 1.5 -24.453 1 97.94 218 GLU B N 1
ATOM 5440 C CA . GLU B 1 218 ? 9.164 1.434 -24.703 1 97.94 218 GLU B CA 1
ATOM 5441 C C . GLU B 1 218 ? 9.906 2.588 -24.031 1 97.94 218 GLU B C 1
ATOM 5443 O O . GLU B 1 218 ? 9.312 3.641 -23.781 1 97.94 218 GLU B O 1
ATOM 5448 N N . VAL B 1 219 ? 11.172 2.301 -23.734 1 98 219 VAL B N 1
ATOM 5449 C CA . VAL B 1 219 ? 12.047 3.348 -23.219 1 98 219 VAL B CA 1
ATOM 5450 C C . VAL B 1 219 ? 13.469 3.121 -23.719 1 98 219 VAL B C 1
ATOM 5452 O O . VAL B 1 219 ? 13.922 1.979 -23.812 1 98 219 VAL B O 1
ATOM 5455 N N . ASP B 1 220 ? 14.133 4.188 -24.047 1 97.94 220 ASP B N 1
ATOM 5456 C CA . ASP B 1 220 ? 15.531 4.117 -24.453 1 97.94 220 ASP B CA 1
ATOM 5457 C C . ASP B 1 220 ? 16.469 4.152 -23.25 1 97.94 220 ASP B C 1
ATOM 5459 O O . ASP B 1 220 ? 16.328 5.012 -22.375 1 97.94 220 ASP B O 1
ATOM 5463 N N . PHE B 1 221 ? 17.391 3.225 -23.219 1 97.06 221 PHE B N 1
ATOM 5464 C CA . PHE B 1 221 ? 18.328 3.156 -22.094 1 97.06 221 PHE B CA 1
ATOM 5465 C C . PHE B 1 221 ? 19.688 2.645 -22.562 1 97.06 221 PHE B C 1
ATOM 5467 O O . PHE B 1 221 ? 19.797 1.541 -23.094 1 97.06 221 PHE B O 1
ATOM 5474 N N . GLU B 1 222 ? 20.688 3.449 -22.422 1 95.88 222 GLU B N 1
ATOM 5475 C CA . GLU B 1 222 ? 22.078 3.127 -22.734 1 95.88 222 GLU B CA 1
ATOM 5476 C C . GLU B 1 222 ? 22.219 2.57 -24.141 1 95.88 222 GLU B C 1
ATOM 5478 O O . GLU B 1 222 ? 22.828 1.521 -24.344 1 95.88 222 GLU B O 1
ATOM 5483 N N . GLY B 1 223 ? 21.531 3.143 -25.094 1 95.5 223 GLY B N 1
ATOM 5484 C CA . GLY B 1 223 ? 21.688 2.828 -26.5 1 95.5 223 GLY B CA 1
ATOM 5485 C C . GLY B 1 223 ? 20.781 1.698 -26.969 1 95.5 223 GLY B C 1
ATOM 5486 O O . GLY B 1 223 ? 20.859 1.271 -28.125 1 95.5 223 GLY B O 1
ATOM 5487 N N . ARG B 1 224 ? 19.984 1.194 -26.078 1 96.62 224 ARG B N 1
ATOM 5488 C CA . ARG B 1 224 ? 19.062 0.12 -26.422 1 96.62 224 ARG B CA 1
ATOM 5489 C C . ARG B 1 224 ? 17.625 0.529 -26.141 1 96.62 224 ARG B C 1
ATOM 5491 O O . ARG B 1 224 ? 17.375 1.489 -25.406 1 96.62 224 ARG B O 1
ATOM 5498 N N . THR B 1 225 ? 16.688 -0.177 -26.812 1 97.44 225 THR B N 1
ATOM 5499 C CA . THR B 1 225 ? 15.266 -0.023 -26.516 1 97.44 225 THR B CA 1
ATOM 5500 C C . THR B 1 225 ? 14.781 -1.143 -25.594 1 97.44 225 THR B C 1
ATOM 5502 O O . THR B 1 225 ? 14.953 -2.324 -25.906 1 97.44 225 THR B O 1
ATOM 5505 N N . VAL B 1 226 ? 14.312 -0.753 -24.484 1 98.62 226 VAL B N 1
ATOM 5506 C CA . VAL B 1 226 ? 13.719 -1.695 -23.547 1 98.62 226 VAL B CA 1
ATOM 5507 C C . VAL B 1 226 ? 12.195 -1.616 -23.625 1 98.62 226 VAL B C 1
ATOM 5509 O O . VAL B 1 226 ? 11.625 -0.526 -23.578 1 98.62 226 VAL B O 1
ATOM 5512 N N . ARG B 1 227 ? 11.547 -2.725 -23.781 1 98.56 227 ARG B N 1
ATOM 5513 C CA . ARG B 1 227 ? 10.094 -2.781 -23.844 1 98.56 227 ARG B CA 1
ATOM 5514 C C . ARG B 1 227 ? 9.508 -3.412 -22.594 1 98.56 227 ARG B C 1
ATOM 5516 O O . ARG B 1 227 ? 10.047 -4.391 -22.062 1 98.56 227 ARG B O 1
ATOM 5523 N N . ALA B 1 228 ? 8.469 -2.865 -22.016 1 98.75 228 ALA B N 1
ATOM 5524 C CA . ALA B 1 228 ? 7.707 -3.4 -20.891 1 98.75 228 ALA B CA 1
ATOM 5525 C C . ALA B 1 228 ? 6.254 -3.646 -21.281 1 98.75 228 ALA B C 1
ATOM 5527 O O . ALA B 1 228 ? 5.543 -2.719 -21.672 1 98.75 228 ALA B O 1
ATOM 5528 N N . ARG B 1 229 ? 5.816 -4.914 -21.156 1 98.44 229 ARG B N 1
ATOM 5529 C CA . ARG B 1 229 ? 4.48 -5.281 -21.609 1 98.44 229 ARG B CA 1
ATOM 5530 C C . ARG B 1 229 ? 3.861 -6.344 -20.719 1 98.44 229 ARG B C 1
ATOM 5532 O O . ARG B 1 229 ? 4.527 -6.867 -19.812 1 98.44 229 ARG B O 1
ATOM 5539 N N . SER B 1 230 ? 2.592 -6.512 -20.906 1 98.25 230 SER B N 1
ATOM 5540 C CA . SER B 1 230 ? 1.9 -7.555 -20.156 1 98.25 230 SER B CA 1
ATOM 5541 C C . SER B 1 230 ? 1.768 -8.836 -20.984 1 98.25 230 SER B C 1
ATOM 5543 O O . SER B 1 230 ? 1.501 -8.781 -22.188 1 98.25 230 SER B O 1
ATOM 5545 N N . PHE B 1 231 ? 2.057 -9.922 -20.391 1 97.44 231 PHE B N 1
ATOM 5546 C CA . PHE B 1 231 ? 1.876 -11.273 -20.906 1 97.44 231 PHE B CA 1
ATOM 5547 C C . PHE B 1 231 ? 1.198 -12.156 -19.875 1 97.44 231 PHE B C 1
ATOM 5549 O O . PHE B 1 231 ? 1.87 -12.797 -19.062 1 97.44 231 PHE B O 1
ATOM 5556 N N . PRO B 1 232 ? -0.118 -12.227 -19.859 1 96.62 232 PRO B N 1
ATOM 5557 C CA . PRO B 1 232 ? -0.791 -13.047 -18.844 1 96.62 232 PRO B CA 1
ATOM 5558 C C . PRO B 1 232 ? -0.452 -14.531 -18.969 1 96.62 232 PRO B C 1
ATOM 5560 O O . PRO B 1 232 ? -0.786 -15.164 -19.969 1 96.62 232 PRO B O 1
ATOM 5563 N N . ILE B 1 233 ? 0.185 -15.023 -17.953 1 95.06 233 ILE B N 1
ATOM 5564 C CA . ILE B 1 233 ? 0.569 -16.422 -17.969 1 95.06 233 ILE B CA 1
ATOM 5565 C C . ILE B 1 233 ? -0.671 -17.297 -17.781 1 95.06 233 ILE B C 1
ATOM 5567 O O . ILE B 1 233 ? -1.74 -16.812 -17.422 1 95.06 233 ILE B O 1
ATOM 5571 N N . SER B 1 234 ? -0.505 -18.594 -18.172 1 94.81 234 SER B N 1
ATOM 5572 C CA . SER B 1 234 ? -1.63 -19.531 -18.094 1 94.81 234 SER B CA 1
ATOM 5573 C C . SER B 1 234 ? -1.16 -20.938 -17.75 1 94.81 234 SER B C 1
ATOM 5575 O O . SER B 1 234 ? -0.115 -21.125 -17.125 1 94.81 234 SER B O 1
ATOM 5577 N N . ILE B 1 235 ? -2.008 -21.875 -18 1 93.94 235 ILE B N 1
ATOM 5578 C CA . ILE B 1 235 ? -1.742 -23.281 -17.656 1 93.94 235 ILE B CA 1
ATOM 5579 C C . ILE B 1 235 ? -1.777 -24.125 -18.922 1 93.94 235 ILE B C 1
ATOM 5581 O O . ILE B 1 235 ? -2.207 -23.672 -19.984 1 93.94 235 ILE B O 1
ATOM 5585 N N . ASP B 1 236 ? -1.23 -25.328 -18.75 1 92.06 236 ASP B N 1
ATOM 5586 C CA . ASP B 1 236 ? -1.385 -26.328 -19.812 1 92.06 236 ASP B CA 1
ATOM 5587 C C . ASP B 1 236 ? -2.807 -26.875 -19.828 1 92.06 236 ASP B C 1
ATOM 5589 O O . ASP B 1 236 ? -3.061 -27.969 -19.328 1 92.06 236 ASP B O 1
ATOM 5593 N N . PHE B 1 237 ? -3.627 -26.203 -20.562 1 95.75 237 PHE B N 1
ATOM 5594 C CA . PHE B 1 237 ? -5.051 -26.516 -20.562 1 95.75 237 PHE B CA 1
ATOM 5595 C C . PHE B 1 237 ? -5.293 -27.938 -21.047 1 95.75 237 PHE B C 1
ATOM 5597 O O . PHE B 1 237 ? -6.051 -28.688 -20.438 1 95.75 237 PHE B O 1
ATOM 5604 N N . ALA B 1 238 ? -4.641 -28.344 -22.078 1 94.94 238 ALA B N 1
ATOM 5605 C CA . ALA B 1 238 ? -4.879 -29.656 -22.703 1 94.94 238 ALA B CA 1
ATOM 5606 C C . ALA B 1 238 ? -4.531 -30.781 -21.75 1 94.94 238 ALA B C 1
ATOM 5608 O O . ALA B 1 238 ? -5.258 -31.781 -21.656 1 94.94 238 ALA B O 1
ATOM 5609 N N . SER B 1 239 ? -3.488 -30.594 -21.031 1 92.81 239 SER B N 1
ATOM 5610 C CA . SER B 1 239 ? -3.059 -31.625 -20.094 1 92.81 239 SER B CA 1
ATOM 5611 C C . SER B 1 239 ? -4.055 -31.781 -18.953 1 92.81 239 SER B C 1
ATOM 5613 O O . SER B 1 239 ? -4.422 -32.906 -18.578 1 92.81 239 SER B O 1
ATOM 5615 N N . ILE B 1 240 ? -4.512 -30.703 -18.391 1 95.31 240 ILE B N 1
ATOM 5616 C CA . ILE B 1 240 ? -5.438 -30.734 -17.266 1 95.31 240 ILE B CA 1
ATOM 5617 C C . ILE B 1 240 ? -6.793 -31.25 -17.719 1 95.31 240 ILE B C 1
ATOM 5619 O O . ILE B 1 240 ? -7.418 -32.062 -17.047 1 95.31 240 ILE B O 1
ATOM 5623 N N . ASP B 1 241 ? -7.195 -30.828 -18.906 1 97.81 241 ASP B N 1
ATOM 5624 C CA . ASP B 1 241 ? -8.445 -31.297 -19.5 1 97.81 241 ASP B CA 1
ATOM 5625 C C . ASP B 1 241 ? -8.43 -32.812 -19.703 1 97.81 241 ASP B C 1
ATOM 5627 O O . ASP B 1 241 ? -9.406 -33.5 -19.391 1 97.81 241 ASP B O 1
ATOM 5631 N N . ALA B 1 242 ? -7.316 -33.312 -20.172 1 97.81 242 ALA B N 1
ATOM 5632 C CA . ALA B 1 242 ? -7.172 -34.75 -20.406 1 97.81 242 ALA B CA 1
ATOM 5633 C C . ALA B 1 242 ? -7.242 -35.531 -19.109 1 97.81 242 ALA B C 1
ATOM 5635 O O . ALA B 1 242 ? -7.926 -36.562 -19.031 1 97.81 242 ALA B O 1
ATOM 5636 N N . ILE B 1 243 ? -6.555 -35.031 -18.109 1 97.56 243 ILE B N 1
ATOM 5637 C CA . ILE B 1 243 ? -6.57 -35.688 -16.797 1 97.56 243 ILE B CA 1
ATOM 5638 C C . ILE B 1 243 ? -7.992 -35.719 -16.25 1 97.56 243 ILE B C 1
ATOM 5640 O O . ILE B 1 243 ? -8.469 -36.75 -15.758 1 97.56 243 ILE B O 1
ATOM 5644 N N . ALA B 1 244 ? -8.688 -34.625 -16.375 1 98.56 244 ALA B N 1
ATOM 5645 C CA . ALA B 1 244 ? -10.023 -34.469 -15.797 1 98.56 244 ALA B CA 1
ATOM 5646 C C . ALA B 1 244 ? -11.023 -35.406 -16.469 1 98.56 244 ALA B C 1
ATOM 5648 O O . ALA B 1 244 ? -12.023 -35.781 -15.859 1 98.56 244 ALA B O 1
ATOM 5649 N N . ARG B 1 245 ? -10.719 -35.844 -17.703 1 98.38 245 ARG B N 1
ATOM 5650 C CA . ARG B 1 245 ? -11.641 -36.688 -18.469 1 98.38 245 ARG B CA 1
ATOM 5651 C C . ARG B 1 245 ? -11.406 -38.156 -18.172 1 98.38 245 ARG B C 1
ATOM 5653 O O . ARG B 1 245 ? -12.242 -39 -18.5 1 98.38 245 ARG B O 1
ATOM 5660 N N . GLU B 1 246 ? -10.312 -38.438 -17.484 1 98.5 246 GLU B N 1
ATOM 5661 C CA . GLU B 1 246 ? -10.016 -39.844 -17.172 1 98.5 246 GLU B CA 1
ATOM 5662 C C . GLU B 1 246 ? -11.07 -40.438 -16.234 1 98.5 246 GLU B C 1
ATOM 5664 O O . GLU B 1 246 ? -11.547 -39.75 -15.328 1 98.5 246 GLU B O 1
ATOM 5669 N N . GLU B 1 247 ? -11.398 -41.688 -16.453 1 98.19 247 GLU B N 1
ATOM 5670 C CA . GLU B 1 247 ? -12.406 -42.344 -15.656 1 98.19 247 GLU B CA 1
ATOM 5671 C C . GLU B 1 247 ? -11.977 -42.469 -14.195 1 98.19 247 GLU B C 1
ATOM 5673 O O . GLU B 1 247 ? -12.805 -42.344 -13.289 1 98.19 247 GLU B O 1
ATOM 5678 N N . ARG B 1 248 ? -10.719 -42.688 -14.023 1 98.06 248 ARG B N 1
ATOM 5679 C CA . ARG B 1 248 ? -10.219 -42.844 -12.664 1 98.06 248 ARG B CA 1
ATOM 5680 C C . ARG B 1 248 ? -10.383 -41.562 -11.875 1 98.06 248 ARG B C 1
ATOM 5682 O O . ARG B 1 248 ? -10.609 -41.562 -10.664 1 98.06 248 ARG B O 1
ATOM 5689 N N . ILE B 1 249 ? -10.242 -40.438 -12.547 1 98.31 249 ILE B N 1
ATOM 5690 C CA . ILE B 1 249 ? -10.367 -39.125 -11.898 1 98.31 249 ILE B CA 1
ATOM 5691 C C . ILE B 1 249 ? -11.836 -38.875 -11.57 1 98.31 249 ILE B C 1
ATOM 5693 O O . ILE B 1 249 ? -12.156 -38.344 -10.508 1 98.31 249 ILE B O 1
ATOM 5697 N N . ALA B 1 250 ? -12.75 -39.219 -12.484 1 97.88 250 ALA B N 1
ATOM 5698 C CA . ALA B 1 250 ? -14.188 -39.094 -12.219 1 97.88 250 ALA B CA 1
ATOM 5699 C C . ALA B 1 250 ? -14.586 -39.938 -11.016 1 97.88 250 ALA B C 1
ATOM 5701 O O . ALA B 1 250 ? -15.383 -39.5 -10.18 1 97.88 250 ALA B O 1
ATOM 5702 N N . LYS B 1 251 ? -14.047 -41.125 -10.977 1 98.38 251 LYS B N 1
ATOM 5703 C CA . LYS B 1 251 ? -14.328 -42 -9.852 1 98.38 251 LYS B CA 1
ATOM 5704 C C . LYS B 1 251 ? -13.805 -41.438 -8.547 1 98.38 251 LYS B C 1
ATOM 5706 O O . LYS B 1 251 ? -14.492 -41.469 -7.523 1 98.38 251 LYS B O 1
ATOM 5711 N N . ARG B 1 252 ? -12.602 -40.938 -8.594 1 98.44 252 ARG B N 1
ATOM 5712 C CA . ARG B 1 252 ? -12.008 -40.312 -7.402 1 98.44 252 ARG B CA 1
ATOM 5713 C C . ARG B 1 252 ? -12.812 -39.125 -6.938 1 98.44 252 ARG B C 1
ATOM 5715 O O . ARG B 1 252 ? -12.984 -38.906 -5.734 1 98.44 252 ARG B O 1
ATOM 5722 N N . SER B 1 253 ? -13.305 -38.344 -7.82 1 98.25 253 SER B N 1
ATOM 5723 C CA . SER B 1 253 ? -14.172 -37.219 -7.516 1 98.25 253 SER B CA 1
ATOM 5724 C C . SER B 1 253 ? -15.43 -37.656 -6.785 1 98.25 253 SER B C 1
ATOM 5726 O O . SER B 1 253 ? -15.836 -37.031 -5.801 1 98.25 253 SER B O 1
ATOM 5728 N N . ALA B 1 254 ? -15.977 -38.719 -7.262 1 98 254 ALA B N 1
ATOM 5729 C CA . ALA B 1 254 ? -17.156 -39.281 -6.613 1 98 254 ALA B CA 1
ATOM 5730 C C . ALA B 1 254 ? -16.828 -39.781 -5.215 1 98 254 ALA B C 1
ATOM 5732 O O . ALA B 1 254 ? -17.641 -39.656 -4.289 1 98 254 ALA B O 1
ATOM 5733 N N . GLU B 1 255 ? -15.68 -40.375 -5.105 1 98.38 255 GLU B N 1
ATOM 5734 C CA . GLU B 1 255 ? -15.242 -40.875 -3.809 1 98.38 255 GLU B CA 1
ATOM 5735 C C . GLU B 1 255 ? -15.07 -39.719 -2.807 1 98.38 255 GLU B C 1
ATOM 5737 O O . GLU B 1 255 ? -15.383 -39.875 -1.626 1 98.38 255 GLU B O 1
ATOM 5742 N N . ILE B 1 256 ? -14.539 -38.625 -3.238 1 98.06 256 ILE B N 1
ATOM 5743 C CA . ILE B 1 256 ? -14.367 -37.438 -2.385 1 98.06 256 ILE B CA 1
ATOM 5744 C C . ILE B 1 256 ? -15.719 -37 -1.834 1 98.06 256 ILE B C 1
ATOM 5746 O O . ILE B 1 256 ? -15.852 -36.75 -0.638 1 98.06 256 ILE B O 1
ATOM 5750 N N . ARG B 1 257 ? -16.703 -36.938 -2.666 1 97.25 257 ARG B N 1
ATOM 5751 C CA . ARG B 1 257 ? -18.047 -36.562 -2.225 1 97.25 257 ARG B CA 1
ATOM 5752 C C . ARG B 1 257 ? -18.609 -37.562 -1.229 1 97.25 257 ARG B C 1
ATOM 5754 O O . ARG B 1 257 ? -19.25 -37.188 -0.247 1 97.25 257 ARG B O 1
ATOM 5761 N N . ASP B 1 258 ? -18.312 -38.844 -1.502 1 97 258 ASP B N 1
ATOM 5762 C CA . ASP B 1 258 ? -18.75 -39.906 -0.59 1 97 258 ASP B CA 1
ATOM 5763 C C . ASP B 1 258 ? -18.094 -39.75 0.776 1 97 258 ASP B C 1
ATOM 5765 O O . ASP B 1 258 ? -18.75 -39.875 1.811 1 97 258 ASP B O 1
ATOM 5769 N N . GLU B 1 259 ? -16.844 -39.469 0.731 1 95.88 259 GLU B N 1
ATOM 5770 C CA . GLU B 1 259 ? -16.062 -39.344 1.956 1 95.88 259 GLU B CA 1
ATOM 5771 C C . GLU B 1 259 ? -16.562 -38.156 2.793 1 95.88 259 GLU B C 1
ATOM 5773 O O . GLU B 1 259 ? -16.422 -38.156 4.02 1 95.88 259 GLU B O 1
ATOM 5778 N N . LEU B 1 260 ? -17.219 -37.188 2.145 1 95.94 260 LEU B N 1
ATOM 5779 C CA . LEU B 1 260 ? -17.719 -36 2.822 1 95.94 260 LEU B CA 1
ATOM 5780 C C . LEU B 1 260 ? -19.156 -36.219 3.318 1 95.94 260 LEU B C 1
ATOM 5782 O O . LEU B 1 260 ? -19.719 -35.344 4 1 95.94 260 LEU B O 1
ATOM 5786 N N . GLY B 1 261 ? -19.734 -37.281 2.953 1 94.62 261 GLY B N 1
ATOM 5787 C CA . GLY B 1 261 ? -21.094 -37.594 3.357 1 94.62 261 GLY B CA 1
ATOM 5788 C C . GLY B 1 261 ? -22.141 -37.031 2.408 1 94.62 261 GLY B C 1
ATOM 5789 O O . GLY B 1 261 ? -23.25 -36.688 2.824 1 94.62 261 GLY B O 1
ATOM 5790 N N . HIS B 1 262 ? -21.719 -36.844 1.212 1 95.62 262 HIS B N 1
ATOM 5791 C CA . HIS B 1 262 ? -22.594 -36.375 0.131 1 95.62 262 HIS B CA 1
ATOM 5792 C C . HIS B 1 262 ? -23.266 -35.062 0.475 1 95.62 262 HIS B C 1
ATOM 5794 O O . HIS B 1 262 ? -24.484 -34.938 0.386 1 95.62 262 HIS B O 1
ATOM 5800 N N . PRO B 1 263 ? -22.547 -34.094 0.856 1 97.06 263 PRO B N 1
ATOM 5801 C CA . PRO B 1 263 ? -23.156 -32.75 1.027 1 97.06 263 PRO B CA 1
ATOM 5802 C C . PRO B 1 263 ? -23.797 -32.219 -0.255 1 97.06 263 PRO B C 1
ATOM 5804 O O . PRO B 1 263 ? -23.406 -32.625 -1.354 1 97.06 263 PRO B O 1
ATOM 5807 N N . LYS B 1 264 ? -24.703 -31.359 -0.135 1 97.44 264 LYS B N 1
ATOM 5808 C CA . LYS B 1 264 ? -25.344 -30.734 -1.293 1 97.44 264 LYS B CA 1
ATOM 5809 C C . LYS B 1 264 ? -24.359 -29.844 -2.051 1 97.44 264 LYS B C 1
ATOM 5811 O O . LYS B 1 264 ? -24.406 -29.766 -3.279 1 97.44 264 LYS B O 1
ATOM 5816 N N . THR B 1 265 ? -23.562 -29.188 -1.281 1 98.44 265 THR B N 1
ATOM 5817 C CA . THR B 1 265 ? -22.609 -28.266 -1.894 1 98.44 265 THR B CA 1
ATOM 5818 C C . THR B 1 265 ? -21.219 -28.469 -1.294 1 98.44 265 THR B C 1
ATOM 5820 O O . THR B 1 265 ? -21.047 -28.438 -0.073 1 98.44 265 THR B O 1
ATOM 5823 N N . ILE B 1 266 ? -20.25 -28.625 -2.131 1 98.62 266 ILE B N 1
ATOM 5824 C CA . ILE B 1 266 ? -18.844 -28.672 -1.728 1 98.62 266 ILE B CA 1
ATOM 5825 C C . ILE B 1 266 ? -18.156 -27.375 -2.115 1 98.62 266 ILE B C 1
ATOM 5827 O O . ILE B 1 266 ? -18.062 -27.031 -3.301 1 98.62 266 ILE B O 1
ATOM 5831 N N . LEU B 1 267 ? -17.719 -26.562 -1.092 1 98.81 267 LEU B N 1
ATOM 5832 C CA . LEU B 1 267 ? -16.812 -25.438 -1.283 1 98.81 267 LEU B CA 1
ATOM 5833 C C . LEU B 1 267 ? -15.359 -25.875 -1.235 1 98.81 267 LEU B C 1
ATOM 5835 O O . LEU B 1 267 ? -14.984 -26.703 -0.401 1 98.81 267 LEU B O 1
ATOM 5839 N N . LEU B 1 268 ? -14.547 -25.359 -2.16 1 98.88 268 LEU B N 1
ATOM 5840 C CA . LEU B 1 268 ? -13.148 -25.781 -2.195 1 98.88 268 LEU B CA 1
ATOM 5841 C C . LEU B 1 268 ? -12.219 -24.578 -2.268 1 98.88 268 LEU B C 1
ATOM 5843 O O . LEU B 1 268 ? -12.461 -23.641 -3.045 1 98.88 268 LEU B O 1
ATOM 5847 N N . GLY B 1 269 ? -11.258 -24.516 -1.424 1 98.56 269 GLY B N 1
ATOM 5848 C CA . GLY B 1 269 ? -10.102 -23.641 -1.522 1 98.56 269 GLY B CA 1
ATOM 5849 C C . GLY B 1 269 ? -8.789 -24.391 -1.671 1 98.56 269 GLY B C 1
ATOM 5850 O O . GLY B 1 269 ? -8.562 -25.391 -0.993 1 98.56 269 GLY B O 1
ATOM 5851 N N . VAL B 1 270 ? -7.938 -23.969 -2.588 1 97.88 270 VAL B N 1
ATOM 5852 C CA . VAL B 1 270 ? -6.617 -24.531 -2.805 1 97.88 270 VAL B CA 1
ATOM 5853 C C . VAL B 1 270 ? -5.574 -23.422 -2.896 1 97.88 270 VAL B C 1
ATOM 5855 O O . VAL B 1 270 ? -5.629 -22.594 -3.803 1 97.88 270 VAL B O 1
ATOM 5858 N N . ASP B 1 271 ? -4.691 -23.438 -1.953 1 95.25 271 ASP B N 1
ATOM 5859 C CA . ASP B 1 271 ? -3.68 -22.391 -1.915 1 95.25 271 ASP B CA 1
ATOM 5860 C C . ASP B 1 271 ? -2.379 -22.906 -1.296 1 95.25 271 ASP B C 1
ATOM 5862 O O . ASP B 1 271 ? -2.383 -23.891 -0.561 1 95.25 271 ASP B O 1
ATOM 5866 N N . ARG B 1 272 ? -1.243 -22.188 -1.581 1 93.69 272 ARG B N 1
ATOM 5867 C CA . ARG B 1 272 ? -0.141 -22.219 -0.624 1 93.69 272 ARG B CA 1
ATOM 5868 C C . ARG B 1 272 ? -0.525 -21.5 0.668 1 93.69 272 ARG B C 1
ATOM 5870 O O . ARG B 1 272 ? -1.34 -20.578 0.655 1 93.69 272 ARG B O 1
ATOM 5877 N N . LEU B 1 273 ? -0.033 -22.031 1.75 1 94.62 273 LEU B N 1
ATOM 5878 C CA . LEU B 1 273 ? -0.257 -21.297 2.998 1 94.62 273 LEU B CA 1
ATOM 5879 C C . LEU B 1 273 ? 0.535 -20 3.021 1 94.62 273 LEU B C 1
ATOM 5881 O O . LEU B 1 273 ? 1.683 -19.969 3.473 1 94.62 273 LEU B O 1
ATOM 5885 N N . ASP B 1 274 ? -0.087 -18.984 2.557 1 95.31 274 ASP B N 1
ATOM 5886 C CA . ASP B 1 274 ? 0.473 -17.641 2.381 1 95.31 274 ASP B CA 1
ATOM 5887 C C . ASP B 1 274 ? -0.532 -16.578 2.789 1 95.31 274 ASP B C 1
ATOM 5889 O O . ASP B 1 274 ? -1.727 -16.688 2.512 1 95.31 274 ASP B O 1
ATOM 5893 N N . TYR B 1 275 ? -0.032 -15.531 3.428 1 94.75 275 TYR B N 1
ATOM 5894 C CA . TYR B 1 275 ? -0.915 -14.523 4.004 1 94.75 275 TYR B CA 1
ATOM 5895 C C . TYR B 1 275 ? -1.601 -13.711 2.912 1 94.75 275 TYR B C 1
ATOM 5897 O O . TYR B 1 275 ? -2.58 -13.008 3.174 1 94.75 275 TYR B O 1
ATOM 5905 N N . THR B 1 276 ? -1.146 -13.75 1.711 1 96.75 276 THR B N 1
ATOM 5906 C CA . THR B 1 276 ? -1.751 -12.992 0.622 1 96.75 276 THR B CA 1
ATOM 5907 C C . THR B 1 276 ? -2.967 -13.727 0.061 1 96.75 276 THR B C 1
ATOM 5909 O O . THR B 1 276 ? -3.77 -13.141 -0.667 1 96.75 276 THR B O 1
ATOM 5912 N N . LYS B 1 277 ? -3.154 -14.961 0.395 1 97.62 277 LYS B N 1
ATOM 5913 C CA . LYS B 1 277 ? -4.094 -15.82 -0.321 1 97.62 277 LYS B CA 1
ATOM 5914 C C . LYS B 1 277 ? -5.5 -15.703 0.259 1 97.62 277 LYS B C 1
ATOM 5916 O O . LYS B 1 277 ? -6.461 -16.203 -0.32 1 97.62 277 LYS B O 1
ATOM 5921 N N . GLY B 1 278 ? -5.707 -15.086 1.38 1 97.38 278 GLY B N 1
ATOM 5922 C CA . GLY B 1 278 ? -7.023 -14.781 1.912 1 97.38 278 GLY B CA 1
ATOM 5923 C C . GLY B 1 278 ? -7.746 -15.992 2.471 1 97.38 278 GLY B C 1
ATOM 5924 O O . GLY B 1 278 ? -8.969 -16.094 2.371 1 97.38 278 GLY B O 1
ATOM 5925 N N . ILE B 1 279 ? -6.992 -16.953 3.033 1 97.75 279 ILE B N 1
ATOM 5926 C CA . ILE B 1 279 ? -7.598 -18.141 3.619 1 97.75 279 ILE B CA 1
ATOM 5927 C C . ILE B 1 279 ? -8.438 -17.75 4.832 1 97.75 279 ILE B C 1
ATOM 5929 O O . ILE B 1 279 ? -9.547 -18.266 5.016 1 97.75 279 ILE B O 1
ATOM 5933 N N . ALA B 1 280 ? -7.93 -16.859 5.625 1 96.06 280 ALA B N 1
ATOM 5934 C CA . ALA B 1 280 ? -8.656 -16.391 6.805 1 96.06 280 ALA B CA 1
ATOM 5935 C C . ALA B 1 280 ? -9.992 -15.773 6.418 1 96.06 280 ALA B C 1
ATOM 5937 O O . ALA B 1 280 ? -10.992 -15.953 7.113 1 96.06 280 ALA B O 1
ATOM 5938 N N . ILE B 1 281 ? -9.992 -15.078 5.336 1 95.06 281 ILE B N 1
ATOM 5939 C CA . ILE B 1 281 ? -11.195 -14.422 4.836 1 95.06 281 ILE B CA 1
ATOM 5940 C C . ILE B 1 281 ? -12.227 -15.477 4.422 1 95.06 281 ILE B C 1
ATOM 5942 O O . ILE B 1 281 ? -13.414 -15.336 4.719 1 95.06 281 ILE B O 1
ATOM 5946 N N . ARG B 1 282 ? -11.758 -16.453 3.816 1 97.31 282 ARG B N 1
ATOM 5947 C CA . ARG B 1 282 ? -12.602 -17.562 3.369 1 97.31 282 ARG B CA 1
ATOM 5948 C C . ARG B 1 282 ? -13.25 -18.266 4.555 1 97.31 282 ARG B C 1
ATOM 5950 O O . ARG B 1 282 ? -14.453 -18.547 4.535 1 97.31 282 ARG B O 1
ATOM 5957 N N . LEU B 1 283 ? -12.461 -18.547 5.531 1 98.19 283 LEU B N 1
ATOM 5958 C CA . LEU B 1 283 ? -12.953 -19.219 6.723 1 98.19 283 LEU B CA 1
ATOM 5959 C C . LEU B 1 283 ? -13.938 -18.344 7.484 1 98.19 283 LEU B C 1
ATOM 5961 O O . LEU B 1 283 ? -14.969 -18.828 7.953 1 98.19 283 LEU B O 1
ATOM 5965 N N . LYS B 1 284 ? -13.602 -17.094 7.562 1 97.5 284 LYS B N 1
ATOM 5966 C CA . LYS B 1 284 ? -14.5 -16.156 8.234 1 97.5 284 LYS B CA 1
ATOM 5967 C C . LYS B 1 284 ? -15.836 -16.062 7.5 1 97.5 284 LYS B C 1
ATOM 5969 O O . LYS B 1 284 ? -16.891 -16.062 8.125 1 97.5 284 LYS B O 1
ATOM 5974 N N . THR B 1 285 ? -15.773 -15.945 6.227 1 97.88 285 THR B N 1
ATOM 5975 C CA . THR B 1 285 ? -16.969 -15.867 5.395 1 97.88 285 THR B CA 1
ATOM 5976 C C . THR B 1 285 ? -17.859 -17.094 5.621 1 97.88 285 THR B C 1
ATOM 5978 O O . THR B 1 285 ? -19.062 -16.953 5.848 1 97.88 285 THR B O 1
ATOM 5981 N N . PHE B 1 286 ? -17.266 -18.281 5.594 1 98.56 286 PHE B N 1
ATOM 5982 C CA . PHE B 1 286 ? -18.016 -19.531 5.781 1 98.56 286 PHE B CA 1
ATOM 5983 C C . PHE B 1 286 ? -18.609 -19.594 7.184 1 98.56 286 PHE B C 1
ATOM 5985 O O . PHE B 1 286 ? -19.766 -19.969 7.355 1 98.56 286 PHE B O 1
ATOM 5992 N N . SER B 1 287 ? -17.797 -19.188 8.148 1 98.38 287 SER B N 1
ATOM 5993 C CA . SER B 1 287 ? -18.25 -19.156 9.539 1 98.38 287 SER B CA 1
ATOM 5994 C C . SER B 1 287 ? -19.484 -18.266 9.703 1 98.38 287 SER B C 1
ATOM 5996 O O . SER B 1 287 ? -20.453 -18.656 10.375 1 98.38 287 SER B O 1
ATOM 5998 N N . GLU B 1 288 ? -19.438 -17.172 9.094 1 97.81 288 GLU B N 1
ATOM 5999 C CA . GLU B 1 288 ? -20.547 -16.234 9.219 1 97.81 288 GLU B CA 1
ATOM 6000 C C . GLU B 1 288 ? -21.797 -16.75 8.5 1 97.81 288 GLU B C 1
ATOM 6002 O O . GLU B 1 288 ? -22.922 -16.531 8.961 1 97.81 288 GLU B O 1
ATOM 6007 N N . LEU B 1 289 ? -21.609 -17.375 7.387 1 98.31 289 LEU B N 1
ATOM 6008 C CA . LEU B 1 289 ? -22.734 -17.984 6.684 1 98.31 289 LEU B CA 1
ATOM 6009 C C . LEU B 1 289 ? -23.391 -19.062 7.531 1 98.31 289 LEU B C 1
ATOM 6011 O O . LEU B 1 289 ? -24.609 -19.219 7.523 1 98.31 289 LEU B O 1
ATOM 6015 N N . LEU B 1 290 ? -22.594 -19.875 8.273 1 98.25 290 LEU B N 1
ATOM 6016 C CA . LEU B 1 290 ? -23.109 -20.891 9.18 1 98.25 290 LEU B CA 1
ATOM 6017 C C . LEU B 1 290 ? -23.844 -20.234 10.352 1 98.25 290 LEU B C 1
ATOM 6019 O O . LEU B 1 290 ? -24.938 -20.672 10.727 1 98.25 290 LEU B O 1
ATOM 6023 N N . GLN B 1 291 ? -23.219 -19.203 10.844 1 97.69 291 GLN B N 1
ATOM 6024 C CA . GLN B 1 291 ? -23.734 -18.516 12.023 1 97.69 291 GLN B CA 1
ATOM 6025 C C . GLN B 1 291 ? -25.109 -17.922 11.75 1 97.69 291 GLN B C 1
ATOM 6027 O O . GLN B 1 291 ? -26.016 -18.016 12.586 1 97.69 291 GLN B O 1
ATOM 6032 N N . ASP B 1 292 ? -25.297 -17.406 10.562 1 96.06 292 ASP B N 1
ATOM 6033 C CA . ASP B 1 292 ? -26.562 -16.75 10.289 1 96.06 292 ASP B CA 1
ATOM 6034 C C . ASP B 1 292 ? -27.562 -17.719 9.664 1 96.06 292 ASP B C 1
ATOM 6036 O O . ASP B 1 292 ? -28.688 -17.328 9.344 1 96.06 292 ASP B O 1
ATOM 6040 N N . GLY B 1 293 ? -27.188 -18.906 9.43 1 97.12 293 GLY B N 1
ATOM 6041 C CA . GLY B 1 293 ? -28.094 -19.969 9 1 97.12 293 GLY B CA 1
ATOM 6042 C C . GLY B 1 293 ? -28.312 -20 7.5 1 97.12 293 GLY B C 1
ATOM 6043 O O . GLY B 1 293 ? -29.188 -20.703 7.008 1 97.12 293 GLY B O 1
ATOM 6044 N N . SER B 1 294 ? -27.562 -19.234 6.797 1 98 294 SER B N 1
ATOM 6045 C CA . SER B 1 294 ? -27.703 -19.203 5.344 1 98 294 SER B CA 1
ATOM 6046 C C . SER B 1 294 ? -27.297 -20.531 4.719 1 98 294 SER B C 1
ATOM 6048 O O . SER B 1 294 ? -27.766 -20.891 3.641 1 98 294 SER B O 1
ATOM 6050 N N . VAL B 1 295 ? -26.312 -21.234 5.43 1 97.94 295 VAL B N 1
ATOM 6051 C CA . VAL B 1 295 ? -25.938 -22.594 5.09 1 97.94 295 VAL B CA 1
ATOM 6052 C C . VAL B 1 295 ? -25.859 -23.438 6.355 1 97.94 295 VAL B C 1
ATOM 6054 O O . VAL B 1 295 ? -25.875 -22.906 7.469 1 97.94 295 VAL B O 1
ATOM 6057 N N . SER B 1 296 ? -25.828 -24.719 6.105 1 96.5 296 SER B N 1
ATOM 6058 C CA . SER B 1 296 ? -25.781 -25.609 7.262 1 96.5 296 SER B CA 1
ATOM 6059 C C . SER B 1 296 ? -24.969 -26.859 6.973 1 96.5 296 SER B C 1
ATOM 6061 O O . SER B 1 296 ? -24.844 -27.281 5.816 1 96.5 296 SER B O 1
ATOM 6063 N N . VAL B 1 297 ? -24.359 -27.391 7.973 1 94.81 297 VAL B N 1
ATOM 6064 C CA . VAL B 1 297 ? -23.734 -28.703 7.926 1 94.81 297 VAL B CA 1
ATOM 6065 C C . VAL B 1 297 ? -24.781 -29.781 8.188 1 94.81 297 VAL B C 1
ATOM 6067 O O . VAL B 1 297 ? -25.641 -29.625 9.055 1 94.81 297 VAL B O 1
ATOM 6070 N N . PRO B 1 298 ? -24.828 -30.781 7.488 1 94.31 298 PRO B N 1
ATOM 6071 C CA . PRO B 1 298 ? -23.797 -31.219 6.547 1 94.31 298 PRO B CA 1
ATOM 6072 C C . PRO B 1 298 ? -24.109 -30.828 5.105 1 94.31 298 PRO B C 1
ATOM 6074 O O . PRO B 1 298 ? -23.453 -31.297 4.172 1 94.31 298 PRO B O 1
ATOM 6077 N N . ASP B 1 299 ? -25.094 -30 4.855 1 96.75 299 ASP B N 1
ATOM 6078 C CA . ASP B 1 299 ? -25.531 -29.656 3.506 1 96.75 299 ASP B CA 1
ATOM 6079 C C . ASP B 1 299 ? -24.406 -28.969 2.727 1 96.75 299 ASP B C 1
ATOM 6081 O O . ASP B 1 299 ? -24.312 -29.125 1.504 1 96.75 299 ASP B O 1
ATOM 6085 N N . VAL B 1 300 ? -23.688 -28.172 3.449 1 98.06 300 VAL B N 1
ATOM 6086 C CA . VAL B 1 300 ? -22.547 -27.5 2.832 1 98.06 300 VAL B CA 1
ATOM 6087 C C . VAL B 1 300 ? -21.281 -27.844 3.594 1 98.06 300 VAL B C 1
ATOM 6089 O O . VAL B 1 300 ? -21.25 -27.797 4.824 1 98.06 300 VAL B O 1
ATOM 6092 N N . ALA B 1 301 ? -20.25 -28.234 2.93 1 97.94 301 ALA B N 1
ATOM 6093 C CA . ALA B 1 301 ? -18.938 -28.5 3.508 1 97.94 301 ALA B CA 1
ATOM 6094 C C . ALA B 1 301 ? -17.844 -27.734 2.775 1 97.94 301 ALA B C 1
ATOM 6096 O O . ALA B 1 301 ? -17.891 -27.578 1.552 1 97.94 301 ALA B O 1
ATOM 6097 N N . LEU B 1 302 ? -16.828 -27.234 3.52 1 98.69 302 LEU B N 1
ATOM 6098 C CA . LEU B 1 302 ? -15.68 -26.531 2.945 1 98.69 302 LEU B CA 1
ATOM 6099 C C . LEU B 1 302 ? -14.422 -27.391 3.047 1 98.69 302 LEU B C 1
ATOM 6101 O O . LEU B 1 302 ? -14.062 -27.844 4.133 1 98.69 302 LEU B O 1
ATOM 6105 N N . ILE B 1 303 ? -13.805 -27.656 1.918 1 98.69 303 ILE B N 1
ATOM 6106 C CA . ILE B 1 303 ? -12.469 -28.25 1.896 1 98.69 303 ILE B CA 1
ATOM 6107 C C . ILE B 1 303 ? -11.43 -27.156 1.644 1 98.69 303 ILE B C 1
ATOM 6109 O O . ILE B 1 303 ? -11.508 -26.438 0.647 1 98.69 303 ILE B O 1
ATOM 6113 N N . GLN B 1 304 ? -10.492 -27.016 2.555 1 98.62 304 GLN B N 1
ATOM 6114 C CA . GLN B 1 304 ? -9.375 -26.094 2.377 1 98.62 304 GLN B CA 1
ATOM 6115 C C . GLN B 1 304 ? -8.055 -26.844 2.281 1 98.62 304 GLN B C 1
ATOM 6117 O O . GLN B 1 304 ? -7.578 -27.406 3.271 1 98.62 304 GLN B O 1
ATOM 6122 N N . ILE B 1 305 ? -7.531 -26.844 1.087 1 98 305 ILE B N 1
ATOM 6123 C CA . ILE B 1 305 ? -6.199 -27.406 0.888 1 98 305 ILE B CA 1
ATOM 6124 C C . ILE B 1 305 ? -5.156 -26.297 1.004 1 98 305 ILE B C 1
ATOM 6126 O O . ILE B 1 305 ? -5.191 -25.312 0.249 1 98 305 ILE B O 1
ATOM 6130 N N . ALA B 1 306 ? -4.273 -26.391 1.938 1 96.12 306 ALA B N 1
ATOM 6131 C CA . ALA B 1 306 ? -3.215 -25.406 2.172 1 96.12 306 ALA B CA 1
ATOM 6132 C C . ALA B 1 306 ? -1.836 -26.047 2.082 1 96.12 306 ALA B C 1
ATOM 6134 O O . ALA B 1 306 ? -1.36 -26.656 3.051 1 96.12 306 ALA B O 1
ATOM 6135 N N . THR B 1 307 ? -1.201 -25.859 0.986 1 92.69 307 THR B N 1
ATOM 6136 C CA . THR B 1 307 ? 0.134 -26.422 0.811 1 92.69 307 THR B CA 1
ATOM 6137 C C . THR B 1 307 ? 1.161 -25.625 1.622 1 92.69 307 THR B C 1
ATOM 6139 O O . THR B 1 307 ? 1.21 -24.406 1.548 1 92.69 307 THR B O 1
ATOM 6142 N N . PRO B 1 308 ? 1.989 -26.375 2.377 1 88.62 308 PRO B N 1
ATOM 6143 C CA . PRO B 1 308 ? 3.004 -25.672 3.164 1 88.62 308 PRO B CA 1
ATOM 6144 C C . PRO B 1 308 ? 3.914 -24.797 2.307 1 88.62 308 PRO B C 1
ATOM 6146 O O . PRO B 1 308 ? 4.281 -25.188 1.195 1 88.62 308 PRO B O 1
ATOM 6149 N N . SER B 1 309 ? 4.273 -23.641 2.852 1 84.38 309 SER B N 1
ATOM 6150 C CA . SER B 1 309 ? 5.113 -22.688 2.137 1 84.38 309 SER B CA 1
ATOM 6151 C C . SER B 1 309 ? 5.941 -21.859 3.104 1 84.38 309 SER B C 1
ATOM 6153 O O . SER B 1 309 ? 5.406 -21.297 4.07 1 84.38 309 SER B O 1
ATOM 6155 N N . ARG B 1 310 ? 7.234 -21.781 2.975 1 85.75 310 ARG B N 1
ATOM 6156 C CA . ARG B 1 310 ? 8.148 -20.891 3.682 1 85.75 310 ARG B CA 1
ATOM 6157 C C . ARG B 1 310 ? 7.898 -20.938 5.188 1 85.75 310 ARG B C 1
ATOM 6159 O O . ARG B 1 310 ? 7.762 -19.891 5.832 1 85.75 310 ARG B O 1
ATOM 6166 N N . GLU B 1 311 ? 7.898 -22 5.707 1 81.5 311 GLU B N 1
ATOM 6167 C CA . GLU B 1 311 ? 7.449 -22.281 7.07 1 81.5 311 GLU B CA 1
ATOM 6168 C C . GLU B 1 311 ? 8.383 -21.641 8.094 1 81.5 311 GLU B C 1
ATOM 6170 O O . GLU B 1 311 ? 8.023 -21.516 9.273 1 81.5 311 GLU B O 1
ATOM 6175 N N . ARG B 1 312 ? 9.523 -21.125 7.668 1 78.69 312 ARG B N 1
ATOM 6176 C CA . ARG B 1 312 ? 10.477 -20.562 8.617 1 78.69 312 ARG B CA 1
ATOM 6177 C C . ARG B 1 312 ? 10.289 -19.047 8.742 1 78.69 312 ARG B C 1
ATOM 6179 O O . ARG B 1 312 ? 10.82 -18.422 9.664 1 78.69 312 ARG B O 1
ATOM 6186 N N . VAL B 1 313 ? 9.594 -18.484 7.895 1 82.5 313 VAL B N 1
ATOM 6187 C CA . VAL B 1 313 ? 9.367 -17.047 7.898 1 82.5 313 VAL B CA 1
ATOM 6188 C C . VAL B 1 313 ? 8.273 -16.688 8.906 1 82.5 313 VAL B C 1
ATOM 6190 O O . VAL B 1 313 ? 7.207 -17.312 8.906 1 82.5 313 VAL B O 1
ATOM 6193 N N . GLU B 1 314 ? 8.414 -15.703 9.688 1 84.56 314 GLU B N 1
ATOM 6194 C CA . GLU B 1 314 ? 7.586 -15.391 10.844 1 84.56 314 GLU B CA 1
ATOM 6195 C C . GLU B 1 314 ? 6.133 -15.156 10.445 1 84.56 314 GLU B C 1
ATOM 6197 O O . GLU B 1 314 ? 5.219 -15.695 11.07 1 84.56 314 GLU B O 1
ATOM 6202 N N . HIS B 1 315 ? 5.891 -14.414 9.438 1 86.5 315 HIS B N 1
ATOM 6203 C CA . HIS B 1 315 ? 4.527 -14.102 9.016 1 86.5 315 HIS B CA 1
ATOM 6204 C C . HIS B 1 315 ? 3.754 -15.359 8.656 1 86.5 315 HIS B C 1
ATOM 6206 O O . HIS B 1 315 ? 2.539 -15.43 8.852 1 86.5 315 HIS B O 1
ATOM 6212 N N . TYR B 1 316 ? 4.434 -16.344 8.203 1 87.69 316 TYR B N 1
ATOM 6213 C CA . TYR B 1 316 ? 3.799 -17.594 7.793 1 87.69 316 TYR B CA 1
ATOM 6214 C C . TYR B 1 316 ? 3.479 -18.469 9 1 87.69 316 TYR B C 1
ATOM 6216 O O . TYR B 1 316 ? 2.441 -19.125 9.039 1 87.69 316 TYR B O 1
ATOM 6224 N N . LYS B 1 317 ? 4.297 -18.422 9.953 1 89.44 317 LYS B N 1
ATOM 6225 C CA . LYS B 1 317 ? 4.047 -19.156 11.195 1 89.44 317 LYS B CA 1
ATOM 6226 C C . LYS B 1 317 ? 2.787 -18.641 11.891 1 89.44 317 LYS B C 1
ATOM 6228 O O . LYS B 1 317 ? 1.932 -19.422 12.297 1 89.44 317 LYS B O 1
ATOM 6233 N N . VAL B 1 318 ? 2.752 -17.359 11.961 1 91.06 318 VAL B N 1
ATOM 6234 C CA . VAL B 1 318 ? 1.606 -16.719 12.602 1 91.06 318 VAL B CA 1
ATOM 6235 C C . VAL B 1 318 ? 0.326 -17.078 11.852 1 91.06 318 VAL B C 1
ATOM 6237 O O . VAL B 1 318 ? -0.693 -17.391 12.477 1 91.06 318 VAL B O 1
ATOM 6240 N N . LEU B 1 319 ? 0.441 -17.078 10.625 1 92.19 319 LEU B N 1
ATOM 6241 C CA . LEU B 1 319 ? -0.716 -17.391 9.797 1 92.19 319 LEU B CA 1
ATOM 6242 C C . LEU B 1 319 ? -1.176 -18.828 10.039 1 92.19 319 LEU B C 1
ATOM 6244 O O . LEU B 1 319 ? -2.375 -19.094 10.156 1 92.19 319 LEU B O 1
ATOM 6248 N N . ARG B 1 320 ? -0.284 -19.734 10.039 1 93.56 320 ARG B N 1
ATOM 6249 C CA . ARG B 1 320 ? -0.621 -21.141 10.258 1 93.56 320 ARG B CA 1
ATOM 6250 C C . ARG B 1 320 ? -1.411 -21.312 11.547 1 93.56 320 ARG B C 1
ATOM 6252 O O . ARG B 1 320 ? -2.455 -21.969 11.555 1 93.56 320 ARG B O 1
ATOM 6259 N N . ASP B 1 321 ? -0.926 -20.703 12.602 1 95.12 321 ASP B N 1
ATOM 6260 C CA . ASP B 1 321 ? -1.595 -20.781 13.891 1 95.12 321 ASP B CA 1
ATOM 6261 C C . ASP B 1 321 ? -2.998 -20.188 13.828 1 95.12 321 ASP B C 1
ATOM 6263 O O . ASP B 1 321 ? -3.949 -20.766 14.359 1 95.12 321 ASP B O 1
ATOM 6267 N N . GLU B 1 322 ? -3.066 -19.094 13.164 1 95.5 322 GLU B N 1
ATOM 6268 C CA . GLU B 1 322 ? -4.348 -18.406 13.039 1 95.5 322 GLU B CA 1
ATOM 6269 C C . GLU B 1 322 ? -5.359 -19.25 12.281 1 95.5 322 GLU B C 1
ATOM 6271 O O . GLU B 1 322 ? -6.523 -19.344 12.68 1 95.5 322 GLU B O 1
ATOM 6276 N N . ILE B 1 323 ? -4.961 -19.875 11.242 1 96.31 323 ILE B N 1
ATOM 6277 C CA . ILE B 1 323 ? -5.84 -20.656 10.391 1 96.31 323 ILE B CA 1
ATOM 6278 C C . ILE B 1 323 ? -6.297 -21.906 11.141 1 96.31 323 ILE B C 1
ATOM 6280 O O . ILE B 1 323 ? -7.484 -22.234 11.141 1 96.31 323 ILE B O 1
ATOM 6284 N N . GLU B 1 324 ? -5.375 -22.562 11.766 1 96.31 324 GLU B N 1
ATOM 6285 C CA . GLU B 1 324 ? -5.711 -23.781 12.508 1 96.31 324 GLU B CA 1
ATOM 6286 C C . GLU B 1 324 ? -6.672 -23.484 13.648 1 96.31 324 GLU B C 1
ATOM 6288 O O . GLU B 1 324 ? -7.59 -24.25 13.914 1 96.31 324 GLU B O 1
ATOM 6293 N N . LEU B 1 325 ? -6.445 -22.391 14.289 1 97.12 325 LEU B N 1
ATOM 6294 C CA . LEU B 1 325 ? -7.348 -21.969 15.352 1 97.12 325 LEU B CA 1
ATOM 6295 C C . LEU B 1 325 ? -8.75 -21.703 14.805 1 97.12 325 LEU B C 1
ATOM 6297 O O . LEU B 1 325 ? -9.742 -22.109 15.406 1 97.12 325 LEU B O 1
ATOM 6301 N N . GLN B 1 326 ? -8.82 -21.031 13.695 1 97.62 326 GLN B N 1
ATOM 6302 C CA . GLN B 1 326 ? -10.102 -20.719 13.078 1 97.62 326 GLN B CA 1
ATOM 6303 C C . GLN B 1 326 ? -10.844 -21.984 12.656 1 97.62 326 GLN B C 1
ATOM 6305 O O . GLN B 1 326 ? -12.055 -22.109 12.859 1 97.62 326 GLN B O 1
ATOM 6310 N N . VAL B 1 327 ? -10.109 -22.875 12.039 1 98 327 VAL B N 1
ATOM 6311 C CA . VAL B 1 327 ? -10.695 -24.141 11.617 1 98 327 VAL B CA 1
ATOM 6312 C C . VAL B 1 327 ? -11.266 -24.875 12.828 1 98 327 VAL B C 1
ATOM 6314 O O . VAL B 1 327 ? -12.383 -25.391 12.781 1 98 327 VAL B O 1
ATOM 6317 N N . GLY B 1 328 ? -10.453 -24.969 13.875 1 97.5 328 GLY B N 1
ATOM 6318 C CA . GLY B 1 328 ? -10.906 -25.609 15.102 1 97.5 328 GLY B CA 1
ATOM 6319 C C . GLY B 1 328 ? -12.172 -25 15.672 1 97.5 328 GLY B C 1
ATOM 6320 O O . GLY B 1 328 ? -13.086 -25.719 16.078 1 97.5 328 GLY B O 1
ATOM 6321 N N . ARG B 1 329 ? -12.234 -23.719 15.688 1 97.69 329 ARG B N 1
ATOM 6322 C CA . ARG B 1 329 ? -13.391 -23 16.219 1 97.69 329 ARG B CA 1
ATOM 6323 C C . ARG B 1 329 ? -14.633 -23.281 15.391 1 97.69 329 ARG B C 1
ATOM 6325 O O . ARG B 1 329 ? -15.711 -23.531 15.938 1 97.69 329 ARG B O 1
ATOM 6332 N N . ILE B 1 330 ? -14.516 -23.203 14.102 1 98.31 330 ILE B N 1
ATOM 6333 C CA . ILE B 1 330 ? -15.656 -23.422 13.211 1 98.31 330 ILE B CA 1
ATOM 6334 C C . ILE B 1 330 ? -16.188 -24.844 13.391 1 98.31 330 ILE B C 1
ATOM 6336 O O . ILE B 1 330 ? -17.391 -25.047 13.516 1 98.31 330 ILE B O 1
ATOM 6340 N N . ASN B 1 331 ? -15.273 -25.828 13.383 1 97.88 331 ASN B N 1
ATOM 6341 C CA . ASN B 1 331 ? -15.695 -27.219 13.531 1 97.88 331 ASN B CA 1
ATOM 6342 C C . ASN B 1 331 ? -16.266 -27.484 14.914 1 97.88 331 ASN B C 1
ATOM 6344 O O . ASN B 1 331 ? -17.172 -28.312 15.07 1 97.88 331 ASN B O 1
ATOM 6348 N N . GLY B 1 332 ? -15.727 -26.812 15.914 1 96.88 332 GLY B N 1
ATOM 6349 C CA . GLY B 1 332 ? -16.281 -26.938 17.25 1 96.88 332 GLY B CA 1
ATOM 6350 C C . GLY B 1 332 ? -17.703 -26.391 17.359 1 96.88 332 GLY B C 1
ATOM 6351 O O . GLY B 1 332 ? -18.547 -26.984 18.016 1 96.88 332 GLY B O 1
ATOM 6352 N N . ASP B 1 333 ? -17.938 -25.328 16.719 1 96.69 333 ASP B N 1
ATOM 6353 C CA . ASP B 1 333 ? -19.203 -24.625 16.844 1 96.69 333 ASP B CA 1
ATOM 6354 C C . ASP B 1 333 ? -20.266 -25.234 15.945 1 96.69 333 ASP B C 1
ATOM 6356 O O . ASP B 1 333 ? -21.453 -25.234 16.281 1 96.69 333 ASP B O 1
ATOM 6360 N N . TYR B 1 334 ? -19.828 -25.719 14.773 1 95.88 334 TYR B N 1
ATOM 6361 C CA . TYR B 1 334 ? -20.859 -26 13.781 1 95.88 334 TYR B CA 1
ATOM 6362 C C . TYR B 1 334 ? -20.75 -27.422 13.266 1 95.88 334 TYR B C 1
ATOM 6364 O O . TYR B 1 334 ? -21.672 -27.922 12.602 1 95.88 334 TYR B O 1
ATOM 6372 N N . GLY B 1 335 ? -19.641 -28.078 13.547 1 92.31 335 GLY B N 1
ATOM 6373 C CA . GLY B 1 335 ? -19.438 -29.438 13.047 1 92.31 335 GLY B CA 1
ATOM 6374 C C . GLY B 1 335 ? -20.281 -30.469 13.781 1 92.31 335 GLY B C 1
ATOM 6375 O O . GLY B 1 335 ? -20.828 -30.188 14.852 1 92.31 335 GLY B O 1
ATOM 6376 N N . ASN B 1 336 ? -20.453 -31.578 13.07 1 88 336 ASN B N 1
ATOM 6377 C CA . ASN B 1 336 ? -21.031 -32.781 13.68 1 88 336 ASN B CA 1
ATOM 6378 C C . ASN B 1 336 ? -20.031 -33.938 13.711 1 88 336 ASN B C 1
ATOM 6380 O O . ASN B 1 336 ? -19 -33.875 13.039 1 88 336 ASN B O 1
ATOM 6384 N N . VAL B 1 337 ? -20.438 -34.875 14.523 1 86.44 337 VAL B N 1
ATOM 6385 C CA . VAL B 1 337 ? -19.609 -36.062 14.555 1 86.44 337 VAL B CA 1
ATOM 6386 C C . VAL B 1 337 ? -19.594 -36.719 13.18 1 86.44 337 VAL B C 1
ATOM 6388 O O . VAL B 1 337 ? -20.641 -37.031 12.609 1 86.44 337 VAL B O 1
ATOM 6391 N N . GLY B 1 338 ? -18.5 -36.781 12.648 1 87 338 GLY B N 1
ATOM 6392 C CA . GLY B 1 338 ? -18.344 -37.406 11.344 1 87 338 GLY B CA 1
ATOM 6393 C C . GLY B 1 338 ? -18.578 -36.438 10.188 1 87 338 GLY B C 1
ATOM 6394 O O . GLY B 1 338 ? -18.422 -36.812 9.023 1 87 338 GLY B O 1
ATOM 6395 N N . ALA B 1 339 ? -19 -35.219 10.625 1 91.69 339 ALA B N 1
ATOM 6396 C CA . ALA B 1 339 ? -19.297 -34.25 9.562 1 91.69 339 ALA B CA 1
ATOM 6397 C C . ALA B 1 339 ? -18.75 -32.875 9.922 1 91.69 339 ALA B C 1
ATOM 6399 O O . ALA B 1 339 ? -19.516 -31.953 10.234 1 91.69 339 ALA B O 1
ATOM 6400 N N . PRO B 1 340 ? -17.531 -32.719 9.82 1 95.31 340 PRO B N 1
ATOM 6401 C CA . PRO B 1 340 ? -16.969 -31.391 10.078 1 95.31 340 PRO B CA 1
ATOM 6402 C C . PRO B 1 340 ? -17.422 -30.359 9.047 1 95.31 340 PRO B C 1
ATOM 6404 O O . PRO B 1 340 ? -17.719 -30.703 7.906 1 95.31 340 PRO B O 1
ATOM 6407 N N . ALA B 1 341 ? -17.469 -29.141 9.484 1 97.62 341 ALA B N 1
ATOM 6408 C CA . ALA B 1 341 ? -17.812 -28.031 8.586 1 97.62 341 ALA B CA 1
ATOM 6409 C C . ALA B 1 341 ? -16.672 -27.734 7.625 1 97.62 341 ALA B C 1
ATOM 6411 O O . ALA B 1 341 ? -16.891 -27.453 6.445 1 97.62 341 ALA B O 1
ATOM 6412 N N . VAL B 1 342 ? -15.453 -27.781 8.211 1 98.5 342 VAL B N 1
ATOM 6413 C CA . VAL B 1 342 ? -14.258 -27.453 7.434 1 98.5 342 VAL B CA 1
ATOM 6414 C C . VAL B 1 342 ? -13.305 -28.656 7.449 1 98.5 342 VAL B C 1
ATOM 6416 O O . VAL B 1 342 ? -12.914 -29.125 8.516 1 98.5 342 VAL B O 1
ATOM 6419 N N . HIS B 1 343 ? -13.008 -29.141 6.312 1 97.88 343 HIS B N 1
ATOM 6420 C CA . HIS B 1 343 ? -11.93 -30.109 6.133 1 97.88 343 HIS B CA 1
ATOM 6421 C C . HIS B 1 343 ? -10.633 -29.422 5.727 1 97.88 343 HIS B C 1
ATOM 6423 O O . HIS B 1 343 ? -10.453 -29.062 4.559 1 97.88 343 HIS B O 1
ATOM 6429 N N . TYR B 1 344 ? -9.758 -29.297 6.676 1 97.56 344 TYR B N 1
ATOM 6430 C CA . TYR B 1 344 ? -8.492 -28.594 6.465 1 97.56 344 TYR B CA 1
ATOM 6431 C C . TYR B 1 344 ? -7.371 -29.594 6.164 1 97.56 344 TYR B C 1
ATOM 6433 O O . TYR B 1 344 ? -7.043 -30.438 6.996 1 97.56 344 TYR B O 1
ATOM 6441 N N . LEU B 1 345 ? -6.836 -29.516 4.973 1 97 345 LEU B N 1
ATOM 6442 C CA . LEU B 1 345 ? -5.777 -30.422 4.531 1 97 345 LEU B CA 1
ATOM 6443 C C . LEU B 1 345 ? -4.469 -29.656 4.332 1 97 345 LEU B C 1
ATOM 6445 O O . LEU B 1 345 ? -4.258 -29.031 3.291 1 97 345 LEU B O 1
ATOM 6449 N N . HIS B 1 346 ? -3.576 -29.75 5.27 1 93.81 346 HIS B N 1
ATOM 6450 C CA . HIS B 1 346 ? -2.275 -29.094 5.227 1 93.81 346 HIS B CA 1
ATOM 6451 C C . HIS B 1 346 ? -1.215 -30.016 4.621 1 93.81 346 HIS B C 1
ATOM 6453 O O . HIS B 1 346 ? -0.297 -30.453 5.32 1 93.81 346 HIS B O 1
ATOM 6459 N N . GLN B 1 347 ? -1.32 -30.297 3.391 1 92.06 347 GLN B N 1
ATOM 6460 C CA . GLN B 1 347 ? -0.423 -31.203 2.668 1 92.06 347 GLN B CA 1
ATOM 6461 C C . GLN B 1 347 ? -0.434 -30.891 1.172 1 92.06 347 GLN B C 1
ATOM 6463 O O . GLN B 1 347 ? -1.232 -30.078 0.703 1 92.06 347 GLN B O 1
ATOM 6468 N N . SER B 1 348 ? 0.444 -31.469 0.473 1 89.62 348 SER B N 1
ATOM 6469 C CA . SER B 1 348 ? 0.516 -31.344 -0.979 1 89.62 348 SER B CA 1
ATOM 6470 C C . SER B 1 348 ? -0.138 -32.531 -1.671 1 89.62 348 SER B C 1
ATOM 6472 O O . SER B 1 348 ? -0.117 -33.656 -1.148 1 89.62 348 SER B O 1
ATOM 6474 N N . PHE B 1 349 ? -0.742 -32.219 -2.812 1 92.19 349 PHE B N 1
ATOM 6475 C CA . PHE B 1 349 ? -1.398 -33.281 -3.578 1 92.19 349 PHE B CA 1
ATOM 6476 C C . PHE B 1 349 ? -0.842 -33.344 -4.996 1 92.19 349 PHE B C 1
ATOM 6478 O O . PHE B 1 349 ? -0.306 -32.375 -5.504 1 92.19 349 PHE B O 1
ATOM 6485 N N . SER B 1 350 ? -0.938 -34.531 -5.574 1 90.81 350 SER B N 1
ATOM 6486 C CA . SER B 1 350 ? -0.573 -34.688 -6.977 1 90.81 350 SER B CA 1
ATOM 6487 C C . SER B 1 350 ? -1.543 -33.938 -7.887 1 90.81 350 SER B C 1
ATOM 6489 O O . SER B 1 350 ? -2.646 -33.562 -7.469 1 90.81 350 SER B O 1
ATOM 6491 N N . ARG B 1 351 ? -1.103 -33.719 -9.062 1 91.06 351 ARG B N 1
ATOM 6492 C CA . ARG B 1 351 ? -1.938 -33.062 -10.062 1 91.06 351 ARG B CA 1
ATOM 6493 C C . ARG B 1 351 ? -3.24 -33.844 -10.273 1 91.06 351 ARG B C 1
ATOM 6495 O O . ARG B 1 351 ? -4.305 -33.219 -10.422 1 91.06 351 ARG B O 1
ATOM 6502 N N . GLU B 1 352 ? -3.193 -35.156 -10.289 1 95.38 352 GLU B N 1
ATOM 6503 C CA . GLU B 1 352 ? -4.371 -36 -10.484 1 95.38 352 GLU B CA 1
ATOM 6504 C C . GLU B 1 352 ? -5.355 -35.844 -9.328 1 95.38 352 GLU B C 1
ATOM 6506 O O . GLU B 1 352 ? -6.555 -35.656 -9.555 1 95.38 352 GLU B O 1
ATOM 6511 N N . GLU B 1 353 ? -4.805 -35.906 -8.141 1 96.62 353 GLU B N 1
ATOM 6512 C CA . GLU B 1 353 ? -5.66 -35.781 -6.965 1 96.62 353 GLU B CA 1
ATOM 6513 C C . GLU B 1 353 ? -6.301 -34.406 -6.898 1 96.62 353 GLU B C 1
ATOM 6515 O O . GLU B 1 353 ? -7.484 -34.281 -6.57 1 96.62 353 GLU B O 1
ATOM 6520 N N . LEU B 1 354 ? -5.516 -33.406 -7.199 1 96.75 354 LEU B N 1
ATOM 6521 C CA . LEU B 1 354 ? -6.039 -32.062 -7.199 1 96.75 354 LEU B CA 1
ATOM 6522 C C . LEU B 1 354 ? -7.141 -31.891 -8.242 1 96.75 354 LEU B C 1
ATOM 6524 O O . LEU B 1 354 ? -8.148 -31.219 -7.988 1 96.75 354 LEU B O 1
ATOM 6528 N N . THR B 1 355 ? -6.949 -32.438 -9.359 1 97.88 355 THR B N 1
ATOM 6529 C CA . THR B 1 355 ? -7.953 -32.406 -10.422 1 97.88 355 THR B CA 1
ATOM 6530 C C . THR B 1 355 ? -9.25 -33.062 -9.969 1 97.88 355 THR B C 1
ATOM 6532 O O . THR B 1 355 ? -10.344 -32.594 -10.289 1 97.88 355 THR B O 1
ATOM 6535 N N . ALA B 1 356 ? -9.133 -34.156 -9.203 1 98.69 356 ALA B N 1
ATOM 6536 C CA . ALA B 1 356 ? -10.312 -34.812 -8.656 1 98.69 356 ALA B CA 1
ATOM 6537 C C . ALA B 1 356 ? -11.055 -33.906 -7.684 1 98.69 356 ALA B C 1
ATOM 6539 O O . ALA B 1 356 ? -12.281 -33.844 -7.68 1 98.69 356 ALA B O 1
ATOM 6540 N N . PHE B 1 357 ? -10.266 -33.188 -6.863 1 98.69 357 PHE B N 1
ATOM 6541 C CA . PHE B 1 357 ? -10.875 -32.219 -5.949 1 98.69 357 PHE B CA 1
ATOM 6542 C C . PHE B 1 357 ? -11.602 -31.141 -6.723 1 98.69 357 PHE B C 1
ATOM 6544 O O . PHE B 1 357 ? -12.719 -30.75 -6.363 1 98.69 357 PHE B O 1
ATOM 6551 N N . TYR B 1 358 ? -10.992 -30.641 -7.781 1 98.75 358 TYR B N 1
ATOM 6552 C CA . TYR B 1 358 ? -11.609 -29.625 -8.609 1 98.75 358 TYR B CA 1
ATOM 6553 C C . TYR B 1 358 ? -12.922 -30.109 -9.211 1 98.75 358 TYR B C 1
ATOM 6555 O O . TYR B 1 358 ? -13.922 -29.375 -9.219 1 98.75 358 TYR B O 1
ATOM 6563 N N . ARG B 1 359 ? -12.945 -31.328 -9.648 1 98.31 359 ARG B N 1
ATOM 6564 C CA . ARG B 1 359 ? -14.133 -31.922 -10.258 1 98.31 359 ARG B CA 1
ATOM 6565 C C . ARG B 1 359 ? -15.242 -32.094 -9.234 1 98.31 359 ARG B C 1
ATOM 6567 O O . ARG B 1 359 ? -16.422 -32 -9.562 1 98.31 359 ARG B O 1
ATOM 6574 N N . ALA B 1 360 ? -14.828 -32.375 -8.055 1 98.38 360 ALA B N 1
ATOM 6575 C CA . ALA B 1 360 ? -15.797 -32.656 -7 1 98.38 360 ALA B CA 1
ATOM 6576 C C . ALA B 1 360 ? -16.422 -31.344 -6.488 1 98.38 360 ALA B C 1
ATOM 6578 O O . ALA B 1 360 ? -17.562 -31.344 -6.012 1 98.38 360 ALA B O 1
ATOM 6579 N N . ALA B 1 361 ? -15.773 -30.25 -6.559 1 98.69 361 ALA B N 1
ATOM 6580 C CA . ALA B 1 361 ? -16.156 -29 -5.926 1 98.69 361 ALA B CA 1
ATOM 6581 C C . ALA B 1 361 ? -17.281 -28.312 -6.699 1 98.69 361 ALA B C 1
ATOM 6583 O O . ALA B 1 361 ? -17.188 -28.125 -7.914 1 98.69 361 ALA B O 1
ATOM 6584 N N . ASP B 1 362 ? -18.297 -27.922 -6.008 1 98.69 362 ASP B N 1
ATOM 6585 C CA . ASP B 1 362 ? -19.406 -27.188 -6.613 1 98.69 362 ASP B CA 1
ATOM 6586 C C . ASP B 1 362 ? -19.078 -25.703 -6.738 1 98.69 362 ASP B C 1
ATOM 6588 O O . ASP B 1 362 ? -19.516 -25.031 -7.672 1 98.69 362 ASP B O 1
ATOM 6592 N N . VAL B 1 363 ? -18.391 -25.188 -5.773 1 98.81 363 VAL B N 1
ATOM 6593 C CA . VAL B 1 363 ? -17.969 -23.797 -5.766 1 98.81 363 VAL B CA 1
ATOM 6594 C C . VAL B 1 363 ? -16.484 -23.703 -5.41 1 98.81 363 VAL B C 1
ATOM 6596 O O . VAL B 1 363 ? -16.062 -24.188 -4.352 1 98.81 363 VAL B O 1
ATOM 6599 N N . MET B 1 364 ? -15.688 -23.156 -6.258 1 98.88 364 MET B N 1
ATOM 6600 C CA . MET B 1 364 ? -14.281 -22.875 -5.984 1 98.88 364 MET B CA 1
ATOM 6601 C C . MET B 1 364 ? -14.125 -21.484 -5.379 1 98.88 364 MET B C 1
ATOM 6603 O O . MET B 1 364 ? -14.648 -20.5 -5.91 1 98.88 364 MET B O 1
ATOM 6607 N N . LEU B 1 365 ? -13.43 -21.375 -4.273 1 98.81 365 LEU B N 1
ATOM 6608 C CA . LEU B 1 365 ? -13.203 -20.109 -3.598 1 98.81 365 LEU B CA 1
ATOM 6609 C C . LEU B 1 365 ? -11.766 -19.641 -3.775 1 98.81 365 LEU B C 1
ATOM 6611 O O . LEU B 1 365 ? -10.844 -20.25 -3.227 1 98.81 365 LEU B O 1
ATOM 6615 N N . VAL B 1 366 ? -11.562 -18.562 -4.559 1 98.75 366 VAL B N 1
ATOM 6616 C CA . VAL B 1 366 ? -10.273 -17.922 -4.754 1 98.75 366 VAL B CA 1
ATOM 6617 C C . VAL B 1 366 ? -10.336 -16.484 -4.25 1 98.75 366 VAL B C 1
ATOM 6619 O O . VAL B 1 366 ? -10.773 -15.578 -4.973 1 98.75 366 VAL B O 1
ATOM 6622 N N . THR B 1 367 ? -9.805 -16.203 -3.039 1 98.56 367 THR B N 1
ATOM 6623 C CA . THR B 1 367 ? -10.094 -14.93 -2.396 1 98.56 367 THR B CA 1
ATOM 6624 C C . THR B 1 367 ? -8.805 -14.234 -1.967 1 98.56 367 THR B C 1
ATOM 6626 O O . THR B 1 367 ? -8.742 -13.641 -0.887 1 98.56 367 THR B O 1
ATOM 6629 N N . PRO B 1 368 ? -7.746 -14.352 -2.711 1 98.44 368 PRO B N 1
ATOM 6630 C CA . PRO B 1 368 ? -6.531 -13.664 -2.281 1 98.44 368 PRO B CA 1
ATOM 6631 C C . PRO B 1 368 ? -6.734 -12.156 -2.121 1 98.44 368 PRO B C 1
ATOM 6633 O O . PRO B 1 368 ? -7.574 -11.562 -2.805 1 98.44 368 PRO B O 1
ATOM 6636 N N . LEU B 1 369 ? -5.934 -11.602 -1.249 1 97.75 369 LEU B N 1
ATOM 6637 C CA . LEU B 1 369 ? -5.91 -10.156 -1.051 1 97.75 369 LEU B CA 1
ATOM 6638 C C . LEU B 1 369 ? -5.133 -9.469 -2.166 1 97.75 369 LEU B C 1
ATOM 6640 O O . LEU B 1 369 ? -5.406 -8.312 -2.498 1 97.75 369 LEU B O 1
ATOM 6644 N N . ARG B 1 370 ? -4.16 -10.055 -2.664 1 97.88 370 ARG B N 1
ATOM 6645 C CA . ARG B 1 370 ? -3.346 -9.641 -3.803 1 97.88 370 ARG B CA 1
ATOM 6646 C C . ARG B 1 370 ? -2.596 -10.828 -4.398 1 97.88 370 ARG B C 1
ATOM 6648 O O . ARG B 1 370 ? -1.977 -11.609 -3.67 1 97.88 370 ARG B O 1
ATOM 6655 N N . ASP B 1 371 ? -2.688 -10.945 -5.723 1 97.25 371 ASP B N 1
ATOM 6656 C CA . ASP B 1 371 ? -2.074 -12.109 -6.363 1 97.25 371 ASP B CA 1
ATOM 6657 C C . ASP B 1 371 ? -1.555 -11.758 -7.754 1 97.25 371 ASP B C 1
ATOM 6659 O O . ASP B 1 371 ? -1.927 -10.727 -8.32 1 97.25 371 ASP B O 1
ATOM 6663 N N . GLY B 1 372 ? -0.547 -12.562 -8.156 1 96.12 372 GLY B N 1
ATOM 6664 C CA . GLY B 1 372 ? -0.192 -12.477 -9.562 1 96.12 372 GLY B CA 1
ATOM 6665 C C . GLY B 1 372 ? -1.308 -12.922 -10.492 1 96.12 372 GLY B C 1
ATOM 6666 O O . GLY B 1 372 ? -2.352 -12.273 -10.578 1 96.12 372 GLY B O 1
ATOM 6667 N N . MET B 1 373 ? -1.089 -13.977 -11.109 1 95.56 373 MET B N 1
ATOM 6668 C CA . MET B 1 373 ? -2.129 -14.461 -12.008 1 95.56 373 MET B CA 1
ATOM 6669 C C . MET B 1 373 ? -3.146 -15.312 -11.25 1 95.56 373 MET B C 1
ATOM 6671 O O . MET B 1 373 ? -4.355 -15.117 -11.391 1 95.56 373 MET B O 1
ATOM 6675 N N . ASN B 1 374 ? -2.727 -16.203 -10.344 1 96.12 374 ASN B N 1
ATOM 6676 C CA . ASN B 1 374 ? -3.475 -17.266 -9.695 1 96.12 374 ASN B CA 1
ATOM 6677 C C . ASN B 1 374 ? -3.846 -18.375 -10.68 1 96.12 374 ASN B C 1
ATOM 6679 O O . ASN B 1 374 ? -4.973 -18.422 -11.172 1 96.12 374 ASN B O 1
ATOM 6683 N N . LEU B 1 375 ? -3.055 -19.297 -10.766 1 94.94 375 LEU B N 1
ATOM 6684 C CA . LEU B 1 375 ? -3.236 -20.375 -11.75 1 94.94 375 LEU B CA 1
ATOM 6685 C C . LEU B 1 375 ? -4.262 -21.391 -11.258 1 94.94 375 LEU B C 1
ATOM 6687 O O . LEU B 1 375 ? -4.848 -22.109 -12.062 1 94.94 375 LEU B O 1
ATOM 6691 N N . VAL B 1 376 ? -4.465 -21.391 -9.969 1 96.31 376 VAL B N 1
ATOM 6692 C CA . VAL B 1 376 ? -5.406 -22.312 -9.359 1 96.31 376 VAL B CA 1
ATOM 6693 C C . VAL B 1 376 ? -6.805 -22.078 -9.922 1 96.31 376 VAL B C 1
ATOM 6695 O O . VAL B 1 376 ? -7.547 -23.031 -10.188 1 96.31 376 VAL B O 1
ATOM 6698 N N . ALA B 1 377 ? -7.16 -20.844 -10.117 1 98.38 377 ALA B N 1
ATOM 6699 C CA . ALA B 1 377 ? -8.453 -20.516 -10.719 1 98.38 377 ALA B CA 1
ATOM 6700 C C . ALA B 1 377 ? -8.578 -21.109 -12.117 1 98.38 377 ALA B C 1
ATOM 6702 O O . ALA B 1 377 ? -9.617 -21.672 -12.461 1 98.38 377 ALA B O 1
ATOM 6703 N N . LYS B 1 378 ? -7.539 -21.016 -12.883 1 97.62 378 LYS B N 1
ATOM 6704 C CA . LYS B 1 378 ? -7.547 -21.531 -14.242 1 97.62 378 LYS B CA 1
ATOM 6705 C C . LYS B 1 378 ? -7.527 -23.062 -14.25 1 97.62 378 LYS B C 1
ATOM 6707 O O . LYS B 1 378 ? -8.125 -23.688 -15.125 1 97.62 378 LYS B O 1
ATOM 6712 N N . GLU B 1 379 ? -6.859 -23.688 -13.281 1 97 379 GLU B N 1
ATOM 6713 C CA . GLU B 1 379 ? -6.855 -25.141 -13.156 1 97 379 GLU B CA 1
ATOM 6714 C C . GLU B 1 379 ? -8.25 -25.672 -12.844 1 97 379 GLU B C 1
ATOM 6716 O O . GLU B 1 379 ? -8.672 -26.688 -13.398 1 97 379 GLU B O 1
ATOM 6721 N N . TYR B 1 380 ? -8.945 -25 -11.953 1 98.5 380 TYR B N 1
ATOM 6722 C CA . TYR B 1 380 ? -10.32 -25.391 -11.641 1 98.5 380 TYR B CA 1
ATOM 6723 C C . TYR B 1 380 ? -11.188 -25.359 -12.898 1 98.5 380 TYR B C 1
ATOM 6725 O O . TYR B 1 380 ? -11.875 -26.344 -13.203 1 98.5 380 TYR B O 1
ATOM 6733 N N . VAL B 1 381 ? -11.094 -24.234 -13.609 1 98.81 381 VAL B N 1
ATOM 6734 C CA . VAL B 1 381 ? -11.891 -24.047 -14.812 1 98.81 381 VAL B CA 1
ATOM 6735 C C . VAL B 1 381 ? -11.562 -25.125 -15.836 1 98.81 381 VAL B C 1
ATOM 6737 O O . VAL B 1 381 ? -12.469 -25.734 -16.406 1 98.81 381 VAL B O 1
ATOM 6740 N N . ALA B 1 382 ? -10.312 -25.453 -15.984 1 98.19 382 ALA B N 1
ATOM 6741 C CA . ALA B 1 382 ? -9.875 -26.453 -16.953 1 98.19 382 ALA B CA 1
ATOM 6742 C C . ALA B 1 382 ? -10.336 -27.844 -16.562 1 98.19 382 ALA B C 1
ATOM 6744 O O . ALA B 1 382 ? -10.578 -28.703 -17.422 1 98.19 382 ALA B O 1
ATOM 6745 N N . SER B 1 383 ? -10.492 -28.078 -15.266 1 98.62 383 SER B N 1
ATOM 6746 C CA . SER B 1 383 ? -10.828 -29.391 -14.742 1 98.62 383 SER B CA 1
ATOM 6747 C C . SER B 1 383 ? -12.328 -29.656 -14.852 1 98.62 383 SER B C 1
ATOM 6749 O O . SER B 1 383 ? -12.766 -30.812 -14.703 1 98.62 383 SER B O 1
ATOM 6751 N N . ARG B 1 384 ? -13.086 -28.641 -15.07 1 98.56 384 ARG B N 1
ATOM 6752 C CA . ARG B 1 384 ? -14.539 -28.797 -15.078 1 98.56 384 ARG B CA 1
ATOM 6753 C C . ARG B 1 384 ? -15.039 -29.188 -16.469 1 98.56 384 ARG B C 1
ATOM 6755 O O . ARG B 1 384 ? -15.797 -28.438 -17.094 1 98.56 384 ARG B O 1
ATOM 6762 N N . VAL B 1 385 ? -14.773 -30.359 -16.859 1 98.19 385 VAL B N 1
ATOM 6763 C CA . VAL B 1 385 ? -15.055 -30.891 -18.188 1 98.19 385 VAL B CA 1
ATOM 6764 C C . VAL B 1 385 ? -16.562 -31.109 -18.359 1 98.19 385 VAL B C 1
ATOM 6766 O O . VAL B 1 385 ? -17.062 -31.172 -19.469 1 98.19 385 VAL B O 1
ATOM 6769 N N . ASP B 1 386 ? -17.281 -31.172 -17.281 1 96.31 386 ASP B N 1
ATOM 6770 C CA . ASP B 1 386 ? -18.734 -31.312 -17.281 1 96.31 386 ASP B CA 1
ATOM 6771 C C . ASP B 1 386 ? -19.422 -29.938 -17.344 1 96.31 386 ASP B C 1
ATOM 6773 O O . ASP B 1 386 ? -20.641 -29.859 -17.328 1 96.31 386 ASP B O 1
ATOM 6777 N N . HIS B 1 387 ? -18.641 -28.875 -17.297 1 96.81 387 HIS B N 1
ATOM 6778 C CA . HIS B 1 387 ? -19.094 -27.484 -17.344 1 96.81 387 HIS B CA 1
ATOM 6779 C C . HIS B 1 387 ? -19.891 -27.125 -16.094 1 96.81 387 HIS B C 1
ATOM 6781 O O . HIS B 1 387 ? -20.625 -26.125 -16.094 1 96.81 387 HIS B O 1
ATOM 6787 N N . GLY B 1 388 ? -19.781 -27.969 -15.141 1 96.19 388 GLY B N 1
ATOM 6788 C CA . GLY B 1 388 ? -20.438 -27.641 -13.883 1 96.19 388 GLY B CA 1
ATOM 6789 C C . GLY B 1 388 ? -19.594 -26.766 -12.977 1 96.19 388 GLY B C 1
ATOM 6790 O O . GLY B 1 388 ? -18.484 -26.359 -13.359 1 96.19 388 GLY B O 1
ATOM 6791 N N . GLY B 1 389 ? -20.219 -26.344 -11.859 1 97.62 389 GLY B N 1
ATOM 6792 C CA . GLY B 1 389 ? -19.516 -25.609 -10.828 1 97.62 389 GLY B CA 1
ATOM 6793 C C . GLY B 1 389 ? -19.5 -24.109 -11.062 1 97.62 389 GLY B C 1
ATOM 6794 O O . GLY B 1 389 ? -19.922 -23.641 -12.125 1 97.62 389 GLY B O 1
ATOM 6795 N N . THR B 1 390 ? -19.125 -23.344 -10.039 1 98.69 390 THR B N 1
ATOM 6796 C CA . THR B 1 390 ? -19 -21.891 -10.062 1 98.69 390 THR B CA 1
ATOM 6797 C C . THR B 1 390 ? -17.688 -21.453 -9.438 1 98.69 390 THR B C 1
ATOM 6799 O O . THR B 1 390 ? -17.109 -22.156 -8.609 1 98.69 390 THR B O 1
ATOM 6802 N N . LEU B 1 391 ? -17.188 -20.344 -9.914 1 98.88 391 LEU B N 1
ATOM 6803 C CA . LEU B 1 391 ? -15.914 -19.812 -9.453 1 98.88 391 LEU B CA 1
ATOM 6804 C C . LEU B 1 391 ? -16.094 -18.453 -8.766 1 98.88 391 LEU B C 1
ATOM 6806 O O . LEU B 1 391 ? -16.531 -17.484 -9.398 1 98.88 391 LEU B O 1
ATOM 6810 N N . ILE B 1 392 ? -15.883 -18.438 -7.48 1 98.88 392 ILE B N 1
ATOM 6811 C CA . ILE B 1 392 ? -15.68 -17.188 -6.758 1 98.88 392 ILE B CA 1
ATOM 6812 C C . ILE B 1 392 ? -14.242 -16.719 -6.938 1 98.88 392 ILE B C 1
ATOM 6814 O O . ILE B 1 392 ? -13.297 -17.453 -6.645 1 98.88 392 ILE B O 1
ATOM 6818 N N . LEU B 1 393 ? -14.062 -15.508 -7.406 1 98.88 393 LEU B N 1
ATOM 6819 C CA . LEU B 1 393 ? -12.727 -15.055 -7.777 1 98.88 393 LEU B CA 1
ATOM 6820 C C . LEU B 1 393 ? -12.484 -13.625 -7.301 1 98.88 393 LEU B C 1
ATOM 6822 O O . LEU B 1 393 ? -13.258 -12.719 -7.621 1 98.88 393 LEU B O 1
ATOM 6826 N N . SER B 1 394 ? -11.438 -13.477 -6.52 1 98.75 394 SER B N 1
ATOM 6827 C CA . SER B 1 394 ? -11.047 -12.141 -6.098 1 98.75 394 SER B CA 1
ATOM 6828 C C . SER B 1 394 ? -10.727 -11.258 -7.301 1 98.75 394 SER B C 1
ATOM 6830 O O . SER B 1 394 ? -10.016 -11.68 -8.219 1 98.75 394 SER B O 1
ATOM 6832 N N . GLU B 1 395 ? -11.125 -10.062 -7.242 1 98.19 395 GLU B N 1
ATOM 6833 C CA . GLU B 1 395 ? -10.828 -9.109 -8.305 1 98.19 395 GLU B CA 1
ATOM 6834 C C . GLU B 1 395 ? -9.359 -8.695 -8.297 1 98.19 395 GLU B C 1
ATOM 6836 O O . GLU B 1 395 ? -8.883 -8.055 -9.234 1 98.19 395 GLU B O 1
ATOM 6841 N N . PHE B 1 396 ? -8.602 -9.078 -7.293 1 98 396 PHE B N 1
ATOM 6842 C CA . PHE B 1 396 ? -7.215 -8.664 -7.152 1 98 396 PHE B CA 1
ATOM 6843 C C . PHE B 1 396 ? -6.27 -9.758 -7.648 1 98 396 PHE B C 1
ATOM 6845 O O . PHE B 1 396 ? -5.078 -9.742 -7.328 1 98 396 PHE B O 1
ATOM 6852 N N . THR B 1 397 ? -6.797 -10.758 -8.375 1 98.19 397 THR B N 1
ATOM 6853 C CA . THR B 1 397 ? -5.984 -11.727 -9.117 1 98.19 397 THR B CA 1
ATOM 6854 C C . THR B 1 397 ? -5.797 -11.273 -10.562 1 98.19 397 THR B C 1
ATOM 6856 O O . THR B 1 397 ? -6.648 -10.578 -11.117 1 98.19 397 THR B O 1
ATOM 6859 N N . GLY B 1 398 ? -4.637 -11.656 -11.156 1 97.94 398 GLY B N 1
ATOM 6860 C CA . GLY B 1 398 ? -4.512 -11.461 -12.594 1 97.94 398 GLY B CA 1
ATOM 6861 C C . GLY B 1 398 ? -5.586 -12.18 -13.391 1 97.94 398 GLY B C 1
ATOM 6862 O O . GLY B 1 398 ? -6.066 -11.672 -14.398 1 97.94 398 GLY B O 1
ATOM 6863 N N . ALA B 1 399 ? -6.07 -13.289 -12.906 1 98.31 399 ALA B N 1
ATOM 6864 C CA . ALA B 1 399 ? -7.051 -14.133 -13.586 1 98.31 399 ALA B CA 1
ATOM 6865 C C . ALA B 1 399 ? -8.391 -13.406 -13.727 1 98.31 399 ALA B C 1
ATOM 6867 O O . ALA B 1 399 ? -9.164 -13.688 -14.648 1 98.31 399 ALA B O 1
ATOM 6868 N N . ALA B 1 400 ? -8.672 -12.516 -12.844 1 98.44 400 ALA B N 1
ATOM 6869 C CA . ALA B 1 400 ? -9.945 -11.797 -12.875 1 98.44 400 ALA B CA 1
ATOM 6870 C C . ALA B 1 400 ? -10.07 -10.969 -14.148 1 98.44 400 ALA B C 1
ATOM 6872 O O . ALA B 1 400 ? -11.188 -10.688 -14.602 1 98.44 400 ALA B O 1
ATOM 6873 N N . ALA B 1 401 ? -8.938 -10.625 -14.766 1 97.06 401 ALA B N 1
ATOM 6874 C CA . ALA B 1 401 ? -8.953 -9.844 -16 1 97.06 401 ALA B CA 1
ATOM 6875 C C . ALA B 1 401 ? -9.398 -10.703 -17.188 1 97.06 401 ALA B C 1
ATOM 6877 O O . ALA B 1 401 ? -9.883 -10.188 -18.188 1 97.06 401 ALA B O 1
ATOM 6878 N N . GLU B 1 402 ? -9.266 -12 -17.031 1 97.5 402 GLU B N 1
ATOM 6879 C CA . GLU B 1 402 ? -9.555 -12.906 -18.141 1 97.5 402 GLU B CA 1
ATOM 6880 C C . GLU B 1 402 ? -10.828 -13.703 -17.891 1 97.5 402 GLU B C 1
ATOM 6882 O O . GLU B 1 402 ? -11.547 -14.047 -18.828 1 97.5 402 GLU B O 1
ATOM 6887 N N . LEU B 1 403 ? -11.062 -14.008 -16.609 1 98.5 403 LEU B N 1
ATOM 6888 C CA . LEU B 1 403 ? -12.203 -14.844 -16.25 1 98.5 403 LEU B CA 1
ATOM 6889 C C . LEU B 1 403 ? -13.367 -13.984 -15.766 1 98.5 403 LEU B C 1
ATOM 6891 O O . LEU B 1 403 ? -13.82 -14.125 -14.625 1 98.5 403 LEU B O 1
ATOM 6895 N N . LYS B 1 404 ? -13.977 -13.289 -16.656 1 96.25 404 LYS B N 1
ATOM 6896 C CA . LYS B 1 404 ? -14.953 -12.25 -16.359 1 96.25 404 LYS B CA 1
ATOM 6897 C C . LYS B 1 404 ? -16.297 -12.852 -15.938 1 96.25 404 LYS B C 1
ATOM 6899 O O . LYS B 1 404 ? -17.125 -12.18 -15.32 1 96.25 404 LYS B O 1
ATOM 6904 N N . GLN B 1 405 ? -16.531 -14.117 -16.297 1 98 405 GLN B N 1
ATOM 6905 C CA . GLN B 1 405 ? -17.812 -14.758 -15.992 1 98 405 GLN B CA 1
ATOM 6906 C C . GLN B 1 405 ? -17.797 -15.336 -14.578 1 98 405 GLN B C 1
ATOM 6908 O O . GLN B 1 405 ? -18.844 -15.797 -14.086 1 98 405 GLN B O 1
ATOM 6913 N N . ALA B 1 406 ? -16.672 -15.273 -13.828 1 98.75 406 ALA B N 1
ATOM 6914 C CA . ALA B 1 406 ? -16.625 -15.688 -12.43 1 98.75 406 ALA B CA 1
ATOM 6915 C C . ALA B 1 406 ? -17.438 -14.742 -11.547 1 98.75 406 ALA B C 1
ATOM 6917 O O . ALA B 1 406 ? -17.828 -13.664 -11.992 1 98.75 406 ALA B O 1
ATOM 6918 N N . TYR B 1 407 ? -17.797 -15.219 -10.414 1 98.62 407 TYR B N 1
ATOM 6919 C CA . TYR B 1 407 ? -18.344 -14.336 -9.398 1 98.62 407 TYR B CA 1
ATOM 6920 C C . TYR B 1 407 ? -17.25 -13.547 -8.703 1 98.62 407 TYR B C 1
ATOM 6922 O O . TYR B 1 407 ? -16.656 -14.016 -7.723 1 98.62 407 TYR B O 1
ATOM 6930 N N . LEU B 1 408 ? -17.016 -12.375 -9.25 1 98.44 408 LEU B N 1
ATOM 6931 C CA . LEU B 1 408 ? -15.922 -11.555 -8.75 1 98.44 408 LEU B CA 1
ATOM 6932 C C . LEU B 1 408 ? -16.266 -10.969 -7.379 1 98.44 408 LEU B C 1
ATOM 6934 O O . LEU B 1 408 ? -17.391 -10.57 -7.137 1 98.44 408 LEU B O 1
ATOM 6938 N N . VAL B 1 409 ? -15.258 -10.938 -6.508 1 98.44 409 VAL B N 1
ATOM 6939 C CA . VAL B 1 409 ? -15.484 -10.438 -5.156 1 98.44 409 VAL B CA 1
ATOM 6940 C C . VAL B 1 409 ? -14.312 -9.555 -4.73 1 98.44 409 VAL B C 1
ATOM 6942 O O . VAL B 1 409 ? -13.195 -9.727 -5.211 1 98.44 409 VAL B O 1
ATOM 6945 N N . ASN B 1 410 ? -14.539 -8.57 -3.896 1 98.31 410 ASN B N 1
ATOM 6946 C CA . ASN B 1 410 ? -13.547 -7.883 -3.088 1 98.31 410 ASN B CA 1
ATOM 6947 C C . ASN B 1 410 ? -13.359 -8.555 -1.73 1 98.31 410 ASN B C 1
ATOM 6949 O O . ASN B 1 410 ? -14.242 -8.484 -0.873 1 98.31 410 ASN B O 1
ATOM 6953 N N . PRO B 1 411 ? -12.273 -9.195 -1.526 1 98.12 411 PRO B N 1
ATOM 6954 C CA . PRO B 1 411 ? -12.109 -9.969 -0.293 1 98.12 411 PRO B CA 1
ATOM 6955 C C . PRO B 1 411 ? -12.148 -9.094 0.959 1 98.12 411 PRO B C 1
ATOM 6957 O O . PRO B 1 411 ? -12.312 -9.609 2.068 1 98.12 411 PRO B O 1
ATOM 6960 N N . HIS B 1 412 ? -12.039 -7.82 0.839 1 96.88 412 HIS B N 1
ATOM 6961 C CA . HIS B 1 412 ? -12.102 -6.902 1.971 1 96.88 412 HIS B CA 1
ATOM 6962 C C . HIS B 1 412 ? -13.539 -6.609 2.365 1 96.88 412 HIS B C 1
ATOM 6964 O O . HIS B 1 412 ? -13.797 -6.02 3.418 1 96.88 412 HIS B O 1
ATOM 6970 N N . ASP B 1 413 ? -14.438 -7.027 1.563 1 96.81 413 ASP B N 1
ATOM 6971 C CA . ASP B 1 413 ? -15.867 -6.871 1.804 1 96.81 413 ASP B CA 1
ATOM 6972 C C . ASP B 1 413 ? -16.516 -8.203 2.156 1 96.81 413 ASP B C 1
ATOM 6974 O O . ASP B 1 413 ? -17.172 -8.82 1.316 1 96.81 413 ASP B O 1
ATOM 6978 N N . ILE B 1 414 ? -16.469 -8.57 3.402 1 96.06 414 ILE B N 1
ATOM 6979 C CA . ILE B 1 414 ? -16.922 -9.883 3.848 1 96.06 414 ILE B CA 1
ATOM 6980 C C . ILE B 1 414 ? -18.391 -10.078 3.488 1 96.06 414 ILE B C 1
ATOM 6982 O O . ILE B 1 414 ? -18.781 -11.148 3.027 1 96.06 414 ILE B O 1
ATOM 6986 N N . ASP B 1 415 ? -19.188 -9.055 3.664 1 95.38 415 ASP B N 1
ATOM 6987 C CA . ASP B 1 415 ? -20.594 -9.156 3.33 1 95.38 415 ASP B CA 1
ATOM 6988 C C . ASP B 1 415 ? -20.797 -9.406 1.837 1 95.38 415 ASP B C 1
ATOM 6990 O O . ASP B 1 415 ? -21.641 -10.211 1.44 1 95.38 415 ASP B O 1
ATOM 6994 N N . GLY B 1 416 ? -20.016 -8.68 1.076 1 96.62 416 GLY B N 1
ATOM 6995 C CA . GLY B 1 416 ? -20.078 -8.891 -0.361 1 96.62 416 GLY B CA 1
ATOM 6996 C C . GLY B 1 416 ? -19.672 -10.289 -0.773 1 96.62 416 GLY B C 1
ATOM 6997 O O . GLY B 1 416 ? -20.266 -10.883 -1.674 1 96.62 416 GLY B O 1
ATOM 6998 N N . VAL B 1 417 ? -18.672 -10.836 -0.085 1 98.19 417 VAL B N 1
ATOM 6999 C CA . VAL B 1 417 ? -18.219 -12.188 -0.378 1 98.19 417 VAL B CA 1
ATOM 7000 C C . VAL B 1 417 ? -19.312 -13.195 -0.023 1 98.19 417 VAL B C 1
ATOM 7002 O O . VAL B 1 417 ? -19.609 -14.102 -0.804 1 98.19 417 VAL B O 1
ATOM 7005 N N . LYS B 1 418 ? -19.938 -13.008 1.13 1 98.12 418 LYS B N 1
ATOM 7006 C CA . LYS B 1 418 ? -21.016 -13.898 1.556 1 98.12 418 LYS B CA 1
ATOM 7007 C C . LYS B 1 418 ? -22.141 -13.914 0.533 1 98.12 418 LYS B C 1
ATOM 7009 O O . LYS B 1 418 ? -22.641 -14.984 0.169 1 98.12 418 LYS B O 1
ATOM 7014 N N . GLU B 1 419 ? -22.484 -12.742 0.096 1 97.94 419 GLU B N 1
ATOM 7015 C CA . GLU B 1 419 ? -23.562 -12.625 -0.872 1 97.94 419 GLU B CA 1
ATOM 7016 C C . GLU B 1 419 ? -23.234 -13.359 -2.17 1 97.94 419 GLU B C 1
ATOM 7018 O O . GLU B 1 419 ? -24.062 -14.07 -2.719 1 97.94 419 GLU B O 1
ATOM 7023 N N . ARG B 1 420 ? -22.062 -13.18 -2.625 1 98.25 420 ARG B N 1
ATOM 7024 C CA . ARG B 1 420 ? -21.656 -13.797 -3.881 1 98.25 420 ARG B CA 1
ATOM 7025 C C . ARG B 1 420 ? -21.531 -15.312 -3.734 1 98.25 420 ARG B C 1
ATOM 7027 O O . ARG B 1 420 ? -21.828 -16.047 -4.672 1 98.25 420 ARG B O 1
ATOM 7034 N N . VAL B 1 421 ? -21.031 -15.75 -2.561 1 98.62 421 VAL B N 1
ATOM 7035 C CA . VAL B 1 421 ? -20.938 -17.188 -2.307 1 98.62 421 VAL B CA 1
ATOM 7036 C C . VAL B 1 421 ? -22.328 -17.812 -2.332 1 98.62 421 VAL B C 1
ATOM 7038 O O . VAL B 1 421 ? -22.516 -18.875 -2.938 1 98.62 421 VAL B O 1
ATOM 7041 N N . LEU B 1 422 ? -23.281 -17.172 -1.734 1 98.62 422 LEU B N 1
ATOM 7042 C CA . LEU B 1 422 ? -24.641 -17.688 -1.734 1 98.62 422 LEU B CA 1
ATOM 7043 C C . LEU B 1 422 ? -25.219 -17.719 -3.148 1 98.62 422 LEU B C 1
ATOM 7045 O O . LEU B 1 422 ? -25.906 -18.656 -3.529 1 98.62 422 LEU B O 1
ATOM 7049 N N . GLN B 1 423 ? -24.938 -16.672 -3.867 1 98.62 423 GLN B N 1
ATOM 7050 C CA . GLN B 1 423 ? -25.359 -16.641 -5.262 1 98.62 423 GLN B CA 1
ATOM 7051 C C . GLN B 1 423 ? -24.766 -17.797 -6.047 1 98.62 423 GLN B C 1
ATOM 7053 O O . GLN B 1 423 ? -25.453 -18.422 -6.867 1 98.62 423 GLN B O 1
ATOM 7058 N N . ALA B 1 424 ? -23.531 -18.062 -5.801 1 98.56 424 ALA B N 1
ATOM 7059 C CA . ALA B 1 424 ? -22.844 -19.141 -6.504 1 98.56 424 ALA B CA 1
ATOM 7060 C C . ALA B 1 424 ? -23.406 -20.5 -6.117 1 98.56 424 ALA B C 1
ATOM 7062 O O . ALA B 1 424 ? -23.562 -21.375 -6.973 1 98.56 424 ALA B O 1
ATOM 7063 N N . ILE B 1 425 ? -23.688 -20.672 -4.828 1 98.19 425 ILE B N 1
ATOM 7064 C CA . ILE B 1 425 ? -24.25 -21.922 -4.32 1 98.19 425 ILE B CA 1
ATOM 7065 C C . ILE B 1 425 ? -25.609 -22.188 -4.965 1 98.19 425 ILE B C 1
ATOM 7067 O O . ILE B 1 425 ? -25.938 -23.312 -5.309 1 98.19 425 ILE B O 1
ATOM 7071 N N . ASN B 1 426 ? -26.312 -21.094 -5.223 1 97.88 426 ASN B N 1
ATOM 7072 C CA . ASN B 1 426 ? -27.688 -21.219 -5.691 1 97.88 426 ASN B CA 1
ATOM 7073 C C . ASN B 1 426 ? -27.812 -20.891 -7.176 1 97.88 426 ASN B C 1
ATOM 7075 O O . ASN B 1 426 ? -28.906 -20.641 -7.676 1 97.88 426 ASN B O 1
ATOM 7079 N N . ALA B 1 427 ? -26.734 -20.906 -7.816 1 97.75 427 ALA B N 1
ATOM 7080 C CA . ALA B 1 427 ? -26.719 -20.516 -9.227 1 97.75 427 ALA B CA 1
ATOM 7081 C C . ALA B 1 427 ? -27.609 -21.438 -10.055 1 97.75 427 ALA B C 1
ATOM 7083 O O . ALA B 1 427 ? -27.656 -22.641 -9.812 1 97.75 427 ALA B O 1
ATOM 7084 N N . ASP B 1 428 ? -28.312 -20.844 -11.031 1 97.56 428 ASP B N 1
ATOM 7085 C CA . ASP B 1 428 ? -29.031 -21.641 -12.031 1 97.56 428 ASP B CA 1
ATOM 7086 C C . ASP B 1 428 ? -28.062 -22.531 -12.812 1 97.56 428 ASP B C 1
ATOM 7088 O O . ASP B 1 428 ? -27.094 -22.031 -13.391 1 97.56 428 ASP B O 1
ATOM 7092 N N . PRO B 1 429 ? -28.375 -23.828 -12.805 1 96.75 429 PRO B N 1
ATOM 7093 C CA . PRO B 1 429 ? -27.422 -24.734 -13.438 1 96.75 429 PRO B CA 1
ATOM 7094 C C . PRO B 1 429 ? -27.125 -24.391 -14.891 1 96.75 429 PRO B C 1
ATOM 7096 O O . PRO B 1 429 ? -26 -24.516 -15.352 1 96.75 429 PRO B O 1
ATOM 7099 N N . ALA B 1 430 ? -28.094 -23.922 -15.594 1 97.69 430 ALA B N 1
ATOM 7100 C CA . ALA B 1 430 ? -27.891 -23.562 -17 1 97.69 430 ALA B CA 1
ATOM 7101 C C . ALA B 1 430 ? -26.984 -22.344 -17.125 1 97.69 430 ALA B C 1
ATOM 7103 O O . ALA B 1 430 ? -26.109 -22.297 -17.984 1 97.69 430 ALA B O 1
ATOM 7104 N N . ASP B 1 431 ? -27.234 -21.422 -16.266 1 97.56 431 ASP B N 1
ATOM 7105 C CA . ASP B 1 431 ? -26.406 -20.219 -16.281 1 97.56 431 ASP B CA 1
ATOM 7106 C C . ASP B 1 431 ? -24.969 -20.547 -15.867 1 97.56 431 ASP B C 1
ATOM 7108 O O . ASP B 1 431 ? -24.016 -20.031 -16.469 1 97.56 431 ASP B O 1
ATOM 7112 N N . ALA B 1 432 ? -24.859 -21.375 -14.867 1 98 432 ALA B N 1
ATOM 7113 C CA . ALA B 1 432 ? -23.531 -21.781 -14.391 1 98 432 ALA B CA 1
ATOM 7114 C C . ALA B 1 432 ? -22.75 -22.5 -15.484 1 98 432 ALA B C 1
ATOM 7116 O O . ALA B 1 432 ? -21.562 -22.266 -15.664 1 98 432 ALA B O 1
ATOM 7117 N N . ARG B 1 433 ? -23.422 -23.344 -16.188 1 98.25 433 ARG B N 1
ATOM 7118 C CA . ARG B 1 433 ? -22.797 -24.094 -17.266 1 98.25 433 ARG B CA 1
ATOM 7119 C C . ARG B 1 433 ? -22.344 -23.172 -18.391 1 98.25 433 ARG B C 1
ATOM 7121 O O . ARG B 1 433 ? -21.266 -23.344 -18.969 1 98.25 433 ARG B O 1
ATOM 7128 N N . ARG B 1 434 ? -23.172 -22.219 -18.703 1 98.25 434 ARG B N 1
ATOM 7129 C CA . ARG B 1 434 ? -22.844 -21.25 -19.734 1 98.25 434 ARG B CA 1
ATOM 7130 C C . ARG B 1 434 ? -21.594 -20.453 -19.359 1 98.25 434 ARG B C 1
ATOM 7132 O O . ARG B 1 434 ? -20.703 -20.25 -20.188 1 98.25 434 ARG B O 1
ATOM 7139 N N . ARG B 1 435 ? -21.562 -20.016 -18.141 1 98.5 435 ARG B N 1
ATOM 7140 C CA . ARG B 1 435 ? -20.422 -19.25 -17.641 1 98.5 435 ARG B CA 1
ATOM 7141 C C . ARG B 1 435 ? -19.141 -20.078 -17.672 1 98.5 435 ARG B C 1
ATOM 7143 O O . ARG B 1 435 ? -18.094 -19.609 -18.125 1 98.5 435 ARG B O 1
ATOM 7150 N N . MET B 1 436 ? -19.234 -21.328 -17.25 1 98.75 436 MET B N 1
ATOM 7151 C CA . MET B 1 436 ? -18.078 -22.203 -17.203 1 98.75 436 MET B CA 1
ATOM 7152 C C . MET B 1 436 ? -17.562 -22.5 -18.609 1 98.75 436 MET B C 1
ATOM 7154 O O . MET B 1 436 ? -16.359 -22.5 -18.844 1 98.75 436 MET B O 1
ATOM 7158 N N . ARG B 1 437 ? -18.453 -22.703 -19.5 1 98.5 437 ARG B N 1
ATOM 7159 C CA . ARG B 1 437 ? -18.062 -22.969 -20.891 1 98.5 437 ARG B CA 1
ATOM 7160 C C . ARG B 1 437 ? -17.25 -21.812 -21.469 1 98.5 437 ARG B C 1
ATOM 7162 O O . ARG B 1 437 ? -16.25 -22.031 -22.156 1 98.5 437 ARG B O 1
ATOM 7169 N N . ARG B 1 438 ? -17.719 -20.641 -21.188 1 98.62 438 ARG B N 1
ATOM 7170 C CA . ARG B 1 438 ? -17.031 -19.453 -21.703 1 98.62 438 ARG B CA 1
ATOM 7171 C C . ARG B 1 438 ? -15.648 -19.312 -21.062 1 98.62 438 ARG B C 1
ATOM 7173 O O . ARG B 1 438 ? -14.688 -18.953 -21.75 1 98.62 438 ARG B O 1
ATOM 7180 N N . MET B 1 439 ? -15.578 -19.547 -19.766 1 98.81 439 MET B N 1
ATOM 7181 C CA . MET B 1 439 ? -14.289 -19.453 -19.094 1 98.81 439 MET B CA 1
ATOM 7182 C C . MET B 1 439 ? -13.336 -20.531 -19.578 1 98.81 439 MET B C 1
ATOM 7184 O O . MET B 1 439 ? -12.148 -20.281 -19.766 1 98.81 439 MET B O 1
ATOM 7188 N N . ARG B 1 440 ? -13.844 -21.75 -19.797 1 98.62 440 ARG B N 1
ATOM 7189 C CA . ARG B 1 440 ? -13.016 -22.844 -20.312 1 98.62 440 ARG B CA 1
ATOM 7190 C C . ARG B 1 440 ? -12.469 -22.5 -21.703 1 98.62 440 ARG B C 1
ATOM 7192 O O . ARG B 1 440 ? -11.297 -22.766 -22 1 98.62 440 ARG B O 1
ATOM 7199 N N . ARG B 1 441 ? -13.297 -21.906 -22.531 1 98.5 441 ARG B N 1
ATOM 7200 C CA . ARG B 1 441 ? -12.844 -21.484 -23.859 1 98.5 441 ARG B CA 1
ATOM 7201 C C . ARG B 1 441 ? -11.727 -20.453 -23.75 1 98.5 441 ARG B C 1
ATOM 7203 O O . ARG B 1 441 ? -10.742 -20.516 -24.484 1 98.5 441 ARG B O 1
ATOM 7210 N N . GLN B 1 442 ? -11.93 -19.5 -22.859 1 98.5 442 GLN B N 1
ATOM 7211 C CA . GLN B 1 442 ? -10.93 -18.469 -22.641 1 98.5 442 GLN B CA 1
ATOM 7212 C C . GLN B 1 442 ? -9.586 -19.078 -22.234 1 98.5 442 GLN B C 1
ATOM 7214 O O . GLN B 1 442 ? -8.539 -18.688 -22.766 1 98.5 442 GLN B O 1
ATOM 7219 N N . VAL B 1 443 ? -9.555 -20.031 -21.312 1 98.25 443 VAL B N 1
ATOM 7220 C CA . VAL B 1 443 ? -8.32 -20.641 -20.828 1 98.25 443 VAL B CA 1
ATOM 7221 C C . VAL B 1 443 ? -7.723 -21.531 -21.938 1 98.25 443 VAL B C 1
ATOM 7223 O O . VAL B 1 443 ? -6.5 -21.578 -22.094 1 98.25 443 VAL B O 1
ATOM 7226 N N . ALA B 1 444 ? -8.555 -22.188 -22.656 1 98.19 444 ALA B N 1
ATOM 7227 C CA . ALA B 1 444 ? -8.102 -23.047 -23.75 1 98.19 444 ALA B CA 1
ATOM 7228 C C . ALA B 1 444 ? -7.418 -22.234 -24.844 1 98.19 444 ALA B C 1
ATOM 7230 O O . ALA B 1 444 ? -6.406 -22.656 -25.406 1 98.19 444 ALA B O 1
ATOM 7231 N N . GLU B 1 445 ? -7.984 -21.078 -25.125 1 98 445 GLU B N 1
ATOM 7232 C CA . GLU B 1 445 ? -7.473 -20.234 -26.203 1 98 445 GLU B CA 1
ATOM 7233 C C . GLU B 1 445 ? -6.207 -19.5 -25.766 1 98 445 GLU B C 1
ATOM 7235 O O . GLU B 1 445 ? -5.398 -19.094 -26.609 1 98 445 GLU B O 1
ATOM 7240 N N . HIS B 1 446 ? -6.094 -19.281 -24.516 1 96.75 446 HIS B N 1
ATOM 7241 C CA . HIS B 1 446 ? -4.945 -18.547 -23.984 1 96.75 446 HIS B CA 1
ATOM 7242 C C . HIS B 1 446 ? -4.152 -19.422 -23 1 96.75 446 HIS B C 1
ATOM 7244 O O . HIS B 1 446 ? -4.008 -19.078 -21.828 1 96.75 446 HIS B O 1
ATOM 7250 N N . ASP B 1 447 ? -3.621 -20.484 -23.547 1 93.5 447 ASP B N 1
ATOM 7251 C CA . ASP B 1 447 ? -2.939 -21.469 -22.719 1 93.5 447 ASP B CA 1
ATOM 7252 C C . ASP B 1 447 ? -1.467 -21.109 -22.531 1 93.5 447 ASP B C 1
ATOM 7254 O O . ASP B 1 447 ? -1.01 -20.062 -23.016 1 93.5 447 ASP B O 1
ATOM 7258 N N . VAL B 1 448 ? -0.746 -21.891 -21.828 1 92.56 448 VAL B N 1
ATOM 7259 C CA . VAL B 1 448 ? 0.618 -21.578 -21.406 1 92.56 448 VAL B CA 1
ATOM 7260 C C . VAL B 1 448 ? 1.544 -21.594 -22.625 1 92.56 448 VAL B C 1
ATOM 7262 O O . VAL B 1 448 ? 2.518 -20.828 -22.672 1 92.56 448 VAL B O 1
ATOM 7265 N N . SER B 1 449 ? 1.287 -22.406 -23.609 1 89.69 449 SER B N 1
ATOM 7266 C CA . SER B 1 449 ? 2.086 -22.438 -24.828 1 89.69 449 SER B CA 1
ATOM 7267 C C . SER B 1 449 ? 1.996 -21.109 -25.594 1 89.69 449 SER B C 1
ATOM 7269 O O . SER B 1 449 ? 2.996 -20.625 -26.125 1 89.69 449 SER B O 1
ATOM 7271 N N . ARG B 1 450 ? 0.788 -20.609 -25.609 1 92.44 450 ARG B N 1
ATOM 7272 C CA . ARG B 1 450 ? 0.607 -19.297 -26.25 1 92.44 450 ARG B CA 1
ATOM 7273 C C . ARG B 1 450 ? 1.355 -18.219 -25.484 1 92.44 450 ARG B C 1
ATOM 7275 O O . ARG B 1 450 ? 1.933 -17.312 -26.094 1 92.44 450 ARG B O 1
ATOM 7282 N N . TRP B 1 451 ? 1.276 -18.234 -24.188 1 94.31 451 TRP B N 1
ATOM 7283 C CA . TRP B 1 451 ? 2.016 -17.281 -23.375 1 94.31 451 TRP B CA 1
ATOM 7284 C C . TRP B 1 451 ? 3.498 -17.297 -23.734 1 94.31 451 TRP B C 1
ATOM 7286 O O . TRP B 1 451 ? 4.09 -16.234 -23.953 1 94.31 451 TRP B O 1
ATOM 7296 N N . ALA B 1 452 ? 4.102 -18.5 -23.75 1 92.44 452 ALA B N 1
ATOM 7297 C CA . ALA B 1 452 ? 5.52 -18.641 -24.062 1 92.44 452 ALA B CA 1
ATOM 7298 C C . ALA B 1 452 ? 5.816 -18.156 -25.484 1 92.44 452 ALA B C 1
ATOM 7300 O O . ALA B 1 452 ? 6.789 -17.438 -25.703 1 92.44 452 ALA B O 1
ATOM 7301 N N . ALA B 1 453 ? 4.977 -18.5 -26.406 1 91.94 453 ALA B N 1
ATOM 7302 C CA . ALA B 1 453 ? 5.164 -18.109 -27.797 1 91.94 453 ALA B CA 1
ATOM 7303 C C . ALA B 1 453 ? 5.094 -16.594 -27.969 1 91.94 453 ALA B C 1
ATOM 7305 O O . ALA B 1 453 ? 5.898 -16.016 -28.688 1 91.94 453 ALA B O 1
ATOM 7306 N N . ASP B 1 454 ? 4.082 -16.016 -27.312 1 95.19 454 ASP B N 1
ATOM 7307 C CA . ASP B 1 454 ? 3.904 -14.57 -27.422 1 95.19 454 ASP B CA 1
ATOM 7308 C C . ASP B 1 454 ? 5.125 -13.82 -26.891 1 95.19 454 ASP B C 1
ATOM 7310 O O . ASP B 1 454 ? 5.57 -12.844 -27.484 1 95.19 454 ASP B O 1
ATOM 7314 N N . PHE B 1 455 ? 5.625 -14.281 -25.766 1 95.62 455 PHE B N 1
ATOM 7315 C CA . PHE B 1 455 ? 6.785 -13.633 -25.172 1 95.62 455 PHE B CA 1
ATOM 7316 C C . PHE B 1 455 ? 8.016 -13.797 -26.062 1 95.62 455 PHE B C 1
ATOM 7318 O O . PHE B 1 455 ? 8.734 -12.828 -26.328 1 95.62 455 PHE B O 1
ATOM 7325 N N . LEU B 1 456 ? 8.273 -14.992 -26.516 1 93.25 456 LEU B N 1
ATOM 7326 C CA . LEU B 1 456 ? 9.445 -15.266 -27.344 1 93.25 456 LEU B CA 1
ATOM 7327 C C . LEU B 1 456 ? 9.352 -14.523 -28.672 1 93.25 456 LEU B C 1
ATOM 7329 O O . LEU B 1 456 ? 10.359 -14.031 -29.188 1 93.25 456 LEU B O 1
ATOM 7333 N N . GLN B 1 457 ? 8.148 -14.461 -29.234 1 95 457 GLN B N 1
ATOM 7334 C CA . GLN B 1 457 ? 7.961 -13.68 -30.453 1 95 457 GLN B CA 1
ATOM 7335 C C . GLN B 1 457 ? 8.328 -12.219 -30.219 1 95 457 GLN B C 1
ATOM 7337 O O . GLN B 1 457 ? 8.969 -11.594 -31.078 1 95 457 GLN B O 1
ATOM 7342 N N . ALA B 1 458 ? 7.883 -11.75 -29.062 1 96.44 458 ALA B N 1
ATOM 7343 C CA . ALA B 1 458 ? 8.203 -10.367 -28.734 1 96.44 458 ALA B CA 1
ATOM 7344 C C . ALA B 1 458 ? 9.703 -10.172 -28.547 1 96.44 458 ALA B C 1
ATOM 7346 O O . ALA B 1 458 ? 10.219 -9.07 -28.719 1 96.44 458 ALA B O 1
ATOM 7347 N N . MET B 1 459 ? 10.398 -11.258 -28.219 1 94.81 459 MET B N 1
ATOM 7348 C CA . MET B 1 459 ? 11.852 -11.234 -28.078 1 94.81 459 MET B CA 1
ATOM 7349 C C . MET B 1 459 ? 12.539 -11.375 -29.438 1 94.81 459 MET B C 1
ATOM 7351 O O . MET B 1 459 ? 13.758 -11.273 -29.531 1 94.81 459 MET B O 1
ATOM 7355 N N . GLY B 1 460 ? 11.75 -11.602 -30.469 1 89.25 460 GLY B N 1
ATOM 7356 C CA . GLY B 1 460 ? 12.289 -11.703 -31.812 1 89.25 460 GLY B CA 1
ATOM 7357 C C . GLY B 1 460 ? 12.617 -13.133 -32.219 1 89.25 460 GLY B C 1
ATOM 7358 O O . GLY B 1 460 ? 13.414 -13.352 -33.125 1 89.25 460 GLY B O 1
ATOM 7359 N N . ILE B 1 461 ? 12.117 -14.031 -31.438 1 83.5 461 ILE B N 1
ATOM 7360 C CA . ILE B 1 461 ? 12.367 -15.438 -31.734 1 83.5 461 ILE B CA 1
ATOM 7361 C C . ILE B 1 461 ? 11.172 -16.031 -32.5 1 83.5 461 ILE B C 1
ATOM 7363 O O . ILE B 1 461 ? 10.023 -15.844 -32.062 1 83.5 461 ILE B O 1
ATOM 7367 N N . GLU B 1 462 ? 11.414 -16.438 -33.719 1 67.69 462 GLU B N 1
ATOM 7368 C CA . GLU B 1 462 ? 10.352 -17.078 -34.5 1 67.69 462 GLU B CA 1
ATOM 7369 C C . GLU B 1 462 ? 9.945 -18.406 -33.875 1 67.69 462 GLU B C 1
ATOM 7371 O O . GLU B 1 462 ? 10.797 -19.156 -33.375 1 67.69 462 GLU B O 1
ATOM 7376 N N . ALA B 1 463 ? 8.594 -18.562 -33.719 1 56.84 463 ALA B N 1
ATOM 7377 C CA . ALA B 1 463 ? 8.031 -19.812 -33.219 1 56.84 463 ALA B CA 1
ATOM 7378 C C . ALA B 1 463 ? 8.469 -21 -34.031 1 56.84 463 ALA B C 1
ATOM 7380 O O . ALA B 1 463 ? 8.703 -20.875 -35.25 1 56.84 463 ALA B O 1
#

Solvent-accessible surface area (backbone atoms only — not comparable to full-atom values): 46808 Å² total; per-residue (Å²): 128,81,89,64,72,43,38,31,39,36,34,69,52,41,58,40,34,80,38,71,44,96,87,67,48,80,42,78,39,78,39,97,40,68,64,39,68,40,42,46,65,59,28,40,77,46,58,11,36,40,33,13,22,63,83,58,66,37,82,47,61,75,66,46,75,55,90,57,25,37,37,41,50,42,60,36,45,64,64,40,46,48,28,24,49,53,28,36,34,53,36,20,44,45,21,44,29,41,72,33,76,42,84,54,53,74,52,70,68,21,50,53,40,38,53,52,50,22,48,52,53,19,50,51,46,57,69,69,44,60,89,63,14,37,36,42,38,41,30,78,78,41,40,45,21,35,26,57,29,34,74,74,41,74,62,47,47,32,34,35,37,36,65,52,47,54,39,52,57,82,61,45,64,55,43,79,60,41,59,60,45,54,52,9,49,62,34,18,43,33,38,35,17,48,42,60,68,30,23,52,30,49,47,53,42,42,24,72,68,69,68,39,73,59,59,88,51,31,33,73,54,94,92,40,68,29,35,37,39,52,54,57,72,46,47,63,35,69,61,45,35,52,52,39,67,34,66,68,32,51,49,48,14,51,45,53,41,54,75,60,66,57,38,81,36,33,35,31,32,73,42,61,46,46,87,43,42,25,61,66,52,52,52,49,37,52,45,50,35,45,72,73,58,81,42,47,64,59,45,38,30,36,39,38,37,30,22,81,45,66,70,84,43,67,72,34,45,55,46,52,55,51,47,53,51,50,50,51,50,45,29,67,73,57,30,47,92,91,31,54,32,57,48,78,40,80,48,81,73,53,72,65,57,48,36,15,52,39,52,46,27,40,31,38,52,43,37,27,69,37,43,26,41,54,64,61,62,55,49,38,47,34,17,30,81,81,22,56,40,37,44,38,32,16,61,43,27,46,41,41,79,70,41,70,69,40,50,68,29,56,59,62,27,54,68,59,38,43,52,50,50,52,48,49,76,65,47,54,66,68,58,32,27,53,36,35,47,54,44,32,50,50,43,57,74,48,17,12,64,51,36,50,46,54,52,38,43,73,72,69,41,81,130,129,81,88,64,73,43,39,31,39,37,32,70,52,41,60,39,35,82,38,73,44,97,87,68,48,81,42,77,39,76,40,95,42,68,64,38,68,39,42,46,66,60,29,40,76,46,57,11,36,41,33,13,22,65,83,57,68,36,82,47,64,75,66,48,76,55,90,58,25,38,36,42,51,44,58,37,44,64,64,42,46,49,27,24,50,53,28,37,35,51,37,21,44,43,22,43,29,42,73,34,78,42,84,53,53,75,52,69,70,20,48,54,40,39,52,52,51,21,47,51,51,21,51,52,48,57,71,69,45,59,88,62,15,37,36,43,37,41,29,79,77,40,40,44,20,36,2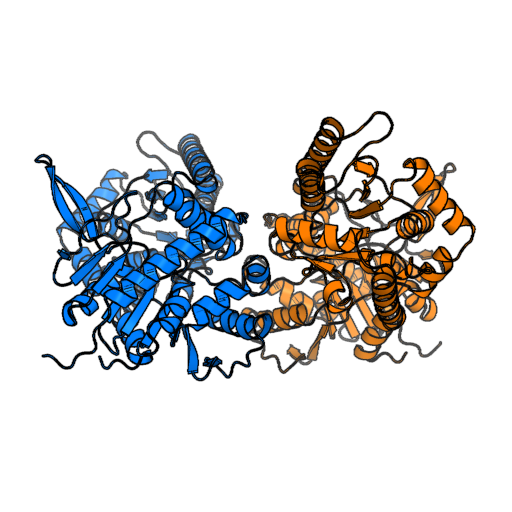7,55,29,36,74,75,41,73,61,46,47,33,35,35,37,36,64,52,48,55,40,52,58,83,60,46,64,55,42,80,59,41,59,59,44,54,52,8,49,62,33,19,41,33,39,34,18,48,42,59,66,31,24,51,29,48,47,51,41,43,26,71,70,68,69,39,73,60,58,90,49,32,33,70,54,96,92,39,69,27,36,38,39,51,53,56,71,47,48,63,36,68,61,44,36,53,52,39,66,32,65,68,31,51,50,46,14,53,47,54,40,54,75,60,66,58,38,80,36,31,36,32,32,72,43,59,45,46,88,44,42,25,60,64,51,52,52,50,36,52,46,50,35,45,72,71,57,81,43,47,63,58,46,38,32,35,38,37,36,30,21,83,45,66,70,83,42,67,72,36,45,54,45,51,54,52,46,53,51,50,49,52,48,46,29,68,74,57,30,45,93,94,31,56,31,59,48,76,40,78,49,81,72,53,72,65,56,48,35,15,51,39,53,48,27,38,32,38,51,44,37,28,68,37,43,25,42,55,63,60,62,54,50,38,45,34,18,30,82,84,22,55,41,37,43,38,33,15,62,43,28,46,40,41,79,71,39,69,70,38,50,67,30,55,59,61,26,54,68,59,40,43,54,48,51,51,49,48,75,64,47,54,67,67,59,32,28,54,36,34,49,54,43,32,49,49,43,58,72,46,16,12,62,52,36,49,46,53,52,39,43,74,72,68,40,82,129

Sequence (926 aa):
MSDRTSIVVVANRLPVDREVRADGSVHWRPSPGGLVTALEPVMRKRQGVWVGWSGDAGDAPEPFEADGIQIHPVPLSHREVDSYYEGFSNATLWPLYHDVIAEPEYHRSWWDDYVTVNRRFADAAAEAAPDNAVVWVQDYQLQLVPQMLRERRPDLRIGFFLHIPFPPQELFMQLPWRTQVIRGLLGADLIGFQLPGGAANFLRLARRLIDLKPRGSEVDFEGRTVRARSFPISIDFASIDAIAREERIAKRSAEIRDELGHPKTILLGVDRLDYTKGIAIRLKTFSELLQDGSVSVPDVALIQIATPSRERVEHYKVLRDEIELQVGRINGDYGNVGAPAVHYLHQSFSREELTAFYRAADVMLVTPLRDGMNLVAKEYVASRVDHGGTLILSEFTGAAAELKQAYLVNPHDIDGVKERVLQAINADPADARRRMRRMRRQVAEHDVSRWAADFLQAMGIEAMSDRTSIVVVANRLPVDREVRADGSVHWRPSPGGLVTALEPVMRKRQGVWVGWSGDAGDAPEPFEADGIQIHPVPLSHREVDSYYEGFSNATLWPLYHDVIAEPEYHRSWWDDYVTVNRRFADAAAEAAPDNAVVWVQDYQLQLVPQMLRERRPDLRIGFFLHIPFPPQELFMQLPWRTQVIRGLLGADLIGFQLPGGAANFLRLARRLIDLKPRGSEVDFEGRTVRARSFPISIDFASIDAIAREERIAKRSAEIRDELGHPKTILLGVDRLDYTKGIAIRLKTFSELLQDGSVSVPDVALIQIATPSRERVEHYKVLRDEIELQVGRINGDYGNVGAPAVHYLHQSFSREELTAFYRAADVMLVTPLRDGMNLVAKEYVASRVDHGGTLILSEFTGAAAELKQAYLVNPHDIDGVKERVLQAINADPADARRRMRRMRRQVAEHDVSRWAADFLQAMGIEA

InterPro domains:
  IPR001830 Glycosyl transferase, family 20 [PF00982] (7-458)
  IPR001830 Glycosyl transferase, family 20 [PTHR10788] (4-459)
  IPR001830 Glycosyl transferase, family 20 [cd03788] (6-459)

Radius of gyration: 30.32 Å; Cα contacts (8 Å, |Δi|>4): 1933; chains: 2; bounding box: 59×92×73 Å

pLDDT: mean 94.66, std 7.45, range [32.25, 98.94]